Protein AF-A0A956DGF3-F1 (afdb_monomer_lite)

Structure (mmCIF, N/CA/C/O backbone):
data_AF-A0A956DGF3-F1
#
_entry.id   AF-A0A956DGF3-F1
#
loop_
_atom_site.group_PDB
_atom_site.id
_atom_site.type_symbol
_atom_site.label_atom_id
_atom_site.label_alt_id
_atom_site.label_comp_id
_atom_site.label_asym_id
_atom_site.label_entity_id
_atom_site.label_seq_id
_atom_site.pdbx_PDB_ins_code
_atom_site.Cartn_x
_atom_site.Cartn_y
_atom_site.Cartn_z
_atom_site.occupancy
_atom_site.B_iso_or_equiv
_atom_site.auth_seq_id
_atom_site.auth_comp_id
_atom_site.auth_asym_id
_atom_site.auth_atom_id
_atom_site.pdbx_PDB_model_num
ATOM 1 N N . MET A 1 1 ? -96.243 48.652 17.184 1.00 35.50 1 MET A N 1
ATOM 2 C CA . MET A 1 1 ? -94.812 48.835 16.864 1.00 35.50 1 MET A CA 1
ATOM 3 C C . MET A 1 1 ? -94.196 47.463 16.683 1.00 35.50 1 MET A C 1
ATOM 5 O O . MET A 1 1 ? -94.175 46.693 17.631 1.00 35.50 1 MET A O 1
ATOM 9 N N . LYS A 1 2 ? -93.831 47.120 15.445 1.00 37.41 2 LYS A N 1
ATOM 10 C CA . LYS A 1 2 ? -93.207 45.846 15.077 1.00 37.41 2 LYS A CA 1
ATOM 11 C C . LYS A 1 2 ? -91.710 46.100 14.907 1.00 37.41 2 LYS A C 1
ATOM 13 O O . LYS A 1 2 ? -91.346 46.903 14.055 1.00 37.41 2 LYS A O 1
ATOM 18 N N . VAL A 1 3 ? -90.882 45.430 15.700 1.00 34.38 3 VAL A N 1
ATOM 19 C CA . VAL A 1 3 ? -89.439 45.296 15.463 1.00 34.38 3 VAL A CA 1
ATOM 20 C C . VAL A 1 3 ? -89.191 43.815 15.163 1.00 34.38 3 VAL A C 1
ATOM 22 O O . VAL A 1 3 ? -89.696 42.976 15.914 1.00 34.38 3 VAL A O 1
ATOM 25 N N . PRO A 1 4 ? -88.525 43.472 14.046 1.00 43.19 4 PRO A N 1
ATOM 26 C CA . PRO A 1 4 ? -88.405 42.099 13.594 1.00 43.19 4 PRO A CA 1
ATOM 27 C C . PRO A 1 4 ? -87.257 41.362 14.284 1.00 43.19 4 PRO A C 1
ATOM 29 O O . PRO A 1 4 ? -86.183 41.892 14.553 1.00 43.19 4 PRO A O 1
ATOM 32 N N . THR A 1 5 ? -87.535 40.091 14.525 1.00 47.06 5 THR A N 1
ATOM 33 C CA . THR A 1 5 ? -86.662 39.028 15.004 1.00 47.06 5 THR A CA 1
ATOM 34 C C . THR A 1 5 ? -85.819 38.467 13.860 1.00 47.06 5 THR A C 1
ATOM 36 O O . THR A 1 5 ? -86.334 37.715 13.036 1.00 47.06 5 THR A O 1
ATOM 39 N N . MET A 1 6 ? -84.526 38.783 13.817 1.00 43.06 6 MET A N 1
ATOM 40 C CA . MET A 1 6 ? -83.524 38.024 13.057 1.00 43.06 6 MET A CA 1
ATOM 41 C C . MET A 1 6 ? -82.130 38.451 13.532 1.00 43.06 6 MET A C 1
ATOM 43 O O . MET A 1 6 ? -81.824 39.635 13.477 1.00 43.06 6 MET A O 1
ATOM 47 N N . GLY A 1 7 ? -81.295 37.519 14.014 1.00 42.41 7 GLY A N 1
ATOM 48 C CA . GLY A 1 7 ? -79.859 37.807 14.188 1.00 42.41 7 GLY A CA 1
ATOM 49 C C . GLY A 1 7 ? -79.148 37.363 15.469 1.00 42.41 7 GLY A C 1
ATOM 50 O O . GLY A 1 7 ? -78.130 37.960 15.785 1.00 42.41 7 GLY A O 1
ATOM 51 N N . ILE A 1 8 ? -79.619 36.356 16.222 1.00 45.66 8 ILE A N 1
ATOM 52 C CA . ILE A 1 8 ? -78.860 35.893 17.415 1.00 45.66 8 ILE A CA 1
ATOM 53 C C . ILE A 1 8 ? -78.455 34.409 17.357 1.00 45.66 8 ILE A C 1
ATOM 55 O O . ILE A 1 8 ? -77.449 34.026 17.942 1.00 45.66 8 ILE A O 1
ATOM 59 N N . ARG A 1 9 ? -79.143 33.555 16.583 1.00 40.84 9 ARG A N 1
ATOM 60 C CA . ARG A 1 9 ? -78.789 32.120 16.510 1.00 40.84 9 ARG A CA 1
ATOM 61 C C . ARG A 1 9 ? -77.698 31.769 15.487 1.00 40.84 9 ARG A C 1
ATOM 63 O O . ARG A 1 9 ? -77.012 30.776 15.684 1.00 40.84 9 ARG A O 1
ATOM 70 N N . ALA A 1 10 ? -77.490 32.585 14.450 1.00 39.38 10 ALA A N 1
ATOM 71 C CA . ALA A 1 10 ? -76.453 32.336 13.440 1.00 39.38 10 ALA A CA 1
ATOM 72 C C . ALA A 1 10 ? -75.039 32.732 13.915 1.00 39.38 10 ALA A C 1
ATOM 74 O O . ALA A 1 10 ? -74.063 32.086 13.550 1.00 39.38 10 ALA A O 1
ATOM 75 N N . SER A 1 11 ? -74.926 33.739 14.786 1.00 43.22 11 SER A N 1
ATOM 76 C CA . SER A 1 11 ? -73.631 34.274 15.232 1.00 43.22 11 SER A CA 1
ATOM 77 C C . SER A 1 11 ? -72.928 33.391 16.271 1.00 43.22 11 SER A C 1
ATOM 79 O O . SER A 1 11 ? -71.705 33.397 16.347 1.00 43.22 11 SER A O 1
ATOM 81 N N . ILE A 1 12 ? -73.678 32.590 17.039 1.00 48.44 12 ILE A N 1
ATOM 82 C CA . ILE A 1 12 ? -73.103 31.684 18.050 1.00 48.44 12 ILE A CA 1
ATOM 83 C C . ILE A 1 12 ? -72.585 30.391 17.401 1.00 48.44 12 ILE A C 1
ATOM 85 O O . ILE A 1 12 ? -71.525 29.906 17.781 1.00 48.44 12 ILE A O 1
ATOM 89 N N . PHE A 1 13 ? -73.258 29.872 16.367 1.00 45.22 13 PHE A N 1
ATOM 90 C CA . PHE A 1 13 ? -72.770 28.702 15.622 1.00 45.22 13 PHE A CA 1
ATOM 91 C C . PHE A 1 13 ? -71.593 29.036 14.692 1.00 45.22 13 PHE A C 1
ATOM 93 O O . PHE A 1 13 ? -70.683 28.222 14.562 1.00 45.22 13 PHE A O 1
ATOM 100 N N . ALA A 1 14 ? -71.555 30.242 14.111 1.00 47.66 14 ALA A N 1
ATOM 101 C CA . ALA A 1 14 ? -70.395 30.705 13.344 1.00 47.66 14 ALA A CA 1
ATOM 102 C C . ALA A 1 14 ? -69.173 30.993 14.242 1.00 47.66 14 ALA A C 1
ATOM 104 O O . ALA A 1 14 ? -68.048 30.697 13.850 1.00 47.66 14 ALA A O 1
ATOM 105 N N . GLY A 1 15 ? -69.385 31.495 15.467 1.00 43.41 15 GLY A N 1
ATOM 106 C CA . GLY A 1 15 ? -68.312 31.706 16.446 1.00 43.41 15 GLY A CA 1
ATOM 107 C C . GLY A 1 15 ? -67.720 30.405 17.000 1.00 43.41 15 GLY A C 1
ATOM 108 O O . GLY A 1 15 ? -66.507 30.310 17.155 1.00 43.41 15 GLY A O 1
ATOM 109 N N . LEU A 1 16 ? -68.546 29.376 17.236 1.00 46.62 16 LEU A N 1
ATOM 110 C CA . LEU A 1 16 ? -68.069 28.076 17.728 1.00 46.62 16 LEU A CA 1
ATOM 111 C C . LEU A 1 16 ? -67.353 27.255 16.639 1.00 46.62 16 LEU A C 1
ATOM 113 O O . LEU A 1 16 ? -66.400 26.545 16.942 1.00 46.62 16 LEU A O 1
ATOM 117 N N . ALA A 1 17 ? -67.763 27.389 15.371 1.00 46.09 17 ALA A N 1
ATOM 118 C CA . ALA A 1 17 ? -67.071 26.766 14.240 1.00 46.09 17 ALA A CA 1
ATOM 119 C C . ALA A 1 17 ? -65.730 27.457 13.913 1.00 46.09 17 ALA A C 1
ATOM 121 O O . ALA A 1 17 ? -64.778 26.781 13.534 1.00 46.09 17 ALA A O 1
ATOM 122 N N . ALA A 1 18 ? -65.619 28.776 14.124 1.00 47.16 18 ALA A N 1
ATOM 123 C CA . ALA A 1 18 ? -64.362 29.514 13.957 1.00 47.16 18 ALA A CA 1
ATOM 124 C C . ALA A 1 18 ? -63.345 29.260 15.093 1.00 47.16 18 ALA A C 1
ATOM 126 O O . ALA A 1 18 ? -62.144 29.372 14.870 1.00 47.16 18 ALA A O 1
ATOM 127 N N . LEU A 1 19 ? -63.804 28.865 16.288 1.00 46.22 19 LEU A N 1
ATOM 128 C CA . LEU A 1 19 ? -62.939 28.476 17.414 1.00 46.22 19 LEU A CA 1
ATOM 129 C C . LEU A 1 19 ? -62.434 27.023 17.335 1.00 46.22 19 LEU A C 1
ATOM 131 O O . LEU A 1 19 ? -61.439 26.699 17.974 1.00 46.22 19 LEU A O 1
ATOM 135 N N . LEU A 1 20 ? -63.064 26.162 16.526 1.00 48.06 20 LEU A N 1
ATOM 136 C CA . LEU A 1 20 ? -62.592 24.793 16.259 1.00 48.06 20 LEU A CA 1
ATOM 137 C C . LEU A 1 20 ? -61.576 24.714 15.103 1.00 48.06 20 LEU A C 1
ATOM 139 O O . LEU A 1 20 ? -60.902 23.699 14.961 1.00 48.06 20 LEU A O 1
ATOM 143 N N . ALA A 1 21 ? -61.426 25.779 14.307 1.00 42.44 21 ALA A N 1
ATOM 144 C CA . ALA A 1 21 ? -60.473 25.843 13.192 1.00 42.44 21 ALA A CA 1
ATOM 145 C C . ALA A 1 21 ? -59.082 26.395 13.579 1.00 42.44 21 ALA A C 1
ATOM 147 O O . ALA A 1 21 ? -58.179 26.388 12.751 1.00 42.44 21 ALA A O 1
ATOM 148 N N . LEU A 1 22 ? -58.891 26.848 14.825 1.00 44.38 22 LEU A N 1
ATOM 149 C CA . LEU A 1 22 ? -57.609 27.357 15.349 1.00 44.38 22 LEU A CA 1
ATOM 150 C C . LEU A 1 22 ? -56.884 26.352 16.270 1.00 44.38 22 LEU A C 1
ATOM 152 O O . LEU A 1 22 ? -55.925 26.715 16.942 1.00 44.38 22 LEU A O 1
ATOM 156 N N . GLY A 1 23 ? -57.351 25.098 16.322 1.00 40.28 23 GLY A N 1
ATOM 157 C CA . GLY A 1 23 ? -56.806 24.045 17.190 1.00 40.28 23 GLY A CA 1
ATOM 158 C C . GLY A 1 23 ? -55.920 23.002 16.502 1.00 40.28 23 GLY A C 1
ATOM 159 O O . GLY A 1 23 ? -55.391 22.132 17.185 1.00 40.28 23 GLY A O 1
ATOM 160 N N . CYS A 1 24 ? -55.739 23.059 15.181 1.00 47.94 24 CYS A N 1
ATOM 161 C CA . CYS A 1 24 ? -54.702 22.269 14.517 1.00 47.94 24 CYS A CA 1
ATOM 162 C C . CYS A 1 24 ? -53.435 23.120 14.489 1.00 47.94 24 CYS A C 1
ATOM 164 O O . CYS A 1 24 ? -53.207 23.856 13.533 1.00 47.94 24 CYS A O 1
ATOM 166 N N . GLY A 1 25 ? -52.652 23.076 15.572 1.00 46.44 25 GLY A N 1
ATOM 167 C CA . GLY A 1 25 ? -51.240 23.427 15.452 1.00 46.44 25 GLY A CA 1
ATOM 168 C C . GLY A 1 25 ? -50.646 22.558 14.349 1.00 46.44 25 GLY A C 1
ATOM 169 O O . GLY A 1 25 ? -50.987 21.372 14.276 1.00 46.44 25 GLY A O 1
ATOM 170 N N . ASP A 1 26 ? -49.835 23.149 13.470 1.00 49.97 26 ASP A N 1
ATOM 171 C CA . ASP A 1 26 ? -49.069 22.378 12.493 1.00 49.97 26 ASP A CA 1
ATOM 172 C C . ASP A 1 26 ? -48.438 21.185 13.223 1.00 49.97 26 ASP A C 1
ATOM 174 O O . ASP A 1 26 ? -47.899 21.387 14.320 1.00 49.97 26 ASP A O 1
ATOM 178 N N . PRO A 1 27 ? -48.558 19.946 12.705 1.00 53.81 27 PRO A N 1
ATOM 179 C CA . PRO A 1 27 ? -47.927 18.805 13.342 1.00 53.81 27 PRO A CA 1
ATOM 180 C C . PRO A 1 27 ? -46.452 19.151 13.500 1.00 53.81 27 PRO A C 1
ATOM 182 O O . PRO A 1 27 ? -45.747 19.344 12.510 1.00 53.81 27 PRO A O 1
ATOM 185 N N . ILE A 1 28 ? -46.017 19.314 14.752 1.00 63.12 28 ILE A N 1
ATOM 186 C CA . ILE A 1 28 ? -44.617 19.558 15.069 1.00 63.12 28 ILE A CA 1
ATOM 187 C C . ILE A 1 28 ? -43.897 18.344 14.499 1.00 63.12 28 ILE A C 1
ATOM 189 O O . ILE A 1 28 ? -44.116 17.226 14.974 1.00 63.12 28 ILE A O 1
ATOM 193 N N . GLY A 1 29 ? -43.127 18.567 13.431 1.00 77.38 29 GLY A N 1
ATOM 194 C CA . GLY A 1 29 ? -42.347 17.528 12.776 1.00 77.38 29 GLY A CA 1
ATOM 195 C C . GLY A 1 29 ? -41.437 16.820 13.773 1.00 77.38 29 GLY A C 1
ATOM 196 O O . GLY A 1 29 ? -41.303 17.234 14.929 1.00 77.38 29 GLY A O 1
ATOM 197 N N . ASP A 1 30 ? -40.823 15.731 13.335 1.00 84.31 30 ASP A N 1
ATOM 198 C CA . ASP A 1 30 ? -39.956 14.960 14.215 1.00 84.31 30 ASP A CA 1
ATOM 199 C C . ASP A 1 30 ? -38.829 15.836 14.774 1.00 84.31 30 ASP A C 1
ATOM 201 O O . ASP A 1 30 ? -38.092 16.485 14.031 1.00 84.31 30 ASP A O 1
ATOM 205 N N . VAL A 1 31 ? -38.710 15.867 16.101 1.00 86.56 31 VAL A N 1
ATOM 206 C CA . VAL A 1 31 ? -37.629 16.565 16.796 1.00 86.56 31 VAL A CA 1
ATOM 207 C C . VAL A 1 31 ? -36.512 15.558 17.016 1.00 86.56 31 VAL A C 1
ATOM 209 O O . VAL A 1 31 ? -36.617 14.696 17.888 1.00 86.56 31 VAL A O 1
ATOM 212 N N . ASN A 1 32 ? -35.447 15.653 16.223 1.00 87.75 32 ASN A N 1
ATOM 213 C CA . ASN A 1 32 ? -34.276 14.801 16.384 1.00 87.75 32 ASN A CA 1
ATOM 214 C C . ASN A 1 32 ? -33.340 15.367 17.467 1.00 87.75 32 ASN A C 1
ATOM 216 O O . ASN A 1 32 ? -32.867 16.495 17.345 1.00 87.75 32 ASN A O 1
ATOM 220 N N . ARG A 1 33 ? -33.104 14.594 18.533 1.00 88.50 33 ARG A N 1
ATOM 221 C CA . ARG A 1 33 ? -32.153 14.886 19.622 1.00 88.50 33 ARG A CA 1
ATOM 222 C C . ARG A 1 33 ? -30.969 13.915 19.654 1.00 88.50 33 ARG A C 1
ATOM 224 O O . ARG A 1 33 ? -30.247 13.882 20.646 1.00 88.50 33 ARG A O 1
ATOM 231 N N . VAL A 1 34 ? -30.810 13.097 18.617 1.00 89.25 34 VAL A N 1
ATOM 232 C CA . VAL A 1 34 ? -29.660 12.204 18.465 1.00 89.25 34 VAL A CA 1
ATOM 233 C C . VAL A 1 34 ? -28.406 13.055 18.308 1.00 89.25 34 VAL A C 1
ATOM 235 O O . VAL A 1 34 ? -28.396 14.011 17.532 1.00 89.25 34 VAL A O 1
ATOM 238 N N . GLN A 1 35 ? -27.377 12.736 19.082 1.00 84.31 35 GLN A N 1
ATOM 239 C CA . GLN A 1 35 ? -26.086 13.397 18.998 1.00 84.31 35 GLN A CA 1
ATOM 240 C C . GLN A 1 35 ? -25.294 12.827 17.811 1.00 84.31 35 GLN A C 1
ATOM 242 O O . GLN A 1 35 ? -25.523 11.707 17.357 1.00 84.31 35 GLN A O 1
ATOM 247 N N . GLU A 1 36 ? -24.339 13.600 17.303 1.00 82.12 36 GLU A N 1
ATOM 248 C CA . GLU A 1 36 ? -23.473 13.206 16.180 1.00 82.12 36 GLU A CA 1
ATOM 249 C C . GLU A 1 36 ? -22.516 12.060 16.581 1.00 82.12 36 GLU A C 1
ATOM 251 O O . GLU A 1 36 ? -22.551 11.621 17.723 1.00 82.12 36 GLU A O 1
ATOM 256 N N . ASN A 1 37 ? -21.661 11.543 15.691 1.00 82.25 37 ASN A N 1
ATOM 257 C CA . ASN A 1 37 ? -20.631 10.520 15.995 1.00 82.25 37 ASN A CA 1
ATOM 258 C C . ASN A 1 37 ? -21.133 9.155 16.521 1.00 82.25 37 ASN A C 1
ATOM 260 O O . ASN A 1 37 ? -20.444 8.489 17.295 1.00 82.25 37 ASN A O 1
ATOM 264 N N . LEU A 1 38 ? -22.319 8.715 16.099 1.00 90.44 38 LEU A N 1
ATOM 265 C CA . LEU A 1 38 ? -22.759 7.332 16.305 1.00 90.44 38 LEU A CA 1
ATOM 266 C C . LEU A 1 38 ? -22.271 6.433 15.170 1.00 90.44 38 LEU A C 1
ATOM 268 O O . LEU A 1 38 ? -22.439 6.766 13.997 1.00 90.44 38 LEU A O 1
ATOM 272 N N . VAL A 1 39 ? -21.728 5.270 15.526 1.00 92.94 39 VAL A N 1
ATOM 273 C CA . VAL A 1 39 ? -21.351 4.215 14.579 1.00 92.94 39 VAL A CA 1
ATOM 274 C C . VAL A 1 39 ? -22.287 3.019 14.723 1.00 92.94 39 VAL A C 1
ATOM 276 O O . VAL A 1 39 ? -22.643 2.621 15.837 1.00 92.94 39 VAL A O 1
ATOM 279 N N . ASP A 1 40 ? -22.719 2.461 13.591 1.00 94.19 40 ASP A N 1
ATOM 280 C CA . ASP A 1 40 ? -23.465 1.202 13.566 1.00 94.19 40 ASP A CA 1
ATOM 281 C C . ASP A 1 40 ? -22.500 0.049 13.857 1.00 94.19 40 ASP A C 1
ATOM 283 O O . ASP A 1 40 ? -21.416 -0.028 13.272 1.00 94.19 40 ASP A O 1
ATOM 287 N N . LYS A 1 41 ? -22.883 -0.853 14.763 1.00 95.19 41 LYS A N 1
ATOM 288 C CA . LYS A 1 41 ? -22.043 -1.997 15.127 1.00 95.19 41 LYS A CA 1
ATOM 289 C C . LYS A 1 41 ? -21.758 -2.937 13.952 1.00 95.19 41 LYS A C 1
ATOM 291 O O . LYS A 1 41 ? -20.711 -3.578 13.957 1.00 95.19 41 LYS A O 1
ATOM 296 N N . ALA A 1 42 ? -22.627 -2.985 12.941 1.00 93.19 42 ALA A N 1
ATOM 297 C CA . ALA A 1 42 ? -22.444 -3.814 11.748 1.00 93.19 42 ALA A CA 1
ATOM 298 C C . ALA A 1 42 ? -21.213 -3.415 10.910 1.00 93.19 42 ALA A C 1
ATOM 300 O O . ALA A 1 42 ? -20.717 -4.211 10.114 1.00 93.19 42 ALA A O 1
ATOM 301 N N . ILE A 1 43 ? -20.673 -2.202 11.100 1.00 93.69 43 ILE A N 1
ATOM 302 C CA . ILE A 1 43 ? -19.426 -1.777 10.443 1.00 93.69 43 ILE A CA 1
ATOM 303 C C . ILE A 1 43 ? -18.268 -2.710 10.819 1.00 93.69 43 ILE A C 1
ATOM 305 O O . ILE A 1 43 ? -17.414 -2.989 9.985 1.00 93.69 43 ILE A O 1
ATOM 309 N N . PHE A 1 44 ? -18.253 -3.233 12.044 1.00 94.69 44 PHE A N 1
ATOM 310 C CA . PHE A 1 44 ? -17.126 -3.978 12.608 1.00 94.69 44 PHE A CA 1
ATOM 311 C C . PHE A 1 44 ? -17.094 -5.466 12.229 1.00 94.69 44 PHE A C 1
ATOM 313 O O . PHE A 1 44 ? -16.249 -6.211 12.721 1.00 94.69 44 PHE A O 1
ATOM 320 N N . GLU A 1 45 ? -17.992 -5.907 11.350 1.00 91.44 45 GLU A N 1
ATOM 321 C CA . GLU A 1 45 ? -18.020 -7.279 10.851 1.00 91.44 45 GLU A CA 1
ATOM 322 C C . GLU A 1 45 ? -16.864 -7.576 9.880 1.00 91.44 45 GLU A C 1
ATOM 324 O O . GLU A 1 45 ? -16.341 -6.697 9.189 1.00 91.44 45 GLU A O 1
ATOM 329 N N . GLY A 1 46 ? -16.509 -8.857 9.767 1.00 92.19 46 GLY A N 1
ATOM 330 C CA . GLY A 1 46 ? -15.439 -9.327 8.890 1.00 92.19 46 GLY A CA 1
ATOM 331 C C . GLY A 1 46 ? -14.036 -8.991 9.399 1.00 92.19 46 GLY A C 1
ATOM 332 O O . GLY A 1 46 ? -13.825 -8.668 10.568 1.00 92.19 46 GLY A O 1
ATOM 333 N N . GLU A 1 47 ? -13.064 -9.107 8.503 1.00 94.69 47 GLU A N 1
ATOM 334 C CA . GLU A 1 47 ? -11.655 -8.875 8.810 1.00 94.69 47 GLU A CA 1
ATOM 335 C C . GLU A 1 47 ? -11.169 -7.555 8.237 1.00 94.69 47 GLU A C 1
ATOM 337 O O . GLU A 1 47 ? -11.688 -7.057 7.237 1.00 94.69 47 GLU A O 1
ATOM 342 N N . TRP A 1 48 ? -10.154 -6.994 8.882 1.00 96.56 48 TRP A N 1
ATOM 343 C CA . TRP A 1 48 ? -9.566 -5.721 8.496 1.00 96.56 48 TRP A CA 1
ATOM 344 C C . TRP A 1 48 ? -8.049 -5.814 8.516 1.00 96.56 48 TRP A C 1
ATOM 346 O O . TRP A 1 48 ? -7.469 -6.394 9.431 1.00 96.56 48 TRP A O 1
ATOM 356 N N . TRP A 1 49 ? -7.396 -5.194 7.546 1.00 95.50 49 TRP A N 1
ATOM 357 C CA . TRP A 1 49 ? -5.984 -4.868 7.627 1.00 95.50 49 TRP A CA 1
ATOM 358 C C . TRP A 1 49 ? -5.791 -3.561 8.391 1.00 95.50 49 TRP A C 1
ATOM 360 O O . TRP A 1 49 ? -6.611 -2.650 8.282 1.00 95.50 49 TRP A O 1
ATOM 370 N N . THR A 1 50 ? -4.714 -3.454 9.162 1.00 94.62 50 THR A N 1
ATOM 371 C CA . THR A 1 50 ? -4.400 -2.266 9.954 1.00 94.62 50 THR A CA 1
ATOM 372 C C . THR A 1 50 ? -2.913 -1.954 9.979 1.00 94.62 50 THR A C 1
ATOM 374 O O . THR A 1 50 ? -2.068 -2.843 10.118 1.00 94.62 50 THR A O 1
ATOM 377 N N . LEU A 1 51 ? -2.606 -0.666 9.866 1.00 91.31 51 LEU A N 1
ATOM 378 C CA . LEU A 1 51 ? -1.260 -0.117 9.913 1.00 91.31 51 LEU A CA 1
ATOM 379 C C . LEU A 1 51 ? -1.271 1.179 10.719 1.00 91.31 51 LEU A C 1
ATOM 381 O O . LEU A 1 51 ? -2.260 1.914 10.710 1.00 91.31 51 LEU A O 1
ATOM 385 N N . GLN A 1 52 ? -0.156 1.461 11.384 1.00 89.19 52 GLN A N 1
ATOM 386 C CA . GLN A 1 52 ? 0.102 2.762 11.978 1.00 89.19 52 GLN A CA 1
ATOM 387 C C . GLN A 1 52 ? 1.234 3.447 11.213 1.00 89.19 52 GLN A C 1
ATOM 389 O O . GLN A 1 52 ? 2.284 2.840 11.034 1.00 89.19 52 GLN A O 1
ATOM 394 N N . SER A 1 53 ? 1.048 4.694 10.794 1.00 87.88 53 SER A N 1
ATOM 395 C CA . SER A 1 53 ? 2.047 5.458 10.036 1.00 87.88 53 SER A CA 1
ATOM 396 C C . SER A 1 53 ? 2.254 6.835 10.650 1.00 87.88 53 SER A C 1
ATOM 398 O O . SER A 1 53 ? 1.339 7.410 11.242 1.00 87.88 53 SER A O 1
ATOM 400 N N . VAL A 1 54 ? 3.467 7.359 10.544 1.00 85.25 54 VAL A N 1
ATOM 401 C CA . VAL A 1 54 ? 3.827 8.691 11.034 1.00 85.25 54 VAL A CA 1
ATOM 402 C C . VAL A 1 54 ? 3.291 9.734 10.062 1.00 85.25 54 VAL A C 1
ATOM 404 O O . VAL A 1 54 ? 3.616 9.711 8.877 1.00 85.25 54 VAL A O 1
ATOM 407 N N . VAL A 1 55 ? 2.454 10.639 10.568 1.00 84.50 55 VAL A N 1
ATOM 408 C CA . VAL A 1 55 ? 1.845 11.713 9.763 1.00 84.50 55 VAL A CA 1
ATOM 409 C C . VAL A 1 55 ? 2.797 12.891 9.644 1.00 84.50 55 VAL A C 1
ATOM 411 O O . VAL A 1 55 ? 2.918 13.508 8.596 1.00 84.50 55 VAL A O 1
ATOM 414 N N . GLU A 1 56 ? 3.479 13.202 10.738 1.00 78.88 56 GLU A N 1
ATOM 415 C CA . GLU A 1 56 ? 4.457 14.271 10.810 1.00 78.88 56 GLU A CA 1
ATOM 416 C C . GLU A 1 56 ? 5.489 13.900 11.874 1.00 78.88 56 GLU A C 1
ATOM 418 O O . GLU A 1 56 ? 5.172 13.262 12.879 1.00 78.88 56 GLU A O 1
ATOM 423 N N . ALA A 1 57 ? 6.734 14.285 11.635 1.00 74.12 57 ALA A N 1
ATOM 424 C CA . ALA A 1 57 ? 7.829 14.136 12.578 1.00 74.12 57 ALA A CA 1
ATOM 425 C C . ALA A 1 57 ? 8.690 15.392 12.500 1.00 74.12 57 ALA A C 1
ATOM 427 O O . ALA A 1 57 ? 8.994 15.862 11.400 1.00 74.12 57 ALA A O 1
ATOM 428 N N . ASP A 1 58 ? 9.069 15.933 13.653 1.00 68.94 58 ASP A N 1
ATOM 429 C CA . ASP A 1 58 ? 10.077 16.982 13.710 1.00 68.94 58 ASP A CA 1
ATOM 430 C C . ASP A 1 58 ? 11.486 16.384 13.546 1.00 68.94 58 ASP A C 1
ATOM 432 O O . ASP A 1 58 ? 11.703 15.176 13.663 1.00 68.94 58 ASP A O 1
ATOM 436 N N . GLY A 1 59 ? 12.475 17.232 13.249 1.00 64.25 59 GLY A N 1
ATOM 437 C CA . GLY A 1 59 ? 13.859 16.773 13.076 1.00 64.25 59 GLY A CA 1
ATOM 438 C C . GLY A 1 59 ? 14.406 16.048 14.315 1.00 64.25 59 GLY A C 1
ATOM 439 O O . GLY A 1 59 ? 15.174 15.097 14.183 1.00 64.25 59 GLY A O 1
ATOM 440 N N . ASP A 1 60 ? 13.952 16.431 15.511 1.00 62.53 60 ASP A N 1
ATOM 441 C CA . ASP A 1 60 ? 14.334 15.791 16.773 1.00 62.53 60 ASP A CA 1
ATOM 442 C C . ASP A 1 60 ? 13.757 14.365 16.900 1.00 62.53 60 ASP A C 1
ATOM 444 O O . ASP A 1 60 ? 14.448 13.468 17.392 1.00 62.53 60 ASP A O 1
ATOM 448 N N . ALA A 1 61 ? 12.538 14.121 16.403 1.00 61.44 61 ALA A N 1
ATOM 449 C CA . ALA A 1 61 ? 11.923 12.796 16.294 1.00 61.44 61 ALA A CA 1
ATOM 450 C C . ALA A 1 61 ? 12.635 11.903 15.275 1.00 61.44 61 ALA A C 1
ATOM 452 O O . ALA A 1 61 ? 12.726 10.693 15.481 1.00 61.44 61 ALA A O 1
ATOM 453 N N . THR A 1 62 ? 13.181 12.483 14.201 1.00 60.06 62 THR A N 1
ATOM 454 C CA . THR A 1 62 ? 13.922 11.718 13.180 1.00 60.06 62 THR A CA 1
ATOM 455 C C . THR A 1 62 ? 15.317 11.272 13.648 1.00 60.06 62 THR A C 1
ATOM 457 O O . THR A 1 62 ? 15.918 10.399 13.021 1.00 60.06 62 THR A O 1
ATOM 460 N N . LEU A 1 63 ? 15.834 11.821 14.763 1.00 55.69 63 LEU A N 1
ATOM 461 C CA . LEU A 1 63 ? 17.194 11.590 15.281 1.00 55.69 63 LEU A CA 1
ATOM 462 C C . LEU A 1 63 ? 17.236 11.334 16.805 1.00 55.69 63 LEU A C 1
ATOM 464 O O . LEU A 1 63 ? 17.991 11.950 17.562 1.00 55.69 63 LEU A O 1
ATOM 468 N N . VAL A 1 64 ? 16.476 10.350 17.274 1.00 53.28 64 VAL A N 1
ATOM 469 C CA . VAL A 1 64 ? 16.524 9.820 18.646 1.00 53.28 64 VAL A CA 1
ATOM 470 C C . VAL A 1 64 ? 17.790 8.960 18.885 1.00 53.28 64 VAL A C 1
ATOM 472 O O . VAL A 1 64 ? 17.733 7.747 19.058 1.00 53.28 64 VAL A O 1
ATOM 475 N N . GLY A 1 65 ? 18.968 9.594 18.948 1.00 46.78 65 GLY A N 1
ATOM 476 C CA . GLY A 1 65 ? 20.216 9.005 19.470 1.00 46.78 65 GLY A CA 1
ATOM 477 C C . GLY A 1 65 ? 21.118 8.265 18.462 1.00 46.78 65 GLY A C 1
ATOM 478 O O . GLY A 1 65 ? 20.700 7.822 17.398 1.00 46.78 65 GLY A O 1
ATOM 479 N N . SER A 1 66 ? 22.404 8.105 18.811 1.00 38.22 66 SER A N 1
ATOM 480 C CA . SER A 1 66 ? 23.503 7.682 17.920 1.00 38.22 66 SER A CA 1
ATOM 481 C C . SER A 1 66 ? 23.531 6.194 17.519 1.00 38.22 66 SER A C 1
ATOM 483 O O . SER A 1 66 ? 24.600 5.652 17.243 1.00 38.22 66 SER A O 1
ATOM 485 N N . GLY A 1 67 ? 22.393 5.507 17.535 1.00 42.03 67 GLY A N 1
ATOM 486 C CA . GLY A 1 67 ? 22.286 4.086 17.181 1.00 42.03 67 GLY A CA 1
ATOM 487 C C . GLY A 1 67 ? 20.882 3.633 16.774 1.00 42.03 67 GLY A C 1
ATOM 488 O O . GLY A 1 67 ? 20.708 2.463 16.445 1.00 42.03 67 GLY A O 1
ATOM 489 N N . ALA A 1 68 ? 19.898 4.536 16.767 1.00 47.06 68 ALA A N 1
ATOM 490 C CA . ALA A 1 68 ? 18.533 4.252 16.352 1.00 47.06 68 ALA A CA 1
ATOM 491 C C . ALA A 1 68 ? 18.286 4.919 14.992 1.00 47.06 68 ALA A C 1
ATOM 493 O O . ALA A 1 68 ? 17.934 6.090 14.915 1.00 47.06 68 ALA A O 1
ATOM 494 N N . SER A 1 69 ? 18.533 4.196 13.899 1.00 44.09 69 SER A N 1
ATOM 495 C CA . SER A 1 69 ? 18.091 4.639 12.571 1.00 44.09 69 SER A CA 1
ATOM 496 C C . SER A 1 69 ? 16.564 4.533 12.529 1.00 44.09 69 SER A C 1
ATOM 498 O O . SER A 1 69 ? 16.023 3.429 12.581 1.00 44.09 69 SER A O 1
ATOM 500 N N . LEU A 1 70 ? 15.882 5.679 12.522 1.00 55.31 70 LEU A N 1
ATOM 501 C CA . LEU A 1 70 ? 14.443 5.802 12.752 1.00 55.31 70 LEU A CA 1
ATOM 502 C C . LEU A 1 70 ? 13.635 5.728 11.457 1.00 55.31 70 LEU A C 1
ATOM 504 O O . LEU A 1 70 ? 13.943 6.394 10.476 1.00 55.31 70 LEU A O 1
ATOM 508 N N . TYR A 1 71 ? 12.529 4.992 11.524 1.00 61.38 71 TYR A N 1
ATOM 509 C CA . TYR A 1 71 ? 11.393 5.106 10.603 1.00 61.38 71 TYR A CA 1
ATOM 510 C C . TYR A 1 71 ? 10.371 6.142 11.113 1.00 61.38 71 TYR A C 1
ATOM 512 O O . TYR A 1 71 ? 9.182 6.054 10.833 1.00 61.38 71 TYR A O 1
ATOM 520 N N . MET A 1 72 ? 10.824 7.103 11.929 1.00 72.25 72 MET A N 1
ATOM 521 C CA . MET A 1 72 ? 10.013 8.203 12.461 1.00 72.25 72 MET A CA 1
ATOM 522 C C . MET A 1 72 ? 10.187 9.445 11.589 1.00 72.25 72 MET A C 1
ATOM 524 O O . MET A 1 72 ? 10.669 10.475 12.044 1.00 72.25 72 MET A O 1
ATOM 528 N N . PHE A 1 73 ? 9.842 9.308 10.316 1.00 74.38 73 PHE A N 1
ATOM 529 C CA . PHE A 1 73 ? 9.759 10.388 9.336 1.00 74.38 73 PHE A CA 1
ATOM 530 C C . PHE A 1 73 ? 8.345 10.397 8.749 1.00 74.38 73 PHE A C 1
ATOM 532 O O . PHE A 1 73 ? 7.622 9.409 8.880 1.00 74.38 73 PHE A O 1
ATOM 539 N N . ASN A 1 74 ? 7.927 11.486 8.107 1.00 78.69 74 ASN A N 1
ATOM 540 C CA . ASN A 1 74 ? 6.598 11.546 7.484 1.00 78.69 74 ASN A CA 1
ATOM 541 C C . ASN A 1 74 ? 6.424 10.432 6.429 1.00 78.69 74 ASN A C 1
ATOM 543 O O . ASN A 1 74 ? 7.213 10.342 5.490 1.00 78.69 74 ASN A O 1
ATOM 547 N N . GLY A 1 75 ? 5.405 9.585 6.599 1.00 77.62 75 GLY A N 1
ATOM 548 C CA . GLY A 1 75 ? 5.151 8.403 5.769 1.00 77.62 75 GLY A CA 1
ATOM 549 C C . GLY A 1 75 ? 5.808 7.117 6.285 1.00 77.62 75 GLY A C 1
ATOM 550 O O . GLY A 1 75 ? 5.517 6.042 5.773 1.00 77.62 75 GLY A O 1
ATOM 551 N N . GLY A 1 76 ? 6.649 7.193 7.321 1.00 79.69 76 GLY A N 1
ATOM 552 C CA . GLY A 1 76 ? 7.256 6.022 7.948 1.00 79.69 76 GLY A CA 1
ATOM 553 C C . GLY A 1 76 ? 6.207 5.160 8.649 1.00 79.69 76 GLY A C 1
ATOM 554 O O . GLY A 1 76 ? 5.444 5.638 9.497 1.00 79.69 76 GLY A O 1
ATOM 555 N N . SER A 1 77 ? 6.154 3.878 8.303 1.00 81.12 77 SER A N 1
ATOM 556 C CA . SER A 1 77 ? 5.100 2.970 8.747 1.00 81.12 77 SER A CA 1
ATOM 557 C C . SER A 1 77 ? 5.601 2.001 9.825 1.00 81.12 77 SER A C 1
ATOM 559 O O . SER A 1 77 ? 6.729 1.511 9.800 1.00 81.12 77 SER A O 1
ATOM 561 N N . ALA A 1 78 ? 4.744 1.662 10.782 1.00 78.94 78 ALA A N 1
ATOM 562 C CA . ALA A 1 78 ? 5.051 0.737 11.865 1.00 78.94 78 ALA A CA 1
ATOM 563 C C . ALA A 1 78 ? 4.979 -0.737 11.426 1.00 78.94 78 ALA A C 1
ATOM 565 O O . ALA A 1 78 ? 4.420 -1.090 10.383 1.00 78.94 78 ALA A O 1
ATOM 566 N N . PHE A 1 79 ? 5.514 -1.599 12.283 1.00 76.81 79 PHE A N 1
ATOM 567 C CA . PHE A 1 79 ? 5.482 -3.055 12.229 1.00 76.81 79 PHE A CA 1
ATOM 568 C C . PHE A 1 79 ? 4.525 -3.577 13.296 1.00 76.81 79 PHE A C 1
ATOM 570 O O . PHE A 1 79 ? 4.399 -2.994 14.374 1.00 76.81 79 PHE A O 1
ATOM 577 N N . THR A 1 80 ? 3.873 -4.703 13.024 1.00 76.94 80 THR A N 1
ATOM 578 C CA . THR A 1 80 ? 2.951 -5.335 13.984 1.00 76.94 80 THR A CA 1
ATOM 579 C C . THR A 1 80 ? 3.558 -6.531 14.725 1.00 76.94 80 THR A C 1
ATOM 581 O O . THR A 1 80 ? 3.051 -6.918 15.781 1.00 76.94 80 THR A O 1
ATOM 584 N N . ASP A 1 81 ? 4.679 -7.071 14.225 1.00 72.12 81 ASP A N 1
ATOM 585 C CA . ASP A 1 81 ? 5.208 -8.388 14.609 1.00 72.12 81 ASP A CA 1
ATOM 586 C C . ASP A 1 81 ? 6.714 -8.376 14.973 1.00 72.12 81 ASP A C 1
ATOM 588 O O . ASP A 1 81 ? 7.469 -9.274 14.601 1.00 72.12 81 ASP A O 1
ATOM 592 N N . LEU A 1 82 ? 7.174 -7.390 15.756 1.00 64.06 82 LEU A N 1
ATOM 593 C CA . LEU A 1 82 ? 8.593 -7.266 16.145 1.00 64.06 82 LEU A CA 1
ATOM 594 C C . LEU A 1 82 ? 9.158 -8.524 16.837 1.00 64.06 82 LEU A C 1
ATOM 596 O O . LEU A 1 82 ? 10.306 -8.907 16.611 1.00 64.06 82 LEU A O 1
ATOM 600 N N . ALA A 1 83 ? 8.356 -9.177 17.683 1.00 58.66 83 ALA A N 1
ATOM 601 C CA . ALA A 1 83 ? 8.797 -10.283 18.535 1.00 58.66 83 ALA A CA 1
ATOM 602 C C . ALA A 1 83 ? 9.244 -11.539 17.761 1.00 58.66 83 ALA A C 1
ATOM 604 O O . ALA A 1 83 ? 9.913 -12.402 18.332 1.00 58.66 83 ALA A O 1
ATOM 605 N N . LEU A 1 84 ? 8.885 -11.666 16.479 1.00 60.91 84 LEU A N 1
ATOM 606 C CA . LEU A 1 84 ? 9.246 -12.832 15.675 1.00 60.91 84 LEU A CA 1
ATOM 607 C C . LEU A 1 84 ? 10.699 -12.804 15.194 1.00 60.91 84 LEU A C 1
ATOM 609 O O . LEU A 1 84 ? 11.368 -13.843 15.192 1.00 60.91 84 LEU A O 1
ATOM 613 N N . ASP A 1 85 ? 11.186 -11.655 14.733 1.00 58.94 85 ASP A N 1
ATOM 614 C CA . ASP A 1 85 ? 12.489 -11.549 14.061 1.00 58.94 85 ASP A CA 1
ATOM 615 C C . ASP A 1 85 ? 13.171 -10.179 14.199 1.00 58.94 85 ASP A C 1
ATOM 617 O O . ASP A 1 85 ? 14.057 -9.856 13.410 1.00 58.94 85 ASP A O 1
ATOM 621 N N . SER A 1 86 ? 12.765 -9.377 15.185 1.00 60.44 86 SER A N 1
ATOM 622 C CA . SER A 1 86 ? 13.291 -8.026 15.397 1.00 60.44 86 SER A CA 1
ATOM 623 C C . SER A 1 86 ? 13.014 -7.063 14.233 1.00 60.44 86 SER A C 1
ATOM 625 O O . SER A 1 86 ? 13.822 -6.178 13.958 1.00 60.44 86 SER A O 1
ATOM 627 N N . GLY A 1 87 ? 11.860 -7.213 13.570 1.00 58.44 87 GLY A N 1
ATOM 628 C CA . GLY A 1 87 ? 11.368 -6.275 12.554 1.00 58.44 87 GLY A CA 1
ATOM 629 C C . GLY A 1 87 ? 11.938 -6.525 11.160 1.00 58.44 87 GLY A C 1
ATOM 630 O O . GLY A 1 87 ? 11.938 -5.628 10.325 1.00 58.44 87 GLY A O 1
ATOM 631 N N . GLN A 1 88 ? 12.461 -7.725 10.897 1.00 59.03 88 GLN A N 1
ATOM 632 C CA . GLN A 1 88 ? 13.037 -8.063 9.590 1.00 59.03 88 GLN A CA 1
ATOM 633 C C . GLN A 1 88 ? 11.990 -8.336 8.516 1.00 59.03 88 GLN A C 1
ATOM 635 O O . GLN A 1 88 ? 12.298 -8.240 7.327 1.00 59.03 88 GLN A O 1
ATOM 640 N N . SER A 1 89 ? 10.768 -8.668 8.901 1.00 61.81 89 SER A N 1
ATOM 641 C CA . SER A 1 89 ? 9.676 -8.847 7.969 1.00 61.81 89 SER A CA 1
ATOM 642 C C . SER A 1 89 ? 8.585 -7.809 8.265 1.00 61.81 89 SER A C 1
ATOM 644 O O . SER A 1 89 ? 8.366 -7.338 9.380 1.00 61.81 89 SER A O 1
ATOM 646 N N . ALA A 1 90 ? 7.965 -7.334 7.197 1.00 68.38 90 ALA A N 1
ATOM 647 C CA . ALA A 1 90 ? 7.157 -6.130 7.231 1.00 68.38 90 ALA A CA 1
ATOM 648 C C . ALA A 1 90 ? 5.674 -6.494 7.059 1.00 68.38 90 ALA A C 1
ATOM 650 O O . ALA A 1 90 ? 5.074 -6.279 6.007 1.00 68.38 90 ALA A O 1
ATOM 651 N N . SER A 1 91 ? 5.095 -7.136 8.079 1.00 75.88 91 SER A N 1
ATOM 652 C CA . SER A 1 91 ? 3.680 -7.521 8.093 1.00 75.88 91 SER A CA 1
ATOM 653 C C . SER A 1 91 ? 2.778 -6.373 8.513 1.00 75.88 91 SER A C 1
ATOM 655 O O . SER A 1 91 ? 3.033 -5.652 9.487 1.00 75.88 91 SER A O 1
ATOM 657 N N . ILE A 1 92 ? 1.675 -6.247 7.781 1.00 87.00 92 ILE A N 1
ATOM 658 C CA . ILE A 1 92 ? 0.522 -5.479 8.231 1.00 87.00 92 ILE A CA 1
ATOM 659 C C . ILE A 1 92 ? -0.257 -6.289 9.275 1.00 87.00 92 ILE A C 1
ATOM 661 O O . ILE A 1 92 ? -0.227 -7.521 9.279 1.00 87.00 92 ILE A O 1
ATOM 665 N N . GLY A 1 93 ? -0.979 -5.609 10.161 1.00 89.00 93 GLY A N 1
ATOM 666 C CA . GLY A 1 93 ? -1.882 -6.292 11.079 1.00 89.00 93 GLY A CA 1
ATOM 667 C C . GLY A 1 93 ? -3.131 -6.753 10.339 1.00 89.00 93 GLY A C 1
ATOM 668 O O . GLY A 1 93 ? -3.700 -5.983 9.576 1.00 89.00 93 GLY A O 1
ATOM 669 N N . ARG A 1 94 ? -3.605 -7.972 10.594 1.00 92.25 94 ARG A N 1
ATOM 670 C CA . ARG A 1 94 ? -4.938 -8.446 10.186 1.00 92.25 94 ARG A CA 1
ATOM 671 C C . ARG A 1 94 ? -5.772 -8.727 11.429 1.00 92.25 94 ARG A C 1
ATOM 673 O O . ARG A 1 94 ? -5.396 -9.563 12.256 1.00 92.25 94 ARG A O 1
ATOM 680 N N . ILE A 1 95 ? -6.895 -8.037 11.577 1.00 94.81 95 ILE A N 1
ATOM 681 C CA . ILE A 1 95 ? -7.689 -7.982 12.806 1.00 94.81 95 ILE A CA 1
ATOM 682 C C . ILE A 1 95 ? -9.145 -8.405 12.597 1.00 94.81 95 ILE A C 1
ATOM 684 O O . ILE A 1 95 ? -9.683 -8.330 11.492 1.00 94.81 95 ILE A O 1
ATOM 688 N N . ARG A 1 96 ? -9.792 -8.760 13.706 1.00 95.69 96 ARG A N 1
ATOM 689 C CA . ARG A 1 96 ? -11.245 -8.782 13.887 1.00 95.69 96 ARG A CA 1
ATOM 690 C C . ARG A 1 96 ? -11.608 -7.924 15.086 1.00 95.69 96 ARG A C 1
ATOM 692 O O . ARG A 1 96 ? -10.888 -7.886 16.087 1.00 95.69 96 ARG A O 1
ATOM 699 N N . TRP A 1 97 ? -12.733 -7.238 14.979 1.00 96.38 97 TRP A N 1
ATOM 700 C CA . TRP A 1 97 ? -13.224 -6.386 16.047 1.00 96.38 97 TRP A CA 1
ATOM 701 C C . TRP A 1 97 ? -14.003 -7.192 17.082 1.00 96.38 97 TRP A C 1
ATOM 703 O O . TRP A 1 97 ? -14.784 -8.082 16.750 1.00 96.38 97 TRP A O 1
ATOM 713 N N . VAL A 1 98 ? -13.819 -6.843 18.348 1.00 95.69 98 VAL A N 1
ATOM 714 C CA . VAL A 1 98 ? -14.618 -7.334 19.468 1.00 95.69 98 VAL A CA 1
ATOM 715 C C . VAL A 1 98 ? -15.177 -6.123 20.193 1.00 95.69 98 VAL A C 1
ATOM 717 O O . VAL A 1 98 ? -14.431 -5.260 20.655 1.00 95.69 98 VAL A O 1
ATOM 720 N N . ILE A 1 99 ? -16.502 -6.071 20.272 1.00 96.56 99 ILE A N 1
ATOM 721 C CA . ILE A 1 99 ? -17.238 -5.015 20.960 1.00 96.56 99 ILE A CA 1
ATOM 722 C C . ILE A 1 99 ? -17.520 -5.499 22.382 1.00 96.56 99 ILE A C 1
ATOM 724 O O . ILE A 1 99 ? -18.297 -6.440 22.564 1.00 96.56 99 ILE A O 1
ATOM 728 N N . ASP A 1 100 ? -16.892 -4.864 23.366 1.00 95.31 100 ASP A N 1
ATOM 729 C CA . ASP A 1 100 ? -17.218 -5.017 24.785 1.00 95.31 100 ASP A CA 1
ATOM 730 C C . ASP A 1 100 ? -18.082 -3.832 25.265 1.00 95.31 100 ASP A C 1
ATOM 732 O O . ASP A 1 100 ? -18.475 -2.993 24.455 1.00 95.31 100 ASP A O 1
ATOM 736 N N . GLU A 1 101 ? -18.414 -3.772 26.557 1.00 94.62 101 GLU A N 1
ATOM 737 C CA . GLU A 1 101 ? -19.251 -2.705 27.133 1.00 94.62 101 GLU A CA 1
ATOM 738 C C . GLU A 1 101 ? -18.540 -1.342 27.170 1.00 94.62 101 GLU A C 1
ATOM 740 O O . GLU A 1 101 ? -19.143 -0.328 26.824 1.00 94.62 101 GLU A O 1
ATOM 745 N N . ASP A 1 102 ? -17.260 -1.328 27.554 1.00 96.38 102 ASP A N 1
ATOM 746 C CA . ASP A 1 102 ? -16.480 -0.094 27.746 1.00 96.38 102 ASP A CA 1
ATOM 747 C C . ASP A 1 102 ? -15.379 0.096 26.688 1.00 96.38 102 ASP A C 1
ATOM 749 O O . ASP A 1 102 ? -14.787 1.170 26.591 1.00 96.38 102 ASP A O 1
ATOM 753 N N . PHE A 1 103 ? -15.067 -0.939 25.901 1.00 96.38 103 PHE A N 1
ATOM 754 C CA . PHE A 1 103 ? -13.962 -0.918 24.943 1.00 96.38 103 PHE A CA 1
ATOM 755 C C . PHE A 1 103 ? -14.295 -1.634 23.634 1.00 96.38 103 PHE A C 1
ATOM 757 O O . PHE A 1 103 ? -14.906 -2.702 23.600 1.00 96.38 103 PHE A O 1
ATOM 764 N N . LEU A 1 104 ? -13.808 -1.049 22.544 1.00 96.75 104 LEU A N 1
ATOM 765 C CA . LEU A 1 104 ? -13.745 -1.648 21.223 1.00 96.75 104 LEU A CA 1
ATOM 766 C C . LEU A 1 104 ? -12.315 -2.142 20.986 1.00 96.75 104 LEU A C 1
ATOM 768 O O . LEU A 1 104 ? -11.388 -1.337 20.877 1.00 96.75 104 LEU A O 1
ATOM 772 N N . TYR A 1 105 ? -12.142 -3.457 20.874 1.00 96.56 105 TYR A N 1
ATOM 773 C CA . TYR A 1 105 ? -10.840 -4.084 20.657 1.00 96.56 105 TYR A CA 1
ATOM 774 C C . TYR A 1 105 ? -10.673 -4.558 19.217 1.00 96.56 105 TYR A C 1
ATOM 776 O O . TYR A 1 105 ? -11.558 -5.202 18.659 1.00 96.56 105 TYR A O 1
ATOM 784 N N . ALA A 1 106 ? -9.500 -4.315 18.644 1.00 96.12 106 ALA A N 1
ATOM 785 C CA . ALA A 1 106 ? -9.047 -4.898 17.389 1.00 96.12 106 ALA A CA 1
ATOM 786 C C . ALA A 1 106 ? -8.076 -6.045 17.684 1.00 96.12 106 ALA A C 1
ATOM 788 O O . ALA A 1 106 ? -6.884 -5.811 17.890 1.00 96.12 106 ALA A O 1
ATOM 789 N N . TYR A 1 107 ? -8.566 -7.282 17.718 1.00 94.12 107 TYR A N 1
ATOM 790 C CA . TYR A 1 107 ? -7.731 -8.456 17.973 1.00 94.12 107 TYR A CA 1
ATOM 791 C C . TYR A 1 107 ? -7.137 -9.002 16.689 1.00 94.12 107 TYR A C 1
ATOM 793 O O . TYR A 1 107 ? -7.833 -9.111 15.683 1.00 94.12 107 TYR A O 1
ATOM 801 N N . ARG A 1 108 ? -5.866 -9.408 16.730 1.00 91.31 108 ARG A N 1
ATOM 802 C CA . ARG A 1 108 ? -5.250 -10.173 15.645 1.00 91.31 108 ARG A CA 1
ATOM 803 C C . ARG A 1 108 ? -6.091 -11.423 15.335 1.00 91.31 108 ARG A C 1
ATOM 805 O O . ARG A 1 108 ? -6.439 -12.170 16.245 1.00 91.31 108 ARG A O 1
ATOM 812 N N . SER A 1 109 ? -6.375 -11.632 14.053 1.00 90.94 109 SER A N 1
ATOM 813 C CA . SER A 1 109 ? -7.218 -12.724 13.524 1.00 90.94 109 SER A CA 1
ATOM 814 C C . SER A 1 109 ? -6.452 -13.994 13.134 1.00 90.94 109 SER A C 1
ATOM 816 O O . SER A 1 109 ? -7.060 -15.006 12.809 1.00 90.94 109 SER A O 1
ATOM 818 N N . TYR A 1 110 ? -5.121 -13.938 13.154 1.00 83.56 110 TYR A N 1
ATOM 819 C CA . TYR A 1 110 ? -4.216 -15.007 12.739 1.00 83.56 110 TYR A CA 1
ATOM 820 C C . TYR A 1 110 ? -3.176 -15.281 13.826 1.00 83.56 110 TYR A C 1
ATOM 822 O O . TYR A 1 110 ? -2.850 -14.406 14.635 1.00 83.56 110 TYR A O 1
ATOM 830 N N . GLU A 1 111 ? -2.610 -16.482 13.839 1.00 79.12 111 GLU A N 1
ATOM 831 C CA . GLU A 1 111 ? -1.522 -16.806 14.756 1.00 79.12 111 GLU A CA 1
ATOM 832 C C . GLU A 1 111 ? -0.215 -16.126 14.362 1.00 79.12 111 GLU A C 1
ATOM 834 O O . GLU A 1 111 ? 0.145 -16.065 13.193 1.00 79.12 111 GLU A O 1
ATOM 839 N N . LEU A 1 112 ? 0.576 -15.695 15.339 1.00 74.88 112 LEU A N 1
ATOM 840 C CA . LEU A 1 112 ? 1.909 -15.165 15.051 1.00 74.88 112 LEU A CA 1
ATOM 841 C C . LEU A 1 112 ? 2.846 -16.255 14.480 1.00 74.88 112 LEU A C 1
ATOM 843 O O . LEU A 1 112 ? 3.685 -15.995 13.617 1.00 74.88 112 LEU A O 1
ATOM 847 N N . ILE A 1 113 ? 2.675 -17.488 14.958 1.00 72.06 113 ILE A N 1
ATOM 848 C CA . ILE A 1 113 ? 3.322 -18.696 14.451 1.00 72.06 113 ILE A CA 1
ATOM 849 C C . ILE A 1 113 ? 2.208 -19.712 14.209 1.00 72.06 113 ILE A C 1
ATOM 851 O O . ILE A 1 113 ? 1.530 -20.095 15.157 1.00 72.06 113 ILE A O 1
ATOM 855 N N . ASP A 1 114 ? 2.017 -20.119 12.959 1.00 68.31 114 ASP A N 1
ATOM 856 C CA . ASP A 1 114 ? 1.017 -21.108 12.557 1.00 68.31 114 ASP A CA 1
ATOM 857 C C . ASP A 1 114 ? 1.286 -22.466 13.231 1.00 68.31 114 ASP A C 1
ATOM 859 O O . ASP A 1 114 ? 2.402 -23.006 13.183 1.00 68.31 114 ASP A O 1
ATOM 863 N N . GLY A 1 115 ? 0.261 -23.000 13.897 1.00 67.19 115 GLY A N 1
ATOM 864 C CA . GLY A 1 115 ? 0.343 -24.179 14.758 1.00 67.19 115 GLY A CA 1
ATOM 865 C C . GLY A 1 115 ? 1.049 -23.923 16.092 1.00 67.19 115 GLY A C 1
ATOM 866 O O . GLY A 1 115 ? 1.503 -24.877 16.725 1.00 67.19 115 GLY A O 1
ATOM 867 N N . GLY A 1 116 ? 1.216 -22.656 16.484 1.00 68.75 116 GLY A N 1
ATOM 868 C CA . GLY A 1 116 ? 1.859 -22.247 17.733 1.00 68.75 116 GLY A CA 1
ATOM 869 C C . GLY A 1 116 ? 0.926 -22.259 18.948 1.00 68.75 116 GLY A C 1
ATOM 870 O O . GLY A 1 116 ? 1.416 -22.437 20.064 1.00 68.75 116 GLY A O 1
ATOM 871 N N . ASN A 1 117 ? -0.385 -22.101 18.747 1.00 73.69 117 ASN A N 1
ATOM 872 C CA . ASN A 1 117 ? -1.412 -22.181 19.785 1.00 73.69 117 ASN A CA 1
ATOM 873 C C . ASN A 1 117 ? -2.375 -23.345 19.516 1.00 73.69 117 ASN A C 1
ATOM 875 O O . ASN A 1 117 ? -2.674 -23.691 18.372 1.00 73.69 117 ASN A O 1
ATOM 879 N N . ASP A 1 118 ? -2.909 -23.925 20.592 1.00 77.50 118 ASP A N 1
ATOM 880 C CA . ASP A 1 118 ? -3.865 -25.038 20.517 1.00 77.50 118 ASP A CA 1
ATOM 881 C C . ASP A 1 118 ? -5.196 -24.630 19.850 1.00 77.50 118 ASP A C 1
ATOM 883 O O . ASP A 1 118 ? -5.865 -25.458 19.232 1.00 77.50 118 ASP A O 1
ATOM 887 N N . ASP A 1 119 ? -5.575 -23.354 19.964 1.00 79.06 119 ASP A N 1
ATOM 888 C CA . ASP A 1 119 ? -6.794 -22.741 19.423 1.00 79.06 119 ASP A CA 1
ATOM 889 C C . ASP A 1 119 ? -6.553 -21.944 18.132 1.00 79.06 119 ASP A C 1
ATOM 891 O O . ASP A 1 119 ? -7.470 -21.331 17.595 1.00 79.06 119 ASP A O 1
ATOM 895 N N . GLY A 1 120 ? -5.337 -21.986 17.588 1.00 71.50 120 GLY A N 1
ATOM 896 C CA . GLY A 1 120 ? -4.912 -21.210 16.424 1.00 71.50 120 GLY A CA 1
ATOM 897 C C . GLY A 1 120 ? -5.743 -21.360 15.152 1.00 71.50 120 GLY A C 1
ATOM 898 O O . GLY A 1 120 ? -5.721 -20.508 14.267 1.00 71.50 120 GLY A O 1
ATOM 899 N N . ARG A 1 121 ? -6.471 -22.474 15.059 1.00 69.44 121 ARG A N 1
ATOM 900 C CA . ARG A 1 121 ? -7.322 -22.841 13.921 1.00 69.44 121 ARG A CA 1
ATOM 901 C C . ARG A 1 121 ? -8.809 -22.636 14.188 1.00 69.44 121 ARG A C 1
ATOM 903 O O . ARG A 1 121 ? -9.616 -22.996 13.333 1.00 69.44 121 ARG A O 1
ATOM 910 N N . ASP A 1 122 ? -9.165 -22.147 15.371 1.00 81.31 122 ASP A N 1
ATOM 911 C CA . ASP A 1 122 ? -10.539 -21.803 15.704 1.00 81.31 122 ASP A CA 1
ATOM 912 C C . ASP A 1 122 ? -10.974 -20.575 14.888 1.00 81.31 122 ASP A C 1
ATOM 914 O O . ASP A 1 122 ? -10.215 -19.619 14.711 1.00 81.31 122 ASP A O 1
ATOM 918 N N . GLU A 1 123 ? -12.209 -20.589 14.392 1.00 79.19 123 GLU A N 1
ATOM 919 C CA . GLU A 1 123 ? -12.801 -19.420 13.740 1.00 79.19 123 GLU A CA 1
ATOM 920 C C . GLU A 1 123 ? -12.925 -18.245 14.717 1.00 79.19 123 GLU A C 1
ATOM 922 O O . GLU A 1 123 ? -12.868 -17.097 14.287 1.00 79.19 123 GLU A O 1
ATOM 927 N N . ASP A 1 124 ? -13.003 -18.510 16.022 1.00 84.12 124 ASP A N 1
ATOM 928 C CA . ASP A 1 124 ? -13.066 -17.501 17.079 1.00 84.12 124 ASP A CA 1
ATOM 929 C C . ASP A 1 124 ? -11.687 -17.125 17.659 1.00 84.12 124 ASP A C 1
ATOM 931 O O . ASP A 1 124 ? -11.628 -16.452 18.695 1.00 84.12 124 ASP A O 1
ATOM 935 N N . PHE A 1 125 ? -10.579 -17.521 17.014 1.00 87.31 125 PHE A N 1
ATOM 936 C CA . PHE A 1 125 ? -9.223 -17.219 17.484 1.00 87.31 125 PHE A CA 1
ATOM 937 C C . PHE A 1 125 ? -8.997 -15.712 17.699 1.00 87.31 125 PHE A C 1
ATOM 939 O O . PHE A 1 125 ? -9.366 -14.867 16.874 1.00 87.31 125 PHE A O 1
ATOM 946 N N . ARG A 1 126 ? -8.344 -15.372 18.818 1.00 88.81 126 ARG A N 1
ATOM 947 C CA . ARG A 1 126 ? -7.999 -13.994 19.198 1.00 88.81 126 ARG A CA 1
ATOM 948 C C . ARG A 1 126 ? -6.545 -13.926 19.641 1.00 88.81 126 ARG A C 1
ATOM 950 O O . ARG A 1 126 ? -6.194 -14.389 20.722 1.00 88.81 126 ARG A O 1
ATOM 957 N N . GLY A 1 127 ? -5.711 -13.302 18.815 1.00 88.19 127 GLY A N 1
ATOM 958 C CA . GLY A 1 127 ? -4.314 -13.029 19.146 1.00 88.19 127 GLY A CA 1
ATOM 959 C C . GLY A 1 127 ? -4.142 -11.769 20.001 1.00 88.19 127 GLY A C 1
ATOM 960 O O . GLY A 1 127 ? -4.996 -11.410 20.809 1.00 88.19 127 GLY A O 1
ATOM 961 N N . GLN A 1 128 ? -3.025 -11.057 19.825 1.00 87.38 128 GLN A N 1
ATOM 962 C CA . GLN A 1 128 ? -2.787 -9.805 20.552 1.00 87.38 128 GLN A CA 1
ATOM 963 C C . GLN A 1 128 ? -3.735 -8.690 20.064 1.00 87.38 128 GLN A C 1
ATOM 965 O O . GLN A 1 128 ? -4.007 -8.615 18.861 1.00 87.38 128 GLN A O 1
ATOM 970 N N . PRO A 1 129 ? -4.224 -7.803 20.948 1.00 91.19 129 PRO A N 1
ATOM 971 C CA . PRO A 1 129 ? -4.929 -6.601 20.519 1.00 91.19 129 PRO A CA 1
ATOM 972 C C . PRO A 1 129 ? -3.946 -5.645 19.830 1.00 91.19 129 PRO A C 1
ATOM 974 O O . PRO A 1 129 ? -2.878 -5.390 20.371 1.00 91.19 129 PRO A O 1
ATOM 977 N N . LEU A 1 130 ? -4.287 -5.127 18.648 1.00 90.81 130 LEU A N 1
ATOM 978 C CA . LEU A 1 130 ? -3.488 -4.127 17.920 1.00 90.81 130 LEU A CA 1
ATOM 979 C C . LEU A 1 130 ? -4.015 -2.699 18.106 1.00 90.81 130 LEU A C 1
ATOM 981 O O . LEU A 1 130 ? -3.244 -1.743 18.057 1.00 90.81 130 LEU A O 1
ATOM 985 N N . ALA A 1 131 ? -5.314 -2.552 18.358 1.00 92.88 131 ALA A N 1
ATOM 986 C CA . ALA A 1 131 ? -5.937 -1.285 18.715 1.00 92.88 131 ALA A CA 1
ATOM 987 C C . ALA A 1 131 ? -6.996 -1.492 19.804 1.00 92.88 131 ALA A C 1
ATOM 989 O O . ALA A 1 131 ? -7.621 -2.554 19.881 1.00 92.88 131 ALA A O 1
ATOM 990 N N . ALA A 1 132 ? -7.186 -0.479 20.645 1.00 94.44 132 ALA A N 1
ATOM 991 C CA . ALA A 1 132 ? -8.234 -0.445 21.655 1.00 94.44 132 ALA A CA 1
ATOM 992 C C . ALA A 1 132 ? -8.734 0.993 21.837 1.00 94.44 132 ALA A C 1
ATOM 994 O O . ALA A 1 132 ? -7.942 1.880 22.163 1.00 94.44 132 ALA A O 1
ATOM 995 N N . PHE A 1 133 ? -10.038 1.196 21.652 1.00 94.44 133 PHE A N 1
ATOM 996 C CA . PHE A 1 133 ? -10.712 2.491 21.784 1.00 94.44 133 PHE A CA 1
ATOM 997 C C . PHE A 1 133 ? -11.783 2.415 22.870 1.00 94.44 133 PHE A C 1
ATOM 999 O O . PHE A 1 133 ? -12.464 1.395 22.987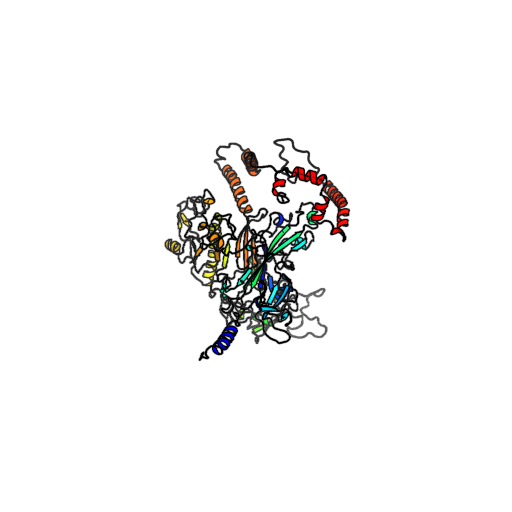 1.00 94.44 133 PHE A O 1
ATOM 1006 N N . ALA A 1 134 ? -11.932 3.473 23.664 1.00 95.44 134 ALA A N 1
ATOM 1007 C CA . ALA A 1 134 ? -12.976 3.523 24.683 1.00 95.44 134 ALA A CA 1
ATOM 1008 C C . ALA A 1 134 ? -14.357 3.689 24.028 1.00 95.44 134 ALA A C 1
ATOM 1010 O O . ALA A 1 134 ? -14.500 4.351 22.999 1.00 95.44 134 ALA A O 1
ATOM 1011 N N . ILE A 1 135 ? -15.379 3.080 24.620 1.00 95.69 135 ILE A N 1
ATOM 1012 C CA . ILE A 1 135 ? -16.775 3.239 24.219 1.00 95.69 135 ILE A CA 1
ATOM 1013 C C . ILE A 1 135 ? -17.453 4.130 25.254 1.00 95.69 135 ILE A C 1
ATOM 1015 O O . ILE A 1 135 ? -17.538 3.784 26.427 1.00 95.69 135 ILE A O 1
ATOM 1019 N N . ASP A 1 136 ? -17.974 5.270 24.808 1.00 92.88 136 ASP A N 1
ATOM 1020 C CA . ASP A 1 136 ? -18.689 6.196 25.685 1.00 92.88 136 ASP A CA 1
ATOM 1021 C C . ASP A 1 136 ? -20.061 5.644 26.067 1.00 92.88 136 ASP A C 1
ATOM 1023 O O . ASP A 1 136 ? -20.492 5.763 27.211 1.00 92.88 136 ASP A O 1
ATOM 1027 N N . ASN A 1 137 ? -20.797 5.118 25.079 1.00 93.44 137 ASN A N 1
ATOM 1028 C CA . ASN A 1 137 ? -22.161 4.623 25.251 1.00 93.44 137 ASN A CA 1
ATOM 1029 C C . ASN A 1 137 ? -22.589 3.685 24.115 1.00 93.44 137 ASN A C 1
ATOM 1031 O O . ASN A 1 137 ? -22.282 3.909 22.945 1.00 93.44 137 ASN A O 1
ATOM 1035 N N . HIS A 1 138 ? -23.445 2.715 24.445 1.00 96.06 138 HIS A N 1
ATOM 1036 C CA . HIS A 1 138 ? -24.243 1.959 23.476 1.00 96.06 138 HIS A CA 1
ATOM 1037 C C . HIS A 1 138 ? -25.674 2.486 23.443 1.00 96.06 138 HIS A C 1
ATOM 1039 O O . HIS A 1 138 ? -26.326 2.544 24.493 1.00 96.06 138 HIS A O 1
ATOM 1045 N N . VAL A 1 139 ? -26.201 2.808 22.262 1.00 95.88 139 VAL A N 1
ATOM 1046 C CA . VAL A 1 139 ? -27.496 3.487 22.121 1.00 95.88 139 VAL A CA 1
ATOM 1047 C C . VAL A 1 139 ? -28.362 2.872 21.026 1.00 95.88 139 VAL A C 1
ATOM 1049 O O . VAL A 1 139 ? -27.876 2.314 20.045 1.00 95.88 139 VAL A O 1
ATOM 1052 N N . ASP A 1 140 ? -29.672 3.020 21.185 1.00 94.50 140 ASP A N 1
ATOM 1053 C CA . ASP A 1 140 ? -30.636 2.842 20.104 1.00 94.50 140 ASP A CA 1
ATOM 1054 C C . ASP A 1 140 ? -31.257 4.174 19.722 1.00 94.50 140 ASP A C 1
ATOM 1056 O O . ASP A 1 140 ? -31.725 4.910 20.593 1.00 94.50 140 ASP A O 1
ATOM 1060 N N . ILE A 1 141 ? -31.348 4.438 18.421 1.00 93.31 141 ILE A N 1
ATOM 1061 C CA . ILE A 1 141 ? -32.086 5.584 17.898 1.00 93.31 141 ILE A CA 1
ATOM 1062 C C . ILE A 1 141 ? -33.557 5.188 17.791 1.00 93.31 141 ILE A C 1
ATOM 1064 O O . ILE A 1 141 ? -33.938 4.369 16.954 1.00 93.31 141 ILE A O 1
ATOM 1068 N N . ARG A 1 142 ? -34.403 5.760 18.652 1.00 90.38 142 ARG A N 1
ATOM 1069 C CA . ARG A 1 142 ? -35.845 5.483 18.645 1.00 90.38 142 ARG A CA 1
ATOM 1070 C C . ARG A 1 142 ? -36.659 6.720 18.990 1.00 90.38 142 ARG A C 1
ATOM 1072 O O . ARG A 1 142 ? -36.144 7.703 19.510 1.00 90.38 142 ARG A O 1
ATOM 1079 N N . ARG A 1 143 ? -37.967 6.644 18.756 1.00 90.81 143 ARG A N 1
ATOM 1080 C CA . ARG A 1 143 ? -38.898 7.644 19.281 1.00 90.81 143 ARG A CA 1
ATOM 1081 C C . ARG A 1 143 ? -39.081 7.465 20.784 1.00 90.81 143 ARG A C 1
ATOM 1083 O O . ARG A 1 143 ? -39.243 6.338 21.258 1.00 90.81 143 ARG A O 1
ATOM 1090 N N . GLU A 1 144 ? -39.091 8.574 21.512 1.00 88.44 144 GLU A N 1
ATOM 1091 C CA . GLU A 1 144 ? -39.469 8.589 22.921 1.00 88.44 144 GLU A CA 1
ATOM 1092 C C . GLU A 1 144 ? -40.897 8.075 23.075 1.00 88.44 144 GLU A C 1
ATOM 1094 O O . GLU A 1 144 ? -41.757 8.287 22.219 1.00 88.44 144 GLU A O 1
ATOM 1099 N N . TYR A 1 145 ? -41.163 7.398 24.183 1.00 90.25 145 TYR A N 1
ATOM 1100 C CA . TYR A 1 145 ? -42.502 6.965 24.539 1.00 90.25 145 TYR A CA 1
ATOM 1101 C C . TYR A 1 145 ? -42.744 7.225 26.016 1.00 90.25 145 TYR A C 1
ATOM 1103 O O . TYR A 1 145 ? -41.816 7.294 26.822 1.00 90.25 145 TYR A O 1
ATOM 1111 N N . ASN A 1 146 ? -44.009 7.379 26.386 1.00 86.06 146 ASN A N 1
ATOM 1112 C CA . ASN A 1 146 ? -44.376 7.441 27.790 1.00 86.06 146 ASN A CA 1
ATOM 1113 C C . ASN A 1 146 ? -44.272 6.029 28.399 1.00 86.06 146 ASN A C 1
ATOM 1115 O O . ASN A 1 146 ? -45.051 5.159 28.005 1.00 86.06 146 ASN A O 1
ATOM 1119 N N . PRO A 1 147 ? -43.389 5.779 29.384 1.00 83.31 147 PRO A N 1
ATOM 1120 C CA . PRO A 1 147 ? -43.195 4.440 29.942 1.00 83.31 147 PRO A CA 1
ATOM 1121 C C . PRO A 1 147 ? -44.426 3.900 30.688 1.00 83.31 147 PRO A C 1
ATOM 1123 O O . PRO A 1 147 ? -44.513 2.702 30.937 1.00 83.31 147 PRO A O 1
ATOM 1126 N N . VAL A 1 148 ? -45.388 4.762 31.042 1.00 86.00 148 VAL A N 1
ATOM 1127 C CA . VAL A 1 148 ? -46.631 4.376 31.728 1.00 86.00 148 VAL A CA 1
ATOM 1128 C C . VAL A 1 148 ? -47.752 4.039 30.741 1.00 86.00 148 VAL A C 1
ATOM 1130 O O . VAL A 1 148 ? -48.521 3.114 30.994 1.00 86.00 148 VAL A O 1
ATOM 1133 N N . THR A 1 149 ? -47.876 4.784 29.635 1.00 87.44 149 THR A N 1
ATOM 1134 C CA . THR A 1 149 ? -49.001 4.643 28.682 1.00 87.44 149 THR A CA 1
ATOM 1135 C C . THR A 1 149 ? -48.622 3.988 27.354 1.00 87.44 149 THR A C 1
ATOM 1137 O O . THR A 1 149 ? -49.509 3.540 26.633 1.00 87.44 149 THR A O 1
ATOM 1140 N N . GLY A 1 150 ? -47.332 3.916 27.019 1.00 84.81 150 GLY A N 1
ATOM 1141 C CA . GLY A 1 150 ? -46.829 3.412 25.737 1.00 84.81 150 GLY A CA 1
ATOM 1142 C C . GLY A 1 150 ? -47.018 4.374 24.558 1.00 84.81 150 GLY A C 1
ATOM 1143 O O . GLY A 1 150 ? -46.704 4.015 23.426 1.00 84.81 150 GLY A O 1
ATOM 1144 N N . GLU A 1 151 ? -47.532 5.585 24.791 1.00 86.81 151 GLU A N 1
ATOM 1145 C CA . GLU A 1 151 ? -47.746 6.570 23.728 1.00 86.81 151 GLU A CA 1
ATOM 1146 C C . GLU A 1 151 ? -46.410 7.079 23.176 1.00 86.81 151 GLU A C 1
ATOM 1148 O O . GLU A 1 151 ? -45.579 7.594 23.927 1.00 86.81 151 GLU A O 1
ATOM 1153 N N . ILE A 1 152 ? -46.227 6.938 21.861 1.00 88.19 152 ILE A N 1
ATOM 1154 C CA . ILE A 1 152 ? -45.041 7.381 21.122 1.00 88.19 152 ILE A CA 1
ATOM 1155 C C . ILE A 1 152 ? -45.098 8.900 20.928 1.00 88.19 152 ILE A C 1
ATOM 1157 O O . ILE A 1 152 ? -46.109 9.442 20.479 1.00 88.19 152 ILE A O 1
ATOM 1161 N N . GLN A 1 153 ? -43.998 9.579 21.229 1.00 86.81 153 GLN A N 1
ATOM 1162 C CA . GLN A 1 153 ? -43.820 11.014 21.040 1.00 86.81 153 GLN A CA 1
ATOM 1163 C C . GLN A 1 153 ? -43.153 11.322 19.690 1.00 86.81 153 GLN A C 1
ATOM 1165 O O . GLN A 1 153 ? -42.586 10.458 19.016 1.00 86.81 153 GLN A O 1
ATOM 1170 N N . ASN A 1 154 ? -43.202 12.588 19.279 1.00 87.69 154 ASN A N 1
ATOM 1171 C CA . ASN A 1 154 ? -42.548 13.075 18.062 1.00 87.69 154 ASN A CA 1
ATOM 1172 C C . ASN A 1 154 ? -41.046 13.373 18.253 1.00 87.69 154 ASN A C 1
ATOM 1174 O O . ASN A 1 154 ? -40.423 13.939 17.362 1.00 87.69 154 ASN A O 1
ATOM 1178 N N . VAL A 1 155 ? -40.457 13.012 19.396 1.00 89.25 155 VAL A N 1
ATOM 1179 C CA . VAL A 1 155 ? -39.032 13.211 19.690 1.00 89.25 155 VAL A CA 1
ATOM 1180 C C . VAL A 1 155 ? -38.272 11.921 19.396 1.00 89.25 155 VAL A C 1
ATOM 1182 O O . VAL A 1 155 ? -38.630 10.871 19.923 1.00 89.25 155 VAL A O 1
ATOM 1185 N N . ILE A 1 156 ? -37.235 11.993 18.564 1.00 91.56 156 ILE A N 1
ATOM 1186 C CA . ILE A 1 156 ? -36.277 10.905 18.332 1.00 91.56 156 ILE A CA 1
ATOM 1187 C C . ILE A 1 156 ? -35.086 11.149 19.258 1.00 91.56 156 ILE A C 1
ATOM 1189 O O . ILE A 1 156 ? -34.498 12.230 19.217 1.00 91.56 156 ILE A O 1
ATOM 1193 N N . SER A 1 157 ? -34.739 10.177 20.097 1.00 92.88 157 SER A N 1
ATOM 1194 C CA . SER A 1 157 ? -33.625 10.289 21.039 1.00 92.88 157 SER A CA 1
ATOM 1195 C C . SER A 1 157 ? -32.859 8.978 21.196 1.00 92.88 157 SER A C 1
ATOM 1197 O O . SER A 1 157 ? -33.283 7.909 20.744 1.00 92.88 157 SER A O 1
ATOM 1199 N N . GLU A 1 158 ? -31.686 9.091 21.811 1.00 93.00 158 GLU A N 1
ATOM 1200 C CA . GLU A 1 158 ? -30.824 7.967 22.149 1.00 93.00 158 GLU A CA 1
ATOM 1201 C C . GLU A 1 158 ? -31.360 7.260 23.394 1.00 93.00 158 GLU A C 1
ATOM 1203 O O . GLU A 1 158 ? -31.445 7.843 24.476 1.00 93.00 158 GLU A O 1
ATOM 1208 N N . ASN A 1 159 ? -31.721 5.986 23.257 1.00 91.56 159 ASN A N 1
ATOM 1209 C CA . ASN A 1 159 ? -32.127 5.167 24.390 1.00 91.56 159 ASN A CA 1
ATOM 1210 C C . ASN A 1 159 ? -30.999 4.230 24.829 1.00 91.56 159 ASN A C 1
ATOM 1212 O O . ASN A 1 159 ? -30.479 3.446 24.033 1.00 91.56 159 ASN A O 1
ATOM 1216 N N . THR A 1 160 ? -30.708 4.267 26.127 1.00 91.12 160 THR A N 1
ATOM 1217 C CA . THR A 1 160 ? -29.668 3.477 26.798 1.00 91.12 160 THR A CA 1
ATOM 1218 C C . THR A 1 160 ? -30.226 2.542 27.876 1.00 91.12 160 THR A C 1
ATOM 1220 O O . THR A 1 160 ? -29.463 2.020 28.687 1.00 91.12 160 THR A O 1
ATOM 1223 N N . THR A 1 161 ? -31.542 2.314 27.934 1.00 89.06 161 THR A N 1
ATOM 1224 C CA . THR A 1 161 ? -32.181 1.634 29.078 1.00 89.06 161 THR A CA 1
ATOM 1225 C C . THR A 1 161 ? -32.963 0.380 28.721 1.00 89.06 161 THR A C 1
ATOM 1227 O O . THR A 1 161 ? -32.952 -0.564 29.505 1.00 89.06 161 THR A O 1
ATOM 1230 N N . ASP A 1 162 ? -33.647 0.329 27.575 1.00 89.62 162 ASP A N 1
ATOM 1231 C CA . ASP A 1 162 ? -34.678 -0.710 27.400 1.00 89.62 162 ASP A CA 1
ATOM 1232 C C . ASP A 1 162 ? -34.117 -2.039 26.885 1.00 89.62 162 ASP A C 1
ATOM 1234 O O . ASP A 1 162 ? -34.704 -3.091 27.126 1.00 89.62 162 ASP A O 1
ATOM 1238 N N . ARG A 1 163 ? -32.995 -1.991 26.159 1.00 92.62 163 ARG A N 1
ATOM 1239 C CA . ARG A 1 163 ? -32.245 -3.167 25.698 1.00 92.62 163 ARG A CA 1
ATOM 1240 C C . ARG A 1 163 ? -30.884 -3.206 26.367 1.00 92.62 163 ARG A C 1
ATOM 1242 O O . ARG A 1 163 ? -30.344 -2.154 26.721 1.00 92.62 163 ARG A O 1
ATOM 1249 N N . ARG A 1 164 ? -30.310 -4.398 26.530 1.00 94.81 164 ARG A N 1
ATOM 1250 C CA . ARG A 1 164 ? -28.932 -4.542 27.028 1.00 94.81 164 ARG A CA 1
ATOM 1251 C C . ARG A 1 164 ? -27.948 -3.972 26.013 1.00 94.81 164 ARG A C 1
ATOM 1253 O O . ARG A 1 164 ? -28.254 -3.943 24.826 1.00 94.81 164 ARG A O 1
ATOM 1260 N N . TRP A 1 165 ? -26.785 -3.514 26.471 1.00 94.19 165 TRP A N 1
ATOM 1261 C CA . TRP A 1 165 ? -25.821 -2.799 25.630 1.00 94.19 165 TRP A CA 1
ATOM 1262 C C . TRP A 1 165 ? -25.443 -3.579 24.360 1.00 94.19 165 TRP A C 1
ATOM 1264 O O . TRP A 1 165 ? -25.406 -2.987 23.283 1.00 94.19 165 TRP A O 1
ATOM 1274 N N . TYR A 1 166 ? -25.274 -4.904 24.451 1.00 92.88 166 TYR A N 1
ATOM 1275 C CA . TYR A 1 166 ? -24.893 -5.762 23.323 1.00 92.88 166 TYR A CA 1
ATOM 1276 C C . TYR A 1 166 ? -26.014 -5.947 22.286 1.00 92.88 166 TYR A C 1
ATOM 1278 O O . TYR A 1 166 ? -25.728 -6.254 21.137 1.00 92.88 166 TYR A O 1
ATOM 1286 N N . GLU A 1 167 ? -27.277 -5.695 22.647 1.00 95.06 167 GLU A N 1
ATOM 1287 C CA . GLU A 1 167 ? -28.441 -5.784 21.744 1.00 95.06 167 GLU A CA 1
ATOM 1288 C C . GLU A 1 167 ? -28.765 -4.451 21.051 1.00 95.06 167 GLU A C 1
ATOM 1290 O O . GLU A 1 167 ? -29.636 -4.398 20.177 1.00 95.06 167 GLU A O 1
ATOM 1295 N N . ARG A 1 168 ? -28.115 -3.360 21.474 1.00 95.12 168 ARG A N 1
ATOM 1296 C CA . ARG A 1 168 ? -28.294 -2.026 20.887 1.00 95.12 168 ARG A CA 1
ATOM 1297 C C . ARG A 1 168 ? -27.537 -1.919 19.573 1.00 95.12 168 ARG A C 1
ATOM 1299 O O . ARG A 1 168 ? -26.442 -2.472 19.460 1.00 95.12 168 ARG A O 1
ATOM 1306 N N . GLN A 1 169 ? -28.111 -1.194 18.618 1.00 95.38 169 GLN A N 1
ATOM 1307 C CA . GLN A 1 169 ? -27.594 -1.108 17.249 1.00 95.38 169 GLN A CA 1
ATOM 1308 C C . GLN A 1 169 ? -26.369 -0.198 17.125 1.00 95.38 169 GLN A C 1
ATOM 1310 O O . GLN A 1 169 ? -25.445 -0.518 16.382 1.00 95.38 169 GLN A O 1
ATOM 1315 N N . PHE A 1 170 ? -26.347 0.920 17.852 1.00 96.38 170 PHE A N 1
ATOM 1316 C CA . PHE A 1 170 ? -25.305 1.931 17.711 1.00 96.38 170 PHE A CA 1
ATOM 1317 C C . PHE A 1 170 ? -24.410 1.987 18.942 1.00 96.38 170 PHE A C 1
ATOM 1319 O O . PHE A 1 170 ? -24.785 1.587 20.052 1.00 96.38 170 PHE A O 1
ATOM 1326 N N . MET A 1 171 ? -23.215 2.524 18.746 1.00 95.81 171 MET A N 1
ATOM 1327 C CA . MET A 1 171 ? -22.323 2.901 19.831 1.00 95.81 171 MET A CA 1
ATOM 1328 C C . MET A 1 171 ? -21.579 4.188 19.502 1.00 95.81 171 MET A C 1
ATOM 1330 O O . MET A 1 171 ? -21.484 4.595 18.344 1.00 95.81 171 MET A O 1
ATOM 1334 N N . ARG A 1 172 ? -21.080 4.834 20.547 1.00 93.88 172 ARG A N 1
ATOM 1335 C CA . ARG A 1 172 ? -20.240 6.022 20.481 1.00 93.88 172 ARG A CA 1
ATOM 1336 C C . ARG A 1 172 ? -18.851 5.623 20.946 1.00 93.88 172 ARG A C 1
ATOM 1338 O O . ARG A 1 172 ? -18.707 5.150 22.069 1.00 93.88 172 ARG A O 1
ATOM 1345 N N . VAL A 1 173 ? -17.874 5.767 20.063 1.00 92.88 173 VAL A N 1
ATOM 1346 C CA . VAL A 1 173 ? -16.487 5.365 20.305 1.00 92.88 173 VAL A CA 1
ATOM 1347 C C . VAL A 1 173 ? -15.636 6.622 20.399 1.00 92.88 173 VAL A C 1
ATOM 1349 O O . VAL A 1 173 ? -15.746 7.504 19.544 1.00 92.88 173 VAL A O 1
ATOM 1352 N N . ASP A 1 174 ? -14.792 6.688 21.422 1.00 91.06 174 ASP A N 1
ATOM 1353 C CA . ASP A 1 174 ? -13.760 7.706 21.543 1.00 91.06 174 ASP A CA 1
ATOM 1354 C C . ASP A 1 174 ? -12.540 7.296 20.707 1.00 91.06 174 ASP A C 1
ATOM 1356 O O . ASP A 1 174 ? -11.719 6.464 21.100 1.00 91.06 174 ASP A O 1
ATOM 1360 N N . TRP A 1 175 ? -12.437 7.894 19.522 1.00 89.69 175 TRP A N 1
ATOM 1361 C CA . TRP A 1 175 ? -11.333 7.680 18.586 1.00 89.69 175 TRP A CA 1
ATOM 1362 C C . TRP A 1 175 ? -10.088 8.518 18.900 1.00 89.69 175 TRP A C 1
ATOM 1364 O O . TRP A 1 175 ? -9.091 8.408 18.186 1.00 89.69 175 TRP A O 1
ATOM 1374 N N . SER A 1 176 ? -10.128 9.372 19.930 1.00 86.69 176 SER A N 1
ATOM 1375 C CA . SER A 1 176 ? -9.044 10.316 20.220 1.00 86.69 176 SER A CA 1
ATOM 1376 C C . SER A 1 176 ? -7.758 9.627 20.678 1.00 86.69 176 SER A C 1
ATOM 1378 O O . SER A 1 176 ? -6.673 10.194 20.549 1.00 86.69 176 SER A O 1
ATOM 1380 N N . MET A 1 177 ? -7.846 8.402 21.201 1.00 88.50 177 MET A N 1
ATOM 1381 C CA . MET A 1 177 ? -6.711 7.680 21.763 1.00 88.50 177 MET A CA 1
ATOM 1382 C C . MET A 1 177 ? -6.786 6.188 21.444 1.00 88.50 177 MET A C 1
ATOM 1384 O O . MET A 1 177 ? -7.743 5.516 21.817 1.00 88.50 177 MET A O 1
ATOM 1388 N N . ASN A 1 178 ? -5.724 5.647 20.844 1.00 90.31 178 ASN A N 1
ATOM 1389 C CA . ASN A 1 178 ? -5.493 4.206 20.834 1.00 90.31 178 ASN A CA 1
ATOM 1390 C C . ASN A 1 178 ? -4.716 3.814 22.099 1.00 90.31 178 ASN A C 1
ATOM 1392 O O . ASN A 1 178 ? -3.552 4.190 22.269 1.00 90.31 178 ASN A O 1
ATOM 1396 N N . VAL A 1 179 ? -5.359 3.063 22.994 1.00 88.88 179 VAL A N 1
ATOM 1397 C CA . VAL A 1 179 ? -4.747 2.614 24.257 1.00 88.88 179 VAL A CA 1
ATOM 1398 C C . VAL A 1 179 ? -3.768 1.457 24.026 1.00 88.88 179 VAL A C 1
ATOM 1400 O O . VAL A 1 179 ? -2.861 1.244 24.829 1.00 88.88 179 VAL A O 1
ATOM 1403 N N . ALA A 1 180 ? -3.913 0.714 22.924 1.00 86.25 180 ALA A N 1
ATOM 1404 C CA . ALA A 1 180 ? -2.987 -0.356 22.581 1.00 86.25 180 ALA A CA 1
ATOM 1405 C C . ALA A 1 180 ? -1.706 0.209 21.947 1.00 86.25 180 ALA A C 1
ATOM 1407 O O . ALA A 1 180 ? -1.744 0.986 20.995 1.00 86.25 180 ALA A O 1
ATOM 1408 N N . GLN A 1 181 ? -0.559 -0.242 22.451 1.00 79.31 181 GLN A N 1
ATOM 1409 C CA . GLN A 1 181 ? 0.775 0.167 22.005 1.00 79.31 181 GLN A CA 1
ATOM 1410 C C . GLN A 1 181 ? 1.500 -0.988 21.300 1.00 79.31 181 GLN A C 1
ATOM 1412 O O . GLN A 1 181 ? 2.669 -1.269 21.543 1.00 79.31 181 GLN A O 1
ATOM 1417 N N . SER A 1 182 ? 0.790 -1.709 20.439 1.00 78.94 182 SER A N 1
ATOM 1418 C CA . SER A 1 182 ? 1.304 -2.942 19.825 1.00 78.94 182 SER A CA 1
ATOM 1419 C C . SER A 1 182 ? 2.043 -2.728 18.507 1.00 78.94 182 SER A C 1
ATOM 1421 O O . SER A 1 182 ? 2.646 -3.665 17.992 1.00 78.94 182 SER A O 1
ATOM 1423 N N . PHE A 1 183 ? 2.004 -1.510 17.967 1.00 80.44 183 PHE A N 1
ATOM 1424 C CA . PHE A 1 183 ? 2.783 -1.113 16.801 1.00 80.44 183 PHE A CA 1
ATOM 1425 C C . PHE A 1 183 ? 4.203 -0.747 17.227 1.00 80.44 183 PHE A C 1
ATOM 1427 O O . PHE A 1 183 ? 4.387 0.073 18.131 1.00 80.44 183 PHE A O 1
ATOM 1434 N N . ALA A 1 184 ? 5.188 -1.353 16.573 1.00 73.56 184 ALA A N 1
ATOM 1435 C CA . ALA A 1 184 ? 6.601 -1.087 16.781 1.00 73.56 184 ALA A CA 1
ATOM 1436 C C . ALA A 1 184 ? 7.161 -0.297 15.599 1.00 73.56 184 ALA A C 1
ATOM 1438 O O . ALA A 1 184 ? 6.896 -0.615 14.445 1.00 73.56 184 ALA A O 1
ATOM 1439 N N . TYR A 1 185 ? 7.995 0.692 15.877 1.00 68.38 185 TYR A N 1
ATOM 1440 C CA . TYR A 1 185 ? 8.910 1.257 14.889 1.00 68.38 185 TYR A CA 1
ATOM 1441 C C . TYR A 1 185 ? 10.268 0.570 15.109 1.00 68.38 185 TYR A C 1
ATOM 1443 O O . TYR A 1 185 ? 10.510 0.069 16.206 1.00 68.38 185 TYR A O 1
ATOM 1451 N N . PHE A 1 186 ? 11.163 0.505 14.114 1.00 56.41 186 PHE A N 1
ATOM 1452 C CA . PHE A 1 186 ? 12.474 -0.194 14.194 1.00 56.41 186 PHE A CA 1
ATOM 1453 C C . PHE A 1 186 ? 13.366 0.183 15.406 1.00 56.41 186 PHE A C 1
ATOM 1455 O O . PHE A 1 186 ? 14.432 -0.392 15.619 1.00 56.41 186 PHE A O 1
ATOM 1462 N N . THR A 1 187 ? 12.939 1.152 16.206 1.00 51.97 187 THR A N 1
ATOM 1463 C CA . THR A 1 187 ? 13.602 1.723 17.370 1.00 51.97 187 THR A CA 1
ATOM 1464 C C . THR A 1 187 ? 13.229 1.093 18.703 1.00 51.97 187 THR A C 1
ATOM 1466 O O . THR A 1 187 ? 13.490 1.707 19.730 1.00 51.97 187 THR A O 1
ATOM 1469 N N . ASP A 1 188 ? 12.662 -0.111 18.755 1.00 52.09 188 ASP A N 1
ATOM 1470 C CA . ASP A 1 188 ? 12.135 -0.650 20.020 1.00 52.09 188 ASP A CA 1
ATOM 1471 C C . ASP A 1 188 ? 13.185 -1.087 21.073 1.00 52.09 188 ASP A C 1
ATOM 1473 O O . ASP A 1 188 ? 12.866 -1.658 22.114 1.00 52.09 188 ASP A O 1
ATOM 1477 N N . TRP A 1 189 ? 14.455 -0.716 20.881 1.00 48.38 189 TRP A N 1
ATOM 1478 C CA . TRP A 1 189 ? 15.391 -0.517 22.000 1.00 48.38 189 TRP A CA 1
ATOM 1479 C C . TRP A 1 189 ? 14.878 0.550 23.000 1.00 48.38 189 TRP A C 1
ATOM 1481 O O . TRP A 1 189 ? 15.343 0.626 24.138 1.00 48.38 189 TRP A O 1
ATOM 1491 N N . VAL A 1 190 ? 13.900 1.358 22.575 1.00 50.06 190 VAL A N 1
ATOM 1492 C CA . VAL A 1 190 ? 13.123 2.324 23.359 1.00 50.06 190 VAL A CA 1
ATOM 1493 C C . VAL A 1 190 ? 12.239 1.628 24.406 1.00 50.06 190 VAL A C 1
ATOM 1495 O O . VAL A 1 190 ? 12.442 1.922 25.587 1.00 50.06 190 VAL A O 1
ATOM 1498 N N . ASP A 1 191 ? 11.340 0.695 24.040 1.00 47.09 191 ASP A N 1
ATOM 1499 C CA . ASP A 1 191 ? 10.431 0.071 25.024 1.00 47.09 191 ASP A CA 1
ATOM 1500 C C . ASP A 1 191 ? 11.050 -1.166 25.717 1.00 47.09 191 ASP A C 1
ATOM 1502 O O . ASP A 1 191 ? 10.716 -1.447 26.871 1.00 47.09 191 ASP A O 1
ATOM 1506 N N . LEU A 1 192 ? 11.997 -1.881 25.083 1.00 44.97 192 LEU A N 1
ATOM 1507 C CA . LEU A 1 192 ? 12.591 -3.114 25.642 1.00 44.97 192 LEU A CA 1
ATOM 1508 C C . LEU A 1 192 ? 13.723 -2.884 26.664 1.00 44.97 192 LEU A C 1
ATOM 1510 O O . LEU A 1 192 ? 13.895 -3.707 27.565 1.00 44.97 192 LEU A O 1
ATOM 1514 N N . GLU A 1 193 ? 14.478 -1.780 26.572 1.00 49.66 193 GLU A N 1
ATOM 1515 C CA . GLU A 1 193 ? 15.575 -1.453 27.510 1.00 49.66 193 GLU A CA 1
ATOM 1516 C C . GLU A 1 193 ? 15.262 -0.271 28.454 1.00 49.66 193 GLU A C 1
ATOM 1518 O O . GLU A 1 193 ? 16.131 0.178 29.205 1.00 49.66 193 GLU A O 1
ATOM 1523 N N . ALA A 1 194 ? 14.015 0.222 28.462 1.00 51.69 194 ALA A N 1
ATOM 1524 C CA . ALA A 1 194 ? 13.515 1.286 29.348 1.00 51.69 194 ALA A CA 1
ATOM 1525 C C . ALA A 1 194 ? 14.273 2.632 29.270 1.00 51.69 194 ALA A C 1
ATOM 1527 O O . ALA A 1 194 ? 14.230 3.440 30.207 1.00 51.69 194 ALA A O 1
ATOM 1528 N N . THR A 1 195 ? 14.977 2.899 28.166 1.00 62.03 195 THR A N 1
ATOM 1529 C CA . THR A 1 195 ? 15.703 4.166 27.978 1.00 62.03 195 THR A CA 1
ATOM 1530 C C . THR A 1 195 ? 14.762 5.316 27.631 1.00 62.03 195 THR A C 1
ATOM 1532 O O . THR A 1 195 ? 14.982 6.432 28.099 1.00 62.03 195 THR A O 1
ATOM 1535 N N . TRP A 1 196 ? 13.684 5.023 26.909 1.00 67.88 196 TRP A N 1
ATOM 1536 C CA . TRP A 1 196 ? 12.588 5.927 26.576 1.00 67.88 196 TRP A CA 1
ATOM 1537 C C . TRP A 1 196 ? 11.268 5.313 27.060 1.00 67.88 196 TRP A C 1
ATOM 1539 O O . TRP A 1 196 ? 11.182 4.106 27.270 1.00 67.88 196 TRP A O 1
ATOM 1549 N N . ARG A 1 197 ? 10.234 6.129 27.284 1.00 72.69 197 ARG A N 1
ATOM 1550 C CA . ARG A 1 197 ? 8.877 5.629 27.552 1.00 72.69 197 ARG A CA 1
ATOM 1551 C C . ARG A 1 197 ? 7.906 6.183 26.534 1.00 72.69 197 ARG A C 1
ATOM 1553 O O . ARG A 1 197 ? 7.821 7.406 26.381 1.00 72.69 197 ARG A O 1
ATOM 1560 N N . ARG A 1 198 ? 7.167 5.278 25.901 1.00 76.75 198 ARG A N 1
ATOM 1561 C CA . ARG A 1 198 ? 6.096 5.591 24.968 1.00 76.75 198 ARG A CA 1
ATOM 1562 C C . ARG A 1 198 ? 4.751 5.685 25.683 1.00 76.75 198 ARG A C 1
ATOM 1564 O O . ARG A 1 198 ? 4.349 4.772 26.399 1.00 76.75 198 ARG A O 1
ATOM 1571 N N . GLU A 1 199 ? 4.020 6.767 25.455 1.00 79.44 199 GLU A N 1
ATOM 1572 C CA . GLU A 1 199 ? 2.693 6.998 26.033 1.00 79.44 199 GLU A CA 1
ATOM 1573 C C . GLU A 1 199 ? 1.720 7.459 24.944 1.00 79.44 199 GLU A C 1
ATOM 1575 O O . GLU A 1 199 ? 2.023 8.361 24.162 1.00 79.44 199 GLU A O 1
ATOM 1580 N N . SER A 1 200 ? 0.541 6.838 24.883 1.00 82.62 200 SER A N 1
ATOM 1581 C CA . SER A 1 200 ? -0.541 7.308 24.015 1.00 82.62 200 SER A CA 1
ATOM 1582 C C . SER A 1 200 ? -1.212 8.519 24.653 1.00 82.62 200 SER A C 1
ATOM 1584 O O . SER A 1 200 ? -1.428 8.551 25.864 1.00 82.62 200 SER A O 1
ATOM 1586 N N . THR A 1 201 ? -1.553 9.519 23.849 1.00 82.19 201 THR A N 1
ATOM 1587 C CA . THR A 1 201 ? -2.271 10.712 24.307 1.00 82.19 201 THR A CA 1
ATOM 1588 C C . THR A 1 201 ? -3.509 10.937 23.456 1.00 82.19 201 THR A C 1
ATOM 1590 O O . THR A 1 201 ? -3.465 10.812 22.231 1.00 82.19 201 THR A O 1
ATOM 1593 N N . ALA A 1 202 ? -4.606 11.291 24.127 1.00 79.44 202 ALA A N 1
ATOM 1594 C CA . ALA A 1 202 ? -5.846 11.674 23.476 1.00 79.44 202 ALA A CA 1
ATOM 1595 C C . ALA A 1 202 ? -5.644 12.915 22.601 1.00 79.44 202 ALA A C 1
ATOM 1597 O O . ALA A 1 202 ? -5.167 13.956 23.057 1.00 79.44 202 ALA A O 1
ATOM 1598 N N . PHE A 1 203 ? -6.039 12.788 21.343 1.00 74.75 203 PHE A N 1
ATOM 1599 C CA . PHE A 1 203 ? -6.004 13.830 20.340 1.00 74.75 203 PHE A CA 1
ATOM 1600 C C . PHE A 1 203 ? -7.433 14.134 19.889 1.00 74.75 203 PHE A C 1
ATOM 1602 O O . PHE A 1 203 ? -8.054 13.361 19.162 1.00 74.75 203 PHE A O 1
ATOM 1609 N N . ILE A 1 204 ? -7.986 15.245 20.377 1.00 69.38 204 ILE A N 1
ATOM 1610 C CA . ILE A 1 204 ? -9.377 15.622 20.119 1.00 69.38 204 ILE A CA 1
ATOM 1611 C C . ILE A 1 204 ? -9.406 16.682 19.018 1.00 69.38 204 ILE A C 1
ATOM 1613 O O . ILE A 1 204 ? -8.878 17.781 19.189 1.00 69.38 204 ILE A O 1
ATOM 1617 N N . SER A 1 205 ? -10.063 16.358 17.906 1.00 63.06 205 SER A N 1
ATOM 1618 C CA . SER A 1 205 ? -10.385 17.308 16.841 1.00 63.06 205 SER A CA 1
ATOM 1619 C C . SER A 1 205 ? -11.864 17.687 16.938 1.00 63.06 205 SER A C 1
ATOM 1621 O O . SER A 1 205 ? -12.737 16.912 16.551 1.00 63.06 205 SER A O 1
ATOM 1623 N N . GLU A 1 206 ? -12.162 18.866 17.490 1.00 60.56 206 GLU A N 1
ATOM 1624 C CA . GLU A 1 206 ? -13.524 19.414 17.489 1.00 60.56 206 GLU A CA 1
ATOM 1625 C C . GLU A 1 206 ? -13.714 20.391 16.317 1.00 60.56 206 GLU A C 1
ATOM 1627 O O . GLU A 1 206 ? -12.895 21.310 16.150 1.00 60.56 206 GLU A O 1
ATOM 1632 N N . PRO A 1 207 ? -14.803 20.269 15.532 1.00 52.81 207 PRO A N 1
ATOM 1633 C CA . PRO A 1 207 ? -15.141 21.238 14.495 1.00 52.81 207 PRO A CA 1
ATOM 1634 C C . PRO A 1 207 ? -15.206 22.669 15.051 1.00 52.81 207 PRO A C 1
ATOM 1636 O O . PRO A 1 207 ? -15.978 22.968 15.959 1.00 52.81 207 PRO A O 1
ATOM 1639 N N . GLY A 1 208 ? -14.394 23.574 14.496 1.00 53.56 208 GLY A N 1
ATOM 1640 C CA . GLY A 1 208 ? -14.362 24.989 14.890 1.00 53.56 208 GLY A CA 1
ATOM 1641 C C . GLY A 1 208 ? -13.480 25.328 16.098 1.00 53.56 208 GLY A C 1
ATOM 1642 O O . GLY A 1 208 ? -13.413 26.499 16.471 1.00 53.56 208 GLY A O 1
ATOM 1643 N N . SER A 1 209 ? -12.775 24.353 16.684 1.00 54.47 209 SER A N 1
ATOM 1644 C CA . SER A 1 209 ? -11.865 24.584 17.819 1.00 54.47 209 SER A CA 1
ATOM 1645 C C . SER A 1 209 ? -10.628 25.423 17.457 1.00 54.47 209 SER A C 1
ATOM 1647 O O . SER A 1 209 ? -10.169 26.216 18.281 1.00 54.47 209 SER A O 1
ATOM 1649 N N . GLN A 1 210 ? -10.115 25.307 16.224 1.00 58.03 210 GLN A N 1
ATOM 1650 C CA . GLN A 1 210 ? -8.995 26.095 15.688 1.00 58.03 210 GLN A CA 1
ATOM 1651 C C . GLN A 1 210 ? -9.151 26.302 14.164 1.00 58.03 210 GLN A C 1
ATOM 1653 O O . GLN A 1 210 ? -9.349 25.323 13.446 1.00 58.03 210 GLN A O 1
ATOM 1658 N N . PRO A 1 211 ? -9.004 27.531 13.626 1.00 56.81 211 PRO A N 1
ATOM 1659 C CA . PRO A 1 211 ? -9.052 27.784 12.179 1.00 56.81 211 PRO A CA 1
ATOM 1660 C C . PRO A 1 211 ? -7.837 27.242 11.403 1.00 56.81 211 PRO A C 1
ATOM 1662 O O . PRO A 1 211 ? -7.904 27.145 10.184 1.00 56.81 211 PRO A O 1
ATOM 1665 N N . ASN A 1 212 ? -6.750 26.879 12.094 1.00 58.56 212 ASN A N 1
ATOM 1666 C CA . ASN A 1 212 ? -5.508 26.377 11.493 1.00 58.56 212 ASN A CA 1
ATOM 1667 C C . ASN A 1 212 ? -5.340 24.853 11.638 1.00 58.56 212 ASN A C 1
ATOM 1669 O O . ASN A 1 212 ? -4.230 24.349 11.497 1.00 58.56 212 ASN A O 1
ATOM 1673 N N . PHE A 1 213 ? -6.399 24.121 11.995 1.00 64.94 213 PHE A N 1
ATOM 1674 C CA . PHE A 1 213 ? -6.311 22.669 12.128 1.00 64.94 213 PHE A CA 1
ATOM 1675 C C . PHE A 1 213 ? -6.186 22.015 10.738 1.00 64.94 213 PHE A C 1
ATOM 1677 O O . PHE A 1 213 ? -7.049 22.275 9.893 1.00 64.94 213 PHE A O 1
ATOM 1684 N N . PRO A 1 214 ? -5.161 21.177 10.479 1.00 70.94 214 PRO A N 1
ATOM 1685 C CA . PRO A 1 214 ? -5.012 20.520 9.185 1.00 70.94 214 PRO A CA 1
ATOM 1686 C C . PRO A 1 214 ? -6.209 19.613 8.887 1.00 70.94 214 PRO A C 1
ATOM 1688 O O . PRO A 1 214 ? -6.535 18.712 9.662 1.00 70.94 214 PRO A O 1
ATOM 1691 N N . ALA A 1 215 ? -6.867 19.831 7.746 1.00 71.88 215 ALA A N 1
ATOM 1692 C CA . ALA A 1 215 ? -8.016 19.024 7.333 1.00 71.88 215 ALA A CA 1
ATOM 1693 C C . ALA A 1 215 ? -7.659 17.530 7.176 1.00 71.88 215 ALA A C 1
ATOM 1695 O O . ALA A 1 215 ? -8.513 16.668 7.374 1.00 71.88 215 ALA A O 1
ATOM 1696 N N . GLU A 1 216 ? -6.395 17.210 6.884 1.00 76.00 216 GLU A N 1
ATOM 1697 C CA . GLU A 1 216 ? -5.892 15.833 6.789 1.00 76.00 216 GLU A CA 1
ATOM 1698 C C . GLU A 1 216 ? -5.894 15.052 8.104 1.00 76.00 216 GLU A C 1
ATOM 1700 O O . GLU A 1 216 ? -5.827 13.825 8.086 1.00 76.00 216 GLU A O 1
ATOM 1705 N N . TRP A 1 217 ? -5.971 15.718 9.256 1.00 81.06 217 TRP A N 1
ATOM 1706 C CA . TRP A 1 217 ? -5.969 15.033 10.553 1.00 81.06 217 TRP A CA 1
ATOM 1707 C C . TRP A 1 217 ? -7.374 14.690 11.044 1.00 81.06 217 TRP A C 1
ATOM 1709 O O . TRP A 1 217 ? -7.527 14.086 12.107 1.00 81.06 217 TRP A O 1
ATOM 1719 N N . ALA A 1 218 ? -8.404 15.066 10.285 1.00 79.81 218 ALA A N 1
ATOM 1720 C CA . ALA A 1 218 ? -9.777 14.718 10.601 1.00 79.81 218 ALA A CA 1
ATOM 1721 C C . ALA A 1 218 ? -10.006 13.194 10.487 1.00 79.81 218 ALA A C 1
ATOM 1723 O O . ALA A 1 218 ? -9.473 12.561 9.570 1.00 79.81 218 ALA A O 1
ATOM 1724 N N . PRO A 1 219 ? -10.826 12.597 11.374 1.00 87.06 219 PRO A N 1
ATOM 1725 C CA . PRO A 1 219 ? -11.254 11.208 11.247 1.00 87.06 219 PRO A CA 1
ATOM 1726 C C . PRO A 1 219 ? -11.879 10.921 9.881 1.00 87.06 219 PRO A C 1
ATOM 1728 O O . PRO A 1 219 ? -12.663 11.721 9.367 1.00 87.06 219 PRO A O 1
ATOM 1731 N N . GLN A 1 220 ? -11.576 9.752 9.320 1.00 89.56 220 GLN A N 1
ATOM 1732 C CA . GLN A 1 220 ? -12.118 9.325 8.033 1.00 89.56 220 GLN A CA 1
ATOM 1733 C C . GLN A 1 220 ? -12.968 8.074 8.195 1.00 89.56 220 GLN A C 1
ATOM 1735 O O . GLN A 1 220 ? -12.555 7.118 8.845 1.00 89.56 220 GLN A O 1
ATOM 1740 N N . PHE A 1 221 ? -14.131 8.084 7.550 1.00 92.25 221 PHE A N 1
ATOM 1741 C CA . PHE A 1 221 ? -14.958 6.913 7.288 1.00 92.25 221 PHE A CA 1
ATOM 1742 C C . PHE A 1 221 ? -15.325 6.971 5.813 1.00 92.25 221 PHE A C 1
ATOM 1744 O O . PHE A 1 221 ? -15.988 7.918 5.394 1.00 92.25 221 PHE A O 1
ATOM 1751 N N . VAL A 1 222 ? -14.868 5.995 5.035 1.00 94.06 222 VAL A N 1
ATOM 1752 C CA . VAL A 1 222 ? -15.062 5.983 3.584 1.00 94.06 222 VAL A CA 1
ATOM 1753 C C . VAL A 1 222 ? -15.860 4.753 3.188 1.00 94.06 222 VAL A C 1
ATOM 1755 O O . VAL A 1 222 ? -15.525 3.615 3.545 1.00 94.06 222 VAL A O 1
ATOM 1758 N N . ARG A 1 223 ? -16.941 4.988 2.445 1.00 94.50 223 ARG A N 1
ATOM 1759 C CA . ARG A 1 223 ? -17.774 3.921 1.880 1.00 94.50 223 ARG A CA 1
ATOM 1760 C C . ARG A 1 223 ? -17.247 3.470 0.530 1.00 94.50 223 ARG A C 1
ATOM 1762 O O . ARG A 1 223 ? -16.591 4.235 -0.167 1.00 94.50 223 ARG A O 1
ATOM 1769 N N . VAL A 1 224 ? -17.554 2.235 0.142 1.00 93.56 224 VAL A N 1
ATOM 1770 C CA . VAL A 1 224 ? -17.167 1.704 -1.180 1.00 93.56 224 VAL A CA 1
ATOM 1771 C C . VAL A 1 224 ? -17.692 2.597 -2.315 1.00 93.56 224 VAL A C 1
ATOM 1773 O O . VAL A 1 224 ? -16.984 2.849 -3.280 1.00 93.56 224 VAL A O 1
ATOM 1776 N N . SER A 1 225 ? -18.905 3.139 -2.191 1.00 93.00 225 SER A N 1
ATOM 1777 C CA . SER A 1 225 ? -19.501 4.049 -3.182 1.00 93.00 225 SER A CA 1
ATOM 1778 C C . SER A 1 225 ? -18.800 5.405 -3.314 1.00 93.00 225 SER A C 1
ATOM 1780 O O . SER A 1 225 ? -18.945 6.066 -4.341 1.00 93.00 225 SER A O 1
ATOM 1782 N N . GLU A 1 226 ? -18.065 5.832 -2.289 1.00 91.88 226 GLU A N 1
ATOM 1783 C CA . GLU A 1 226 ? -17.354 7.116 -2.250 1.00 91.88 226 GLU A CA 1
ATOM 1784 C C . GLU A 1 226 ? -15.930 7.018 -2.805 1.00 91.88 226 GLU A C 1
ATOM 1786 O O . GLU A 1 226 ? -15.271 8.045 -2.975 1.00 91.88 226 GLU A O 1
ATOM 1791 N N . ASP A 1 227 ? -15.472 5.795 -3.062 1.00 90.12 227 ASP A N 1
ATOM 1792 C CA . ASP A 1 227 ? -14.154 5.467 -3.578 1.00 90.12 227 ASP A CA 1
ATOM 1793 C C . ASP A 1 227 ? -14.302 4.352 -4.627 1.00 90.12 227 ASP A C 1
ATOM 1795 O O . ASP A 1 227 ? -14.129 3.175 -4.330 1.00 90.12 227 ASP A O 1
ATOM 1799 N N . PRO A 1 228 ? -14.734 4.670 -5.854 1.00 88.50 228 PRO A N 1
ATOM 1800 C CA . PRO A 1 228 ? -14.869 3.668 -6.909 1.00 88.50 228 PRO A CA 1
ATOM 1801 C C . PRO A 1 228 ? -13.520 3.255 -7.521 1.00 88.50 228 PRO A C 1
ATOM 1803 O O . PRO A 1 228 ? -13.458 2.235 -8.209 1.00 88.50 228 PRO A O 1
ATOM 1806 N N . ASP A 1 229 ? -12.464 4.041 -7.290 1.00 84.25 229 ASP A N 1
ATOM 1807 C CA . ASP A 1 229 ? -11.185 3.928 -7.992 1.00 84.25 229 ASP A CA 1
ATOM 1808 C C . ASP A 1 229 ? -10.093 3.214 -7.176 1.00 84.25 229 ASP A C 1
ATOM 1810 O O . ASP A 1 229 ? -9.055 2.854 -7.746 1.00 84.25 229 ASP A O 1
ATOM 1814 N N . TYR A 1 230 ? -10.286 2.966 -5.871 1.00 88.50 230 TYR A N 1
ATOM 1815 C CA . TYR A 1 230 ? -9.324 2.153 -5.120 1.00 88.50 230 TYR A CA 1
ATOM 1816 C C . TYR A 1 230 ? -9.265 0.707 -5.625 1.00 88.50 230 TYR A C 1
ATOM 1818 O O . TYR A 1 230 ? -10.213 0.116 -6.150 1.00 88.50 230 TYR A O 1
ATOM 1826 N N . ARG A 1 231 ? -8.101 0.098 -5.399 1.00 86.69 231 ARG A N 1
ATOM 1827 C CA . ARG A 1 231 ? -7.656 -1.152 -6.032 1.00 86.69 231 ARG A CA 1
ATOM 1828 C C . ARG A 1 231 ? -8.546 -2.385 -5.817 1.00 86.69 231 ARG A C 1
ATOM 1830 O O . ARG A 1 231 ? -8.401 -3.360 -6.555 1.00 86.69 231 ARG A O 1
ATOM 1837 N N . PHE A 1 232 ? -9.430 -2.362 -4.819 1.00 90.44 232 PHE A N 1
ATOM 1838 C CA . PHE A 1 232 ? -10.309 -3.481 -4.474 1.00 90.44 232 PHE A CA 1
ATOM 1839 C C . PHE A 1 232 ? -11.801 -3.171 -4.609 1.00 90.44 232 PHE A C 1
ATOM 1841 O O . PHE A 1 232 ? -12.620 -4.013 -4.249 1.00 90.44 232 PHE A O 1
ATOM 1848 N N . ALA A 1 233 ? -12.181 -2.014 -5.161 1.00 89.81 233 ALA A N 1
ATOM 1849 C CA . ALA A 1 233 ? -13.586 -1.634 -5.326 1.00 89.81 233 ALA A CA 1
ATOM 1850 C C . ALA A 1 233 ? -14.417 -2.711 -6.048 1.00 89.81 233 ALA A C 1
ATOM 1852 O O . ALA A 1 233 ? -15.572 -2.952 -5.706 1.00 89.81 233 ALA A O 1
ATOM 1853 N N . ASN A 1 234 ? -13.810 -3.414 -7.010 1.00 89.00 234 ASN A N 1
ATOM 1854 C CA . ASN A 1 234 ? -14.461 -4.455 -7.806 1.00 89.00 234 ASN A CA 1
ATOM 1855 C C . ASN A 1 234 ? -14.621 -5.818 -7.106 1.00 89.00 234 ASN A C 1
ATOM 1857 O O . ASN A 1 234 ? -15.217 -6.722 -7.691 1.00 89.00 234 ASN A O 1
ATOM 1861 N N . GLU A 1 235 ? -14.083 -5.978 -5.897 1.00 91.62 235 GLU A N 1
ATOM 1862 C CA . GLU A 1 235 ? -14.221 -7.186 -5.068 1.00 91.62 235 GLU A CA 1
ATOM 1863 C C . GLU A 1 235 ? -15.362 -7.068 -4.046 1.00 91.62 235 GLU A C 1
ATOM 1865 O O . GLU A 1 235 ? -15.559 -7.955 -3.214 1.00 91.62 235 GLU A O 1
ATOM 1870 N N . TRP A 1 236 ? -16.119 -5.970 -4.103 1.00 93.19 236 TRP A N 1
ATOM 1871 C CA . TRP A 1 236 ? -17.307 -5.771 -3.287 1.00 93.19 236 TRP A CA 1
ATOM 1872 C C . TRP A 1 236 ? -18.568 -6.142 -4.063 1.00 93.19 236 TRP A C 1
ATOM 1874 O O . TRP A 1 236 ? -18.801 -5.624 -5.161 1.00 93.19 236 TRP A O 1
ATOM 1884 N N . PRO A 1 237 ? -19.430 -6.990 -3.483 1.00 93.12 237 PRO A N 1
ATOM 1885 C CA . PRO A 1 237 ? -20.780 -7.200 -3.978 1.00 93.12 237 PRO A CA 1
ATOM 1886 C C . PRO A 1 237 ? -21.556 -5.885 -4.145 1.00 93.12 237 PRO A C 1
ATOM 1888 O O . PRO A 1 237 ? -21.460 -4.966 -3.331 1.00 93.12 237 PRO A O 1
ATOM 1891 N N . ALA A 1 238 ? -22.349 -5.795 -5.2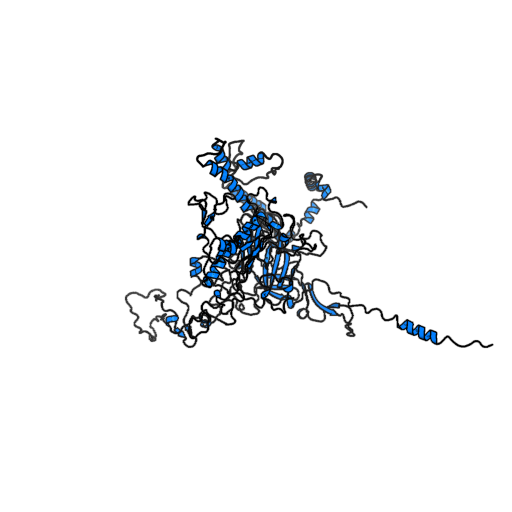17 1.00 89.75 238 ALA A N 1
ATOM 1892 C CA . ALA A 1 238 ? -23.046 -4.566 -5.612 1.00 89.75 238 ALA A CA 1
ATOM 1893 C C . ALA A 1 238 ? -24.095 -4.075 -4.592 1.00 89.75 238 ALA A C 1
ATOM 1895 O O . ALA A 1 238 ? -24.509 -2.919 -4.636 1.00 89.75 238 ALA A O 1
ATOM 1896 N N . ASP A 1 239 ? -24.546 -4.939 -3.686 1.00 92.81 239 ASP A N 1
ATOM 1897 C CA . ASP A 1 239 ? -25.449 -4.621 -2.579 1.00 92.81 239 ASP A CA 1
ATOM 1898 C C . ASP A 1 239 ? -24.726 -4.054 -1.343 1.00 92.81 239 ASP A C 1
ATOM 1900 O O . ASP A 1 239 ? -25.381 -3.536 -0.442 1.00 92.81 239 ASP A O 1
ATOM 1904 N N . MET A 1 240 ? -23.389 -4.080 -1.320 1.00 91.81 240 MET A N 1
ATOM 1905 C CA . MET A 1 240 ? -22.549 -3.581 -0.223 1.00 91.81 240 MET A CA 1
ATOM 1906 C C . MET A 1 240 ? -21.860 -2.242 -0.528 1.00 91.81 240 MET A C 1
ATOM 1908 O O . MET A 1 240 ? -20.870 -1.885 0.106 1.00 91.81 240 MET A O 1
ATOM 1912 N N . VAL A 1 241 ? -22.393 -1.458 -1.467 1.00 90.38 241 VAL A N 1
ATOM 1913 C CA . VAL A 1 241 ? -21.815 -0.158 -1.861 1.00 90.38 241 VAL A CA 1
ATOM 1914 C C . VAL A 1 241 ? -21.794 0.881 -0.732 1.00 90.38 241 VAL A C 1
ATOM 1916 O O . VAL A 1 241 ? -20.917 1.740 -0.707 1.00 90.38 241 VAL A O 1
ATOM 1919 N N . ASP A 1 242 ? -22.721 0.799 0.224 1.00 91.81 242 ASP A N 1
ATOM 1920 C CA . ASP A 1 242 ? -22.783 1.703 1.383 1.00 91.81 242 ASP A CA 1
ATOM 1921 C C . ASP A 1 242 ? -21.932 1.232 2.575 1.00 91.81 242 ASP A C 1
ATOM 1923 O O . ASP A 1 242 ? -21.883 1.902 3.610 1.00 91.81 242 ASP A O 1
ATOM 1927 N N . THR A 1 243 ? -21.244 0.096 2.442 1.00 92.69 243 THR A N 1
ATOM 1928 C CA . THR A 1 243 ? -20.371 -0.434 3.487 1.00 92.69 243 THR A CA 1
ATOM 1929 C C . THR A 1 243 ? -19.147 0.457 3.660 1.00 92.69 243 THR A C 1
ATOM 1931 O O . THR A 1 243 ? -18.478 0.816 2.690 1.00 92.69 243 THR A O 1
ATOM 1934 N N . VAL A 1 244 ? -18.825 0.793 4.912 1.00 95.06 244 VAL A N 1
ATOM 1935 C CA . VAL A 1 244 ? -17.547 1.425 5.256 1.00 95.06 244 VAL A CA 1
ATOM 1936 C C . VAL A 1 244 ? -16.444 0.393 5.052 1.00 95.06 244 VAL A C 1
ATOM 1938 O O . VAL A 1 244 ? -16.423 -0.635 5.731 1.00 95.06 244 VAL A O 1
ATOM 1941 N N . HIS A 1 245 ? -15.549 0.664 4.107 1.00 95.44 245 HIS A N 1
ATOM 1942 C CA . HIS A 1 245 ? -14.415 -0.209 3.811 1.00 95.44 245 HIS A CA 1
ATOM 1943 C C . HIS A 1 245 ? -13.104 0.355 4.356 1.00 95.44 245 HIS A C 1
ATOM 1945 O O . HIS A 1 245 ? -12.164 -0.404 4.549 1.00 95.44 245 HIS A O 1
ATOM 1951 N N . TYR A 1 246 ? -13.029 1.659 4.625 1.00 96.38 246 TYR A N 1
ATOM 1952 C CA . TYR A 1 246 ? -11.831 2.292 5.159 1.00 96.38 246 TYR A CA 1
ATOM 1953 C C . TYR A 1 246 ? -12.172 3.265 6.282 1.00 96.38 246 TYR A C 1
ATOM 1955 O O . TYR A 1 246 ? -13.148 4.017 6.200 1.00 96.38 246 TYR A O 1
ATOM 1963 N N . MET A 1 247 ? -11.349 3.253 7.325 1.00 95.44 247 MET A N 1
ATOM 1964 C CA . MET A 1 247 ? -11.390 4.241 8.394 1.00 95.44 247 MET A CA 1
ATOM 1965 C C . MET A 1 247 ? -9.988 4.544 8.911 1.00 95.44 247 MET A C 1
ATOM 1967 O O . MET A 1 247 ? -9.137 3.658 8.981 1.00 95.44 247 MET A O 1
ATOM 1971 N N . SER A 1 248 ? -9.744 5.792 9.299 1.00 93.50 248 SER A N 1
ATOM 1972 C CA . SER A 1 248 ? -8.460 6.182 9.878 1.00 93.50 248 SER A CA 1
ATOM 1973 C C . SER A 1 248 ? -8.594 7.293 10.899 1.00 93.50 248 SER A C 1
ATOM 1975 O O . SER A 1 248 ? -9.394 8.217 10.721 1.00 93.50 248 SER A O 1
ATOM 1977 N N . PHE A 1 249 ? -7.747 7.229 11.922 1.00 91.00 249 PHE A N 1
ATOM 1978 C CA . PHE A 1 249 ? -7.738 8.171 13.036 1.00 91.00 249 PHE A CA 1
ATOM 1979 C C . PHE A 1 249 ? -6.313 8.640 13.308 1.00 91.00 249 PHE A C 1
ATOM 1981 O O . PHE A 1 249 ? -5.397 7.821 13.438 1.00 91.00 249 PHE A O 1
ATOM 1988 N N . THR A 1 250 ? -6.128 9.955 13.399 1.00 88.69 250 THR A N 1
ATOM 1989 C CA . THR A 1 250 ? -4.862 10.553 13.824 1.00 88.69 250 THR A CA 1
ATOM 1990 C C . THR A 1 250 ? -4.862 10.687 15.344 1.00 88.69 250 THR A C 1
ATOM 1992 O O . THR A 1 250 ? -5.785 11.252 15.924 1.00 88.69 250 THR A O 1
ATOM 1995 N N . THR A 1 251 ? -3.827 10.157 15.986 1.00 87.56 251 THR A N 1
ATOM 1996 C CA . THR A 1 251 ? -3.613 10.188 17.442 1.00 87.56 251 THR A CA 1
ATOM 1997 C C . THR A 1 251 ? -2.190 10.657 17.742 1.00 87.56 251 THR A C 1
ATOM 1999 O O . THR A 1 251 ? -1.363 10.744 16.834 1.00 87.56 251 THR A O 1
ATOM 2002 N N . MET A 1 252 ? -1.879 10.966 19.001 1.00 83.69 252 MET A N 1
ATOM 2003 C CA . MET A 1 252 ? -0.551 11.443 19.398 1.00 83.69 252 MET A CA 1
ATOM 2004 C C . MET A 1 252 ? 0.180 10.391 20.238 1.00 83.69 252 MET A C 1
ATOM 2006 O O . MET A 1 252 ? -0.345 9.916 21.246 1.00 83.69 252 MET A O 1
ATOM 2010 N N . THR A 1 253 ? 1.415 10.069 19.848 1.00 80.56 253 THR A N 1
ATOM 2011 C CA . THR A 1 253 ? 2.319 9.195 20.608 1.00 80.56 253 THR A CA 1
ATOM 2012 C C . THR A 1 253 ? 3.459 10.017 21.193 1.00 80.56 253 THR A C 1
ATOM 2014 O O . THR A 1 253 ? 4.218 10.642 20.452 1.00 80.56 253 THR A O 1
ATOM 2017 N N . MET A 1 254 ? 3.574 10.043 22.521 1.00 79.81 254 MET A N 1
ATOM 2018 C CA . MET A 1 254 ? 4.628 10.759 23.242 1.00 79.81 254 MET A CA 1
ATOM 2019 C C . MET A 1 254 ? 5.799 9.825 23.533 1.00 79.81 254 MET A C 1
ATOM 2021 O O . MET A 1 254 ? 5.603 8.740 24.079 1.00 79.81 254 MET A O 1
ATOM 2025 N N . PHE A 1 255 ? 7.017 10.276 23.250 1.00 76.06 255 PHE A N 1
ATOM 2026 C CA . PHE A 1 255 ? 8.259 9.605 23.614 1.00 76.06 255 PHE A CA 1
ATOM 2027 C C . PHE A 1 255 ? 8.988 10.442 24.655 1.00 76.06 255 PHE A C 1
ATOM 2029 O O . PHE A 1 255 ? 9.538 11.501 24.354 1.00 76.06 255 PHE A O 1
ATOM 2036 N N . SER A 1 256 ? 8.987 9.978 25.902 1.00 75.75 256 SER A N 1
ATOM 2037 C CA . SER A 1 256 ? 9.707 10.642 26.986 1.00 75.75 256 SER A CA 1
ATOM 2038 C C . SER A 1 256 ? 11.101 10.019 27.181 1.00 75.75 256 SER A C 1
ATOM 2040 O O . SER A 1 256 ? 11.224 8.794 27.216 1.00 75.75 256 SER A O 1
ATOM 2042 N N . PRO A 1 257 ? 12.163 10.829 27.335 1.00 68.19 257 PRO A N 1
ATOM 2043 C CA . PRO A 1 257 ? 13.564 10.396 27.243 1.00 68.19 257 PRO A CA 1
ATOM 2044 C C . PRO A 1 257 ? 14.103 9.587 28.422 1.00 68.19 257 PRO A C 1
ATOM 2046 O O . PRO A 1 257 ? 15.301 9.330 28.446 1.00 68.19 257 PRO A O 1
ATOM 2049 N N . GLY A 1 258 ? 13.275 9.210 29.404 1.00 70.81 258 GLY A N 1
ATOM 2050 C CA . GLY A 1 258 ? 13.640 8.315 30.512 1.00 70.81 258 GLY A CA 1
ATOM 2051 C C . GLY A 1 258 ? 15.102 8.419 30.986 1.00 70.81 258 GLY A C 1
ATOM 2052 O O . GLY A 1 258 ? 15.577 9.489 31.372 1.00 70.81 258 GLY A O 1
ATOM 2053 N N . GLY A 1 259 ? 15.818 7.290 30.944 1.00 63.34 259 GLY A N 1
ATOM 2054 C CA . GLY A 1 259 ? 17.262 7.215 31.203 1.00 63.34 259 GLY A CA 1
ATOM 2055 C C . GLY A 1 259 ? 18.143 7.627 30.013 1.00 63.34 259 GLY A C 1
ATOM 2056 O O . GLY A 1 259 ? 19.325 7.903 30.221 1.00 63.34 259 GLY A O 1
ATOM 2057 N N . SER A 1 260 ? 17.588 7.717 28.795 1.00 64.44 260 SER A N 1
ATOM 2058 C CA . SER A 1 260 ? 18.274 8.192 27.579 1.00 64.44 260 SER A CA 1
ATOM 2059 C C . SER A 1 260 ? 18.883 9.587 27.761 1.00 64.44 260 SER A C 1
ATOM 2061 O O . SER A 1 260 ? 20.030 9.824 27.380 1.00 64.44 260 SER A O 1
ATOM 2063 N N . CYS A 1 261 ? 18.172 10.480 28.459 1.00 64.94 261 CYS A N 1
ATOM 2064 C CA . CYS A 1 261 ? 18.656 11.828 28.783 1.00 64.94 261 CYS A CA 1
ATOM 2065 C C . CYS A 1 261 ? 19.997 11.834 29.557 1.00 64.94 261 CYS A C 1
ATOM 2067 O O . CYS A 1 261 ? 20.752 12.805 29.510 1.00 64.94 261 CYS A O 1
ATOM 2069 N N . LEU A 1 262 ? 20.331 10.747 30.264 1.00 64.38 262 LEU A N 1
ATOM 2070 C CA . LEU A 1 262 ? 21.549 10.634 31.074 1.00 64.38 262 LEU A CA 1
ATOM 2071 C C . LEU A 1 262 ? 22.717 9.950 30.339 1.00 64.38 262 LEU A C 1
ATOM 2073 O O . LEU A 1 262 ? 23.811 9.842 30.904 1.00 64.38 262 LEU A O 1
ATOM 2077 N N . PHE A 1 263 ? 22.533 9.500 29.092 1.00 61.72 263 PHE A N 1
ATOM 2078 C CA . PHE A 1 263 ? 23.609 8.875 28.322 1.00 61.72 263 PHE A CA 1
ATOM 2079 C C . PHE A 1 263 ? 24.678 9.892 27.909 1.00 61.72 263 PHE A C 1
ATOM 2081 O O . PHE A 1 263 ? 24.401 10.968 27.381 1.00 61.72 263 PHE A O 1
ATOM 2088 N N . ALA A 1 264 ? 25.947 9.501 28.060 1.00 47.50 264 ALA A N 1
ATOM 2089 C CA . ALA A 1 264 ? 27.123 10.328 27.765 1.00 47.50 264 ALA A CA 1
ATOM 2090 C C . ALA A 1 264 ? 27.304 10.709 26.271 1.00 47.50 264 ALA A C 1
ATOM 2092 O O . ALA A 1 264 ? 28.301 11.348 25.935 1.00 47.50 264 ALA A O 1
ATOM 2093 N N . GLY A 1 265 ? 26.369 10.309 25.398 1.00 52.62 265 GLY A N 1
ATOM 2094 C CA . GLY A 1 265 ? 26.318 10.615 23.964 1.00 52.62 265 GLY A CA 1
ATOM 2095 C C . GLY A 1 265 ? 25.344 11.733 23.564 1.00 52.62 265 GLY A C 1
ATOM 2096 O O . GLY A 1 265 ? 25.332 12.089 22.393 1.00 52.62 265 GLY A O 1
ATOM 2097 N N . GLY A 1 266 ? 24.572 12.304 24.503 1.00 50.94 266 GLY A N 1
ATOM 2098 C CA . GLY A 1 266 ? 23.757 13.503 24.250 1.00 50.94 266 GLY A CA 1
ATOM 2099 C C . GLY A 1 266 ? 22.456 13.269 23.475 1.00 50.94 266 GLY A C 1
ATOM 2100 O O . GLY A 1 266 ? 22.177 14.007 22.536 1.00 50.94 266 GLY A O 1
ATOM 2101 N N . GLY A 1 267 ? 21.658 12.266 23.858 1.00 56.09 267 GLY A N 1
ATOM 2102 C CA . GLY A 1 267 ? 20.288 12.144 23.344 1.00 56.09 267 GLY A CA 1
ATOM 2103 C C . GLY A 1 267 ? 19.410 13.338 23.765 1.00 56.09 267 GLY A C 1
ATOM 2104 O O . GLY A 1 267 ? 19.685 13.947 24.805 1.00 56.09 267 GLY A O 1
ATOM 2105 N N . PRO A 1 268 ? 18.370 13.690 22.985 1.00 60.25 268 PRO A N 1
ATOM 2106 C CA . PRO A 1 268 ? 17.459 14.774 23.340 1.00 60.25 268 PRO A CA 1
ATOM 2107 C C . PRO A 1 268 ? 16.805 14.520 24.711 1.00 60.25 268 PRO A C 1
ATOM 2109 O O . PRO A 1 268 ? 16.308 13.431 24.981 1.00 60.25 268 PRO A O 1
ATOM 2112 N N . CYS A 1 269 ? 16.830 15.524 25.596 1.00 69.88 269 CYS A N 1
ATOM 2113 C CA . CYS A 1 269 ? 16.219 15.472 26.936 1.00 69.88 269 CYS A CA 1
ATOM 2114 C C . CYS A 1 269 ? 14.795 16.061 26.962 1.00 69.88 269 CYS A C 1
ATOM 2116 O O . CYS A 1 269 ? 14.215 16.231 28.038 1.00 69.88 269 CYS A O 1
ATOM 2118 N N . GLN A 1 270 ? 14.230 16.380 25.799 1.00 71.25 270 GLN A N 1
ATOM 2119 C CA . GLN A 1 270 ? 12.834 16.767 25.626 1.00 71.25 270 GLN A CA 1
ATOM 2120 C C . GLN A 1 270 ? 11.944 15.552 25.343 1.00 71.25 270 GLN A C 1
ATOM 2122 O O . GLN A 1 270 ? 12.392 14.555 24.781 1.00 71.25 270 GLN A O 1
ATOM 2127 N N . THR A 1 271 ? 10.671 15.649 25.730 1.00 76.62 271 THR A N 1
ATOM 2128 C CA . THR A 1 271 ? 9.638 14.726 25.247 1.00 76.62 271 THR A CA 1
ATOM 2129 C C . THR A 1 271 ? 9.356 15.045 23.787 1.00 76.62 271 THR A C 1
ATOM 2131 O O . THR A 1 271 ? 9.106 16.202 23.454 1.00 76.62 271 THR A O 1
ATOM 2134 N N . VAL A 1 272 ? 9.366 14.019 22.947 1.00 75.19 272 VAL A N 1
ATOM 2135 C CA . VAL A 1 272 ? 9.045 14.121 21.525 1.00 75.19 272 VAL A CA 1
ATOM 2136 C C . VAL A 1 272 ? 7.591 13.718 21.320 1.00 75.19 272 VAL A C 1
ATOM 2138 O O . VAL A 1 272 ? 7.148 12.692 21.840 1.00 75.19 272 VAL A O 1
ATOM 2141 N N . SER A 1 273 ? 6.839 14.525 20.579 1.00 78.75 273 SER A N 1
ATOM 2142 C CA . SER A 1 273 ? 5.458 14.231 20.206 1.00 78.75 273 SER A CA 1
ATOM 2143 C C . SER A 1 273 ? 5.376 13.827 18.744 1.00 78.75 273 SER A C 1
ATOM 2145 O O . SER A 1 273 ? 5.719 14.630 17.882 1.00 78.75 273 SER A O 1
ATOM 2147 N N . VAL A 1 274 ? 4.870 12.628 18.464 1.00 80.38 274 VAL A N 1
ATOM 2148 C CA . VAL A 1 274 ? 4.724 12.128 17.093 1.00 80.38 274 VAL A CA 1
ATOM 2149 C C . VAL A 1 274 ? 3.242 11.895 16.790 1.00 80.38 274 VAL A C 1
ATOM 2151 O O . VAL A 1 274 ? 2.632 11.004 17.399 1.00 80.38 274 VAL A O 1
ATOM 2154 N N . PRO A 1 275 ? 2.620 12.683 15.895 1.00 84.56 275 PRO A N 1
ATOM 2155 C CA . PRO A 1 275 ? 1.299 12.368 15.371 1.00 84.56 275 PRO A CA 1
ATOM 2156 C C . PRO A 1 275 ? 1.368 11.126 14.475 1.00 84.56 275 PRO A C 1
ATOM 2158 O O . PRO A 1 275 ? 2.143 11.043 13.520 1.00 84.56 275 PRO A O 1
ATOM 2161 N N . VAL A 1 276 ? 0.522 10.151 14.787 1.00 87.62 276 VAL A N 1
ATOM 2162 C CA . VAL A 1 276 ? 0.437 8.875 14.079 1.00 87.62 276 VAL A CA 1
ATOM 2163 C C . VAL A 1 276 ? -0.982 8.634 13.595 1.00 87.62 276 VAL A C 1
ATOM 2165 O O . VAL A 1 276 ? -1.957 8.851 14.318 1.00 87.62 276 VAL A O 1
ATOM 2168 N N . ARG A 1 277 ? -1.105 8.139 12.370 1.00 90.81 277 ARG A N 1
ATOM 2169 C CA . ARG A 1 277 ? -2.359 7.687 11.784 1.00 90.81 277 ARG A CA 1
ATOM 2170 C C . ARG A 1 277 ? -2.478 6.196 11.987 1.00 90.81 277 ARG A C 1
ATOM 2172 O O . ARG A 1 277 ? -1.612 5.455 11.545 1.00 90.81 277 ARG A O 1
ATOM 2179 N N . THR A 1 278 ? -3.565 5.760 12.608 1.00 92.88 278 THR A N 1
ATOM 2180 C CA . THR A 1 278 ? -3.949 4.346 12.614 1.00 92.88 278 THR A CA 1
ATOM 2181 C C . THR A 1 278 ? -5.030 4.155 11.561 1.00 92.88 278 THR A C 1
ATOM 2183 O O . THR A 1 278 ? -6.118 4.721 11.688 1.00 92.88 278 THR A O 1
ATOM 2186 N N . ALA A 1 279 ? -4.709 3.410 10.508 1.00 94.62 279 ALA A N 1
ATOM 2187 C CA . ALA A 1 279 ? -5.591 3.146 9.381 1.00 94.62 279 ALA A CA 1
ATOM 2188 C C . ALA A 1 279 ? -6.118 1.707 9.429 1.00 94.62 279 ALA A C 1
ATOM 2190 O O . ALA A 1 279 ? -5.423 0.786 9.870 1.00 94.62 279 ALA A O 1
ATOM 2191 N N . PHE A 1 280 ? -7.350 1.522 8.962 1.00 96.25 280 PHE A N 1
ATOM 2192 C CA . PHE A 1 280 ? -8.040 0.242 8.889 1.00 96.25 280 PHE A CA 1
ATOM 2193 C C . PHE A 1 280 ? -8.710 0.101 7.522 1.00 96.25 280 PHE A C 1
ATOM 2195 O O . PHE A 1 280 ? -9.506 0.953 7.132 1.00 96.25 280 PHE A O 1
ATOM 2202 N N . LEU A 1 281 ? -8.423 -0.993 6.821 1.00 96.69 281 LEU A N 1
ATOM 2203 C CA . LEU A 1 281 ? -8.980 -1.325 5.511 1.00 96.69 281 LEU A CA 1
ATOM 2204 C C . LEU A 1 281 ? -9.644 -2.695 5.587 1.00 96.69 281 LEU A C 1
ATOM 2206 O O . LEU A 1 281 ? -8.989 -3.687 5.893 1.00 96.69 281 LEU A O 1
ATOM 2210 N N . ARG A 1 282 ? -10.944 -2.760 5.326 1.00 96.25 282 ARG A N 1
ATOM 2211 C CA . ARG A 1 282 ? -11.724 -3.993 5.389 1.00 96.25 282 ARG A CA 1
ATOM 2212 C C . ARG A 1 282 ? -11.327 -4.922 4.248 1.00 96.25 282 ARG A C 1
ATOM 2214 O O . ARG A 1 282 ? -11.218 -4.485 3.102 1.00 96.25 282 ARG A O 1
ATOM 2221 N N . VAL A 1 283 ? -11.155 -6.201 4.566 1.00 95.06 283 VAL A N 1
ATOM 2222 C CA . VAL A 1 283 ? -10.912 -7.250 3.573 1.00 95.06 283 VAL A CA 1
ATOM 2223 C C . VAL A 1 283 ? -12.204 -7.458 2.772 1.00 95.06 283 VAL A C 1
ATOM 2225 O O . VAL A 1 283 ? -13.240 -7.751 3.381 1.00 95.06 283 VAL A O 1
ATOM 2228 N N . PRO A 1 284 ? -12.189 -7.292 1.436 1.00 94.25 284 PRO A N 1
ATOM 2229 C CA . PRO A 1 284 ? -13.375 -7.511 0.617 1.00 94.25 284 PRO A CA 1
ATOM 2230 C C . PRO A 1 284 ? -13.874 -8.966 0.704 1.00 94.25 284 PRO A C 1
ATOM 2232 O O . PRO A 1 284 ? -13.057 -9.885 0.781 1.00 94.25 284 PRO A O 1
ATOM 2235 N N . PRO A 1 285 ? -15.193 -9.218 0.636 1.00 92.06 285 PRO A N 1
ATOM 2236 C CA . PRO A 1 285 ? -15.744 -10.576 0.699 1.00 92.06 285 PRO A CA 1
ATOM 2237 C C . PRO A 1 285 ? -15.280 -11.495 -0.440 1.00 92.06 285 PRO A C 1
ATOM 2239 O O . PRO A 1 285 ? -15.027 -12.675 -0.204 1.00 92.06 285 PRO A O 1
ATOM 2242 N N . ASP A 1 286 ? -15.131 -10.955 -1.655 1.00 91.12 286 ASP A N 1
ATOM 2243 C CA . ASP A 1 286 ? -14.711 -11.718 -2.841 1.00 91.12 286 ASP A CA 1
ATOM 2244 C C . ASP A 1 286 ? -13.192 -11.628 -3.088 1.00 91.12 286 ASP A C 1
ATOM 2246 O O . ASP A 1 286 ? -12.702 -11.905 -4.191 1.00 91.12 286 ASP A O 1
ATOM 2250 N N . HIS A 1 287 ? -12.432 -11.216 -2.069 1.00 92.12 287 HIS A N 1
ATOM 2251 C CA . HIS A 1 287 ? -10.994 -11.028 -2.174 1.00 92.12 287 HIS A CA 1
ATOM 2252 C C . HIS A 1 287 ? -10.276 -12.352 -2.464 1.00 92.12 287 HIS A C 1
ATOM 2254 O O . HIS A 1 287 ? -10.414 -13.341 -1.741 1.00 92.12 287 HIS A O 1
ATOM 2260 N N . THR A 1 288 ? -9.501 -12.379 -3.551 1.00 89.81 288 THR A N 1
ATOM 2261 C CA . THR A 1 288 ? -8.776 -13.577 -3.995 1.00 89.81 288 THR A CA 1
ATOM 2262 C C . THR A 1 288 ? -7.346 -13.240 -4.388 1.00 89.81 288 THR A C 1
ATOM 2264 O O . THR A 1 288 ? -7.091 -12.391 -5.243 1.00 89.81 288 THR A O 1
ATOM 2267 N N . PHE A 1 289 ? -6.406 -13.985 -3.812 1.00 91.69 289 PHE A N 1
ATOM 2268 C CA . PHE A 1 289 ? -4.982 -13.870 -4.086 1.00 91.69 289 PHE A CA 1
ATOM 2269 C C . PHE A 1 289 ? -4.364 -15.265 -4.174 1.00 91.69 289 PHE A C 1
ATOM 2271 O O . PHE A 1 289 ? -4.674 -16.131 -3.360 1.00 91.69 289 PHE A O 1
ATOM 2278 N N . ALA A 1 290 ? -3.522 -15.489 -5.184 1.00 89.69 290 ALA A N 1
ATOM 2279 C CA . ALA A 1 290 ? -2.726 -16.708 -5.277 1.00 89.69 290 ALA A CA 1
ATOM 2280 C C . ALA A 1 290 ? -1.367 -16.451 -4.627 1.00 89.69 290 ALA A C 1
ATOM 2282 O O . ALA A 1 290 ? -0.506 -15.803 -5.223 1.00 89.69 290 ALA A O 1
ATOM 2283 N N . SER A 1 291 ? -1.212 -16.968 -3.415 1.00 85.62 291 SER A N 1
ATOM 2284 C CA . SER A 1 291 ? 0.021 -16.962 -2.647 1.00 85.62 291 SER A CA 1
ATOM 2285 C C . SER A 1 291 ? 1.135 -17.722 -3.367 1.00 85.62 291 SER A C 1
ATOM 2287 O O . SER A 1 291 ? 0.918 -18.720 -4.060 1.00 85.62 291 SER A O 1
ATOM 2289 N N . ALA A 1 292 ? 2.363 -17.247 -3.181 1.00 77.88 292 ALA A N 1
ATOM 2290 C CA . ALA A 1 292 ? 3.559 -17.909 -3.673 1.00 77.88 292 ALA A CA 1
ATOM 2291 C C . ALA A 1 292 ? 4.445 -18.290 -2.491 1.00 77.88 292 ALA A C 1
ATOM 2293 O O . ALA A 1 292 ? 4.829 -17.442 -1.687 1.00 77.88 292 ALA A O 1
ATOM 2294 N N . GLN A 1 293 ? 4.795 -19.570 -2.394 1.00 71.44 293 GLN A N 1
ATOM 2295 C CA . GLN A 1 293 ? 5.699 -20.056 -1.358 1.00 71.44 293 GLN A CA 1
ATOM 2296 C C . GLN A 1 293 ? 7.143 -20.003 -1.846 1.00 71.44 293 GLN A C 1
ATOM 2298 O O . GLN A 1 293 ? 7.443 -20.382 -2.980 1.00 71.44 293 GLN A O 1
ATOM 2303 N N . GLN A 1 294 ? 8.047 -19.548 -0.984 1.00 65.31 294 GLN A N 1
ATOM 2304 C CA . GLN A 1 294 ? 9.479 -19.627 -1.228 1.00 65.31 294 GLN A CA 1
ATOM 2305 C C . GLN A 1 294 ? 9.995 -20.984 -0.742 1.00 65.31 294 GLN A C 1
ATOM 2307 O O . GLN A 1 294 ? 9.949 -21.298 0.448 1.00 65.31 294 GLN A O 1
ATOM 2312 N N . SER A 1 295 ? 10.510 -21.786 -1.671 1.00 59.72 295 SER A N 1
ATOM 2313 C CA . SER A 1 295 ? 11.200 -23.040 -1.345 1.00 59.72 295 SER A CA 1
ATOM 2314 C C . SER A 1 295 ? 12.655 -22.796 -0.924 1.00 59.72 295 SER A C 1
ATOM 2316 O O . SER A 1 295 ? 13.260 -21.789 -1.296 1.00 59.72 295 SER A O 1
ATOM 2318 N N . HIS A 1 296 ? 13.257 -23.752 -0.207 1.00 56.09 296 HIS A N 1
ATOM 2319 C CA . HIS A 1 296 ? 14.663 -23.664 0.214 1.00 56.09 296 HIS A CA 1
ATOM 2320 C C . HIS A 1 296 ? 15.633 -23.546 -0.977 1.00 56.09 296 HIS A C 1
ATOM 2322 O O . HIS A 1 296 ? 16.534 -22.719 -0.962 1.00 56.09 296 HIS A O 1
ATOM 2328 N N . GLY A 1 297 ? 15.399 -24.283 -2.070 1.00 56.66 297 GLY A N 1
ATOM 2329 C CA . GLY A 1 297 ? 16.245 -24.174 -3.266 1.00 56.66 297 GLY A CA 1
ATOM 2330 C C . GLY A 1 297 ? 16.191 -22.789 -3.927 1.00 56.66 297 GLY A C 1
ATOM 2331 O O . GLY A 1 297 ? 17.191 -22.308 -4.451 1.00 56.66 297 GLY A O 1
ATOM 2332 N N . GLN A 1 298 ? 15.045 -22.102 -3.875 1.00 58.34 298 GLN A N 1
ATOM 2333 C CA . GLN A 1 298 ? 14.948 -20.704 -4.313 1.00 58.34 298 GLN A CA 1
ATOM 2334 C C . GLN A 1 298 ? 15.611 -19.749 -3.317 1.00 58.34 298 GLN A C 1
ATOM 2336 O O . GLN A 1 298 ? 16.178 -18.741 -3.730 1.00 58.34 298 GLN A O 1
ATOM 2341 N N . PHE A 1 299 ? 15.546 -20.052 -2.022 1.00 56.66 299 PHE A N 1
ATOM 2342 C CA . PHE A 1 299 ? 16.260 -19.307 -0.990 1.00 56.66 299 PHE A CA 1
ATOM 2343 C C . PHE A 1 299 ? 17.782 -19.362 -1.200 1.00 56.66 299 PHE A C 1
ATOM 2345 O O . PHE A 1 299 ? 18.420 -18.315 -1.170 1.00 56.66 299 PHE A O 1
ATOM 2352 N N . ASP A 1 300 ? 18.351 -20.526 -1.522 1.00 53.97 300 ASP A N 1
ATOM 2353 C CA . ASP A 1 300 ? 19.791 -20.658 -1.794 1.00 53.97 300 ASP A CA 1
ATOM 2354 C C . ASP A 1 300 ? 20.241 -19.866 -3.032 1.00 53.97 300 ASP A C 1
ATOM 2356 O O . ASP A 1 300 ? 21.365 -19.366 -3.084 1.00 53.97 300 ASP A O 1
ATOM 2360 N N . LEU A 1 301 ? 19.365 -19.733 -4.034 1.00 59.00 301 LEU A N 1
ATOM 2361 C CA . LEU A 1 301 ? 19.660 -19.015 -5.278 1.00 59.00 301 LEU A CA 1
ATOM 2362 C C . LEU A 1 301 ? 19.484 -17.499 -5.159 1.00 59.00 301 LEU A C 1
ATOM 2364 O O . LEU A 1 301 ? 20.281 -16.743 -5.713 1.00 59.00 301 LEU A O 1
ATOM 2368 N N . PHE A 1 302 ? 18.415 -17.055 -4.497 1.00 56.91 302 PHE A N 1
ATOM 2369 C CA . PHE A 1 302 ? 17.978 -15.657 -4.518 1.00 56.91 302 PHE A CA 1
ATOM 2370 C C . PHE A 1 302 ? 18.138 -14.944 -3.168 1.00 56.91 302 PHE A C 1
ATOM 2372 O O . PHE A 1 302 ? 18.019 -13.723 -3.111 1.00 56.91 302 PHE A O 1
ATOM 2379 N N . GLY A 1 303 ? 18.438 -15.671 -2.093 1.00 54.66 303 GLY A N 1
ATOM 2380 C CA . GLY A 1 303 ? 18.595 -15.125 -0.751 1.00 54.66 303 GLY A CA 1
ATOM 2381 C C . GLY A 1 303 ? 17.275 -14.812 -0.034 1.00 54.66 303 GLY A C 1
ATOM 2382 O O . GLY A 1 303 ? 16.195 -15.327 -0.346 1.00 54.66 303 GLY A O 1
ATOM 2383 N N . THR A 1 304 ? 17.393 -13.986 1.005 1.00 51.72 304 THR A N 1
ATOM 2384 C CA . THR A 1 304 ? 16.362 -13.712 2.012 1.00 51.72 304 THR A CA 1
ATOM 2385 C C . THR A 1 304 ? 15.276 -12.759 1.487 1.00 51.72 304 THR A C 1
ATOM 2387 O O . THR A 1 304 ? 15.491 -11.553 1.433 1.00 51.72 304 THR A O 1
ATOM 2390 N N . PHE A 1 305 ? 14.081 -13.279 1.184 1.00 56.00 305 PHE A N 1
ATOM 2391 C CA . PHE A 1 305 ? 12.850 -12.494 0.971 1.00 56.00 305 PHE A CA 1
ATOM 2392 C C . PHE A 1 305 ? 11.755 -13.024 1.896 1.00 56.00 305 PHE A C 1
ATOM 2394 O O . PHE A 1 305 ? 10.760 -13.595 1.457 1.00 56.00 305 PHE A O 1
ATOM 2401 N N . ARG A 1 306 ? 11.992 -12.931 3.206 1.00 53.94 306 ARG A N 1
ATOM 2402 C CA . ARG A 1 306 ? 11.073 -13.484 4.201 1.00 53.94 306 ARG A CA 1
ATOM 2403 C C . ARG A 1 306 ? 9.918 -12.515 4.393 1.00 53.94 306 ARG A C 1
ATOM 2405 O O . ARG A 1 306 ? 10.149 -11.347 4.699 1.00 53.94 306 ARG A O 1
ATOM 2412 N N . THR A 1 307 ? 8.696 -13.012 4.275 1.00 54.75 307 THR A N 1
ATOM 2413 C CA . THR A 1 307 ? 7.507 -12.361 4.825 1.00 54.75 307 THR A CA 1
ATOM 2414 C C . THR A 1 307 ? 6.640 -13.426 5.504 1.00 54.75 307 THR A C 1
ATOM 2416 O O . THR A 1 307 ? 6.425 -14.495 4.937 1.00 54.75 307 THR A O 1
ATOM 2419 N N . TYR A 1 308 ? 6.308 -13.191 6.780 1.00 59.00 308 TYR A N 1
ATOM 2420 C CA . TYR A 1 308 ? 5.733 -14.143 7.757 1.00 59.00 308 TYR A CA 1
ATOM 2421 C C . TYR A 1 308 ? 4.368 -14.714 7.325 1.00 59.00 308 TYR A C 1
ATOM 2423 O O . TYR A 1 308 ? 3.761 -14.130 6.440 1.00 59.00 308 TYR A O 1
ATOM 2431 N N . GLN A 1 309 ? 3.772 -15.777 7.891 1.00 52.56 309 GLN A N 1
ATOM 2432 C CA . GLN A 1 309 ? 3.940 -16.541 9.147 1.00 52.56 309 GLN A CA 1
ATOM 2433 C C . GLN A 1 309 ? 5.034 -17.626 9.158 1.00 52.56 309 GLN A C 1
ATOM 2435 O O . GLN A 1 309 ? 5.309 -18.291 8.164 1.00 52.56 309 GLN A O 1
ATOM 2440 N N . ARG A 1 310 ? 5.615 -17.878 10.338 1.00 56.81 310 ARG A N 1
ATOM 2441 C CA . ARG A 1 310 ? 6.376 -19.113 10.611 1.00 56.81 310 ARG A CA 1
ATOM 2442 C C . ARG A 1 310 ? 5.385 -20.245 10.882 1.00 56.81 310 ARG A C 1
ATOM 2444 O O . ARG A 1 310 ? 4.377 -19.984 11.520 1.00 56.81 310 ARG A O 1
ATOM 2451 N N . THR A 1 311 ? 5.667 -21.475 10.464 1.00 50.66 311 THR A N 1
ATOM 2452 C CA . THR A 1 311 ? 4.785 -22.628 10.724 1.00 50.66 311 THR A CA 1
ATOM 2453 C C . THR A 1 311 ? 5.532 -23.737 11.461 1.00 50.66 311 THR A C 1
ATOM 2455 O O . THR A 1 311 ? 6.709 -23.993 11.191 1.00 50.66 311 THR A O 1
ATOM 2458 N N . TYR A 1 312 ? 4.863 -24.405 12.401 1.00 49.28 312 TYR A N 1
ATOM 2459 C CA . TYR A 1 312 ? 5.332 -25.664 12.974 1.00 49.28 312 TYR A CA 1
ATOM 2460 C C . TYR A 1 312 ? 4.789 -26.831 12.140 1.00 49.28 312 TYR A C 1
ATOM 2462 O O . TYR A 1 312 ? 3.684 -27.320 12.377 1.00 49.28 312 TYR A O 1
ATOM 2470 N N . VAL A 1 313 ? 5.586 -27.382 11.217 1.00 44.28 313 VAL A N 1
ATOM 2471 C CA . VAL A 1 313 ? 5.178 -28.541 10.380 1.00 44.28 313 VAL A CA 1
ATOM 2472 C C . VAL A 1 313 ? 5.148 -29.881 11.159 1.00 44.28 313 VAL A C 1
ATOM 2474 O O . VAL A 1 313 ? 5.385 -30.955 10.618 1.00 44.28 313 VAL A O 1
ATOM 2477 N N . ARG A 1 314 ? 4.812 -29.862 12.457 1.00 40.88 314 ARG A N 1
ATOM 2478 C CA . ARG A 1 314 ? 4.271 -31.026 13.196 1.00 40.88 314 ARG A CA 1
ATOM 2479 C C . ARG A 1 314 ? 3.100 -30.675 14.134 1.00 40.88 314 ARG A C 1
ATOM 2481 O O . ARG A 1 314 ? 2.741 -31.490 14.975 1.00 40.88 314 ARG A O 1
ATOM 2488 N N . GLY A 1 315 ? 2.479 -29.502 13.981 1.00 37.16 315 GLY A N 1
ATOM 2489 C CA . GLY A 1 315 ? 1.437 -28.982 14.880 1.00 37.16 315 GLY A CA 1
ATOM 2490 C C . GLY A 1 315 ? -0.023 -29.200 14.454 1.00 37.16 315 GLY A C 1
ATOM 2491 O O . GLY A 1 315 ? -0.876 -28.424 14.860 1.00 37.16 315 GLY A O 1
ATOM 2492 N N . GLY A 1 316 ? -0.350 -30.211 13.629 1.00 40.38 316 GLY A N 1
ATOM 2493 C CA . GLY A 1 316 ? -1.732 -30.735 13.598 1.00 40.38 316 GLY A CA 1
ATOM 2494 C C . GLY A 1 316 ? -2.470 -30.870 12.260 1.00 40.38 316 GLY A C 1
ATOM 2495 O O . GLY A 1 316 ? -3.690 -30.992 12.285 1.00 40.38 316 GLY A O 1
ATOM 2496 N N . GLN A 1 317 ? -1.829 -30.799 11.086 1.00 46.78 317 GLN A N 1
ATOM 2497 C CA . GLN A 1 317 ? -2.481 -31.278 9.845 1.00 46.78 317 GLN A CA 1
ATOM 2498 C C . GLN A 1 317 ? -2.282 -32.796 9.708 1.00 46.78 317 GLN A C 1
ATOM 2500 O O . GLN A 1 317 ? -1.230 -33.308 10.091 1.00 46.78 317 GLN A O 1
ATOM 2505 N N . ASP A 1 318 ? -3.295 -33.515 9.214 1.00 50.09 318 ASP A N 1
ATOM 2506 C CA . ASP A 1 318 ? -3.212 -34.967 9.016 1.00 50.09 318 ASP A CA 1
ATOM 2507 C C . ASP A 1 318 ? -2.151 -35.279 7.948 1.00 50.09 318 ASP A C 1
ATOM 2509 O O . ASP A 1 318 ? -2.134 -34.666 6.879 1.00 50.09 318 ASP A O 1
ATOM 2513 N N . ALA A 1 319 ? -1.256 -36.227 8.223 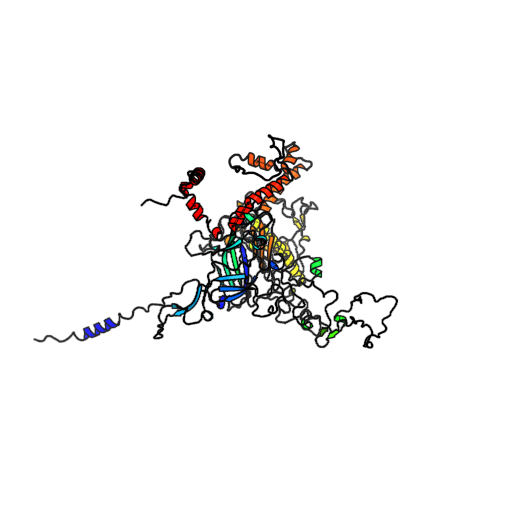1.00 47.44 319 ALA A N 1
ATOM 2514 C CA . ALA A 1 319 ? -0.206 -36.624 7.290 1.00 47.44 319 ALA A CA 1
ATOM 2515 C C . ALA A 1 319 ? -0.766 -37.093 5.935 1.00 47.44 319 ALA A C 1
ATOM 2517 O O . ALA A 1 319 ? -0.136 -36.855 4.905 1.00 47.44 319 ALA A O 1
ATOM 2518 N N . SER A 1 320 ? -1.972 -37.672 5.913 1.00 50.59 320 SER A N 1
ATOM 2519 C CA . SER A 1 320 ? -2.652 -38.081 4.680 1.00 50.59 320 SER A CA 1
ATOM 2520 C C . SER A 1 320 ? -3.052 -36.897 3.790 1.00 50.59 320 SER A C 1
ATOM 2522 O O . SER A 1 320 ? -3.290 -37.076 2.599 1.00 50.59 320 SER A O 1
ATOM 2524 N N . THR A 1 321 ? -3.126 -35.682 4.345 1.00 51.25 321 THR A N 1
ATOM 2525 C CA . THR A 1 321 ? -3.462 -34.458 3.594 1.00 51.25 321 THR A CA 1
ATOM 2526 C C . THR A 1 321 ? -2.244 -33.780 2.971 1.00 51.25 321 THR A C 1
ATOM 2528 O O . THR A 1 321 ? -2.404 -32.964 2.066 1.00 51.25 321 THR A O 1
ATOM 2531 N N . LEU A 1 322 ? -1.038 -34.142 3.422 1.00 52.22 322 LEU A N 1
ATOM 2532 C CA . LEU A 1 322 ? 0.240 -33.543 3.023 1.00 52.22 322 LEU A CA 1
ATOM 2533 C C . LEU A 1 322 ? 1.074 -34.434 2.087 1.00 52.22 322 LEU A C 1
ATOM 2535 O O . LEU A 1 322 ? 2.166 -34.032 1.687 1.00 52.22 322 LEU A O 1
ATOM 2539 N N . GLY A 1 323 ? 0.610 -35.647 1.774 1.00 56.88 323 GLY A N 1
ATOM 2540 C CA . GLY A 1 323 ? 1.380 -36.592 0.970 1.00 56.88 323 GLY A CA 1
ATOM 2541 C C . GLY A 1 323 ? 1.350 -36.300 -0.535 1.00 56.88 323 GLY A C 1
ATOM 2542 O O . GLY A 1 323 ? 0.397 -35.743 -1.083 1.00 56.88 323 GLY A O 1
ATOM 2543 N N . GLU A 1 324 ? 2.430 -36.685 -1.212 1.00 63.31 324 GLU A N 1
ATOM 2544 C CA . GLU A 1 324 ? 2.545 -36.626 -2.670 1.00 63.31 324 GLU A CA 1
ATOM 2545 C C . GLU A 1 324 ? 1.675 -37.708 -3.328 1.00 63.31 324 GLU A C 1
ATOM 2547 O O . GLU A 1 324 ? 1.492 -38.792 -2.766 1.00 63.31 324 GLU A O 1
ATOM 2552 N N . TYR A 1 325 ? 1.147 -37.413 -4.522 1.00 70.56 325 TYR A N 1
ATOM 2553 C CA . TYR A 1 325 ? 0.383 -38.389 -5.301 1.00 70.56 325 TYR A CA 1
ATOM 2554 C C . TYR A 1 325 ? 1.257 -39.556 -5.734 1.00 70.56 325 TYR A C 1
ATOM 2556 O O . TYR A 1 325 ? 2.346 -39.357 -6.280 1.00 70.56 325 TYR A O 1
ATOM 2564 N N . CYS A 1 326 ? 0.729 -40.768 -5.606 1.00 74.44 326 CYS A N 1
ATOM 2565 C CA . CYS A 1 326 ? 1.405 -41.974 -6.048 1.00 74.44 326 CYS A CA 1
ATOM 2566 C C . CYS A 1 326 ? 0.458 -42.958 -6.753 1.00 74.44 326 CYS A C 1
ATOM 2568 O O . CYS A 1 326 ? -0.701 -43.132 -6.385 1.00 74.44 326 CYS A O 1
ATOM 2570 N N . ASP A 1 327 ? 0.993 -43.649 -7.762 1.00 76.19 327 ASP A N 1
ATOM 2571 C CA . ASP A 1 327 ? 0.366 -44.839 -8.362 1.00 76.19 327 ASP A CA 1
ATOM 2572 C C . ASP A 1 327 ? 1.138 -46.116 -8.005 1.00 76.19 327 ASP A C 1
ATOM 2574 O O . ASP A 1 327 ? 0.608 -47.225 -8.060 1.00 76.19 327 ASP A O 1
ATOM 2578 N N . VAL A 1 328 ? 2.415 -45.958 -7.657 1.00 72.25 328 VAL A N 1
ATOM 2579 C CA . VAL A 1 328 ? 3.352 -47.016 -7.291 1.00 72.25 328 VAL A CA 1
ATOM 2580 C C . VAL A 1 328 ? 4.265 -46.508 -6.182 1.00 72.25 328 VAL A C 1
ATOM 2582 O O . VAL A 1 328 ? 4.519 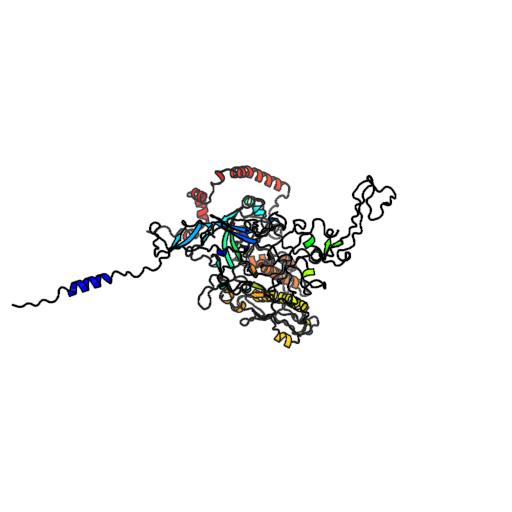-45.307 -6.095 1.00 72.25 328 VAL A O 1
ATOM 2585 N N . ASP A 1 329 ? 4.823 -47.421 -5.388 1.00 65.31 329 ASP A N 1
ATOM 2586 C CA . ASP A 1 329 ? 5.767 -47.092 -4.306 1.00 65.31 329 ASP A CA 1
ATOM 2587 C C . ASP A 1 329 ? 6.962 -46.254 -4.798 1.00 65.31 329 ASP A C 1
ATOM 2589 O O . ASP A 1 329 ? 7.435 -45.364 -4.100 1.00 65.31 329 ASP A O 1
ATOM 2593 N N . ALA A 1 330 ? 7.390 -46.449 -6.052 1.00 62.53 330 ALA A N 1
ATOM 2594 C CA . ALA A 1 330 ? 8.483 -45.687 -6.659 1.00 62.53 330 ALA A CA 1
ATOM 2595 C C . ALA A 1 330 ? 8.213 -44.170 -6.761 1.00 62.53 330 ALA A C 1
ATOM 2597 O O . ALA A 1 330 ? 9.162 -43.393 -6.834 1.00 62.53 330 ALA A O 1
ATOM 2598 N N . HIS A 1 331 ? 6.946 -43.737 -6.766 1.00 65.50 331 HIS A N 1
ATOM 2599 C CA . HIS A 1 331 ? 6.591 -42.311 -6.761 1.00 65.50 331 HIS A CA 1
ATOM 2600 C C . HIS A 1 331 ? 6.818 -41.666 -5.393 1.00 65.50 331 HIS A C 1
ATOM 2602 O O . HIS A 1 331 ? 7.028 -40.463 -5.322 1.00 65.50 331 HIS A O 1
ATOM 2608 N N . CYS A 1 332 ? 6.832 -42.458 -4.322 1.00 60.38 332 CYS A N 1
ATOM 2609 C CA . CYS A 1 332 ? 7.008 -41.959 -2.967 1.00 60.38 332 CYS A CA 1
ATOM 2610 C C . CYS A 1 332 ? 8.473 -41.712 -2.595 1.00 60.38 332 CYS A C 1
ATOM 2612 O O . CYS A 1 332 ? 8.747 -41.240 -1.496 1.00 60.38 332 CYS A O 1
ATOM 2614 N N . GLY A 1 333 ? 9.411 -41.956 -3.512 1.00 52.78 333 GLY A N 1
ATOM 2615 C CA . GLY A 1 333 ? 10.838 -41.750 -3.306 1.00 52.78 333 GLY A CA 1
ATOM 2616 C C . GLY A 1 333 ? 11.512 -42.968 -2.678 1.00 52.78 333 GLY A C 1
ATOM 2617 O O . GLY A 1 333 ? 11.267 -43.316 -1.526 1.00 52.78 333 GLY A O 1
ATOM 2618 N N . ASP A 1 334 ? 12.421 -43.567 -3.442 1.00 43.78 334 ASP A N 1
ATOM 2619 C CA . ASP A 1 334 ? 13.448 -44.487 -2.963 1.00 43.78 334 ASP A CA 1
ATOM 2620 C C . ASP A 1 334 ? 14.763 -43.706 -2.887 1.00 43.78 334 ASP A C 1
ATOM 2622 O O . ASP A 1 334 ? 15.141 -43.108 -3.893 1.00 43.78 334 ASP A O 1
ATOM 2626 N N . LEU A 1 335 ? 15.429 -43.717 -1.721 1.00 38.66 335 LEU A N 1
ATOM 2627 C CA . LEU A 1 335 ? 16.885 -43.592 -1.483 1.00 38.66 335 LEU A CA 1
ATOM 2628 C C . LEU A 1 335 ? 17.170 -42.912 -0.129 1.00 38.66 335 LEU A C 1
ATOM 2630 O O . LEU A 1 335 ? 17.411 -41.712 -0.055 1.00 38.66 335 LEU A O 1
ATOM 2634 N N . VAL A 1 336 ? 17.280 -43.702 0.943 1.00 35.59 336 VAL A N 1
ATOM 2635 C CA . VAL A 1 336 ? 18.245 -43.388 2.008 1.00 35.59 336 VAL A CA 1
ATOM 2636 C C . VAL A 1 336 ? 19.352 -44.428 1.919 1.00 35.59 336 VAL A C 1
ATOM 2638 O O . VAL A 1 336 ? 19.255 -45.531 2.452 1.00 35.59 336 VAL A O 1
ATOM 2641 N N . ALA A 1 337 ? 20.425 -44.090 1.208 1.00 34.72 337 ALA A N 1
ATOM 2642 C CA . ALA A 1 337 ? 21.685 -44.793 1.376 1.00 34.72 337 ALA A CA 1
ATOM 2643 C C . ALA A 1 337 ? 22.286 -44.364 2.724 1.00 34.72 337 ALA A C 1
ATOM 2645 O O . ALA A 1 337 ? 22.961 -43.344 2.808 1.00 34.72 337 ALA A O 1
ATOM 2646 N N . GLY A 1 338 ? 22.029 -45.131 3.785 1.00 34.34 338 GLY A N 1
ATOM 2647 C CA . GLY A 1 338 ? 22.689 -44.915 5.074 1.00 34.34 338 GLY A CA 1
ATOM 2648 C C . GLY A 1 338 ? 21.994 -45.583 6.252 1.00 34.34 338 GLY A C 1
ATOM 2649 O O . GLY A 1 338 ? 21.225 -44.948 6.962 1.00 34.34 338 GLY A O 1
ATOM 2650 N N . ALA A 1 339 ? 22.307 -46.853 6.510 1.00 32.66 339 ALA A N 1
ATOM 2651 C CA . ALA A 1 339 ? 22.087 -47.428 7.833 1.00 32.66 339 ALA A CA 1
ATOM 2652 C C . ALA A 1 339 ? 23.178 -46.894 8.779 1.00 32.66 339 ALA A C 1
ATOM 2654 O O . ALA A 1 339 ? 24.357 -47.180 8.565 1.00 32.66 339 ALA A O 1
ATOM 2655 N N . PHE A 1 340 ? 22.808 -46.143 9.819 1.00 36.91 340 PHE A N 1
ATOM 2656 C CA . PHE A 1 340 ? 23.728 -45.759 10.895 1.00 36.91 340 PHE A CA 1
ATOM 2657 C C . PHE A 1 340 ? 23.271 -46.350 12.231 1.00 36.91 340 PHE A C 1
ATOM 2659 O O . PHE A 1 340 ? 22.102 -46.267 12.603 1.00 36.91 340 PHE A O 1
ATOM 2666 N N . CYS A 1 341 ? 24.215 -46.962 12.948 1.00 33.47 341 CYS A N 1
ATOM 2667 C CA . CYS A 1 341 ? 24.026 -47.511 14.288 1.00 33.47 341 CYS A CA 1
ATOM 2668 C C . CYS A 1 341 ? 24.249 -46.414 15.342 1.00 33.47 341 CYS A C 1
ATOM 2670 O O . CYS A 1 341 ? 25.293 -45.764 15.330 1.00 33.47 341 CYS A O 1
ATOM 2672 N N . ALA A 1 342 ? 23.318 -46.245 16.284 1.00 31.39 342 ALA A N 1
ATOM 2673 C CA . ALA A 1 342 ? 23.428 -45.262 17.364 1.00 31.39 342 ALA A CA 1
ATOM 2674 C C . ALA A 1 342 ? 23.980 -45.889 18.667 1.00 31.39 342 ALA A C 1
ATOM 2676 O O . ALA A 1 342 ? 23.225 -46.195 19.586 1.00 31.39 342 ALA A O 1
ATOM 2677 N N . GLY A 1 343 ? 25.311 -46.056 18.707 1.00 34.47 343 GLY A N 1
ATOM 2678 C CA . GLY A 1 343 ? 26.156 -46.186 19.914 1.00 34.47 343 GLY A CA 1
ATOM 2679 C C . GLY A 1 343 ? 26.297 -47.585 20.545 1.00 34.47 343 GLY A C 1
ATOM 2680 O O . GLY A 1 343 ? 25.455 -48.457 20.373 1.00 34.47 343 GLY A O 1
ATOM 2681 N N . ASP A 1 344 ? 27.340 -47.905 21.319 1.00 43.50 344 ASP A N 1
ATOM 2682 C CA . ASP A 1 344 ? 28.639 -47.228 21.540 1.00 43.50 344 ASP A CA 1
ATOM 2683 C C . ASP A 1 344 ? 29.799 -48.255 21.716 1.00 43.50 344 ASP A C 1
ATOM 2685 O O . ASP A 1 344 ? 30.906 -47.914 22.129 1.00 43.50 344 ASP A O 1
ATOM 2689 N N . GLY A 1 345 ? 29.578 -49.538 21.373 1.00 48.03 345 GLY A N 1
ATOM 2690 C CA . GLY A 1 345 ? 30.572 -50.619 21.534 1.00 48.03 345 GLY A CA 1
ATOM 2691 C C . GLY A 1 345 ? 30.515 -51.784 20.532 1.00 48.03 345 GLY A C 1
ATOM 2692 O O . GLY A 1 345 ? 31.370 -52.666 20.591 1.00 48.03 345 GLY A O 1
ATOM 2693 N N . ASP A 1 346 ? 29.573 -51.794 19.585 1.00 44.16 346 ASP A N 1
ATOM 2694 C CA . ASP A 1 346 ? 29.194 -53.005 18.839 1.00 44.16 346 ASP A CA 1
ATOM 2695 C C . ASP A 1 346 ? 29.447 -52.923 17.327 1.00 44.16 346 ASP A C 1
ATOM 2697 O O . ASP A 1 346 ? 28.544 -53.054 16.506 1.00 44.16 346 ASP A O 1
ATOM 2701 N N . CYS A 1 347 ? 30.716 -52.785 16.947 1.00 45.31 347 CYS A N 1
ATOM 2702 C CA . CYS A 1 347 ? 31.223 -53.456 15.744 1.00 45.31 347 CYS A CA 1
ATOM 2703 C C . CYS A 1 347 ? 32.693 -53.903 15.905 1.00 45.31 347 CYS A C 1
ATOM 2705 O O . CYS A 1 347 ? 33.555 -53.484 15.127 1.00 45.31 347 CYS A O 1
ATOM 2707 N N . PRO A 1 348 ? 33.045 -54.773 16.874 1.00 33.91 348 PRO A N 1
ATOM 2708 C CA . PRO A 1 348 ? 34.350 -55.412 16.860 1.00 33.91 348 PRO A CA 1
ATOM 2709 C C . PRO A 1 348 ? 34.283 -56.693 16.016 1.00 33.91 348 PRO A C 1
ATOM 2711 O O . PRO A 1 348 ? 33.896 -57.756 16.487 1.00 33.91 348 PRO A O 1
ATOM 2714 N N . GLY A 1 349 ? 34.702 -56.590 14.754 1.00 39.84 349 GLY A N 1
ATOM 2715 C CA . GLY A 1 349 ? 35.081 -57.743 13.933 1.00 39.84 349 GLY A CA 1
ATOM 2716 C C . GLY A 1 349 ? 33.931 -58.536 13.298 1.00 39.84 349 GLY A C 1
ATOM 2717 O O . GLY A 1 349 ? 33.541 -59.588 13.787 1.00 39.84 349 GLY A O 1
ATOM 2718 N N . GLY A 1 350 ? 33.483 -58.104 12.115 1.00 42.81 350 GLY A N 1
ATOM 2719 C CA . GLY A 1 350 ? 32.971 -59.015 11.079 1.00 42.81 350 GLY A CA 1
ATOM 2720 C C . GLY A 1 350 ? 31.637 -59.739 11.319 1.00 42.81 350 GLY A C 1
ATOM 2721 O O . GLY A 1 350 ? 31.422 -60.780 10.700 1.00 42.81 350 GLY A O 1
ATOM 2722 N N . ALA A 1 351 ? 30.729 -59.233 12.156 1.00 31.52 351 ALA A N 1
ATOM 2723 C CA . ALA A 1 351 ? 29.402 -59.834 12.299 1.00 31.52 351 ALA A CA 1
ATOM 2724 C C . ALA A 1 351 ? 28.453 -59.371 11.178 1.00 31.52 351 ALA A C 1
ATOM 2726 O O . ALA A 1 351 ? 27.909 -58.270 11.198 1.00 31.52 351 ALA A O 1
ATOM 2727 N N . VAL A 1 352 ? 28.251 -60.243 10.191 1.00 35.28 352 VAL A N 1
ATOM 2728 C CA . VAL A 1 352 ? 27.122 -60.182 9.255 1.00 35.28 352 VAL A CA 1
ATOM 2729 C C . VAL A 1 352 ? 25.843 -60.417 10.063 1.00 35.28 352 VAL A C 1
ATOM 2731 O O . VAL A 1 352 ? 25.725 -61.439 10.740 1.00 35.28 352 VAL A O 1
ATOM 2734 N N . CYS A 1 353 ? 24.888 -59.487 10.006 1.00 38.31 353 CYS A N 1
ATOM 2735 C CA . CYS A 1 353 ? 23.549 -59.698 10.554 1.00 38.31 353 CYS A CA 1
ATOM 2736 C C . CYS A 1 353 ? 22.920 -60.917 9.860 1.00 38.31 353 CYS A C 1
ATOM 2738 O O . CYS A 1 353 ? 22.764 -60.928 8.642 1.00 38.31 353 CYS A O 1
ATOM 2740 N N . ALA A 1 354 ? 22.601 -61.962 10.624 1.00 40.19 354 ALA A N 1
ATOM 2741 C CA . ALA A 1 354 ? 22.102 -63.236 10.105 1.00 40.19 354 ALA A CA 1
ATOM 2742 C C . ALA A 1 354 ? 20.573 -63.392 10.230 1.00 40.19 354 ALA A C 1
ATOM 2744 O O . ALA A 1 354 ? 20.092 -64.520 10.293 1.00 40.19 354 ALA A O 1
ATOM 2745 N N . CYS A 1 355 ? 19.799 -62.299 10.281 1.00 41.94 355 CYS A N 1
ATOM 2746 C CA . CYS A 1 355 ? 18.343 -62.390 10.117 1.00 41.94 355 CYS A CA 1
ATOM 2747 C C . CYS A 1 355 ? 18.006 -62.222 8.616 1.00 41.94 355 CYS A C 1
ATOM 2749 O O . CYS A 1 355 ? 18.432 -61.239 8.004 1.00 41.94 355 CYS A O 1
ATOM 2751 N N . PRO A 1 356 ? 17.291 -63.175 7.986 1.00 40.59 356 PRO A N 1
ATOM 2752 C CA . PRO A 1 356 ? 16.744 -62.992 6.645 1.00 40.59 356 PRO A CA 1
ATOM 2753 C C . PRO A 1 356 ? 15.770 -61.801 6.622 1.00 40.59 356 PRO A C 1
ATOM 2755 O O . PRO A 1 356 ? 15.038 -61.618 7.598 1.00 40.59 356 PRO A O 1
ATOM 2758 N N . PRO A 1 357 ? 15.706 -61.018 5.529 1.00 39.00 357 PRO A N 1
ATOM 2759 C CA . PRO A 1 357 ? 14.747 -59.921 5.409 1.00 39.00 357 PRO A CA 1
ATOM 2760 C C . PRO A 1 357 ? 13.311 -60.420 5.636 1.00 39.00 357 PRO A C 1
ATOM 2762 O O . PRO A 1 357 ? 12.875 -61.367 4.980 1.00 39.00 357 PRO A O 1
ATOM 2765 N N . GLY A 1 358 ? 12.578 -59.787 6.558 1.00 40.22 358 GLY A N 1
ATOM 2766 C CA . GLY A 1 358 ? 11.142 -60.020 6.757 1.00 40.22 358 GLY A CA 1
ATOM 2767 C C . GLY A 1 358 ? 10.720 -61.067 7.800 1.00 40.22 358 GLY A C 1
ATOM 2768 O O . GLY A 1 358 ? 9.572 -61.506 7.739 1.00 40.22 358 GLY A O 1
ATOM 2769 N N . GLN A 1 359 ? 11.572 -61.471 8.755 1.00 41.97 359 GLN A N 1
ATOM 2770 C CA . GLN A 1 359 ? 11.148 -62.294 9.907 1.00 41.97 359 GLN A CA 1
ATOM 2771 C C . GLN A 1 359 ? 11.550 -61.704 11.268 1.00 41.97 359 GLN A C 1
ATOM 2773 O O . GLN A 1 359 ? 12.595 -61.069 11.393 1.00 41.97 359 GLN A O 1
ATOM 2778 N N . ASP A 1 360 ? 10.726 -61.953 12.294 1.00 43.12 360 ASP A N 1
ATOM 2779 C CA . ASP A 1 360 ? 11.013 -61.600 13.690 1.00 43.12 360 ASP A CA 1
ATOM 2780 C C . ASP A 1 360 ? 12.133 -62.494 14.257 1.00 43.12 360 ASP A C 1
ATOM 2782 O O . ASP A 1 360 ? 12.022 -63.721 14.245 1.00 43.12 360 ASP A O 1
ATOM 2786 N N . CYS A 1 361 ? 13.212 -61.895 14.775 1.00 45.47 361 CYS A N 1
ATOM 2787 C CA . CYS A 1 361 ? 14.303 -62.640 15.416 1.00 45.47 361 CYS A CA 1
ATOM 2788 C C . CYS A 1 361 ? 13.866 -63.164 16.818 1.00 45.47 361 CYS A C 1
ATOM 2790 O O . CYS A 1 361 ? 13.040 -62.542 17.496 1.00 45.47 361 CYS A O 1
ATOM 2792 N N . GLU A 1 362 ? 14.409 -64.306 17.272 1.00 47.19 362 GLU A N 1
ATOM 2793 C CA . GLU A 1 362 ? 14.055 -64.925 18.567 1.00 47.19 362 GLU A CA 1
ATOM 2794 C C . GLU A 1 362 ? 14.410 -64.036 19.778 1.00 47.19 362 GLU A C 1
ATOM 2796 O O . GLU A 1 362 ? 15.331 -63.214 19.749 1.00 47.19 362 GLU A O 1
ATOM 2801 N N . ALA A 1 363 ? 13.669 -64.218 20.879 1.00 40.00 363 ALA A N 1
ATOM 2802 C CA . ALA A 1 363 ? 13.783 -63.411 22.091 1.00 40.00 363 ALA A CA 1
ATOM 2803 C C . ALA A 1 363 ? 15.214 -63.417 22.667 1.00 40.00 363 ALA A C 1
ATOM 2805 O O . ALA A 1 363 ? 15.679 -64.425 23.198 1.00 40.00 363 ALA A O 1
ATOM 2806 N N . GLY A 1 364 ? 15.890 -62.266 22.593 1.00 45.91 364 GLY A N 1
ATOM 2807 C CA . GLY A 1 364 ? 17.252 -62.061 23.100 1.00 45.91 364 GLY A CA 1
ATOM 2808 C C . GLY A 1 364 ? 18.285 -61.656 22.042 1.00 45.91 364 GLY A C 1
ATOM 2809 O O . GLY A 1 364 ? 19.412 -61.336 22.412 1.00 45.91 364 GLY A O 1
ATOM 2810 N N . GLN A 1 365 ? 17.927 -61.626 20.754 1.00 44.06 365 GLN A N 1
ATOM 2811 C CA . GLN A 1 365 ? 18.763 -61.025 19.708 1.00 44.06 365 GLN A CA 1
ATOM 2812 C C . GLN A 1 365 ? 18.501 -59.516 19.573 1.00 44.06 365 GLN A C 1
ATOM 2814 O O . GLN A 1 365 ? 17.361 -59.057 19.673 1.00 44.06 365 GLN A O 1
ATOM 2819 N N . LEU A 1 366 ? 19.571 -58.740 19.356 1.00 39.81 366 LEU A N 1
ATOM 2820 C CA . LEU A 1 366 ? 19.496 -57.304 19.079 1.00 39.81 366 LEU A CA 1
ATOM 2821 C C . LEU A 1 366 ? 18.704 -57.077 17.783 1.00 39.81 366 LEU A C 1
ATOM 2823 O O . LEU A 1 366 ? 19.035 -57.638 16.739 1.00 39.81 366 LEU A O 1
ATOM 2827 N N . ARG A 1 367 ? 17.648 -56.261 17.859 1.00 38.06 367 ARG A N 1
ATOM 2828 C CA . ARG A 1 367 ? 16.877 -55.825 16.691 1.00 38.06 367 ARG A CA 1
ATOM 2829 C C . ARG A 1 367 ? 17.704 -54.815 15.899 1.00 38.06 367 ARG A C 1
ATOM 2831 O O . ARG A 1 367 ? 17.974 -53.729 16.402 1.00 38.06 367 ARG A O 1
ATOM 2838 N N . CYS A 1 368 ? 18.020 -55.119 14.644 1.00 36.50 368 CYS A N 1
ATOM 2839 C CA . CYS A 1 368 ? 18.150 -54.056 13.654 1.00 36.50 368 CYS A CA 1
ATOM 2840 C C . CYS A 1 368 ? 16.729 -53.576 13.357 1.00 36.50 368 CYS A C 1
ATOM 2842 O O . CYS A 1 368 ? 15.911 -54.354 12.866 1.00 36.50 368 CYS A O 1
ATOM 2844 N N . PHE A 1 369 ? 16.404 -52.330 13.699 1.00 33.97 369 PHE A N 1
ATOM 2845 C CA . PHE A 1 369 ? 15.221 -51.711 13.118 1.00 33.97 369 PHE A CA 1
ATOM 2846 C C . PHE A 1 369 ? 15.494 -51.544 11.631 1.00 33.97 369 PHE A C 1
ATOM 2848 O O . PHE A 1 369 ? 16.437 -50.859 11.236 1.00 33.97 369 PHE A O 1
ATOM 2855 N N . ASP A 1 370 ? 14.695 -52.224 10.820 1.00 36.03 370 ASP A N 1
ATOM 2856 C CA . ASP A 1 370 ? 14.710 -52.016 9.390 1.00 36.03 370 ASP A CA 1
ATOM 2857 C C . ASP A 1 370 ? 14.066 -50.657 9.101 1.00 36.03 370 ASP A C 1
ATOM 2859 O O . ASP A 1 370 ? 12.844 -50.525 9.069 1.00 36.03 370 ASP A O 1
ATOM 2863 N N . MET A 1 371 ? 14.898 -49.629 8.931 1.00 39.66 371 MET A N 1
ATOM 2864 C CA . MET A 1 371 ? 14.457 -48.348 8.379 1.00 39.66 371 MET A CA 1
ATOM 2865 C C . MET A 1 371 ? 14.140 -48.459 6.868 1.00 39.66 371 MET A C 1
ATOM 2867 O O . MET A 1 371 ? 13.782 -47.456 6.265 1.00 39.66 371 MET A O 1
ATOM 2871 N N . ASN A 1 372 ? 14.210 -49.659 6.256 1.00 38.22 372 ASN A N 1
ATOM 2872 C CA . ASN A 1 372 ? 13.838 -49.919 4.857 1.00 38.22 372 ASN A CA 1
ATOM 2873 C C . ASN A 1 372 ? 12.358 -50.271 4.630 1.00 38.22 372 ASN A C 1
ATOM 2875 O O . ASN A 1 372 ? 12.028 -50.794 3.564 1.00 38.22 372 ASN A O 1
ATOM 2879 N N . ARG A 1 373 ? 11.418 -49.930 5.523 1.00 41.53 373 ARG A N 1
ATOM 2880 C CA . ARG A 1 373 ? 10.083 -49.584 4.995 1.00 41.53 373 ARG A CA 1
ATOM 2881 C C . ARG A 1 373 ? 10.163 -48.178 4.419 1.00 41.53 373 ARG A C 1
ATOM 2883 O O . ARG A 1 373 ? 9.699 -47.213 5.017 1.00 41.53 373 ARG A O 1
ATOM 2890 N N . GLY A 1 374 ? 10.824 -48.126 3.259 1.00 51.94 374 GLY A N 1
ATOM 2891 C CA . GLY A 1 374 ? 10.666 -47.069 2.281 1.00 51.94 374 GLY A CA 1
ATOM 2892 C C . GLY A 1 374 ? 9.182 -46.837 2.051 1.00 51.94 374 GLY A C 1
ATOM 2893 O O . GLY A 1 374 ? 8.348 -47.724 2.258 1.00 51.94 374 GLY A O 1
ATOM 2894 N N . ARG A 1 375 ? 8.869 -45.591 1.746 1.00 59.38 375 ARG A N 1
ATOM 2895 C CA . ARG A 1 375 ? 7.506 -45.092 1.708 1.00 59.38 375 ARG A CA 1
ATOM 2896 C C . ARG A 1 375 ? 6.657 -45.953 0.779 1.00 59.38 375 ARG A C 1
ATOM 2898 O O . ARG A 1 375 ? 7.070 -46.238 -0.342 1.00 59.38 375 ARG A O 1
ATOM 2905 N N . THR A 1 376 ? 5.494 -46.380 1.248 1.00 64.31 376 THR A N 1
ATOM 2906 C CA . THR A 1 376 ? 4.566 -47.191 0.457 1.00 64.31 376 THR A CA 1
ATOM 2907 C C . THR A 1 376 ? 3.450 -46.315 -0.060 1.00 64.31 376 THR A C 1
ATOM 2909 O O . THR A 1 376 ? 2.916 -45.486 0.670 1.00 64.31 376 THR A O 1
ATOM 2912 N N . CYS A 1 377 ? 3.076 -46.500 -1.315 1.00 70.94 377 CYS A N 1
ATOM 2913 C CA . CYS A 1 377 ? 1.915 -45.842 -1.866 1.00 70.94 377 CYS A CA 1
ATOM 2914 C C . CYS A 1 377 ? 0.644 -46.507 -1.331 1.00 70.94 377 CYS A C 1
ATOM 2916 O O . CYS A 1 377 ? 0.372 -47.678 -1.622 1.00 70.94 377 CYS A O 1
ATOM 2918 N N . GLU A 1 378 ? -0.184 -45.765 -0.597 1.00 77.88 378 GLU A N 1
ATOM 2919 C CA . GLU A 1 378 ? -1.544 -46.198 -0.298 1.00 77.88 378 GLU A CA 1
ATOM 2920 C C . GLU A 1 378 ? -2.387 -46.056 -1.573 1.00 77.88 378 GLU A C 1
ATOM 2922 O O . GLU A 1 378 ? -3.070 -45.067 -1.807 1.00 77.88 378 GLU A O 1
ATOM 2927 N N . THR A 1 379 ? -2.350 -47.077 -2.428 1.00 76.69 379 THR A N 1
ATOM 2928 C CA . THR A 1 379 ? -3.027 -47.094 -3.744 1.00 76.69 379 THR A CA 1
ATOM 2929 C C . THR A 1 379 ? -4.549 -46.874 -3.712 1.00 76.69 379 THR A C 1
ATOM 2931 O O . THR A 1 379 ? -5.153 -46.683 -4.763 1.00 76.69 379 THR A O 1
ATOM 2934 N N . ALA A 1 380 ? -5.187 -46.909 -2.536 1.00 76.00 380 ALA A N 1
ATOM 2935 C CA . ALA A 1 380 ? -6.602 -46.572 -2.373 1.00 76.00 380 ALA A CA 1
ATOM 2936 C C . ALA A 1 380 ? -6.843 -45.056 -2.262 1.00 76.00 380 ALA A C 1
ATOM 2938 O O . ALA A 1 380 ? -7.855 -44.563 -2.760 1.00 76.00 380 ALA A O 1
ATOM 2939 N N . SER A 1 381 ? -5.934 -44.334 -1.606 1.00 72.06 381 SER A N 1
ATOM 2940 C CA . SER A 1 381 ? -5.983 -42.879 -1.426 1.00 72.06 381 SER A CA 1
ATOM 2941 C C . SER A 1 381 ? -5.056 -42.137 -2.396 1.00 72.06 381 SER A C 1
ATOM 2943 O O . SER A 1 381 ? -5.186 -40.926 -2.548 1.00 72.06 381 SER A O 1
ATOM 2945 N N . HIS A 1 382 ? -4.169 -42.867 -3.081 1.00 77.06 382 HIS A N 1
ATOM 2946 C CA . HIS A 1 382 ? -3.073 -42.353 -3.901 1.00 77.06 382 HIS A CA 1
ATOM 2947 C C . HIS A 1 382 ? -2.102 -41.454 -3.122 1.00 77.06 382 HIS A C 1
ATOM 2949 O O . HIS A 1 382 ? -1.545 -40.518 -3.689 1.00 77.06 382 HIS A O 1
ATOM 2955 N N . VAL A 1 383 ? -1.886 -41.736 -1.832 1.00 72.06 383 VAL A N 1
ATOM 2956 C CA . VAL A 1 383 ? -1.011 -40.950 -0.950 1.00 72.06 383 VAL A CA 1
ATOM 2957 C C . VAL A 1 383 ? 0.174 -41.786 -0.471 1.00 72.06 383 VAL A C 1
ATOM 2959 O O . VAL A 1 383 ? 0.039 -42.963 -0.139 1.00 72.06 383 VAL A O 1
ATOM 2962 N N . CYS A 1 384 ? 1.355 -41.176 -0.413 1.00 68.38 384 CYS A N 1
ATOM 2963 C CA . CYS A 1 384 ? 2.541 -41.807 0.157 1.00 68.38 384 CYS A CA 1
ATOM 2964 C C . CYS A 1 384 ? 2.467 -41.946 1.687 1.00 68.38 384 CYS A C 1
ATOM 2966 O O . CYS A 1 384 ? 2.375 -40.952 2.407 1.00 68.38 384 CYS A O 1
ATOM 2968 N N . GLU A 1 385 ? 2.587 -43.175 2.189 1.00 61.25 385 GLU A N 1
ATOM 2969 C CA . GLU A 1 385 ? 2.706 -43.513 3.608 1.00 61.25 385 GLU A CA 1
ATOM 2970 C C . GLU A 1 385 ? 4.172 -43.729 4.012 1.00 61.25 385 GLU A C 1
ATOM 2972 O O . GLU A 1 385 ? 4.943 -44.368 3.298 1.00 61.25 385 GLU A O 1
ATOM 2977 N N . GLY A 1 386 ? 4.554 -43.254 5.200 1.00 53.19 386 GLY A N 1
ATOM 2978 C CA . GLY A 1 386 ? 5.935 -43.301 5.696 1.00 53.19 386 GLY A CA 1
ATOM 2979 C C . GLY A 1 386 ? 6.605 -41.931 5.595 1.00 53.19 386 GLY A C 1
ATOM 2980 O O . GLY A 1 386 ? 6.447 -41.221 4.612 1.00 53.19 386 GLY A O 1
ATOM 2981 N N . GLY A 1 387 ? 7.290 -41.518 6.661 1.00 47.22 387 GLY A N 1
ATOM 2982 C CA . GLY A 1 387 ? 7.673 -40.125 6.910 1.00 47.22 387 GLY A CA 1
ATOM 2983 C C . GLY A 1 387 ? 8.463 -39.397 5.810 1.00 47.22 387 GLY A C 1
ATOM 2984 O O . GLY A 1 387 ? 9.014 -39.976 4.870 1.00 47.22 387 GLY A O 1
ATOM 2985 N N . LEU A 1 388 ? 8.522 -38.072 5.975 1.00 39.22 388 LEU A N 1
ATOM 2986 C CA . LEU A 1 388 ? 9.302 -37.134 5.165 1.00 39.22 388 LEU A CA 1
ATOM 2987 C C . LEU A 1 388 ? 10.775 -37.587 5.030 1.00 39.22 388 LEU A C 1
ATOM 2989 O O . LEU A 1 388 ? 11.279 -38.346 5.853 1.00 39.22 388 LEU A O 1
ATOM 2993 N N . THR A 1 389 ? 11.427 -37.207 3.930 1.00 37.47 389 THR A N 1
ATOM 2994 C CA . THR A 1 389 ? 12.737 -37.721 3.514 1.00 37.47 389 THR A CA 1
ATOM 2995 C C . THR A 1 389 ? 13.776 -37.339 4.566 1.00 37.47 389 THR A C 1
ATOM 2997 O O . THR A 1 389 ? 13.563 -36.407 5.341 1.00 37.47 389 THR A O 1
ATOM 3000 N N . GLY A 1 390 ? 14.940 -37.996 4.551 1.00 35.72 390 GLY A N 1
ATOM 3001 C CA . GLY A 1 390 ? 16.113 -37.522 5.300 1.00 35.72 390 GLY A CA 1
ATOM 3002 C C . GLY A 1 390 ? 16.535 -36.089 4.936 1.00 35.72 390 GLY A C 1
ATOM 3003 O O . GLY A 1 390 ? 17.238 -35.457 5.713 1.00 35.72 390 GLY A O 1
ATOM 3004 N N . ASP A 1 391 ? 16.032 -35.557 3.817 1.00 34.03 391 ASP A N 1
ATOM 3005 C CA . ASP A 1 391 ? 16.250 -34.177 3.375 1.00 34.03 391 ASP A CA 1
ATOM 3006 C C . ASP A 1 391 ? 15.121 -33.204 3.784 1.00 34.03 391 ASP A C 1
ATOM 3008 O O . ASP A 1 391 ? 15.210 -32.015 3.500 1.00 34.03 391 ASP A O 1
ATOM 3012 N N . TYR A 1 392 ? 14.068 -33.665 4.475 1.00 39.03 392 TYR A N 1
ATOM 3013 C CA . TYR A 1 392 ? 12.946 -32.820 4.917 1.00 39.03 392 TYR A CA 1
ATOM 3014 C C . TYR A 1 392 ? 12.363 -33.241 6.270 1.00 39.03 392 TYR A C 1
ATOM 3016 O O . TYR A 1 392 ? 11.151 -33.397 6.429 1.00 39.03 392 TYR A O 1
ATOM 3024 N N . GLY A 1 393 ? 13.204 -33.403 7.289 1.00 36.09 393 GLY A N 1
ATOM 3025 C CA . GLY A 1 393 ? 12.682 -33.821 8.582 1.00 36.09 393 GLY A CA 1
ATOM 3026 C C . GLY A 1 393 ? 13.624 -33.709 9.760 1.00 36.09 393 GLY A C 1
ATOM 3027 O O . GLY A 1 393 ? 13.831 -34.718 10.408 1.00 36.09 393 GLY A O 1
ATOM 3028 N N . GLU A 1 394 ? 14.104 -32.508 10.084 1.00 30.00 394 GLU A N 1
ATOM 3029 C CA . GLU A 1 394 ? 14.332 -32.061 11.468 1.00 30.00 394 GLU A CA 1
ATOM 3030 C C . GLU A 1 394 ? 14.607 -30.535 11.476 1.00 30.00 394 GLU A C 1
ATOM 3032 O O . GLU A 1 394 ? 15.528 -30.035 10.846 1.00 30.00 394 GLU A O 1
ATOM 3037 N N . THR A 1 395 ? 13.744 -29.779 12.164 1.00 33.66 395 THR A N 1
ATOM 3038 C CA . THR A 1 395 ? 13.911 -28.375 12.621 1.00 33.66 395 THR A CA 1
ATOM 3039 C C . THR A 1 395 ? 13.926 -27.149 11.678 1.00 33.66 395 THR A C 1
ATOM 3041 O O . THR A 1 395 ? 13.797 -26.064 12.229 1.00 33.66 395 THR A O 1
ATOM 3044 N N . ASP A 1 396 ? 13.915 -27.229 10.339 1.00 34.38 396 ASP A N 1
ATOM 3045 C CA . ASP A 1 396 ? 14.080 -26.009 9.488 1.00 34.38 396 ASP A CA 1
ATOM 3046 C C . ASP A 1 396 ? 12.933 -25.629 8.511 1.00 34.38 396 ASP A C 1
ATOM 3048 O O . ASP A 1 396 ? 13.113 -24.812 7.607 1.00 34.38 396 ASP A O 1
ATOM 3052 N N . LEU A 1 397 ? 11.711 -26.145 8.676 1.00 43.50 397 LEU A N 1
ATOM 3053 C CA . LEU A 1 397 ? 10.596 -25.868 7.747 1.00 43.50 397 LEU A CA 1
ATOM 3054 C C . LEU A 1 397 ? 9.808 -24.589 8.082 1.00 43.50 397 LEU A C 1
ATOM 3056 O O . LEU A 1 397 ? 8.616 -24.628 8.382 1.00 43.50 397 LEU A O 1
ATOM 3060 N N . LEU A 1 398 ? 10.461 -23.436 7.973 1.00 48.53 398 LEU A N 1
ATOM 3061 C CA . LEU A 1 398 ? 9.754 -22.169 7.797 1.00 48.53 398 LEU A CA 1
ATOM 3062 C C . LEU A 1 398 ? 9.269 -22.098 6.342 1.00 48.53 398 LEU A C 1
ATOM 3064 O O . LEU A 1 398 ? 10.060 -21.863 5.433 1.00 48.53 398 LEU A O 1
ATOM 3068 N N . THR A 1 399 ? 7.979 -22.340 6.099 1.00 49.09 399 THR A N 1
ATOM 3069 C CA . THR A 1 399 ? 7.385 -22.004 4.796 1.00 49.09 399 THR A CA 1
ATOM 3070 C C . THR A 1 399 ? 7.223 -20.493 4.758 1.00 49.09 399 THR A C 1
ATOM 3072 O O . THR A 1 399 ? 6.435 -19.947 5.521 1.00 49.09 399 THR A O 1
ATOM 3075 N N . PHE A 1 400 ? 7.998 -19.814 3.917 1.00 61.47 400 PHE A N 1
ATOM 3076 C CA . PHE A 1 400 ? 7.884 -18.369 3.752 1.00 61.47 400 PHE A CA 1
ATOM 3077 C C . PHE A 1 400 ? 6.930 -18.075 2.602 1.00 61.47 400 PHE A C 1
ATOM 3079 O O . PHE A 1 400 ? 7.083 -18.648 1.518 1.00 61.47 400 PHE A O 1
ATOM 3086 N N . TYR A 1 401 ? 5.983 -17.163 2.805 1.00 71.62 401 TYR A N 1
ATOM 3087 C CA . TYR A 1 401 ? 5.328 -16.547 1.662 1.00 71.62 401 TYR A CA 1
ATOM 3088 C C . TYR A 1 401 ? 6.277 -15.527 1.055 1.00 71.62 401 TYR A C 1
ATOM 3090 O O . TYR A 1 401 ? 6.951 -14.774 1.764 1.00 71.62 401 TYR A O 1
ATOM 3098 N N . ARG A 1 402 ? 6.355 -15.535 -0.271 1.00 74.81 402 ARG A N 1
ATOM 3099 C CA . ARG A 1 402 ? 7.084 -14.528 -1.021 1.00 74.81 402 ARG A CA 1
ATOM 3100 C C . ARG A 1 402 ? 6.217 -13.266 -1.079 1.00 74.81 402 ARG A C 1
ATOM 3102 O O . ARG A 1 402 ? 5.081 -13.378 -1.539 1.00 74.81 402 ARG A O 1
ATOM 3109 N N . PRO A 1 403 ? 6.742 -12.086 -0.706 1.00 77.94 403 PRO A N 1
ATOM 3110 C CA . PRO A 1 403 ? 6.024 -10.838 -0.922 1.00 77.94 403 PRO A CA 1
ATOM 3111 C C . PRO A 1 403 ? 5.761 -10.664 -2.416 1.00 77.94 403 PRO A C 1
ATOM 3113 O O . PRO A 1 403 ? 6.695 -10.694 -3.224 1.00 77.94 403 PRO A O 1
ATOM 3116 N N . GLN A 1 404 ? 4.494 -10.500 -2.786 1.00 83.38 404 GLN A N 1
ATOM 3117 C CA . GLN A 1 404 ? 4.106 -10.393 -4.186 1.00 83.38 404 GLN A CA 1
ATOM 3118 C C . GLN A 1 404 ? 2.973 -9.385 -4.382 1.00 83.38 404 GLN A C 1
ATOM 3120 O O . GLN A 1 404 ? 1.951 -9.418 -3.700 1.00 83.38 404 GLN A O 1
ATOM 3125 N N . HIS A 1 405 ? 3.150 -8.507 -5.370 1.00 87.81 405 HIS A N 1
ATOM 3126 C CA . HIS A 1 405 ? 2.093 -7.635 -5.872 1.00 87.81 405 HIS A CA 1
ATOM 3127 C C . HIS A 1 405 ? 0.952 -8.444 -6.495 1.00 87.81 405 HIS A C 1
ATOM 3129 O O . HIS A 1 405 ? 1.171 -9.352 -7.302 1.00 87.81 405 HIS A O 1
ATOM 3135 N N . ASN A 1 406 ? -0.281 -8.062 -6.175 1.00 89.62 406 ASN A N 1
ATOM 3136 C CA . ASN A 1 406 ? -1.480 -8.664 -6.740 1.00 89.62 406 ASN A CA 1
ATOM 3137 C C . ASN A 1 406 ? -1.838 -8.048 -8.103 1.00 89.62 406 ASN A C 1
ATOM 3139 O O . ASN A 1 406 ? -2.710 -7.186 -8.212 1.00 89.62 406 ASN A O 1
ATOM 3143 N N . PHE A 1 407 ? -1.157 -8.507 -9.152 1.00 91.44 407 PHE A N 1
ATOM 3144 C CA . PHE A 1 407 ? -1.404 -8.072 -10.531 1.00 91.44 407 PHE A CA 1
ATOM 3145 C C . PHE A 1 407 ? -2.551 -8.795 -11.233 1.00 91.44 407 PHE A C 1
ATOM 3147 O O . PHE A 1 407 ? -2.727 -8.617 -12.437 1.00 91.44 407 PHE A O 1
ATOM 3154 N N . PHE A 1 408 ? -3.303 -9.652 -10.543 1.00 90.62 408 PHE A N 1
ATOM 3155 C CA . PHE A 1 408 ? -4.234 -10.557 -11.206 1.00 90.62 408 PHE A CA 1
ATOM 3156 C C . PHE A 1 408 ? -5.560 -10.667 -10.467 1.00 90.62 408 PHE A C 1
ATOM 3158 O O . PHE A 1 408 ? -5.614 -11.008 -9.288 1.00 90.62 408 PHE A O 1
ATOM 3165 N N . GLN A 1 409 ? -6.657 -10.444 -11.184 1.00 87.12 409 GLN A N 1
ATOM 3166 C CA . GLN A 1 409 ? -7.997 -10.621 -10.632 1.00 87.12 409 GLN A CA 1
ATOM 3167 C C . GLN A 1 409 ? -8.373 -12.104 -10.588 1.00 87.12 409 GLN A C 1
ATOM 3169 O O . GLN A 1 409 ? -8.055 -12.849 -11.516 1.00 87.12 409 GLN A O 1
ATOM 3174 N N . ARG A 1 410 ? -9.119 -12.509 -9.548 1.00 85.75 410 ARG A N 1
ATOM 3175 C CA . ARG A 1 410 ? -9.700 -13.859 -9.420 1.00 85.75 410 ARG A CA 1
ATOM 3176 C C . ARG A 1 410 ? -8.659 -14.958 -9.597 1.00 85.75 410 ARG A C 1
ATOM 3178 O O . ARG A 1 410 ? -8.807 -15.847 -10.422 1.00 85.75 410 ARG A O 1
ATOM 3185 N N . SER A 1 411 ? -7.585 -14.898 -8.817 1.00 91.50 411 SER A N 1
ATOM 3186 C CA . SER A 1 411 ? -6.437 -15.798 -8.996 1.00 91.50 411 SER A CA 1
ATOM 3187 C C . SER A 1 411 ? -6.701 -17.266 -8.608 1.00 91.50 411 SER A C 1
ATOM 3189 O O . SER A 1 411 ? -5.841 -18.119 -8.837 1.00 91.50 411 SER A O 1
ATOM 3191 N N . LEU A 1 412 ? -7.871 -17.578 -8.041 1.00 93.19 412 LEU A N 1
ATOM 3192 C CA . LEU A 1 412 ? -8.233 -18.887 -7.492 1.00 93.19 412 LEU A CA 1
ATOM 3193 C C . LEU A 1 412 ? -9.513 -19.440 -8.141 1.00 93.19 412 LEU A C 1
ATOM 3195 O O . LEU A 1 412 ? -10.451 -18.701 -8.428 1.00 93.19 412 LEU A O 1
ATOM 3199 N N . THR A 1 413 ? -9.562 -20.758 -8.326 1.00 91.44 413 THR A N 1
ATOM 3200 C CA . THR A 1 413 ? -10.748 -21.527 -8.754 1.00 91.44 413 THR A CA 1
ATOM 3201 C C . THR A 1 413 ? -11.562 -21.985 -7.544 1.00 91.44 413 THR A C 1
ATOM 3203 O O . THR A 1 413 ? -11.056 -21.969 -6.429 1.00 91.44 413 THR A O 1
ATOM 3206 N N . ASP A 1 414 ? -12.811 -22.425 -7.709 1.00 90.38 414 ASP A N 1
ATOM 3207 C CA . ASP A 1 414 ? -13.620 -22.995 -6.607 1.00 90.38 414 ASP A CA 1
ATOM 3208 C C . ASP A 1 414 ? -13.226 -24.438 -6.227 1.00 90.38 414 ASP A C 1
ATOM 3210 O O . ASP A 1 414 ? -13.802 -25.027 -5.312 1.00 90.38 414 ASP A O 1
ATOM 3214 N N . THR A 1 415 ? -12.240 -25.022 -6.912 1.00 89.69 415 THR A N 1
ATOM 3215 C CA . THR A 1 415 ? -11.761 -26.379 -6.638 1.00 89.69 415 THR A CA 1
ATOM 3216 C C . THR A 1 415 ? -10.900 -26.382 -5.380 1.00 89.69 415 THR A C 1
ATOM 3218 O O . THR A 1 415 ? -9.823 -25.787 -5.362 1.00 89.69 415 THR A O 1
ATOM 3221 N N . ALA A 1 416 ? -11.362 -27.071 -4.337 1.00 89.50 416 ALA A N 1
ATOM 3222 C CA . ALA A 1 416 ? -10.586 -27.282 -3.122 1.00 89.50 416 ALA A CA 1
ATOM 3223 C C . ALA A 1 416 ? -9.401 -28.225 -3.374 1.00 89.50 416 ALA A C 1
ATOM 3225 O O . ALA A 1 416 ? -9.519 -29.196 -4.123 1.00 89.50 416 ALA A O 1
ATOM 3226 N N . CYS A 1 417 ? -8.279 -27.959 -2.714 1.00 82.56 417 CYS A N 1
ATOM 3227 C CA . CYS A 1 417 ? -7.074 -28.769 -2.819 1.00 82.56 417 CYS A CA 1
ATOM 3228 C C . CYS A 1 417 ? -6.304 -28.796 -1.494 1.00 82.56 417 CYS A C 1
ATOM 3230 O O . CYS A 1 417 ? -6.413 -27.899 -0.659 1.00 82.56 417 CYS A O 1
ATOM 3232 N N . SER A 1 418 ? -5.502 -29.839 -1.323 1.00 77.06 418 SER A N 1
ATOM 3233 C CA . SER A 1 418 ? -4.478 -29.969 -0.288 1.00 77.06 418 SER A CA 1
ATOM 3234 C C . SER A 1 418 ? -3.065 -30.065 -0.875 1.00 77.06 418 SER A C 1
ATOM 3236 O O . SER A 1 418 ? -2.088 -29.911 -0.147 1.00 77.06 418 SER A O 1
ATOM 3238 N N . SER A 1 419 ? -2.939 -30.321 -2.181 1.00 75.00 419 SER A N 1
ATOM 3239 C CA . SER A 1 419 ? -1.663 -30.601 -2.848 1.00 75.00 419 SER A CA 1
ATOM 3240 C C . SER A 1 419 ? -1.713 -30.295 -4.350 1.00 75.00 419 SER A C 1
ATOM 3242 O O . SER A 1 419 ? -2.768 -30.381 -4.977 1.00 75.00 419 SER A O 1
ATOM 3244 N N . ASP A 1 420 ? -0.567 -29.940 -4.939 1.00 78.06 420 ASP A N 1
ATOM 3245 C CA . ASP A 1 420 ? -0.483 -29.407 -6.312 1.00 78.06 420 ASP A CA 1
ATOM 3246 C C . ASP A 1 420 ? -1.020 -30.354 -7.391 1.00 78.06 420 ASP A C 1
ATOM 3248 O O . ASP A 1 420 ? -1.638 -29.916 -8.360 1.00 78.06 420 ASP A O 1
ATOM 3252 N N . TRP A 1 421 ? -0.848 -31.663 -7.200 1.00 77.31 421 TRP A N 1
ATOM 3253 C CA . TRP A 1 421 ? -1.276 -32.682 -8.162 1.00 77.31 421 TRP A CA 1
ATOM 3254 C C . TRP A 1 421 ? -2.796 -32.752 -8.364 1.00 77.31 421 TRP A C 1
ATOM 3256 O O . TRP A 1 421 ? -3.270 -33.304 -9.359 1.00 77.31 421 TRP A O 1
ATOM 3266 N N . GLN A 1 422 ? -3.572 -32.210 -7.420 1.00 83.94 422 GLN A N 1
ATOM 3267 C CA . GLN A 1 422 ? -5.030 -32.103 -7.521 1.00 83.94 422 GLN A CA 1
ATOM 3268 C C . GLN A 1 422 ? -5.465 -30.959 -8.445 1.00 83.94 422 GLN A C 1
ATOM 3270 O O . GLN A 1 422 ? -6.652 -30.830 -8.727 1.00 83.94 422 GLN A O 1
ATOM 3275 N N . CYS A 1 423 ? -4.521 -30.122 -8.883 1.00 87.56 423 CYS A N 1
ATOM 3276 C CA . CYS A 1 423 ? -4.788 -28.892 -9.615 1.00 87.56 423 CYS A CA 1
ATOM 3277 C C . CYS A 1 423 ? -4.199 -28.896 -11.025 1.00 87.56 423 CYS A C 1
ATOM 3279 O O . CYS A 1 423 ? -4.855 -28.417 -11.946 1.00 87.56 423 CYS A O 1
ATOM 3281 N N . ASP A 1 424 ? -3.002 -29.451 -11.223 1.00 85.31 424 ASP A N 1
ATOM 3282 C CA . ASP A 1 424 ? -2.283 -29.335 -12.501 1.00 85.31 424 ASP A CA 1
ATOM 3283 C C . ASP A 1 424 ? -2.708 -30.332 -13.593 1.00 85.31 424 ASP A C 1
ATOM 3285 O O . ASP A 1 424 ? -2.299 -30.192 -14.745 1.00 85.31 424 ASP A O 1
ATOM 3289 N N . GLY A 1 425 ? -3.505 -31.350 -13.257 1.00 84.12 425 GLY A N 1
ATOM 3290 C CA . GLY A 1 425 ? -3.970 -32.362 -14.210 1.00 84.12 425 GLY A CA 1
ATOM 3291 C C . GLY A 1 425 ? -2.864 -33.272 -14.754 1.00 84.12 425 GLY A C 1
ATOM 3292 O O . GLY A 1 425 ? -3.050 -33.907 -15.794 1.00 84.12 425 GLY A O 1
ATOM 3293 N N . ARG A 1 426 ? -1.707 -33.361 -14.078 1.00 79.56 426 ARG A N 1
ATOM 3294 C CA . ARG A 1 426 ? -0.573 -34.192 -14.525 1.00 79.56 426 ARG A CA 1
ATOM 3295 C C . ARG A 1 426 ? -0.868 -35.697 -14.514 1.00 79.56 426 ARG A C 1
ATOM 3297 O O . ARG A 1 426 ? -0.163 -36.456 -15.178 1.00 79.56 426 ARG A O 1
ATOM 3304 N N . TYR A 1 427 ? -1.889 -36.134 -13.771 1.00 79.38 427 TYR A N 1
ATOM 3305 C CA . TYR A 1 427 ? -2.305 -37.532 -13.675 1.00 79.38 427 TYR A CA 1
ATOM 3306 C C . TYR A 1 427 ? -3.671 -37.738 -14.330 1.00 79.38 427 TYR A C 1
ATOM 3308 O O . TYR A 1 427 ? -4.614 -36.992 -14.100 1.00 79.38 427 TYR A O 1
ATOM 3316 N N . ALA A 1 428 ? -3.809 -38.797 -15.131 1.00 72.62 428 ALA A N 1
ATOM 3317 C CA . ALA A 1 428 ? -5.041 -39.065 -15.885 1.00 72.62 428 ALA A CA 1
ATOM 3318 C C . ALA A 1 428 ? -6.268 -39.359 -14.996 1.00 72.62 428 ALA A C 1
ATOM 3320 O O . ALA A 1 428 ? -7.405 -39.301 -15.464 1.00 72.62 428 ALA A O 1
ATOM 3321 N N . SER A 1 429 ? -6.034 -39.718 -13.735 1.00 72.69 429 SER A N 1
ATOM 3322 C CA . SER A 1 429 ? -7.040 -39.977 -12.703 1.00 72.69 429 SER A CA 1
ATOM 3323 C C . SER A 1 429 ? -7.547 -38.703 -12.021 1.00 72.69 429 SER A C 1
ATOM 3325 O O . SER A 1 429 ? -8.557 -38.776 -11.318 1.00 72.69 429 SER A O 1
ATOM 3327 N N . THR A 1 430 ? -6.891 -37.552 -12.213 1.00 71.81 430 THR A N 1
ATOM 3328 C CA . THR A 1 430 ? -7.178 -36.321 -11.469 1.00 71.81 430 THR A CA 1
ATOM 3329 C C . THR A 1 430 ? -7.588 -35.183 -12.408 1.00 71.81 430 THR A C 1
ATOM 3331 O O . THR A 1 430 ? -6.947 -34.942 -13.431 1.00 71.81 430 THR A O 1
ATOM 3334 N N . PRO A 1 431 ? -8.696 -34.477 -12.119 1.00 74.69 431 PRO A N 1
ATOM 3335 C CA . PRO A 1 431 ? -9.056 -33.284 -12.873 1.00 74.69 431 PRO A CA 1
ATOM 3336 C C . PRO A 1 431 ? -8.056 -32.159 -12.570 1.00 74.69 431 PRO A C 1
ATOM 3338 O O . PRO A 1 431 ? -7.665 -31.982 -11.423 1.00 74.69 431 PRO A O 1
ATOM 3341 N N . GLY A 1 432 ? -7.666 -31.384 -13.579 1.00 82.31 432 GLY A N 1
ATOM 3342 C CA . GLY A 1 432 ? -6.789 -30.231 -13.396 1.00 82.31 432 GLY A CA 1
ATOM 3343 C C . GLY A 1 432 ? -6.383 -29.572 -14.712 1.00 82.31 432 GLY A C 1
ATOM 3344 O O . GLY A 1 432 ? -6.663 -30.101 -15.791 1.00 82.31 432 GLY A O 1
ATOM 3345 N N . THR A 1 433 ? -5.748 -28.409 -14.610 1.00 87.62 433 THR A N 1
ATOM 3346 C CA . THR A 1 433 ? -5.281 -27.595 -15.737 1.00 87.62 433 THR A CA 1
ATOM 3347 C C . THR A 1 433 ? -3.780 -27.386 -15.611 1.00 87.62 433 THR A C 1
ATOM 3349 O O . THR A 1 433 ? -3.309 -26.930 -14.571 1.00 87.62 433 THR A O 1
ATOM 3352 N N . GLU A 1 434 ? -3.029 -27.661 -16.676 1.00 86.06 434 GLU A N 1
ATOM 3353 C CA . GLU A 1 434 ? -1.577 -27.466 -16.697 1.00 86.06 434 GLU A CA 1
ATOM 3354 C C . GLU A 1 434 ? -1.194 -26.045 -16.236 1.00 86.06 434 GLU A C 1
ATOM 3356 O O . GLU A 1 434 ? -1.777 -25.052 -16.670 1.00 86.06 434 GLU A O 1
ATOM 3361 N N . GLY A 1 435 ? -0.228 -25.947 -15.317 1.00 83.19 435 GLY A N 1
ATOM 3362 C CA . GLY A 1 435 ? 0.202 -24.677 -14.718 1.00 83.19 435 GLY A CA 1
ATOM 3363 C C . GLY A 1 435 ? -0.623 -24.201 -13.513 1.00 83.19 435 GLY A C 1
ATOM 3364 O O . GLY A 1 435 ? -0.260 -23.195 -12.902 1.00 83.19 435 GLY A O 1
ATOM 3365 N N . SER A 1 436 ? -1.692 -24.910 -13.140 1.00 89.88 436 SER A N 1
ATOM 3366 C CA . SER A 1 436 ? -2.420 -24.697 -11.885 1.00 89.88 436 SER A CA 1
ATOM 3367 C C . SER A 1 436 ? -1.737 -25.430 -10.727 1.00 89.88 436 SER A C 1
ATOM 3369 O O . SER A 1 436 ? -1.465 -26.619 -10.816 1.00 89.88 436 SER A O 1
ATOM 3371 N N . ILE A 1 437 ? -1.480 -24.734 -9.624 1.00 87.31 437 ILE A N 1
ATOM 3372 C CA . ILE A 1 437 ? -0.955 -25.304 -8.369 1.00 87.31 437 ILE A CA 1
ATOM 3373 C C . ILE A 1 437 ? -1.959 -25.137 -7.230 1.00 87.31 437 ILE A C 1
ATOM 3375 O O . ILE A 1 437 ? -2.884 -24.321 -7.339 1.00 87.31 437 ILE A O 1
ATOM 3379 N N . CYS A 1 438 ? -1.773 -25.876 -6.136 1.00 83.00 438 CYS A N 1
ATOM 3380 C CA . CYS A 1 438 ? -2.614 -25.741 -4.959 1.00 83.00 438 CYS A CA 1
ATOM 3381 C C . CYS A 1 438 ? -2.139 -24.574 -4.093 1.00 83.00 438 CYS A C 1
ATOM 3383 O O . CYS A 1 438 ? -1.037 -24.592 -3.545 1.00 83.00 438 CYS A O 1
ATOM 3385 N N . ASP A 1 439 ? -2.990 -23.562 -3.934 1.00 85.31 439 ASP A N 1
ATOM 3386 C CA . ASP A 1 439 ? -2.721 -22.484 -2.997 1.00 85.31 439 ASP A CA 1
ATOM 3387 C C . ASP A 1 439 ? -2.888 -22.995 -1.561 1.00 85.31 439 ASP A C 1
ATOM 3389 O O . ASP A 1 439 ? -3.982 -23.406 -1.167 1.00 85.31 439 ASP A O 1
ATOM 3393 N N . ARG A 1 440 ? -1.814 -22.981 -0.765 1.00 75.31 440 ARG A N 1
ATOM 3394 C CA . ARG A 1 440 ? -1.870 -23.506 0.608 1.00 75.31 440 ARG A CA 1
ATOM 3395 C C . ARG A 1 440 ? -2.594 -22.579 1.586 1.00 75.31 440 ARG A C 1
ATOM 3397 O O . ARG A 1 440 ? -3.135 -23.086 2.568 1.00 75.31 440 ARG A O 1
ATOM 3404 N N . ALA A 1 441 ? -2.612 -21.269 1.332 1.00 78.00 441 ALA A N 1
ATOM 3405 C CA . ALA A 1 441 ? -3.288 -20.296 2.188 1.00 78.00 441 ALA A CA 1
ATOM 3406 C C . ALA A 1 441 ? -4.812 -20.405 2.028 1.00 78.00 441 ALA A C 1
ATOM 3408 O O . ALA A 1 441 ? -5.548 -20.523 3.005 1.00 78.00 441 ALA A O 1
ATOM 3409 N N . ALA A 1 442 ? -5.284 -20.441 0.784 1.00 84.31 442 ALA A N 1
ATOM 3410 C CA . ALA A 1 442 ? -6.694 -20.498 0.429 1.00 84.31 442 ALA A CA 1
ATOM 3411 C C . ALA A 1 442 ? -7.248 -21.927 0.301 1.00 84.31 442 ALA A C 1
ATOM 3413 O O . ALA A 1 442 ? -8.466 -22.091 0.238 1.00 84.31 442 ALA A O 1
ATOM 3414 N N . ARG A 1 443 ? -6.386 -22.956 0.238 1.00 85.00 443 ARG A N 1
ATOM 3415 C CA . ARG A 1 443 ? -6.742 -24.371 -0.020 1.00 85.00 443 ARG A CA 1
ATOM 3416 C C . ARG A 1 443 ? -7.565 -24.561 -1.292 1.00 85.00 443 ARG A C 1
ATOM 3418 O O . ARG A 1 443 ? -8.515 -25.347 -1.336 1.00 85.00 443 ARG A O 1
ATOM 3425 N N . ARG A 1 444 ? -7.219 -23.799 -2.327 1.00 91.19 444 ARG A N 1
ATOM 3426 C CA . ARG A 1 444 ? -7.927 -23.753 -3.609 1.00 91.19 444 ARG A CA 1
ATOM 3427 C C . ARG A 1 444 ? -6.937 -23.811 -4.762 1.00 91.19 444 ARG A C 1
ATOM 3429 O O . ARG A 1 444 ? -5.854 -23.234 -4.683 1.00 91.19 444 ARG A O 1
ATOM 3436 N N . CYS A 1 445 ? -7.307 -24.482 -5.847 1.00 91.69 445 CYS A N 1
ATOM 3437 C CA . CYS A 1 445 ? -6.466 -24.517 -7.038 1.00 91.69 445 CYS A CA 1
ATOM 3438 C C . CYS A 1 445 ? -6.370 -23.121 -7.660 1.00 91.69 445 CYS A C 1
ATOM 3440 O O . CYS A 1 445 ? -7.378 -22.425 -7.810 1.00 91.69 445 CYS A O 1
ATOM 3442 N N . THR A 1 446 ? -5.165 -22.720 -8.047 1.00 93.38 446 THR A N 1
ATOM 3443 C CA . THR A 1 446 ? -4.904 -21.433 -8.701 1.00 93.38 446 THR A CA 1
ATOM 3444 C C . THR A 1 446 ? -5.350 -21.453 -10.164 1.00 93.38 446 THR A C 1
ATOM 3446 O O . THR A 1 446 ? -5.288 -22.479 -10.833 1.00 93.38 446 THR A O 1
ATOM 3449 N N . ILE A 1 447 ? -5.778 -20.319 -10.711 1.00 93.12 447 ILE A N 1
ATOM 3450 C CA . ILE A 1 447 ? -5.928 -20.187 -12.170 1.00 93.12 447 ILE A CA 1
ATOM 3451 C C . ILE A 1 447 ? -4.515 -20.101 -12.774 1.00 93.12 447 ILE A C 1
ATOM 3453 O O . ILE A 1 447 ? -3.692 -19.384 -12.197 1.00 93.12 447 ILE A O 1
ATOM 3457 N N . PRO A 1 448 ? -4.168 -20.786 -13.880 1.00 90.62 448 PRO A N 1
ATOM 3458 C CA . PRO A 1 448 ? -2.867 -20.604 -14.525 1.00 90.62 448 PRO A CA 1
ATOM 3459 C C . PRO A 1 448 ? -2.615 -19.128 -14.831 1.00 90.62 448 PRO A C 1
ATOM 3461 O O . PRO A 1 448 ? -3.530 -18.422 -15.247 1.00 90.62 448 PRO A O 1
ATOM 3464 N N . VAL A 1 449 ? -1.387 -18.643 -14.618 1.00 88.88 449 VAL A N 1
ATOM 3465 C CA . VAL A 1 449 ? -1.075 -17.205 -14.748 1.00 88.88 449 VAL A CA 1
ATOM 3466 C C . VAL A 1 449 ? -1.521 -16.675 -16.111 1.00 88.88 449 VAL A C 1
ATOM 3468 O O . VAL A 1 449 ? -2.172 -15.640 -16.138 1.00 88.88 449 VAL A O 1
ATOM 3471 N N . ALA A 1 450 ? -1.279 -17.435 -17.191 1.00 88.81 450 ALA A N 1
ATOM 3472 C CA . ALA A 1 450 ? -1.654 -17.145 -18.585 1.00 88.81 450 ALA A CA 1
ATOM 3473 C C . ALA A 1 450 ? -3.149 -16.846 -18.820 1.00 88.81 450 ALA A C 1
ATOM 3475 O O . ALA A 1 450 ? -3.480 -16.140 -19.773 1.00 88.81 450 ALA A O 1
ATOM 3476 N N . ASP A 1 451 ? -4.025 -17.328 -17.937 1.00 90.75 451 ASP A N 1
ATOM 3477 C CA . ASP A 1 451 ? -5.479 -17.193 -18.049 1.00 90.75 451 ASP A CA 1
ATOM 3478 C C . ASP A 1 451 ? -6.055 -16.115 -17.115 1.00 90.75 451 ASP A C 1
ATOM 3480 O O . ASP A 1 451 ? -7.267 -15.883 -17.091 1.00 90.75 451 ASP A O 1
ATOM 3484 N N . ARG A 1 452 ? -5.209 -15.447 -16.320 1.00 90.19 452 ARG A N 1
ATOM 3485 C CA . ARG A 1 452 ? -5.647 -14.418 -15.372 1.00 90.19 452 ARG A CA 1
ATOM 3486 C C . ARG A 1 452 ? -5.787 -13.056 -16.048 1.00 90.19 452 ARG A C 1
ATOM 3488 O O . ARG A 1 452 ? -4.976 -12.661 -16.883 1.00 90.19 452 ARG A O 1
ATOM 3495 N N . ALA A 1 453 ? -6.797 -12.296 -15.630 1.00 87.88 453 ALA A N 1
ATOM 3496 C CA . ALA A 1 453 ? -6.963 -10.907 -16.047 1.00 87.88 453 ALA A CA 1
ATOM 3497 C C . ALA A 1 453 ? -6.044 -9.984 -15.233 1.00 87.88 453 ALA A C 1
ATOM 3499 O O . ALA A 1 453 ? -5.954 -10.131 -14.012 1.00 87.88 453 ALA A O 1
ATOM 3500 N N . ILE A 1 454 ? -5.399 -9.019 -15.897 1.00 89.25 454 ILE A N 1
ATOM 3501 C CA . ILE A 1 454 ? -4.520 -8.041 -15.243 1.00 89.25 454 ILE A CA 1
ATOM 3502 C C . ILE A 1 454 ? -5.339 -7.153 -14.290 1.00 89.25 454 ILE A C 1
ATOM 3504 O O . ILE A 1 454 ? -6.400 -6.636 -14.640 1.00 89.25 454 ILE A O 1
ATOM 3508 N N . ARG A 1 455 ? -4.804 -6.946 -13.090 1.00 89.62 455 ARG A N 1
ATOM 3509 C CA . ARG A 1 455 ? -5.139 -5.876 -12.151 1.00 89.62 455 ARG A CA 1
ATOM 3510 C C . ARG A 1 455 ? -3.960 -4.913 -12.124 1.00 89.62 455 ARG A C 1
ATOM 3512 O O . ARG A 1 455 ? -2.851 -5.309 -11.779 1.00 89.62 455 ARG A O 1
ATOM 3519 N N . GLN A 1 456 ? -4.207 -3.657 -12.476 1.00 91.31 456 GLN A N 1
ATOM 3520 C CA . GLN A 1 456 ? -3.180 -2.627 -12.383 1.00 91.31 456 GLN A CA 1
ATOM 3521 C C . GLN A 1 456 ? -2.890 -2.307 -10.919 1.00 91.31 456 GLN A C 1
ATOM 3523 O O . GLN A 1 456 ? -3.811 -2.157 -10.113 1.00 91.31 456 GLN A O 1
ATOM 3528 N N . VAL A 1 457 ? -1.610 -2.189 -10.587 1.00 90.88 457 VAL A N 1
ATOM 3529 C CA . VAL A 1 457 ? -1.155 -1.737 -9.274 1.00 90.88 457 VAL A CA 1
ATOM 3530 C C . VAL A 1 457 ? -0.752 -0.273 -9.384 1.00 90.88 457 VAL A C 1
ATOM 3532 O O . VAL A 1 457 ? 0.161 0.070 -10.135 1.00 90.88 457 VAL A O 1
ATOM 3535 N N . ALA A 1 458 ? -1.451 0.583 -8.641 1.00 91.62 458 ALA A N 1
ATOM 3536 C CA . ALA A 1 458 ? -1.231 2.021 -8.653 1.00 91.62 458 ALA A CA 1
ATOM 3537 C C . ALA A 1 458 ? -0.329 2.467 -7.499 1.00 91.62 458 ALA A C 1
ATOM 3539 O O . ALA A 1 458 ? -0.666 2.250 -6.334 1.00 91.62 458 ALA A O 1
ATOM 3540 N N . TYR A 1 459 ? 0.764 3.145 -7.840 1.00 92.69 459 TYR A N 1
ATOM 3541 C CA . TYR A 1 459 ? 1.539 3.979 -6.925 1.00 92.69 459 TYR A CA 1
ATOM 3542 C C . TYR A 1 459 ? 1.116 5.439 -7.083 1.00 92.69 459 TYR A C 1
ATOM 3544 O O . TYR A 1 459 ? 0.750 5.863 -8.181 1.00 92.69 459 TYR A O 1
ATOM 3552 N N . HIS A 1 460 ? 1.192 6.204 -6.001 1.00 93.69 460 HIS A N 1
ATOM 3553 C CA . HIS A 1 460 ? 0.898 7.630 -5.968 1.00 93.69 460 HIS A CA 1
ATOM 3554 C C . HIS A 1 460 ? 2.136 8.398 -5.517 1.00 93.69 460 HIS A C 1
ATOM 3556 O O . HIS A 1 460 ? 2.833 7.979 -4.594 1.00 93.69 460 HIS A O 1
ATOM 3562 N N . LEU A 1 461 ? 2.419 9.528 -6.156 1.00 93.88 461 LEU A N 1
ATOM 3563 C CA . LEU A 1 461 ? 3.357 10.492 -5.589 1.00 93.88 461 LEU A CA 1
ATOM 3564 C C . LEU A 1 461 ? 2.742 11.116 -4.330 1.00 93.88 461 LEU A C 1
ATOM 3566 O O . LEU A 1 461 ? 1.522 11.294 -4.245 1.00 93.88 461 LEU A O 1
ATOM 3570 N N . ASN A 1 462 ? 3.570 11.445 -3.342 1.00 90.31 462 ASN A N 1
ATOM 3571 C CA . ASN A 1 462 ? 3.085 12.186 -2.184 1.00 90.31 462 ASN A CA 1
ATOM 3572 C C . ASN A 1 462 ? 2.733 13.633 -2.514 1.00 90.31 462 ASN A C 1
ATOM 3574 O O . ASN A 1 462 ? 3.215 14.192 -3.496 1.00 90.31 462 ASN A O 1
ATOM 3578 N N . ASP A 1 463 ? 1.914 14.228 -1.645 1.00 87.50 463 ASP A N 1
ATOM 3579 C CA . ASP A 1 463 ? 1.647 15.667 -1.625 1.00 87.50 463 ASP A CA 1
ATOM 3580 C C . ASP A 1 463 ? 2.965 16.447 -1.762 1.00 87.50 463 ASP A C 1
ATOM 3582 O O . ASP A 1 463 ? 3.888 16.269 -0.963 1.00 87.50 463 ASP A O 1
ATOM 3586 N N . GLY A 1 464 ? 3.038 17.303 -2.787 1.00 83.62 464 GLY A N 1
ATOM 3587 C CA . GLY A 1 464 ? 4.139 18.245 -2.958 1.00 83.62 464 GLY A CA 1
ATOM 3588 C C . GLY A 1 464 ? 5.409 17.614 -3.507 1.00 83.62 464 GLY A C 1
ATOM 3589 O O . GLY A 1 464 ? 6.490 18.174 -3.324 1.00 83.62 464 GLY A O 1
ATOM 3590 N N . TYR A 1 465 ? 5.293 16.468 -4.184 1.00 91.12 465 TYR A N 1
ATOM 3591 C CA . TYR A 1 465 ? 6.417 15.841 -4.870 1.00 91.12 465 TYR A CA 1
ATOM 3592 C C . TYR A 1 465 ? 7.116 16.846 -5.802 1.00 91.12 465 TYR A C 1
ATOM 3594 O O . TYR A 1 465 ? 6.436 17.484 -6.600 1.00 91.12 465 TYR A O 1
ATOM 3602 N N . PRO A 1 466 ? 8.450 17.008 -5.777 1.00 91.00 466 PRO A N 1
ATOM 3603 C CA . PRO A 1 466 ? 9.103 18.040 -6.574 1.00 91.00 466 PRO A CA 1
ATOM 3604 C C . PRO A 1 466 ? 8.812 17.902 -8.075 1.00 91.00 466 PRO A C 1
ATOM 3606 O O . PRO A 1 466 ? 9.111 16.874 -8.683 1.00 91.00 466 PRO A O 1
ATOM 3609 N N . ALA A 1 467 ? 8.269 18.958 -8.690 1.00 92.12 467 ALA A N 1
ATOM 3610 C CA . ALA A 1 467 ? 7.798 18.940 -10.080 1.00 92.12 467 ALA A CA 1
ATOM 3611 C C . ALA A 1 467 ? 8.864 18.476 -11.092 1.00 92.12 467 ALA A C 1
ATOM 3613 O O . ALA A 1 467 ? 8.556 17.753 -12.035 1.00 92.12 467 ALA A O 1
ATOM 3614 N N . TYR A 1 468 ? 10.131 18.833 -10.859 1.00 89.00 468 TYR A N 1
ATOM 3615 C CA . TYR A 1 468 ? 11.265 18.446 -11.706 1.00 89.00 468 TYR A CA 1
ATOM 3616 C C . TYR A 1 468 ? 11.676 16.969 -11.579 1.00 89.00 468 TYR A C 1
ATOM 3618 O O . TYR A 1 468 ? 12.458 16.477 -12.386 1.00 89.00 468 TYR A O 1
ATOM 3626 N N . LEU A 1 469 ? 11.169 16.251 -10.572 1.00 90.19 469 LEU A N 1
ATOM 3627 C CA . LEU A 1 469 ? 11.403 14.817 -10.376 1.00 90.19 469 LEU A CA 1
ATOM 3628 C C . LEU A 1 469 ? 10.221 13.955 -10.832 1.00 90.19 469 LEU A C 1
ATOM 3630 O O . LEU A 1 469 ? 10.349 12.732 -10.872 1.00 90.19 469 LEU A O 1
ATOM 3634 N N . VAL A 1 470 ? 9.088 14.560 -11.208 1.00 93.75 470 VAL A N 1
ATOM 3635 C CA . VAL A 1 470 ? 7.884 13.820 -11.616 1.00 93.75 470 VAL A CA 1
ATOM 3636 C C . VAL A 1 470 ? 8.181 12.938 -12.824 1.00 93.75 470 VAL A C 1
ATOM 3638 O O . VAL A 1 470 ? 7.948 11.733 -12.771 1.00 93.75 470 VAL A O 1
ATOM 3641 N N . LYS A 1 471 ? 8.750 13.494 -13.899 1.00 93.00 471 LYS A N 1
ATOM 3642 C CA . LYS A 1 471 ? 9.076 12.714 -15.099 1.00 93.00 471 LYS A CA 1
ATOM 3643 C C . LYS A 1 471 ? 10.060 11.565 -14.800 1.00 93.00 471 LYS A C 1
ATOM 3645 O O . LYS A 1 471 ? 9.731 10.440 -15.176 1.00 93.00 471 LYS A O 1
ATOM 3650 N N . PRO A 1 472 ? 11.189 11.776 -14.090 1.00 90.38 472 PRO A N 1
ATOM 3651 C CA . PRO A 1 472 ? 12.043 10.675 -13.636 1.00 90.38 472 PRO A CA 1
ATOM 3652 C C . PRO A 1 472 ? 11.308 9.595 -12.826 1.00 90.38 472 PRO A C 1
ATOM 3654 O O . PRO A 1 472 ? 11.535 8.407 -13.043 1.00 90.38 472 PRO A O 1
ATOM 3657 N N . ALA A 1 473 ? 10.391 9.965 -11.926 1.00 92.44 473 ALA A N 1
ATOM 3658 C CA . ALA A 1 473 ? 9.607 8.985 -11.169 1.00 92.44 473 ALA A CA 1
ATOM 3659 C C . ALA A 1 473 ? 8.709 8.134 -12.090 1.00 92.44 473 ALA A C 1
ATOM 3661 O O . ALA A 1 473 ? 8.645 6.909 -11.956 1.00 92.44 473 ALA A O 1
ATOM 3662 N N . PHE A 1 474 ? 8.069 8.769 -13.075 1.00 95.31 474 PHE A N 1
ATOM 3663 C CA . PHE A 1 474 ? 7.296 8.082 -14.114 1.00 95.31 474 PHE A CA 1
ATOM 3664 C C . PHE A 1 474 ? 8.173 7.163 -14.971 1.00 95.31 474 PHE A C 1
ATOM 3666 O O . PHE A 1 474 ? 7.764 6.042 -15.272 1.00 95.31 474 PHE A O 1
ATOM 3673 N N . GLU A 1 475 ? 9.386 7.592 -15.314 1.00 93.06 475 GLU A N 1
ATOM 3674 C CA . GLU A 1 475 ? 10.359 6.785 -16.049 1.00 93.06 475 GLU A CA 1
ATOM 3675 C C . GLU A 1 475 ? 10.748 5.515 -15.282 1.00 93.06 475 GLU A C 1
ATOM 3677 O O . GLU A 1 475 ? 10.736 4.427 -15.856 1.00 93.06 475 GLU A O 1
ATOM 3682 N N . VAL A 1 476 ? 11.010 5.622 -13.974 1.00 91.00 476 VAL A N 1
ATOM 3683 C CA . VAL A 1 476 ? 11.339 4.472 -13.113 1.00 91.00 476 VAL A CA 1
ATOM 3684 C C . VAL A 1 476 ? 10.221 3.428 -13.140 1.00 91.00 476 VAL A C 1
ATOM 3686 O O . VAL A 1 476 ? 10.478 2.255 -13.420 1.00 91.00 476 VAL A O 1
ATOM 3689 N N . ILE A 1 477 ? 8.970 3.841 -12.918 1.00 92.62 477 ILE A N 1
ATOM 3690 C CA . ILE A 1 477 ? 7.816 2.929 -12.956 1.00 92.62 477 ILE A CA 1
ATOM 3691 C C . ILE A 1 477 ? 7.560 2.408 -14.380 1.00 92.62 477 ILE A C 1
ATOM 3693 O O . ILE A 1 477 ? 7.188 1.247 -14.566 1.00 92.62 477 ILE A O 1
ATOM 3697 N N . GLY A 1 478 ? 7.809 3.228 -15.404 1.00 94.88 478 GLY A N 1
ATOM 3698 C CA . GLY A 1 478 ? 7.751 2.832 -16.810 1.00 94.88 478 GLY A CA 1
ATOM 3699 C C . GLY A 1 478 ? 8.751 1.729 -17.162 1.00 94.88 478 GLY A C 1
ATOM 3700 O O . GLY A 1 478 ? 8.395 0.773 -17.851 1.00 94.88 478 GLY A O 1
ATOM 3701 N N . ASN A 1 479 ? 9.968 1.814 -16.631 1.00 92.81 479 ASN A N 1
ATOM 3702 C CA . ASN A 1 479 ? 11.007 0.803 -16.808 1.00 92.81 479 ASN A CA 1
ATOM 3703 C C . ASN A 1 479 ? 10.704 -0.478 -16.023 1.00 92.81 479 ASN A C 1
ATOM 3705 O O . ASN A 1 479 ? 10.978 -1.572 -16.509 1.00 92.81 479 ASN A O 1
ATOM 3709 N N . TRP A 1 480 ? 10.073 -0.382 -14.848 1.00 91.56 480 TRP A N 1
ATOM 3710 C CA . TRP A 1 480 ? 9.559 -1.572 -14.161 1.00 91.56 480 TRP A CA 1
ATOM 3711 C C . TRP A 1 480 ? 8.496 -2.267 -15.008 1.00 91.56 480 TRP A C 1
ATOM 3713 O O . TRP A 1 480 ? 8.563 -3.480 -15.202 1.00 91.56 480 TRP A O 1
ATOM 3723 N N . ASN A 1 481 ? 7.558 -1.502 -15.570 1.00 93.81 481 ASN A N 1
ATOM 3724 C CA . ASN A 1 481 ? 6.517 -2.027 -16.448 1.00 93.81 481 ASN A CA 1
ATOM 3725 C C . ASN A 1 481 ? 7.075 -2.884 -17.591 1.00 93.81 481 ASN A C 1
ATOM 3727 O O . ASN A 1 481 ? 6.496 -3.931 -17.864 1.00 93.81 481 ASN A O 1
ATOM 3731 N N . GLU A 1 482 ? 8.191 -2.498 -18.219 1.00 93.88 482 GLU A N 1
ATOM 3732 C CA . GLU A 1 482 ? 8.845 -3.296 -19.274 1.00 93.88 482 GLU A CA 1
ATOM 3733 C C . GLU A 1 482 ? 9.057 -4.747 -18.831 1.00 93.88 482 GLU A C 1
ATOM 3735 O O . GLU A 1 482 ? 8.602 -5.677 -19.499 1.00 93.88 482 GLU A O 1
ATOM 3740 N N . VAL A 1 483 ? 9.658 -4.935 -17.655 1.00 93.12 483 VAL A N 1
ATOM 3741 C CA . VAL A 1 483 ? 10.030 -6.252 -17.127 1.00 93.12 483 VAL A CA 1
ATOM 3742 C C . VAL A 1 483 ? 8.791 -7.088 -16.801 1.00 93.12 483 VAL A C 1
ATOM 3744 O O . VAL A 1 483 ? 8.746 -8.285 -17.101 1.00 93.12 483 VAL A O 1
ATOM 3747 N N . PHE A 1 484 ? 7.764 -6.470 -16.214 1.00 92.75 484 PHE A N 1
ATOM 3748 C CA . PHE A 1 484 ? 6.524 -7.165 -15.857 1.00 92.75 484 PHE A CA 1
ATOM 3749 C C . PHE A 1 484 ? 5.691 -7.518 -17.094 1.00 92.75 484 PHE A C 1
ATOM 3751 O O . PHE A 1 484 ? 5.249 -8.663 -17.218 1.00 92.75 484 PHE A O 1
ATOM 3758 N N . MET A 1 485 ? 5.560 -6.602 -18.057 1.00 94.19 485 MET A N 1
ATOM 3759 C CA . MET A 1 485 ? 4.902 -6.866 -19.341 1.00 94.19 485 MET A CA 1
ATOM 3760 C C . MET A 1 485 ? 5.627 -7.967 -20.119 1.00 94.19 485 MET A C 1
ATOM 3762 O O . MET A 1 485 ? 4.985 -8.886 -20.637 1.00 94.19 485 MET A O 1
ATOM 3766 N N . ARG A 1 486 ? 6.966 -7.938 -20.140 1.00 93.94 486 ARG A N 1
ATOM 3767 C CA . ARG A 1 486 ? 7.797 -8.992 -20.733 1.00 93.94 486 ARG A CA 1
ATOM 3768 C C . ARG A 1 486 ? 7.515 -10.349 -20.103 1.00 93.94 486 ARG A C 1
ATOM 3770 O O . ARG A 1 486 ? 7.290 -11.325 -20.821 1.00 93.94 486 ARG A O 1
ATOM 3777 N N . GLY A 1 487 ? 7.515 -10.412 -18.770 1.00 92.31 487 GLY A N 1
ATOM 3778 C CA . GLY A 1 487 ? 7.184 -11.621 -18.020 1.00 92.31 487 GLY A CA 1
ATOM 3779 C C . GLY A 1 487 ? 5.786 -12.126 -18.364 1.00 92.31 487 GLY A C 1
ATOM 3780 O O . GLY A 1 487 ? 5.608 -13.308 -18.656 1.00 92.31 487 GLY A O 1
ATOM 3781 N N . TRP A 1 488 ? 4.807 -11.223 -18.428 1.00 92.06 488 TRP A N 1
ATOM 3782 C CA . TRP A 1 488 ? 3.429 -11.573 -18.740 1.00 92.06 488 TRP A CA 1
ATOM 3783 C C . TRP A 1 488 ? 3.262 -12.141 -20.156 1.00 92.06 488 TRP A C 1
ATOM 3785 O O . TRP A 1 488 ? 2.663 -13.205 -20.333 1.00 92.06 488 TRP A O 1
ATOM 3795 N N . ARG A 1 489 ? 3.846 -11.493 -21.169 1.00 93.25 489 ARG A N 1
ATOM 3796 C CA . ARG A 1 489 ? 3.893 -12.012 -22.548 1.00 93.25 489 ARG A CA 1
ATOM 3797 C C . ARG A 1 489 ? 4.587 -13.368 -22.638 1.00 93.25 489 ARG A C 1
ATOM 3799 O O . ARG A 1 489 ? 4.093 -14.254 -23.334 1.00 93.25 489 ARG A O 1
ATOM 3806 N N . ALA A 1 490 ? 5.680 -13.558 -21.897 1.00 92.50 490 ALA A N 1
ATOM 3807 C CA . ALA A 1 490 ? 6.408 -14.823 -21.879 1.00 92.50 490 ALA A CA 1
ATOM 3808 C C . ALA A 1 490 ? 5.539 -15.986 -21.370 1.00 92.50 490 ALA A C 1
ATOM 3810 O O . ALA A 1 490 ? 5.574 -17.063 -21.961 1.00 92.50 490 ALA A O 1
ATOM 3811 N N . THR A 1 491 ? 4.698 -15.772 -20.348 1.00 90.25 491 THR A N 1
ATOM 3812 C CA . THR A 1 491 ? 3.778 -16.827 -19.867 1.00 90.25 491 THR A CA 1
ATOM 3813 C C . THR A 1 491 ? 2.721 -17.243 -20.894 1.00 90.25 491 THR A C 1
ATOM 3815 O O . THR A 1 491 ? 2.210 -18.356 -20.825 1.00 90.25 491 THR A O 1
ATOM 3818 N N . ARG A 1 492 ? 2.416 -16.374 -21.866 1.00 91.50 492 ARG A N 1
ATOM 3819 C CA . ARG A 1 492 ? 1.450 -16.617 -22.951 1.00 91.50 492 ARG A CA 1
ATOM 3820 C C . ARG A 1 492 ? 2.124 -16.971 -24.278 1.00 91.50 492 ARG A C 1
ATOM 3822 O O . ARG A 1 492 ? 1.447 -17.092 -25.295 1.00 91.50 492 ARG A O 1
ATOM 3829 N N . ASN A 1 493 ? 3.447 -17.160 -24.261 1.00 92.06 493 ASN A N 1
ATOM 3830 C CA . ASN A 1 493 ? 4.264 -17.468 -25.433 1.00 92.06 493 ASN A CA 1
ATOM 3831 C C . ASN A 1 493 ? 4.069 -16.459 -26.588 1.00 92.06 493 ASN A C 1
ATOM 3833 O O . ASN A 1 493 ? 4.033 -16.835 -27.761 1.00 92.06 493 ASN A O 1
ATOM 3837 N N . GLU A 1 494 ? 3.906 -15.177 -26.249 1.00 92.50 494 GLU A N 1
ATOM 3838 C CA . GLU A 1 494 ? 3.783 -14.088 -27.223 1.00 92.50 494 GLU A CA 1
ATOM 3839 C C . GLU A 1 494 ? 5.150 -13.576 -27.696 1.00 92.50 494 GLU A C 1
ATOM 3841 O O . GLU A 1 494 ? 6.151 -13.665 -26.984 1.00 92.50 494 GLU A O 1
ATOM 3846 N N . GLU A 1 495 ? 5.192 -12.995 -28.899 1.00 92.88 495 GLU A N 1
ATOM 3847 C CA . GLU A 1 495 ? 6.405 -12.376 -29.444 1.00 92.88 495 GLU A CA 1
ATOM 3848 C C . GLU A 1 495 ? 6.802 -11.134 -28.627 1.00 92.88 495 GLU A C 1
ATOM 3850 O O . GLU A 1 495 ? 5.995 -10.218 -28.421 1.00 92.88 495 GLU A O 1
ATOM 3855 N N . LEU A 1 496 ? 8.057 -11.105 -28.168 1.00 94.38 496 LEU A N 1
ATOM 3856 C CA . LEU A 1 496 ? 8.627 -9.988 -27.417 1.00 94.38 496 LEU A CA 1
ATOM 3857 C C . LEU A 1 496 ? 9.217 -8.934 -28.369 1.00 94.38 496 LEU A C 1
ATOM 3859 O O . LEU A 1 496 ? 9.879 -9.314 -29.339 1.00 94.38 496 LEU A O 1
ATOM 3863 N N . PRO A 1 497 ? 9.036 -7.631 -28.087 1.00 93.75 497 PRO A N 1
ATOM 3864 C CA . PRO A 1 497 ? 9.645 -6.576 -28.887 1.00 93.75 497 PRO A CA 1
ATOM 3865 C C . PRO A 1 497 ? 11.173 -6.590 -28.755 1.00 93.75 497 PRO A C 1
ATOM 3867 O O . PRO A 1 497 ? 11.721 -6.862 -27.686 1.00 93.75 497 PRO A O 1
ATOM 3870 N N . ASN A 1 498 ? 11.865 -6.261 -29.846 1.00 92.88 498 ASN A N 1
ATOM 3871 C CA . ASN A 1 498 ? 13.317 -6.092 -29.866 1.00 92.88 498 ASN A CA 1
ATOM 3872 C C . ASN A 1 498 ? 13.673 -4.643 -30.216 1.00 92.88 498 ASN A C 1
ATOM 3874 O O . ASN A 1 498 ? 13.855 -4.309 -31.386 1.00 92.88 498 ASN A O 1
ATOM 3878 N N . PHE A 1 499 ? 13.757 -3.787 -29.197 1.00 92.25 499 PHE A N 1
ATOM 3879 C CA . PHE A 1 499 ? 14.073 -2.366 -29.371 1.00 92.25 499 PHE A CA 1
ATOM 3880 C C . PHE A 1 499 ? 15.490 -2.153 -29.924 1.00 92.25 499 PHE A C 1
ATOM 3882 O O . PHE A 1 499 ? 15.668 -1.361 -30.842 1.00 92.25 499 PHE A O 1
ATOM 3889 N N . GLY A 1 500 ? 16.469 -2.960 -29.506 1.00 90.25 500 GLY A N 1
ATOM 3890 C CA . GLY A 1 500 ? 17.850 -2.860 -29.995 1.00 90.25 500 GLY A CA 1
ATOM 3891 C C . GLY A 1 500 ? 18.048 -3.233 -31.471 1.00 90.25 500 GLY A C 1
ATOM 3892 O O . GLY A 1 500 ? 19.155 -3.107 -31.987 1.00 90.25 500 GLY A O 1
ATOM 3893 N N . ALA A 1 501 ? 17.006 -3.710 -32.166 1.00 90.12 501 ALA A N 1
ATOM 3894 C CA . ALA A 1 501 ? 17.057 -3.977 -33.604 1.00 90.12 501 ALA A CA 1
ATOM 3895 C C . ALA A 1 501 ? 16.912 -2.715 -34.470 1.00 90.12 501 ALA A C 1
ATOM 3897 O O . ALA A 1 501 ? 17.217 -2.767 -35.664 1.00 90.12 501 ALA A O 1
ATOM 3898 N N . VAL A 1 502 ? 16.430 -1.609 -33.898 1.00 92.31 502 VAL A N 1
ATOM 3899 C CA . VAL A 1 502 ? 16.311 -0.316 -34.582 1.00 92.31 502 VAL A CA 1
ATOM 3900 C C . VAL A 1 502 ? 17.350 0.656 -34.030 1.00 92.31 502 VAL A C 1
ATOM 3902 O O . VAL A 1 502 ? 17.869 0.460 -32.933 1.00 92.31 502 VAL A O 1
ATOM 3905 N N . THR A 1 503 ? 17.673 1.697 -34.794 1.00 91.12 503 THR A N 1
ATOM 3906 C CA . THR A 1 503 ? 18.630 2.728 -34.379 1.00 91.12 503 THR A CA 1
ATOM 3907 C C . THR A 1 503 ? 17.949 4.077 -34.214 1.00 91.12 503 THR A C 1
ATOM 3909 O O . THR A 1 503 ? 16.992 4.403 -34.922 1.00 91.12 503 THR A O 1
ATOM 3912 N N . ILE A 1 504 ? 18.455 4.867 -33.271 1.00 90.69 504 ILE A N 1
ATOM 3913 C CA . ILE A 1 504 ? 18.034 6.246 -33.023 1.00 90.69 504 ILE A CA 1
ATOM 3914 C C . ILE A 1 504 ? 19.194 7.210 -33.298 1.00 90.69 504 ILE A C 1
ATOM 3916 O O . ILE A 1 504 ? 20.359 6.827 -33.157 1.00 90.69 504 ILE A O 1
ATOM 3920 N N . PRO A 1 505 ? 18.905 8.452 -33.725 1.00 91.06 505 PRO A N 1
ATOM 3921 C CA . PRO A 1 505 ? 19.939 9.458 -33.924 1.00 91.06 505 PRO A CA 1
ATOM 3922 C C . PRO A 1 505 ? 20.531 9.904 -32.584 1.00 91.06 505 PRO A C 1
ATOM 3924 O O . PRO A 1 505 ? 19.796 10.091 -31.613 1.00 91.06 505 PRO A O 1
ATOM 3927 N N . ALA A 1 506 ? 21.841 10.140 -32.560 1.00 89.62 506 ALA A N 1
ATOM 3928 C CA . ALA A 1 506 ? 22.512 10.707 -31.402 1.00 89.62 506 ALA A CA 1
ATOM 3929 C C . ALA A 1 506 ? 22.031 12.134 -31.119 1.00 89.62 506 ALA A C 1
ATOM 3931 O O . ALA A 1 506 ? 21.855 12.951 -32.031 1.00 89.62 506 ALA A O 1
ATOM 3932 N N . GLN A 1 507 ? 21.843 12.436 -29.837 1.00 87.38 507 GLN A N 1
ATOM 3933 C CA . GLN A 1 507 ? 21.469 13.760 -29.350 1.00 87.38 507 GLN A CA 1
ATOM 3934 C C . GLN A 1 507 ? 22.681 14.483 -28.748 1.00 87.38 507 GLN A C 1
ATOM 3936 O O . GLN A 1 507 ? 23.650 13.869 -28.311 1.00 87.38 507 GLN A O 1
ATOM 3941 N N . THR A 1 508 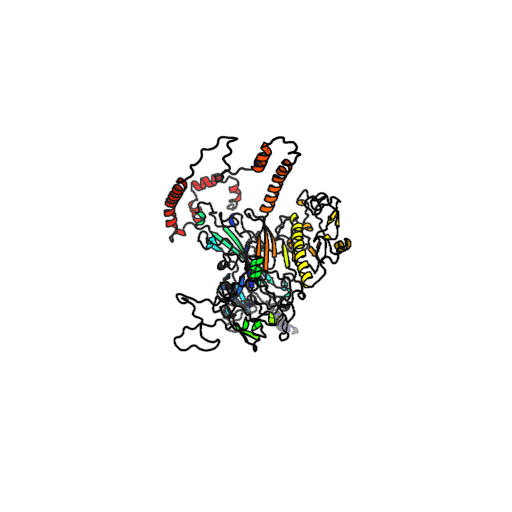? 22.655 15.814 -28.761 1.00 86.06 508 THR A N 1
ATOM 3942 C CA . THR A 1 508 ? 23.734 16.668 -28.221 1.00 86.06 508 THR A CA 1
ATOM 3943 C C . THR A 1 508 ? 23.235 17.604 -27.124 1.00 86.06 508 THR A C 1
ATOM 3945 O O . THR A 1 508 ? 23.915 18.564 -26.747 1.00 86.06 508 THR A O 1
ATOM 3948 N N . ASP A 1 509 ? 22.006 17.393 -26.668 1.00 80.62 509 ASP A N 1
ATOM 3949 C CA . ASP A 1 509 ? 21.289 18.346 -25.842 1.00 80.62 509 ASP A CA 1
ATOM 3950 C C . ASP A 1 509 ? 21.399 18.071 -24.352 1.00 80.62 509 ASP A C 1
ATOM 3952 O O . ASP A 1 509 ? 21.656 19.023 -23.605 1.00 80.62 509 ASP A O 1
ATOM 3956 N N . ASP A 1 510 ? 21.314 16.804 -23.961 1.00 77.81 510 ASP A N 1
ATOM 3957 C CA . ASP A 1 510 ? 21.411 16.342 -22.582 1.00 77.81 510 ASP A CA 1
ATOM 3958 C C . ASP A 1 510 ? 22.517 15.278 -22.458 1.00 77.81 510 ASP A C 1
ATOM 3960 O O . ASP A 1 510 ? 22.331 14.146 -22.894 1.00 77.81 510 ASP A O 1
ATOM 3964 N N . PRO A 1 511 ? 23.677 15.590 -21.856 1.00 75.25 511 PRO A N 1
ATOM 3965 C CA . PRO A 1 511 ? 24.777 14.635 -21.720 1.00 75.25 511 PRO A CA 1
ATOM 3966 C C . PRO A 1 511 ? 24.473 13.449 -20.793 1.00 75.25 511 PRO A C 1
ATOM 3968 O O . PRO A 1 511 ? 25.279 12.523 -20.731 1.00 75.25 511 PRO A O 1
ATOM 3971 N N . THR A 1 512 ? 23.361 13.486 -20.053 1.00 74.00 512 THR A N 1
ATOM 3972 C CA . THR A 1 512 ? 22.915 12.402 -19.167 1.00 74.00 512 THR A CA 1
ATOM 3973 C C . THR A 1 512 ? 21.863 11.499 -19.806 1.00 74.00 512 THR A C 1
ATOM 3975 O O . THR A 1 512 ? 21.683 10.370 -19.355 1.00 74.00 512 THR A O 1
ATOM 3978 N N . ALA A 1 513 ? 21.200 11.965 -20.868 1.00 78.75 513 ALA A N 1
ATOM 3979 C CA . ALA A 1 513 ? 20.233 11.173 -21.609 1.00 78.75 513 ALA A CA 1
ATOM 3980 C C . ALA A 1 513 ? 20.922 10.150 -22.521 1.00 78.75 513 ALA A C 1
ATOM 3982 O O . ALA A 1 513 ? 22.030 10.362 -23.022 1.00 78.75 513 ALA A O 1
ATOM 3983 N N . TYR A 1 514 ? 20.213 9.052 -22.780 1.00 86.56 514 TYR A N 1
ATOM 3984 C CA . TYR A 1 514 ? 20.679 7.981 -23.650 1.00 86.56 514 TYR A CA 1
ATOM 3985 C C . TYR A 1 514 ? 21.059 8.482 -25.055 1.00 86.56 514 TYR A C 1
ATOM 3987 O O . TYR A 1 514 ? 20.444 9.407 -25.595 1.00 86.56 514 TYR A O 1
ATOM 3995 N N . CYS A 1 515 ? 22.064 7.838 -25.656 1.00 88.00 515 CYS A N 1
ATOM 3996 C CA . CYS A 1 515 ? 22.574 8.139 -26.994 1.00 88.00 515 CYS A CA 1
ATOM 3997 C C . CYS A 1 515 ? 23.083 9.584 -27.161 1.00 88.00 515 CYS A C 1
ATOM 3999 O O . CYS A 1 515 ? 22.764 10.282 -28.128 1.00 88.00 515 CYS A O 1
ATOM 4001 N N . PHE A 1 516 ? 23.878 10.063 -26.201 1.00 88.94 516 PHE A N 1
ATOM 4002 C CA . PHE A 1 516 ? 24.594 11.329 -26.354 1.00 88.94 516 PHE A CA 1
ATOM 4003 C C . PHE A 1 516 ? 25.764 11.176 -27.336 1.00 88.94 516 PHE A C 1
ATOM 4005 O O . PHE A 1 516 ? 26.543 10.231 -27.243 1.00 88.94 516 PHE A O 1
ATOM 4012 N N . ALA A 1 517 ? 25.927 12.117 -28.266 1.00 87.25 517 ALA A N 1
ATOM 4013 C CA . ALA A 1 517 ? 26.980 12.039 -29.279 1.00 87.25 517 ALA A CA 1
ATOM 4014 C C . ALA A 1 517 ? 28.383 11.974 -28.641 1.00 87.25 517 ALA A C 1
ATOM 4016 O O . ALA A 1 517 ? 28.777 12.861 -27.875 1.00 87.25 517 ALA A O 1
ATOM 4017 N N . GLY A 1 518 ? 29.152 10.936 -28.980 1.00 81.50 518 GLY A N 1
ATOM 4018 C CA . GLY A 1 518 ? 30.456 10.656 -28.371 1.00 81.50 518 GLY A CA 1
ATOM 4019 C C . GLY A 1 518 ? 30.413 10.024 -26.972 1.00 81.50 518 GLY A C 1
ATOM 4020 O O . GLY A 1 518 ? 31.464 9.951 -26.325 1.00 81.50 518 GLY A O 1
ATOM 4021 N N . SER A 1 519 ? 29.244 9.584 -26.487 1.00 83.19 519 SER A N 1
ATOM 4022 C CA . SER A 1 519 ? 29.148 8.701 -25.317 1.00 83.19 519 SER A CA 1
ATOM 4023 C C . SER A 1 519 ? 29.609 7.278 -25.658 1.00 83.19 519 SER A C 1
ATOM 4025 O O . SER A 1 519 ? 29.899 6.952 -26.808 1.00 83.19 519 SER A O 1
ATOM 4027 N N . ALA A 1 520 ? 29.673 6.407 -24.648 1.00 83.19 520 ALA A N 1
ATOM 4028 C CA . ALA A 1 520 ? 29.951 4.987 -24.863 1.00 83.19 520 ALA A CA 1
ATOM 4029 C C . ALA A 1 520 ? 28.847 4.270 -25.667 1.00 83.19 520 ALA A C 1
ATOM 4031 O O . ALA A 1 520 ? 29.101 3.189 -26.194 1.00 83.19 520 ALA A O 1
ATOM 4032 N N . ASP A 1 521 ? 27.657 4.866 -25.764 1.00 83.44 521 ASP A N 1
ATOM 4033 C CA . ASP A 1 521 ? 26.508 4.323 -26.496 1.00 83.44 521 ASP A CA 1
ATOM 4034 C C . ASP A 1 521 ? 26.628 4.592 -28.008 1.00 83.44 521 ASP A C 1
ATOM 4036 O O . ASP A 1 521 ? 26.224 3.757 -28.814 1.00 83.44 521 ASP A O 1
ATOM 4040 N N . ASP A 1 522 ? 27.274 5.701 -28.397 1.00 82.12 522 ASP A N 1
ATOM 4041 C CA . ASP A 1 522 ? 27.722 6.017 -29.768 1.00 82.12 522 ASP A CA 1
ATOM 4042 C C . ASP A 1 522 ? 29.096 5.369 -30.037 1.00 82.12 522 ASP A C 1
ATOM 4044 O O . ASP A 1 522 ? 30.068 6.013 -30.441 1.00 82.12 522 ASP A O 1
ATOM 4048 N N . ALA A 1 523 ? 29.207 4.070 -29.738 1.00 73.81 523 ALA A N 1
ATOM 4049 C CA . ALA A 1 523 ? 30.475 3.334 -29.758 1.00 73.81 523 ALA A CA 1
ATOM 4050 C C . ALA A 1 523 ? 31.155 3.335 -31.140 1.00 73.81 523 ALA A C 1
ATOM 4052 O O . ALA A 1 523 ? 32.386 3.325 -31.229 1.00 73.81 523 ALA A O 1
ATOM 4053 N N . ASP A 1 524 ? 30.353 3.357 -32.208 1.00 77.50 524 ASP A N 1
ATOM 4054 C CA . ASP A 1 524 ? 30.820 3.364 -33.595 1.00 77.50 524 ASP A CA 1
ATOM 4055 C C . ASP A 1 524 ? 31.138 4.783 -34.109 1.00 77.50 524 ASP A C 1
ATOM 4057 O O . ASP A 1 524 ? 31.772 4.933 -35.161 1.00 77.50 524 ASP A O 1
ATOM 4061 N N . GLY A 1 525 ? 30.754 5.828 -33.360 1.00 78.50 525 GLY A N 1
ATOM 4062 C CA . GLY A 1 525 ? 30.976 7.235 -33.704 1.00 78.50 525 GLY A CA 1
ATOM 4063 C C . GLY A 1 525 ? 30.284 7.668 -34.998 1.00 78.50 525 GLY A C 1
ATOM 4064 O O . GLY A 1 525 ? 30.720 8.631 -35.640 1.00 78.50 525 GLY A O 1
ATOM 4065 N N . ASP A 1 526 ? 29.259 6.930 -35.426 1.00 83.56 526 ASP A N 1
ATOM 4066 C CA . ASP A 1 526 ? 28.487 7.206 -36.637 1.00 83.56 526 ASP A CA 1
ATOM 4067 C C . ASP A 1 526 ? 27.296 8.143 -36.376 1.00 83.56 526 ASP A C 1
ATOM 4069 O O . ASP A 1 526 ? 26.601 8.541 -37.319 1.00 83.56 526 ASP A O 1
ATOM 4073 N N . GLY A 1 527 ? 27.118 8.565 -35.118 1.00 83.81 527 GLY A N 1
ATOM 4074 C CA . GLY A 1 527 ? 26.046 9.455 -34.695 1.00 83.81 527 GLY A CA 1
ATOM 4075 C C . GLY A 1 527 ? 24.703 8.742 -34.566 1.00 83.81 527 GLY A C 1
ATOM 4076 O O . GLY A 1 527 ? 23.662 9.403 -34.634 1.00 83.81 527 GLY A O 1
ATOM 4077 N N . THR A 1 528 ? 24.706 7.418 -34.408 1.00 89.25 528 THR A N 1
ATOM 4078 C CA . THR A 1 528 ? 23.522 6.610 -34.114 1.00 89.25 528 THR A CA 1
ATOM 4079 C C . THR A 1 528 ? 23.802 5.611 -32.996 1.00 89.25 528 THR A C 1
ATOM 4081 O O . THR A 1 528 ? 24.929 5.162 -32.819 1.00 89.25 528 THR A O 1
ATOM 4084 N N . CYS A 1 529 ? 22.763 5.242 -32.246 1.00 90.62 529 CYS A N 1
ATOM 4085 C CA . CYS A 1 529 ? 22.855 4.188 -31.233 1.00 90.62 529 CYS A CA 1
ATOM 4086 C C . CYS A 1 529 ? 21.726 3.167 -31.420 1.00 90.62 529 CYS A C 1
ATOM 4088 O O . CYS A 1 529 ? 20.667 3.521 -31.962 1.00 90.62 529 CYS A O 1
ATOM 4090 N N . PRO A 1 530 ? 21.907 1.909 -30.975 1.00 90.75 530 PRO A N 1
ATOM 4091 C CA . PRO A 1 530 ? 20.799 0.969 -30.818 1.00 90.75 530 PRO A CA 1
ATOM 4092 C C . PRO A 1 530 ? 19.697 1.595 -29.963 1.00 90.75 530 PRO A C 1
ATOM 4094 O O . PRO A 1 530 ? 19.993 2.309 -29.017 1.00 90.75 530 PRO A O 1
ATOM 4097 N N . ALA A 1 531 ? 18.426 1.370 -30.280 1.00 91.06 531 ALA A N 1
ATOM 4098 C CA . ALA A 1 531 ? 17.357 1.912 -29.451 1.00 91.06 531 ALA A CA 1
ATOM 4099 C C . ALA A 1 531 ? 17.155 1.074 -28.181 1.00 91.06 531 ALA A C 1
ATOM 4101 O O . ALA A 1 531 ? 17.204 -0.157 -28.210 1.00 91.06 531 ALA A O 1
ATOM 4102 N N . GLU A 1 532 ? 16.845 1.746 -27.078 1.00 91.25 532 GLU A N 1
ATOM 4103 C CA . GLU A 1 532 ? 16.408 1.118 -25.833 1.00 91.25 532 GLU A CA 1
ATOM 4104 C C . GLU A 1 532 ? 14.924 1.384 -25.591 1.00 91.25 532 GLU A C 1
ATOM 4106 O O . GLU A 1 532 ? 14.334 2.300 -26.171 1.00 91.25 532 GLU A O 1
ATOM 4111 N N . TYR A 1 533 ? 14.301 0.550 -24.755 1.00 93.19 533 TYR A N 1
ATOM 4112 C CA . TYR A 1 533 ? 12.914 0.770 -24.373 1.00 93.19 533 TYR A CA 1
ATOM 4113 C C . TYR A 1 533 ? 12.784 2.135 -23.696 1.00 93.19 533 TYR A C 1
ATOM 4115 O O . TYR A 1 533 ? 13.456 2.418 -22.710 1.00 93.19 533 TYR A O 1
ATOM 4123 N N . ASN A 1 534 ? 11.893 2.964 -24.229 1.00 93.38 534 ASN A N 1
ATOM 4124 C CA . ASN A 1 534 ? 11.573 4.267 -23.676 1.00 93.38 534 ASN A CA 1
ATOM 4125 C C . ASN A 1 534 ? 10.064 4.308 -23.406 1.00 93.38 534 ASN A C 1
ATOM 4127 O O . ASN A 1 534 ? 9.285 4.234 -24.366 1.00 93.38 534 ASN A O 1
ATOM 4131 N N . PRO A 1 535 ? 9.635 4.437 -22.137 1.00 94.81 535 PRO A N 1
ATOM 4132 C CA . PRO A 1 535 ? 8.221 4.420 -21.792 1.00 94.81 535 PRO A CA 1
ATOM 4133 C C . PRO A 1 535 ? 7.464 5.656 -22.299 1.00 94.81 535 PRO A C 1
ATOM 4135 O O . PRO A 1 535 ? 6.242 5.615 -22.342 1.00 94.81 535 PRO A O 1
ATOM 4138 N N . PHE A 1 536 ? 8.142 6.735 -22.705 1.00 94.31 536 PHE A N 1
ATOM 4139 C CA . PHE A 1 536 ? 7.515 7.953 -23.241 1.00 94.31 536 PHE A CA 1
ATOM 4140 C C . PHE A 1 536 ? 7.251 7.908 -24.753 1.00 94.31 536 PHE A C 1
ATOM 4142 O O . PHE A 1 536 ? 6.695 8.857 -25.302 1.00 94.31 536 PHE A O 1
ATOM 4149 N N . VAL A 1 537 ? 7.658 6.834 -25.436 1.00 93.62 537 VAL A N 1
ATOM 4150 C CA . VAL A 1 537 ? 7.423 6.642 -26.873 1.00 93.62 537 VAL A CA 1
ATOM 4151 C C . VAL A 1 537 ? 6.217 5.726 -27.061 1.00 93.62 537 VAL A C 1
ATOM 4153 O O . VAL A 1 537 ? 6.159 4.627 -26.504 1.00 93.62 537 VAL A O 1
ATOM 4156 N N . SER A 1 538 ? 5.244 6.177 -27.849 1.00 95.25 538 SER A N 1
ATOM 4157 C CA . SER A 1 538 ? 4.010 5.431 -28.105 1.00 95.25 538 SER A CA 1
ATOM 4158 C C . SER A 1 538 ? 4.261 4.153 -28.926 1.00 95.25 538 SER A C 1
ATOM 4160 O O . SER A 1 538 ? 5.228 4.070 -29.696 1.00 95.25 538 SER A O 1
ATOM 4162 N N . PRO A 1 539 ? 3.392 3.129 -28.819 1.00 95.12 539 PRO A N 1
ATOM 4163 C CA . PRO A 1 539 ? 3.517 1.923 -29.636 1.00 95.12 539 PRO A CA 1
ATOM 4164 C C . PRO A 1 539 ? 3.445 2.213 -31.143 1.00 95.12 539 PRO A C 1
ATOM 4166 O O . PRO A 1 539 ? 4.098 1.522 -31.926 1.00 95.12 539 PRO A O 1
ATOM 4169 N N . GLU A 1 540 ? 2.692 3.228 -31.570 1.00 95.00 540 GLU A N 1
ATOM 4170 C CA . GLU A 1 540 ? 2.610 3.645 -32.973 1.00 95.00 540 GLU A CA 1
ATOM 4171 C C . GLU A 1 540 ? 3.940 4.225 -33.478 1.00 95.00 540 GLU A C 1
ATOM 4173 O O . GLU A 1 540 ? 4.359 3.929 -34.600 1.00 95.00 540 GLU A O 1
ATOM 4178 N N . GLU A 1 541 ? 4.633 5.007 -32.648 1.00 94.75 541 GLU A N 1
ATOM 4179 C CA . GLU A 1 541 ? 5.960 5.550 -32.962 1.00 94.75 541 GLU A CA 1
ATOM 4180 C C . GLU A 1 541 ? 7.015 4.442 -33.032 1.00 94.75 541 GLU A C 1
ATOM 4182 O O . GLU A 1 541 ? 7.799 4.398 -33.983 1.00 94.75 541 GLU A O 1
ATOM 4187 N N . TRP A 1 542 ? 6.985 3.484 -32.102 1.00 95.38 542 TRP A N 1
ATOM 4188 C CA . TRP A 1 542 ? 7.867 2.315 -32.154 1.00 95.38 542 TRP A CA 1
ATOM 4189 C C . TRP A 1 542 ? 7.655 1.469 -33.414 1.00 95.38 542 TRP A C 1
ATOM 4191 O O . TRP A 1 542 ? 8.623 1.034 -34.043 1.00 95.38 542 TRP A O 1
ATOM 4201 N N . GLN A 1 543 ? 6.401 1.272 -33.830 1.00 94.56 543 GLN A N 1
ATOM 4202 C CA . GLN A 1 543 ? 6.090 0.587 -35.089 1.00 94.56 543 GLN A CA 1
ATOM 4203 C C . GLN A 1 543 ? 6.604 1.363 -36.305 1.00 94.56 543 GLN A C 1
ATOM 4205 O O . GLN A 1 543 ? 7.114 0.751 -37.245 1.00 94.56 543 GLN A O 1
ATOM 4210 N N . ALA A 1 544 ? 6.513 2.696 -36.291 1.00 94.69 544 ALA A N 1
ATOM 4211 C CA . ALA A 1 544 ? 7.039 3.540 -37.363 1.00 94.69 544 ALA A CA 1
ATOM 4212 C C . ALA A 1 544 ? 8.573 3.460 -37.481 1.00 94.69 544 ALA A C 1
ATOM 4214 O O . ALA A 1 544 ? 9.100 3.549 -38.591 1.00 94.69 544 ALA A O 1
ATOM 4215 N N . LEU A 1 545 ? 9.275 3.234 -36.365 1.00 92.56 545 LEU A N 1
ATOM 4216 C CA . LEU A 1 545 ? 10.720 2.975 -36.328 1.00 92.56 545 LEU A CA 1
ATOM 4217 C C . LEU A 1 545 ? 11.099 1.549 -36.764 1.00 92.56 545 LEU A C 1
ATOM 4219 O O . LEU A 1 545 ? 12.269 1.285 -37.029 1.00 92.56 545 LEU A O 1
ATOM 4223 N N . GLY A 1 546 ? 10.126 0.641 -36.889 1.00 93.19 546 GLY A N 1
ATOM 4224 C CA . GLY A 1 546 ? 10.332 -0.732 -37.355 1.00 93.19 546 GLY A CA 1
ATOM 4225 C C . GLY A 1 546 ? 10.383 -1.793 -36.254 1.00 93.19 546 GLY A C 1
ATOM 4226 O O . GLY A 1 546 ? 10.718 -2.940 -36.550 1.00 93.19 546 GLY A O 1
ATOM 4227 N N . VAL A 1 547 ? 10.034 -1.458 -35.006 1.00 93.75 547 VAL A N 1
ATOM 4228 C CA . VAL A 1 547 ? 9.919 -2.445 -33.921 1.00 93.75 547 VAL A CA 1
ATOM 4229 C C . VAL A 1 547 ? 8.667 -3.300 -34.134 1.00 93.75 547 VAL A C 1
ATOM 4231 O O . VAL A 1 547 ? 7.556 -2.780 -34.265 1.00 93.75 547 VAL A O 1
ATOM 4234 N N . SER A 1 548 ? 8.828 -4.626 -34.154 1.00 92.00 548 SER A N 1
ATOM 4235 C CA . SER A 1 548 ? 7.696 -5.554 -34.199 1.00 92.00 548 SER A CA 1
ATOM 4236 C C . SER A 1 548 ? 7.028 -5.664 -32.826 1.00 92.00 548 SER A C 1
ATOM 4238 O O . SER A 1 548 ? 7.694 -5.798 -31.803 1.00 92.00 548 SER A O 1
ATOM 4240 N N . ASN A 1 549 ? 5.693 -5.615 -32.814 1.00 92.44 549 ASN A N 1
ATOM 4241 C CA . ASN A 1 549 ? 4.858 -5.863 -31.634 1.00 92.44 549 ASN A CA 1
ATOM 4242 C C . ASN A 1 549 ? 5.286 -5.105 -30.347 1.00 92.44 549 ASN A C 1
ATOM 4244 O O . ASN A 1 549 ? 5.504 -5.750 -29.318 1.00 92.44 549 ASN A O 1
ATOM 4248 N N . PRO A 1 550 ? 5.415 -3.761 -30.351 1.00 94.81 550 PRO A N 1
ATOM 4249 C CA . PRO A 1 550 ? 5.771 -3.020 -29.139 1.00 94.81 550 PRO A CA 1
ATOM 4250 C C . PRO A 1 550 ? 4.735 -3.198 -28.020 1.00 94.81 550 PRO A C 1
ATOM 4252 O O . PRO A 1 550 ? 3.594 -3.618 -28.247 1.00 94.81 550 PRO A O 1
ATOM 4255 N N . TYR A 1 551 ? 5.141 -2.896 -26.788 1.00 95.62 551 TYR A N 1
ATOM 4256 C CA . TYR A 1 551 ? 4.231 -2.894 -25.645 1.00 95.62 551 TYR A CA 1
ATOM 4257 C C . TYR A 1 551 ? 3.146 -1.830 -25.825 1.00 95.62 551 TYR A C 1
ATOM 4259 O O . TYR A 1 551 ? 3.427 -0.709 -26.240 1.00 95.62 551 TYR A O 1
ATOM 4267 N N . ARG A 1 552 ? 1.895 -2.169 -25.499 1.00 94.38 552 ARG A N 1
ATOM 4268 C CA . ARG A 1 552 ? 0.740 -1.258 -25.596 1.00 94.38 552 ARG A CA 1
ATOM 4269 C C . ARG A 1 552 ? 0.586 -0.367 -24.362 1.00 94.38 552 ARG A C 1
ATOM 4271 O O . ARG A 1 552 ? -0.506 0.131 -24.125 1.00 94.38 552 ARG A O 1
ATOM 4278 N N . CYS A 1 553 ? 1.653 -0.202 -23.585 1.00 95.69 553 CYS A N 1
ATOM 4279 C CA . CYS A 1 553 ? 1.744 0.685 -22.435 1.00 95.69 553 CYS A CA 1
ATOM 4280 C C . CYS A 1 553 ? 2.771 1.775 -22.743 1.00 95.69 553 CYS A C 1
ATOM 4282 O O . CYS A 1 553 ? 3.899 1.455 -23.108 1.00 95.69 553 CYS A O 1
ATOM 4284 N N . HIS A 1 554 ? 2.388 3.039 -22.597 1.00 96.19 554 HIS A N 1
ATOM 4285 C CA . HIS A 1 554 ? 3.301 4.177 -22.692 1.00 96.19 554 HIS A CA 1
ATOM 4286 C C . HIS A 1 554 ? 2.851 5.292 -21.747 1.00 96.19 554 HIS A C 1
ATOM 4288 O O . HIS A 1 554 ? 1.733 5.277 -21.234 1.00 96.19 554 HIS A O 1
ATOM 4294 N N . ILE A 1 555 ? 3.725 6.256 -21.514 1.00 96.94 555 ILE A N 1
ATOM 4295 C CA . ILE A 1 555 ? 3.502 7.420 -20.668 1.00 96.94 555 ILE A CA 1
ATOM 4296 C C . ILE A 1 555 ? 3.355 8.628 -21.577 1.00 96.94 555 ILE A C 1
ATOM 4298 O O . ILE A 1 555 ? 4.124 8.804 -22.522 1.00 96.94 555 ILE A O 1
ATOM 4302 N N . ARG A 1 556 ? 2.394 9.495 -21.272 1.00 95.12 556 ARG A N 1
ATOM 4303 C CA . ARG A 1 556 ? 2.251 10.778 -21.959 1.00 95.12 556 ARG A CA 1
ATOM 4304 C C . ARG A 1 556 ? 1.980 11.907 -20.979 1.00 95.12 556 ARG A C 1
ATOM 4306 O O . ARG A 1 556 ? 1.430 11.690 -19.905 1.00 95.12 556 ARG A O 1
ATOM 4313 N N . ASN A 1 557 ? 2.313 13.116 -21.408 1.00 94.50 557 ASN A N 1
ATOM 4314 C CA . ASN A 1 557 ? 1.812 14.353 -20.829 1.00 94.50 557 ASN A CA 1
ATOM 4315 C C . ASN A 1 557 ? 1.358 15.244 -21.989 1.00 94.50 557 ASN A C 1
ATOM 4317 O O . ASN A 1 557 ? 2.146 15.569 -22.875 1.00 94.50 557 ASN A O 1
ATOM 4321 N N . ALA A 1 558 ? 0.067 15.567 -22.032 1.00 88.31 558 ALA A N 1
ATOM 4322 C CA . ALA A 1 558 ? -0.516 16.334 -23.133 1.00 88.31 558 ALA A CA 1
ATOM 4323 C C . ALA A 1 558 ? -0.356 17.856 -22.965 1.00 88.31 558 ALA A C 1
ATOM 4325 O O . ALA A 1 558 ? -0.578 18.604 -23.917 1.00 88.31 558 ALA A O 1
ATOM 4326 N N . GLU A 1 559 ? -0.007 18.317 -21.764 1.00 87.75 559 GLU A N 1
ATOM 4327 C CA . GLU A 1 559 ? -0.075 19.729 -21.373 1.00 87.75 559 GLU A CA 1
ATOM 4328 C C . GLU A 1 559 ? 1.289 20.340 -21.053 1.00 87.75 559 GLU A C 1
ATOM 4330 O O . GLU A 1 559 ? 1.421 21.564 -21.017 1.00 87.75 559 GLU A O 1
ATOM 4335 N N . PHE A 1 560 ? 2.308 19.507 -20.854 1.00 91.56 560 PHE A N 1
ATOM 4336 C CA . PHE A 1 560 ? 3.651 19.933 -20.499 1.00 91.56 560 PHE A CA 1
ATOM 4337 C C . PHE A 1 560 ? 4.704 19.193 -21.319 1.00 91.56 560 PHE A C 1
ATOM 4339 O O . PHE A 1 560 ? 4.575 18.015 -21.644 1.00 91.56 560 PHE A O 1
ATOM 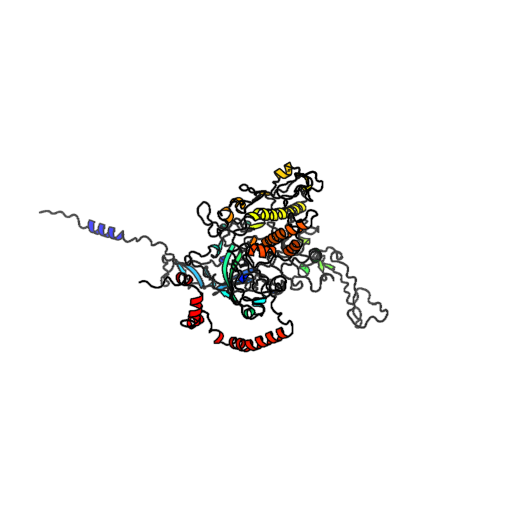4346 N N . THR A 1 561 ? 5.763 19.913 -21.670 1.00 88.31 561 THR A N 1
ATOM 4347 C CA . THR A 1 561 ? 6.942 19.368 -22.339 1.00 88.31 561 THR A CA 1
ATOM 4348 C C . THR A 1 561 ? 8.149 19.715 -21.494 1.00 88.31 561 THR A C 1
ATOM 4350 O O . THR A 1 561 ? 8.361 20.884 -21.178 1.00 88.31 561 THR A O 1
ATOM 4353 N N . GLU A 1 562 ? 8.928 18.694 -21.150 1.00 84.81 562 GLU A N 1
ATOM 4354 C CA . GLU A 1 562 ? 10.101 18.842 -20.298 1.00 84.81 562 GLU A CA 1
ATOM 4355 C C . GLU A 1 562 ? 11.100 19.862 -20.883 1.00 84.81 562 GLU A C 1
ATOM 4357 O O . GLU A 1 562 ? 11.446 19.763 -22.070 1.00 84.81 562 GLU A O 1
ATOM 4362 N N . PRO A 1 563 ? 11.611 20.817 -20.084 1.00 86.06 563 PRO A N 1
ATOM 4363 C CA . PRO A 1 563 ? 12.674 21.710 -20.521 1.00 86.06 563 PRO A CA 1
ATOM 4364 C C . PRO A 1 563 ? 13.945 20.906 -20.811 1.00 86.06 563 PRO A C 1
ATOM 4366 O O . PRO A 1 563 ? 14.415 20.145 -19.974 1.00 86.06 563 PRO A O 1
ATOM 4369 N N . THR A 1 564 ? 14.552 21.091 -21.983 1.00 78.62 564 THR A N 1
ATOM 4370 C CA . THR A 1 564 ? 15.748 20.318 -22.374 1.00 78.62 564 THR A CA 1
ATOM 4371 C C . THR A 1 564 ? 17.016 20.749 -21.623 1.00 78.62 564 THR A C 1
ATOM 4373 O O . THR A 1 564 ? 17.945 19.966 -21.470 1.00 78.62 564 THR A O 1
ATOM 4376 N N . ARG A 1 565 ? 17.092 22.012 -21.181 1.00 79.00 565 ARG A N 1
ATOM 4377 C CA . ARG A 1 565 ? 18.241 22.578 -20.446 1.00 79.00 565 ARG A CA 1
ATOM 4378 C C . ARG A 1 565 ? 17.766 23.600 -19.406 1.00 79.00 565 ARG A C 1
ATOM 4380 O O . ARG A 1 565 ? 18.039 24.796 -19.577 1.00 79.00 565 ARG A O 1
ATOM 4387 N N . PRO A 1 566 ? 17.039 23.156 -18.368 1.00 83.44 566 PRO A N 1
ATOM 4388 C CA . PRO A 1 566 ? 16.462 24.059 -17.381 1.00 83.44 566 PRO A CA 1
ATOM 4389 C C . PRO A 1 566 ? 17.564 24.889 -16.710 1.00 83.44 566 PRO A C 1
ATOM 4391 O O . PRO A 1 566 ? 18.613 24.372 -16.324 1.00 83.44 566 PRO A O 1
ATOM 4394 N N . GLN A 1 567 ? 17.339 26.194 -16.609 1.00 82.75 567 GLN A N 1
ATOM 4395 C CA . GLN A 1 567 ? 18.167 27.151 -15.872 1.00 82.75 567 GLN A CA 1
ATOM 4396 C C . GLN A 1 567 ? 17.552 27.497 -14.508 1.00 82.75 567 GLN A C 1
ATOM 4398 O O . GLN A 1 567 ? 18.254 28.018 -13.640 1.00 82.75 567 GLN A O 1
ATOM 4403 N N . SER A 1 568 ? 16.256 27.222 -14.319 1.00 86.06 568 SER A N 1
ATOM 4404 C CA . SER A 1 568 ? 15.539 27.355 -13.047 1.00 86.06 568 SER A CA 1
ATOM 4405 C C . SER A 1 568 ? 14.539 26.214 -12.848 1.00 86.06 568 SER A C 1
ATOM 4407 O O . SER A 1 568 ? 13.983 25.688 -13.813 1.00 86.06 568 SER A O 1
ATOM 4409 N N . TYR A 1 569 ? 14.245 25.889 -11.586 1.00 86.00 569 TYR A N 1
ATOM 4410 C CA . TYR A 1 569 ? 13.127 25.014 -11.224 1.00 86.00 569 TYR A CA 1
ATOM 4411 C C . TYR A 1 569 ? 11.758 25.628 -11.569 1.00 86.00 569 TYR A C 1
ATOM 4413 O O . TYR A 1 569 ? 10.788 24.896 -11.732 1.00 86.00 569 TYR A O 1
ATOM 4421 N N . ASP A 1 570 ? 11.681 26.947 -11.774 1.00 87.94 570 ASP A N 1
ATOM 4422 C CA . ASP A 1 570 ? 10.445 27.634 -12.186 1.00 87.94 570 ASP A CA 1
ATOM 4423 C C . ASP A 1 570 ? 9.990 27.265 -13.612 1.00 87.94 570 ASP A C 1
ATOM 4425 O O . ASP A 1 570 ? 8.862 27.563 -14.005 1.00 87.94 570 ASP A O 1
ATOM 4429 N N . GLU A 1 571 ? 10.858 26.633 -14.412 1.00 90.44 571 GLU A N 1
ATOM 4430 C CA . GLU A 1 571 ? 10.514 26.161 -15.761 1.00 90.44 571 GLU A CA 1
ATOM 4431 C C . GLU A 1 571 ? 9.571 24.944 -15.740 1.00 90.44 571 GLU A C 1
ATOM 4433 O O . GLU A 1 571 ? 8.939 24.637 -16.752 1.00 90.44 571 GLU A O 1
ATOM 4438 N N . TYR A 1 572 ? 9.420 24.290 -14.585 1.00 91.81 572 TYR A N 1
ATOM 4439 C CA . TYR A 1 572 ? 8.474 23.199 -14.360 1.00 91.81 572 TYR A CA 1
ATOM 4440 C C . TYR A 1 572 ? 7.119 23.761 -13.922 1.00 91.81 572 TYR A C 1
ATOM 4442 O O . TYR A 1 572 ? 6.800 23.847 -12.736 1.00 91.81 572 TYR A O 1
ATOM 4450 N N . THR A 1 573 ? 6.323 24.201 -14.897 1.00 92.88 573 THR A N 1
ATOM 4451 C CA . THR A 1 573 ? 5.084 24.943 -14.643 1.00 92.88 573 THR A CA 1
ATOM 4452 C C . THR A 1 573 ? 3.980 24.073 -14.040 1.00 92.88 573 THR A C 1
ATOM 4454 O O . THR A 1 573 ? 3.646 22.998 -14.543 1.00 92.88 573 THR A O 1
ATOM 4457 N N . LEU A 1 574 ? 3.360 24.571 -12.968 1.00 92.25 574 LEU A N 1
ATOM 4458 C CA . LEU A 1 574 ? 2.242 23.910 -12.295 1.00 92.25 574 LEU A CA 1
ATOM 4459 C C . LEU A 1 574 ? 0.886 24.363 -12.867 1.00 92.25 574 LEU A C 1
ATOM 4461 O O . LEU A 1 574 ? 0.751 25.530 -13.247 1.00 92.25 574 LEU A O 1
ATOM 4465 N N . PRO A 1 575 ? -0.126 23.477 -12.934 1.00 92.38 575 PRO A N 1
ATOM 4466 C CA . PRO A 1 575 ? -0.086 22.046 -12.601 1.00 92.38 575 PRO A CA 1
ATOM 4467 C C . PRO A 1 575 ? 0.427 21.153 -13.750 1.00 92.38 575 PRO A C 1
ATOM 4469 O O . PRO A 1 575 ? 0.467 19.935 -13.605 1.00 92.38 575 PRO A O 1
ATOM 4472 N N . GLY A 1 576 ? 0.801 21.723 -14.905 1.00 93.25 576 GLY A N 1
ATOM 4473 C CA . GLY A 1 576 ? 1.141 20.970 -16.123 1.00 93.25 576 GLY A CA 1
ATOM 4474 C C . GLY A 1 576 ? 2.217 19.895 -15.924 1.00 93.25 576 GLY A C 1
ATOM 4475 O O . GLY A 1 576 ? 2.070 18.778 -16.426 1.00 93.25 576 GLY A O 1
ATOM 4476 N N . ALA A 1 577 ? 3.247 20.187 -15.127 1.00 93.31 577 ALA A N 1
ATOM 4477 C CA . ALA A 1 577 ? 4.312 19.242 -14.788 1.00 93.31 577 ALA A CA 1
ATOM 4478 C C . ALA A 1 577 ? 3.818 17.972 -14.059 1.00 93.31 577 ALA A C 1
ATOM 4480 O O . ALA A 1 577 ? 4.491 16.947 -14.117 1.00 93.31 577 ALA A O 1
ATOM 4481 N N . TYR A 1 578 ? 2.630 17.991 -13.440 1.00 94.69 578 TYR A N 1
ATOM 4482 C CA . TYR A 1 578 ? 2.033 16.830 -12.765 1.00 94.69 578 TYR A CA 1
ATOM 4483 C C . TYR A 1 578 ? 1.079 16.006 -13.643 1.00 94.69 578 TYR A C 1
ATOM 4485 O O . TYR A 1 578 ? 0.620 14.949 -13.213 1.00 94.69 578 TYR A O 1
ATOM 4493 N N . ARG A 1 579 ? 0.772 16.439 -14.873 1.00 94.06 579 ARG A N 1
ATOM 4494 C CA . ARG A 1 579 ? -0.238 15.799 -15.747 1.00 94.06 579 ARG A CA 1
ATOM 4495 C C . ARG A 1 579 ? 0.307 14.646 -16.592 1.00 94.06 579 ARG A C 1
ATOM 4497 O O . ARG A 1 579 ? -0.074 14.467 -17.749 1.00 94.06 579 ARG A O 1
ATOM 4504 N N . TYR A 1 580 ? 1.218 13.872 -16.012 1.00 94.69 580 TYR A N 1
ATOM 4505 C CA . TYR A 1 580 ? 1.684 12.625 -16.605 1.00 94.69 580 TYR A CA 1
ATOM 4506 C C . TYR A 1 580 ? 0.675 11.506 -16.334 1.00 94.69 580 TYR A C 1
ATOM 4508 O O . TYR A 1 580 ? 0.154 11.372 -15.227 1.00 94.69 580 TYR A O 1
ATOM 4516 N N . GLU A 1 581 ? 0.415 10.682 -17.344 1.00 95.25 581 GLU A N 1
ATOM 4517 C CA . GLU A 1 581 ? -0.468 9.524 -17.232 1.00 95.25 581 GLU A CA 1
ATOM 4518 C C . GLU A 1 581 ? 0.089 8.317 -17.994 1.00 95.25 581 GLU A C 1
ATOM 4520 O O . GLU A 1 581 ? 0.714 8.452 -19.050 1.00 95.25 581 GLU A O 1
ATOM 4525 N N . PHE A 1 582 ? -0.170 7.125 -17.456 1.00 95.75 582 PHE A N 1
ATOM 4526 C CA . PHE A 1 582 ? 0.038 5.863 -18.160 1.00 95.75 582 PHE A CA 1
ATOM 4527 C C . PHE A 1 582 ? -1.158 5.572 -19.068 1.00 95.75 582 PHE A C 1
ATOM 4529 O O . PHE A 1 582 ? -2.311 5.652 -18.647 1.00 95.75 582 PHE A O 1
ATOM 4536 N N . VAL A 1 583 ? -0.880 5.186 -20.308 1.00 94.88 583 VAL A N 1
ATOM 4537 C CA . VAL A 1 583 ? -1.878 4.882 -21.331 1.00 94.88 583 VAL A CA 1
ATOM 4538 C C . VAL A 1 583 ? -1.648 3.473 -21.851 1.00 94.88 583 VAL A C 1
ATOM 4540 O O . VAL A 1 583 ? -0.598 3.172 -22.423 1.00 94.88 583 VAL A O 1
ATOM 4543 N N . GLY A 1 584 ? -2.661 2.622 -21.687 1.00 91.62 584 GLY A N 1
ATOM 4544 C CA . GLY A 1 584 ? -2.629 1.246 -22.164 1.00 91.62 584 GLY A CA 1
ATOM 4545 C C . GLY A 1 584 ? -3.208 0.234 -21.186 1.00 91.62 584 GLY A C 1
ATOM 4546 O O . GLY A 1 584 ? -2.937 0.283 -19.992 1.00 91.62 584 GLY A O 1
ATOM 4547 N N . GLU A 1 585 ? -3.945 -0.747 -21.706 1.00 88.50 585 GLU A N 1
ATOM 4548 C CA . GLU A 1 585 ? -4.449 -1.879 -20.909 1.00 88.50 585 GLU A CA 1
ATOM 4549 C C . GLU A 1 585 ? -3.349 -2.899 -20.561 1.00 88.50 585 GLU A C 1
ATOM 4551 O O . GLU A 1 585 ? -3.548 -3.765 -19.716 1.00 88.50 585 GLU A O 1
ATOM 4556 N N . GLU A 1 586 ? -2.183 -2.815 -21.215 1.00 92.31 586 GLU A N 1
ATOM 4557 C CA . GLU A 1 586 ? -1.040 -3.697 -20.949 1.00 92.31 586 GLU A CA 1
ATOM 4558 C C . GLU A 1 586 ? -0.176 -3.216 -19.771 1.00 92.31 586 GLU A C 1
ATOM 4560 O O . GLU A 1 586 ? 0.621 -3.992 -19.251 1.00 92.31 586 GLU A O 1
ATOM 4565 N N . CYS A 1 587 ? -0.348 -1.967 -19.316 1.00 94.25 587 CYS A N 1
ATOM 4566 C CA . CYS A 1 587 ? 0.360 -1.458 -18.143 1.00 94.25 587 CYS A CA 1
ATOM 4567 C C . CYS A 1 587 ? -0.005 -2.299 -16.915 1.00 94.25 587 CYS A C 1
ATOM 4569 O O . CYS A 1 587 ? -1.190 -2.474 -16.629 1.00 94.25 587 CYS A O 1
ATOM 4571 N N . MET A 1 588 ? 0.994 -2.806 -16.189 1.00 93.69 588 MET A N 1
ATOM 4572 C CA . MET A 1 588 ? 0.784 -3.601 -14.971 1.00 93.69 588 MET A CA 1
ATOM 4573 C C . MET A 1 588 ? 0.954 -2.741 -13.718 1.00 93.69 588 MET A C 1
ATOM 4575 O O . MET A 1 588 ? 0.144 -2.819 -12.796 1.00 93.69 588 MET A O 1
ATOM 4579 N N . PHE A 1 589 ? 1.962 -1.876 -13.711 1.00 93.50 589 PHE A N 1
ATOM 4580 C CA . PHE A 1 589 ? 2.080 -0.759 -12.789 1.00 93.50 589 PHE A CA 1
ATOM 4581 C C . PHE A 1 589 ? 1.554 0.521 -13.425 1.00 93.50 589 PHE A C 1
ATOM 4583 O O . PHE A 1 589 ? 1.691 0.739 -14.628 1.00 93.50 589 PHE A O 1
ATOM 4590 N N . ILE A 1 590 ? 1.012 1.405 -12.602 1.00 94.12 590 ILE A N 1
ATOM 4591 C CA . ILE A 1 590 ? 0.745 2.789 -12.981 1.00 94.12 590 ILE A CA 1
ATOM 4592 C C . ILE A 1 590 ? 1.249 3.699 -11.864 1.00 94.12 590 ILE A C 1
ATOM 4594 O O . ILE A 1 590 ? 1.077 3.391 -10.686 1.00 94.12 590 ILE A O 1
ATOM 4598 N N . LEU A 1 591 ? 1.879 4.810 -12.234 1.00 95.44 591 LEU A N 1
ATOM 4599 C CA . LEU A 1 591 ? 2.141 5.911 -11.314 1.00 95.44 591 LEU A CA 1
ATOM 4600 C C . LEU A 1 591 ? 1.087 6.983 -11.551 1.00 95.44 591 LEU A C 1
ATOM 4602 O O . LEU A 1 591 ? 0.804 7.340 -12.697 1.00 95.44 591 LEU A O 1
ATOM 4606 N N . LYS A 1 592 ? 0.514 7.486 -10.468 1.00 94.62 592 LYS A N 1
ATOM 4607 C CA . LYS A 1 592 ? -0.370 8.642 -10.464 1.00 94.62 592 LYS A CA 1
ATOM 4608 C C . LYS A 1 592 ? 0.299 9.746 -9.660 1.00 94.62 592 LYS A C 1
ATOM 4610 O O . LYS A 1 592 ? 0.904 9.497 -8.620 1.00 94.62 592 LYS A O 1
ATOM 4615 N N . THR A 1 593 ? 0.216 10.972 -10.144 1.00 94.69 593 THR A N 1
ATOM 4616 C CA . THR A 1 593 ? 0.484 12.128 -9.288 1.00 94.69 593 THR A CA 1
ATOM 4617 C C . THR A 1 593 ? -0.645 12.267 -8.272 1.00 94.69 593 THR A C 1
ATOM 4619 O O . THR A 1 593 ? -1.735 11.729 -8.482 1.00 94.69 593 THR A O 1
ATOM 4622 N N . ASN A 1 594 ? -0.377 12.936 -7.154 1.00 93.69 594 ASN A N 1
ATOM 4623 C CA . ASN A 1 594 ? -1.391 13.118 -6.128 1.00 93.69 594 ASN A CA 1
ATOM 4624 C C . ASN A 1 594 ? -2.574 13.925 -6.689 1.00 93.69 594 ASN A C 1
ATOM 4626 O O . ASN A 1 594 ? -2.370 14.890 -7.431 1.00 93.69 594 ASN A O 1
ATOM 4630 N N . SER A 1 595 ? -3.809 13.569 -6.341 1.00 91.94 595 SER A N 1
ATOM 4631 C CA . SER A 1 595 ? -5.007 14.195 -6.918 1.00 91.94 595 SER A CA 1
ATOM 4632 C C . SER A 1 595 ? -5.068 15.713 -6.692 1.00 91.94 595 SER A C 1
ATOM 4634 O O . SER A 1 595 ? -5.566 16.448 -7.546 1.00 91.94 595 SER A O 1
ATOM 4636 N N . CYS A 1 596 ? -4.516 16.224 -5.587 1.00 92.06 596 CYS A N 1
ATOM 4637 C CA . CYS A 1 596 ? -4.409 17.670 -5.358 1.00 92.06 596 CYS A CA 1
ATOM 4638 C C . CYS A 1 596 ? -3.396 18.365 -6.288 1.00 92.06 596 CYS A C 1
ATOM 4640 O O . CYS A 1 596 ? -3.595 19.524 -6.652 1.00 92.06 596 CYS A O 1
ATOM 4642 N N . ASP A 1 597 ? -2.343 17.680 -6.735 1.00 93.12 597 ASP A N 1
ATOM 4643 C CA . ASP A 1 597 ? -1.294 18.265 -7.583 1.00 93.12 597 ASP A CA 1
ATOM 4644 C C . ASP A 1 597 ? -1.788 18.623 -8.986 1.00 93.12 597 ASP A C 1
ATOM 4646 O O . ASP A 1 597 ? -1.244 19.515 -9.638 1.00 93.12 597 ASP A O 1
ATOM 4650 N N . TRP A 1 598 ? -2.893 18.014 -9.416 1.00 91.88 598 TRP A N 1
ATOM 4651 C CA . TRP A 1 598 ? -3.585 18.354 -10.662 1.00 91.88 598 TRP A CA 1
ATOM 4652 C C . TRP A 1 598 ? -4.190 19.762 -10.666 1.00 91.88 598 TRP A C 1
ATOM 4654 O O . TRP A 1 598 ? -4.435 20.324 -11.742 1.00 91.88 598 TRP A O 1
ATOM 4664 N N . TRP A 1 599 ? -4.417 20.314 -9.472 1.00 91.75 599 TRP A N 1
ATOM 4665 C CA . TRP A 1 599 ? -5.071 21.599 -9.223 1.00 91.75 599 TRP A CA 1
ATOM 4666 C C . TRP A 1 599 ? -4.156 22.605 -8.513 1.00 91.75 599 TRP A C 1
ATOM 4668 O O . TRP A 1 599 ? -4.508 23.777 -8.382 1.00 91.75 599 TRP A O 1
ATOM 4678 N N . ARG A 1 600 ? -2.974 22.170 -8.064 1.00 89.75 600 ARG A N 1
ATOM 4679 C CA . ARG A 1 600 ? -2.012 23.008 -7.348 1.00 89.75 600 ARG A CA 1
ATOM 4680 C C . ARG A 1 600 ? -1.454 24.105 -8.255 1.00 89.75 600 ARG A C 1
ATOM 4682 O O . ARG A 1 600 ? -0.989 23.841 -9.363 1.00 89.75 600 ARG A O 1
ATOM 4689 N N . THR A 1 601 ? -1.441 25.338 -7.749 1.00 89.31 601 THR A N 1
ATOM 4690 C CA . THR A 1 601 ? -0.897 26.503 -8.477 1.00 89.31 601 THR A CA 1
ATOM 4691 C C . THR A 1 601 ? 0.418 27.038 -7.909 1.00 89.31 601 THR A C 1
ATOM 4693 O O . THR A 1 601 ? 1.121 27.771 -8.597 1.00 89.31 601 THR A O 1
ATOM 4696 N N . ASP A 1 602 ? 0.756 26.686 -6.667 1.00 87.06 602 ASP A N 1
ATOM 4697 C CA . ASP A 1 602 ? 1.997 27.070 -5.982 1.00 87.06 602 ASP A CA 1
ATOM 4698 C C . ASP A 1 602 ? 2.598 25.824 -5.328 1.00 87.06 602 ASP A C 1
ATOM 4700 O O . ASP A 1 602 ? 1.883 25.088 -4.654 1.00 87.06 602 ASP A O 1
ATOM 4704 N N . ALA A 1 603 ? 3.899 25.588 -5.504 1.00 82.62 603 ALA A N 1
ATOM 4705 C CA . ALA A 1 603 ? 4.596 24.447 -4.913 1.00 82.62 603 ALA A CA 1
ATOM 4706 C C . ALA A 1 603 ? 4.441 24.384 -3.380 1.00 82.62 603 ALA A C 1
ATOM 4708 O O . ALA A 1 603 ? 4.340 23.293 -2.826 1.00 82.62 603 ALA A O 1
ATOM 4709 N N . ASN A 1 604 ? 4.341 25.539 -2.711 1.00 83.69 604 ASN A N 1
ATOM 4710 C CA . ASN A 1 604 ? 4.213 25.634 -1.251 1.00 83.69 604 ASN A CA 1
ATOM 4711 C C . ASN A 1 604 ? 2.767 25.499 -0.742 1.00 83.69 604 ASN A C 1
ATOM 4713 O O . ASN A 1 604 ? 2.526 25.577 0.464 1.00 83.69 604 ASN A O 1
ATOM 4717 N N . GLN A 1 605 ? 1.786 25.355 -1.635 1.00 86.69 605 GLN A N 1
ATOM 4718 C CA . GLN A 1 605 ? 0.391 25.178 -1.248 1.00 86.69 605 GLN A CA 1
ATOM 4719 C C . GLN A 1 605 ? 0.165 23.753 -0.729 1.00 86.69 605 GLN A C 1
ATOM 4721 O O . GLN A 1 605 ? 0.306 22.797 -1.484 1.00 86.69 605 GLN A O 1
ATOM 4726 N N . ALA A 1 606 ? -0.232 23.610 0.537 1.00 84.06 606 ALA A N 1
ATOM 4727 C CA . ALA A 1 606 ? -0.592 22.315 1.119 1.00 84.06 606 ALA A CA 1
ATOM 4728 C C . ALA A 1 606 ? -1.882 21.756 0.495 1.00 84.06 606 ALA A C 1
ATOM 4730 O O . ALA A 1 606 ? -2.841 22.520 0.293 1.00 84.06 606 ALA A O 1
ATOM 4731 N N . CYS A 1 607 ? -1.959 20.439 0.264 1.00 86.69 607 CYS A N 1
ATOM 4732 C CA . CYS A 1 607 ? -3.119 19.823 -0.395 1.00 86.69 607 CYS A CA 1
ATOM 4733 C C . CYS A 1 607 ? -4.439 20.038 0.339 1.00 86.69 607 CYS A C 1
ATOM 4735 O O . CYS A 1 607 ? -5.468 20.221 -0.309 1.00 86.69 607 CYS A O 1
ATOM 4737 N N . GLY A 1 608 ? -4.415 20.151 1.670 1.00 82.38 608 GLY A N 1
ATOM 4738 C CA . GLY A 1 608 ? -5.600 20.472 2.471 1.00 82.38 608 GLY A CA 1
ATOM 4739 C C . GLY A 1 608 ? -6.245 21.831 2.157 1.00 82.38 608 GLY A C 1
ATOM 4740 O O . GLY A 1 608 ? -7.357 22.095 2.606 1.00 82.38 608 GLY A O 1
ATOM 4741 N N . SER A 1 609 ? -5.570 22.693 1.388 1.00 85.00 609 SER A N 1
ATOM 4742 C CA . SER A 1 609 ? -6.065 24.004 0.944 1.00 85.00 609 SER A CA 1
ATOM 4743 C C . SER A 1 609 ? -6.332 24.094 -0.563 1.00 85.00 609 SER A C 1
ATOM 4745 O O . SER A 1 609 ? -6.726 25.154 -1.053 1.00 85.00 609 SER A O 1
ATOM 4747 N N . VAL A 1 610 ? -6.091 23.014 -1.311 1.00 89.00 610 VAL A N 1
ATOM 4748 C CA . VAL A 1 610 ? -6.278 22.983 -2.763 1.00 89.00 610 VAL A CA 1
ATOM 4749 C C . VAL A 1 610 ? -7.758 22.803 -3.089 1.00 89.00 610 VAL A C 1
ATOM 4751 O O . VAL A 1 610 ? -8.436 21.928 -2.545 1.00 89.00 610 VAL A O 1
ATOM 4754 N N . THR A 1 611 ? -8.260 23.634 -4.001 1.00 89.88 611 THR A N 1
ATOM 4755 C CA . THR A 1 611 ? -9.642 23.578 -4.480 1.00 89.88 611 THR A CA 1
ATOM 4756 C C . THR A 1 611 ? -9.700 23.288 -5.972 1.00 89.88 611 THR A C 1
ATOM 4758 O O . THR A 1 611 ? -8.834 23.740 -6.718 1.00 89.88 611 THR A O 1
ATOM 4761 N N . ASP A 1 612 ? -10.742 22.584 -6.402 1.00 89.38 612 ASP A N 1
ATOM 4762 C CA . ASP A 1 612 ? -11.043 22.373 -7.816 1.00 89.38 612 ASP A CA 1
ATOM 4763 C C . ASP A 1 612 ? -11.564 23.659 -8.493 1.00 89.38 612 ASP A C 1
ATOM 4765 O O . ASP A 1 612 ? -11.759 24.701 -7.856 1.00 89.38 612 ASP A O 1
ATOM 4769 N N . ASP A 1 613 ? -11.848 23.581 -9.797 1.00 88.06 613 ASP A N 1
ATOM 4770 C CA . ASP A 1 613 ? -12.434 24.681 -10.584 1.00 88.06 613 ASP A CA 1
ATOM 4771 C C . ASP A 1 613 ? -13.774 25.211 -10.032 1.00 88.06 613 ASP A C 1
ATOM 4773 O O . ASP A 1 613 ? -14.215 26.307 -10.390 1.00 88.06 613 ASP A O 1
ATOM 4777 N N . GLN A 1 614 ? -14.458 24.433 -9.189 1.00 89.12 614 GLN A N 1
ATOM 4778 C CA . GLN A 1 614 ? -15.752 24.767 -8.591 1.00 89.12 614 GLN A CA 1
ATOM 4779 C C . GLN A 1 614 ? -15.596 25.378 -7.188 1.00 89.12 614 GLN A C 1
ATOM 4781 O O . GLN A 1 614 ? -16.591 25.790 -6.584 1.00 89.12 614 GLN A O 1
ATOM 4786 N N . GLY A 1 615 ? -14.362 25.486 -6.686 1.00 84.75 615 GLY A N 1
ATOM 4787 C CA . GLY A 1 615 ? -14.039 25.997 -5.357 1.00 84.75 615 GLY A CA 1
ATOM 4788 C C . GLY A 1 615 ? -14.276 24.987 -4.231 1.00 84.75 615 GLY A C 1
ATOM 4789 O O . GLY A 1 615 ? -14.295 25.388 -3.066 1.00 84.75 615 GLY A O 1
ATOM 4790 N N . ALA A 1 616 ? -14.482 23.706 -4.547 1.00 86.12 616 ALA A N 1
ATOM 4791 C CA . ALA A 1 616 ? -14.591 22.640 -3.557 1.00 86.12 616 ALA A CA 1
ATOM 4792 C C . ALA A 1 616 ? -13.201 22.094 -3.205 1.00 86.12 616 ALA A C 1
ATOM 4794 O O . ALA A 1 616 ? -12.328 22.014 -4.065 1.00 86.12 616 ALA A O 1
ATOM 4795 N N . LEU A 1 617 ? -12.988 21.714 -1.941 1.00 85.06 617 LEU A N 1
ATOM 4796 C CA . LEU A 1 617 ? -11.735 21.084 -1.513 1.00 85.06 617 LEU A CA 1
ATOM 4797 C C . LEU A 1 617 ? -11.532 19.755 -2.245 1.00 85.06 617 LEU A C 1
ATOM 4799 O O . LEU A 1 617 ? -12.423 18.899 -2.253 1.00 85.06 617 LEU A O 1
ATOM 4803 N N . VAL A 1 618 ? -10.348 19.583 -2.827 1.00 86.75 618 VAL A N 1
ATOM 4804 C CA . VAL A 1 618 ? -9.981 18.363 -3.548 1.00 86.75 618 VAL A CA 1
ATOM 4805 C C . VAL A 1 618 ? -9.699 17.257 -2.534 1.00 86.75 618 VAL A C 1
ATOM 4807 O O . VAL A 1 618 ? -8.937 17.451 -1.590 1.00 86.75 618 VAL A O 1
ATOM 4810 N N . ARG A 1 619 ? -10.314 16.083 -2.714 1.00 84.94 619 ARG A N 1
ATOM 4811 C CA . ARG A 1 619 ? -9.909 14.873 -1.984 1.00 84.94 619 ARG A CA 1
ATOM 4812 C C . ARG A 1 619 ? -8.588 14.378 -2.558 1.00 84.94 619 ARG A C 1
ATOM 4814 O O . ARG A 1 619 ? -8.411 14.383 -3.770 1.00 84.94 619 ARG A O 1
ATOM 4821 N N . TYR A 1 620 ? -7.689 13.947 -1.687 1.00 89.56 620 TYR A N 1
ATOM 4822 C CA . TYR A 1 620 ? -6.335 13.580 -2.071 1.00 89.56 620 TYR A CA 1
ATOM 4823 C C . TYR A 1 620 ? -5.830 12.383 -1.279 1.00 89.56 620 TYR A C 1
ATOM 4825 O O . TYR A 1 620 ? -6.330 12.081 -0.189 1.00 89.56 620 TYR A O 1
ATOM 4833 N N . GLU A 1 621 ? -4.844 11.696 -1.844 1.00 90.88 621 GLU A N 1
ATOM 4834 C CA . GLU A 1 621 ? -4.236 10.509 -1.263 1.00 90.88 621 GLU A CA 1
ATOM 4835 C C . GLU A 1 621 ? -3.263 10.948 -0.163 1.00 90.88 621 GLU A C 1
ATOM 4837 O O . GLU A 1 621 ? -2.122 11.325 -0.431 1.00 90.88 621 GLU A O 1
ATOM 4842 N N . GLN A 1 622 ? -3.703 10.893 1.092 1.00 88.75 622 GLN A N 1
ATOM 4843 C CA . GLN A 1 622 ? -2.921 11.334 2.249 1.00 88.75 622 GLN A CA 1
ATOM 4844 C C . GLN A 1 622 ? -1.926 10.270 2.731 1.00 88.75 622 GLN A C 1
ATOM 4846 O O . GLN A 1 622 ? -2.303 9.114 2.896 1.00 88.75 622 GLN A O 1
ATOM 4851 N N . GLN A 1 623 ? -0.705 10.678 3.087 1.00 84.88 623 GLN A N 1
ATOM 4852 C CA . GLN A 1 623 ? 0.326 9.781 3.631 1.00 84.88 623 GLN A CA 1
ATOM 4853 C C . GLN A 1 623 ? -0.192 8.837 4.730 1.00 84.88 623 GLN A C 1
ATOM 4855 O O . GLN A 1 623 ? -0.967 9.234 5.608 1.00 84.88 623 GLN A O 1
ATOM 4860 N N . GLY A 1 624 ? 0.235 7.573 4.680 1.00 84.38 624 GLY A N 1
ATOM 4861 C CA . GLY A 1 624 ? -0.203 6.526 5.612 1.00 84.38 624 GLY A CA 1
ATOM 4862 C C . GLY A 1 624 ? -1.623 5.992 5.378 1.00 84.38 624 GLY A C 1
ATOM 4863 O O . GLY A 1 624 ? -2.122 5.204 6.183 1.00 84.38 624 GLY A O 1
ATOM 4864 N N . ASP A 1 625 ? -2.303 6.413 4.309 1.00 91.06 625 ASP A N 1
ATOM 4865 C CA . ASP A 1 625 ? -3.552 5.796 3.865 1.00 91.06 625 ASP A CA 1
ATOM 4866 C C . ASP A 1 625 ? -3.270 4.480 3.129 1.00 91.06 625 ASP A C 1
ATOM 4868 O O . ASP A 1 625 ? -2.805 4.457 1.990 1.00 91.06 625 ASP A O 1
ATOM 4872 N N . ILE A 1 626 ? -3.582 3.364 3.787 1.00 91.81 626 ILE A N 1
ATOM 4873 C CA . ILE A 1 626 ? -3.282 2.015 3.288 1.00 91.81 626 ILE A CA 1
ATOM 4874 C C . ILE A 1 626 ? -4.106 1.579 2.070 1.00 91.81 626 ILE A C 1
ATOM 4876 O O . ILE A 1 626 ? -3.873 0.486 1.547 1.00 91.81 626 ILE A O 1
ATOM 4880 N N . ARG A 1 627 ? -5.062 2.391 1.597 1.00 92.06 627 ARG A N 1
ATOM 4881 C CA . ARG A 1 627 ? -5.699 2.169 0.286 1.00 92.06 627 ARG A CA 1
ATOM 4882 C C . ARG A 1 627 ? -4.717 2.397 -0.861 1.00 92.06 627 ARG A C 1
ATOM 4884 O O . ARG A 1 627 ? -4.866 1.779 -1.919 1.00 92.06 627 ARG A O 1
ATOM 4891 N N . TYR A 1 628 ? -3.726 3.259 -0.643 1.00 91.31 628 TYR A N 1
ATOM 4892 C CA . TYR A 1 628 ? -2.773 3.702 -1.648 1.00 91.31 628 TYR A CA 1
ATOM 4893 C C . TYR A 1 628 ? -1.365 3.175 -1.351 1.00 91.31 628 TYR A C 1
ATOM 4895 O O . TYR A 1 628 ? -1.010 2.847 -0.219 1.00 91.31 628 TYR A O 1
ATOM 4903 N N . GLN A 1 629 ? -0.575 3.049 -2.414 1.00 90.50 629 GLN A N 1
ATOM 4904 C CA . GLN A 1 629 ? 0.868 2.819 -2.355 1.00 90.50 629 GLN A CA 1
ATOM 4905 C C . GLN A 1 629 ? 1.558 4.110 -2.740 1.00 90.50 629 GLN A C 1
ATOM 4907 O O . GLN A 1 629 ? 1.060 4.809 -3.628 1.00 90.50 629 GLN A O 1
ATOM 4912 N N . TYR A 1 630 ? 2.704 4.391 -2.134 1.00 90.31 630 TYR A N 1
ATOM 4913 C CA . TYR A 1 630 ? 3.368 5.667 -2.322 1.00 90.31 630 TYR A CA 1
ATOM 4914 C C . TYR A 1 630 ? 4.774 5.550 -2.900 1.00 90.31 630 TYR A C 1
ATOM 4916 O O . TYR A 1 630 ? 5.544 4.645 -2.577 1.00 90.31 630 TYR A O 1
ATOM 4924 N N . PHE A 1 631 ? 5.115 6.507 -3.757 1.00 90.06 631 PHE A N 1
ATOM 4925 C CA . PHE A 1 631 ? 6.475 6.790 -4.191 1.00 90.06 631 PHE A CA 1
ATOM 4926 C C . PHE A 1 631 ? 6.843 8.186 -3.685 1.00 90.06 631 PHE A C 1
ATOM 4928 O O . PHE A 1 631 ? 6.451 9.206 -4.250 1.00 90.06 631 PHE A O 1
ATOM 4935 N N . ASN A 1 632 ? 7.539 8.205 -2.556 1.00 87.69 632 ASN A N 1
ATOM 4936 C CA . ASN A 1 632 ? 7.676 9.351 -1.678 1.00 87.69 632 ASN A CA 1
ATOM 4937 C C . ASN A 1 632 ? 8.990 10.088 -1.881 1.00 87.69 632 ASN A C 1
ATOM 4939 O O . ASN A 1 632 ? 10.066 9.488 -1.875 1.00 87.69 632 ASN A O 1
ATOM 4943 N N . TYR A 1 633 ? 8.895 11.411 -1.935 1.00 87.12 633 TYR A N 1
ATOM 4944 C CA . TYR A 1 633 ? 10.012 12.310 -1.693 1.00 87.12 633 TYR A CA 1
ATOM 4945 C C . TYR A 1 633 ? 9.931 12.843 -0.259 1.00 87.12 633 TYR A C 1
ATOM 4947 O O . TYR A 1 633 ? 8.969 13.524 0.100 1.00 87.12 633 TYR A O 1
ATOM 4955 N N . ILE A 1 634 ? 10.927 12.513 0.562 1.00 82.56 634 ILE A N 1
ATOM 4956 C CA . ILE A 1 634 ? 11.021 12.925 1.964 1.00 82.56 634 ILE A CA 1
ATOM 4957 C C . ILE A 1 634 ? 11.992 14.089 2.063 1.00 82.56 634 ILE A C 1
ATOM 4959 O O . ILE A 1 634 ? 13.204 13.905 1.941 1.00 82.56 634 ILE A O 1
ATOM 4963 N N . ASP A 1 635 ? 11.459 15.268 2.365 1.00 77.38 635 ASP A N 1
ATOM 4964 C CA . ASP A 1 635 ? 12.246 16.477 2.586 1.00 77.38 635 ASP A CA 1
ATOM 4965 C C . ASP A 1 635 ? 12.390 16.817 4.076 1.00 77.38 635 ASP A C 1
ATOM 4967 O O . ASP A 1 635 ? 11.970 17.868 4.552 1.00 77.38 635 ASP A O 1
ATOM 4971 N N . GLN A 1 636 ? 12.921 15.870 4.855 1.00 72.31 636 GLN A N 1
ATOM 4972 C CA . GLN A 1 636 ? 13.133 16.044 6.293 1.00 72.31 636 GLN A CA 1
ATOM 4973 C C . GLN A 1 636 ? 14.614 15.961 6.653 1.00 72.31 636 GLN A C 1
ATOM 4975 O O . GLN A 1 636 ? 15.288 14.948 6.427 1.00 72.31 636 GLN A O 1
ATOM 4980 N N . ILE A 1 637 ? 15.101 17.034 7.278 1.00 64.06 637 ILE A N 1
ATOM 4981 C CA . ILE A 1 637 ? 16.456 17.131 7.821 1.00 64.06 637 ILE A CA 1
ATOM 4982 C C . ILE A 1 637 ? 16.645 16.036 8.878 1.00 64.06 637 ILE A C 1
ATOM 4984 O O . ILE A 1 637 ? 15.846 15.926 9.799 1.00 64.06 637 ILE A O 1
ATOM 4988 N N . GLY A 1 638 ? 17.723 15.256 8.756 1.00 60.84 638 GLY A N 1
ATOM 4989 C CA . GLY A 1 638 ? 18.042 14.141 9.660 1.00 60.84 638 GLY A CA 1
ATOM 4990 C C . GLY A 1 638 ? 17.846 12.753 9.042 1.00 60.84 638 GLY A C 1
ATOM 4991 O O . GLY A 1 638 ? 18.406 11.775 9.536 1.00 60.84 638 GLY A O 1
ATOM 4992 N N . THR A 1 639 ? 17.169 12.673 7.895 1.00 67.75 639 THR A N 1
ATOM 4993 C CA . THR A 1 639 ? 16.930 11.420 7.162 1.00 67.75 639 THR A CA 1
ATOM 4994 C C . THR A 1 639 ? 18.146 11.029 6.311 1.00 67.75 639 THR A C 1
ATOM 4996 O O . THR A 1 639 ? 18.247 11.379 5.141 1.00 67.75 639 THR A O 1
ATOM 4999 N N . ALA A 1 640 ? 19.116 10.316 6.888 1.00 60.44 640 ALA A N 1
ATOM 5000 C CA . ALA A 1 640 ? 20.423 10.078 6.254 1.00 60.44 640 ALA A CA 1
ATOM 5001 C C . ALA A 1 640 ? 20.500 8.888 5.261 1.00 60.44 640 ALA A C 1
ATOM 5003 O O . ALA A 1 640 ? 21.604 8.473 4.903 1.00 60.44 640 ALA A O 1
ATOM 5004 N N . PHE A 1 641 ? 19.377 8.306 4.823 1.00 66.25 641 PHE A N 1
ATOM 5005 C CA . PHE A 1 641 ? 19.366 7.106 3.971 1.00 66.25 641 PHE A CA 1
ATOM 5006 C C . PHE A 1 641 ? 18.958 7.400 2.517 1.00 66.25 641 PHE A C 1
ATOM 5008 O O . PHE A 1 641 ? 18.076 8.208 2.252 1.00 66.25 641 PHE A O 1
ATOM 5015 N N . GLY A 1 642 ? 19.593 6.721 1.552 1.00 59.09 642 GLY A N 1
ATOM 5016 C CA . GLY A 1 642 ? 19.429 6.945 0.101 1.00 59.09 642 GLY A CA 1
ATOM 5017 C C . GLY A 1 642 ? 18.216 6.271 -0.542 1.00 59.09 642 GLY A C 1
ATOM 5018 O O . GLY A 1 642 ? 18.240 5.950 -1.726 1.00 59.09 642 GLY A O 1
ATOM 5019 N N . GLY A 1 643 ? 17.183 6.054 0.261 1.00 66.44 643 GLY A N 1
ATOM 5020 C CA . GLY A 1 643 ? 15.920 5.431 -0.096 1.00 66.44 643 GLY A CA 1
ATOM 5021 C C . GLY A 1 643 ? 15.677 4.061 0.548 1.00 66.44 643 GLY A C 1
ATOM 5022 O O . GLY A 1 643 ? 16.594 3.254 0.694 1.00 66.44 643 GLY A O 1
ATOM 5023 N N . VAL A 1 644 ? 14.434 3.821 0.971 1.00 67.88 644 VAL A N 1
ATOM 5024 C CA . VAL A 1 644 ? 13.962 2.585 1.619 1.00 67.88 644 VAL A CA 1
ATOM 5025 C C . VAL A 1 644 ? 12.575 2.262 1.077 1.00 67.88 644 VAL A C 1
ATOM 5027 O O . VAL A 1 644 ? 11.717 3.136 1.031 1.00 67.88 644 VAL A O 1
ATOM 5030 N N . SER A 1 645 ? 12.346 1.011 0.673 1.00 72.62 645 SER A N 1
ATOM 5031 C CA . SER A 1 645 ? 10.997 0.540 0.358 1.00 72.62 645 SER A CA 1
ATOM 5032 C C . SER A 1 645 ? 10.422 -0.230 1.537 1.00 72.62 645 SER A C 1
ATOM 5034 O O . SER A 1 645 ? 10.965 -1.249 1.966 1.00 72.62 645 SER A O 1
ATOM 5036 N N . GLU A 1 646 ? 9.309 0.266 2.053 1.00 74.75 646 GLU A N 1
ATOM 5037 C CA . GLU A 1 646 ? 8.568 -0.307 3.161 1.00 74.75 646 GLU A CA 1
ATOM 5038 C C . GLU A 1 646 ? 7.390 -1.112 2.638 1.00 74.75 646 GLU A C 1
ATOM 5040 O O . GLU A 1 646 ? 6.284 -0.608 2.493 1.00 74.75 646 GLU A O 1
ATOM 5045 N N . LEU A 1 647 ? 7.622 -2.388 2.355 1.00 80.56 647 LEU A N 1
ATOM 5046 C CA . LEU A 1 647 ? 6.564 -3.293 1.912 1.00 80.56 647 LEU A CA 1
ATOM 5047 C C . LEU A 1 647 ? 5.675 -3.660 3.106 1.00 80.56 647 LEU A C 1
ATOM 5049 O O . LEU A 1 647 ? 6.184 -3.857 4.203 1.00 80.56 647 LEU A O 1
ATOM 5053 N N . ARG A 1 648 ? 4.360 -3.757 2.936 1.00 84.75 648 ARG A N 1
ATOM 5054 C CA . ARG A 1 648 ? 3.423 -4.209 3.972 1.00 84.75 648 ARG A CA 1
ATOM 5055 C C . ARG A 1 648 ? 2.590 -5.339 3.417 1.00 84.75 648 ARG A C 1
ATOM 5057 O O . ARG A 1 648 ? 1.744 -5.130 2.550 1.00 84.75 648 ARG A O 1
ATOM 5064 N N . VAL A 1 649 ? 2.879 -6.539 3.898 1.00 84.25 649 VAL A N 1
ATOM 5065 C CA . VAL A 1 649 ? 2.265 -7.767 3.395 1.00 84.25 649 VAL A CA 1
ATOM 5066 C C . VAL A 1 649 ? 1.201 -8.314 4.330 1.00 84.25 649 VAL A C 1
ATOM 5068 O O . VAL A 1 649 ? 1.322 -8.187 5.551 1.00 84.25 649 VAL A O 1
ATOM 5071 N N . ASP A 1 650 ? 0.194 -8.967 3.759 1.00 88.00 650 ASP A N 1
ATOM 5072 C CA . ASP A 1 650 ? -0.718 -9.810 4.519 1.00 88.00 650 ASP A CA 1
ATOM 5073 C C . ASP A 1 650 ? 0.060 -11.031 5.063 1.00 88.00 650 ASP A C 1
ATOM 5075 O O . ASP A 1 650 ? 0.672 -11.780 4.293 1.00 88.00 650 ASP A O 1
ATOM 5079 N N . PRO A 1 651 ? 0.051 -11.248 6.388 1.00 79.94 651 PRO A N 1
ATOM 5080 C CA . PRO A 1 651 ? 0.830 -12.300 7.040 1.00 79.94 651 PRO A CA 1
ATOM 5081 C C . PRO A 1 651 ? 0.320 -13.726 6.767 1.00 79.94 651 PRO A C 1
ATOM 5083 O O . PRO A 1 651 ? 1.003 -14.695 7.088 1.00 79.94 651 PRO A O 1
ATOM 5086 N N . THR A 1 652 ? -0.878 -13.888 6.207 1.00 80.50 652 THR A N 1
ATOM 5087 C CA . THR A 1 652 ? -1.504 -15.204 5.985 1.00 80.50 652 THR A CA 1
ATOM 5088 C C . THR A 1 652 ? -1.253 -15.770 4.588 1.00 80.50 652 THR A C 1
ATOM 5090 O O . THR A 1 652 ? -1.334 -16.983 4.397 1.00 80.50 652 THR A O 1
ATOM 5093 N N . ASN A 1 653 ? -0.960 -14.910 3.608 1.00 82.06 653 ASN A N 1
ATOM 5094 C CA . ASN A 1 653 ? -0.828 -15.300 2.201 1.00 82.06 653 ASN A CA 1
ATOM 5095 C C . ASN A 1 653 ? 0.344 -14.609 1.462 1.00 82.06 653 ASN A C 1
ATOM 5097 O O . ASN A 1 653 ? 0.665 -15.011 0.343 1.00 82.06 653 ASN A O 1
ATOM 5101 N N . GLY A 1 654 ? 1.001 -13.607 2.063 1.00 82.75 654 GLY A N 1
ATOM 5102 C CA . GLY A 1 654 ? 2.123 -12.864 1.475 1.00 82.75 654 GLY A CA 1
ATOM 5103 C C . GLY A 1 654 ? 1.746 -11.804 0.439 1.00 82.75 654 GLY A C 1
ATOM 5104 O O . GLY A 1 654 ? 2.631 -11.295 -0.256 1.00 82.75 654 GLY A O 1
ATOM 5105 N N . GLU A 1 655 ? 0.465 -11.459 0.306 1.00 88.62 655 GLU A N 1
ATOM 5106 C CA . GLU A 1 655 ? 0.040 -10.392 -0.596 1.00 88.62 655 GLU A CA 1
ATOM 5107 C C . GLU A 1 655 ? 0.614 -9.052 -0.154 1.00 88.62 655 GLU A C 1
ATOM 5109 O O . GLU A 1 655 ? 0.420 -8.627 0.981 1.00 88.62 655 GLU A O 1
ATOM 5114 N N . LEU A 1 656 ? 1.276 -8.343 -1.064 1.00 89.00 656 LEU A N 1
ATOM 5115 C CA . LEU A 1 656 ? 1.715 -6.975 -0.827 1.00 89.00 656 LEU A CA 1
ATOM 5116 C C . LEU A 1 656 ? 0.508 -6.029 -0.874 1.00 89.00 656 LEU A C 1
ATOM 5118 O O . LEU A 1 656 ? -0.104 -5.801 -1.926 1.00 89.00 656 LEU A O 1
ATOM 5122 N N . LEU A 1 657 ? 0.174 -5.463 0.286 1.00 89.69 657 LEU A N 1
ATOM 5123 C CA . LEU A 1 657 ? -0.983 -4.597 0.444 1.00 89.69 657 LEU A CA 1
ATOM 5124 C C . LEU A 1 657 ? -0.671 -3.127 0.210 1.00 89.69 657 LEU A C 1
ATOM 5126 O O . LEU A 1 657 ? -1.261 -2.499 -0.664 1.00 89.69 657 LEU A O 1
ATOM 5130 N N . THR A 1 658 ? 0.286 -2.595 0.954 1.00 88.69 658 THR A N 1
ATOM 5131 C CA . THR A 1 658 ? 0.810 -1.256 0.704 1.00 88.69 658 THR A CA 1
ATOM 5132 C C . THR A 1 658 ? 2.331 -1.302 0.663 1.00 88.69 658 THR A C 1
ATOM 5134 O O . THR A 1 658 ? 2.948 -2.256 1.136 1.00 88.69 658 THR A O 1
ATOM 5137 N N . ALA A 1 659 ? 2.930 -0.336 -0.011 1.00 84.69 659 ALA A N 1
ATOM 5138 C CA . ALA A 1 659 ? 4.362 -0.212 -0.152 1.00 84.69 659 ALA A CA 1
ATOM 5139 C C . ALA A 1 659 ? 4.706 1.260 -0.304 1.00 84.69 659 ALA A C 1
ATOM 5141 O O . ALA A 1 659 ? 4.228 1.905 -1.240 1.00 84.69 659 ALA A O 1
ATOM 5142 N N . ASP A 1 660 ? 5.578 1.738 0.574 1.00 83.06 660 ASP A N 1
ATOM 5143 C CA . ASP A 1 660 ? 6.066 3.110 0.539 1.00 83.06 660 ASP A CA 1
ATOM 5144 C C . ASP A 1 660 ? 7.514 3.084 0.054 1.00 83.06 660 ASP A C 1
ATOM 5146 O O . ASP A 1 660 ? 8.409 2.575 0.728 1.00 83.06 660 ASP A O 1
ATOM 5150 N N . ALA A 1 661 ? 7.752 3.554 -1.167 1.00 84.06 661 ALA A N 1
ATOM 5151 C CA . ALA A 1 661 ? 9.089 3.730 -1.717 1.00 84.06 661 ALA A CA 1
ATOM 5152 C C . ALA A 1 661 ? 9.574 5.135 -1.363 1.00 84.06 661 ALA A C 1
ATOM 5154 O O . ALA A 1 661 ? 9.246 6.106 -2.033 1.00 84.06 661 ALA A O 1
ATOM 5155 N N . ASN A 1 662 ? 10.330 5.233 -0.280 1.00 81.94 662 ASN A N 1
ATOM 5156 C CA . ASN A 1 662 ? 10.785 6.484 0.297 1.00 81.94 662 ASN A CA 1
ATOM 5157 C C . ASN A 1 662 ? 12.139 6.890 -0.280 1.00 81.94 662 ASN A C 1
ATOM 5159 O O . ASN A 1 662 ? 13.049 6.065 -0.313 1.00 81.94 662 ASN A O 1
ATOM 5163 N N . TYR A 1 663 ? 12.293 8.151 -0.682 1.00 80.62 663 TYR A N 1
ATOM 5164 C CA . TYR A 1 663 ? 13.551 8.741 -1.143 1.00 80.62 663 TYR A CA 1
ATOM 5165 C C . TYR A 1 663 ? 13.839 10.049 -0.400 1.00 80.62 663 TYR A C 1
ATOM 5167 O O . TYR A 1 663 ? 13.029 10.970 -0.443 1.00 80.62 663 TYR A O 1
ATOM 5175 N N . ALA A 1 664 ? 14.984 10.143 0.282 1.00 80.12 664 ALA A N 1
ATOM 5176 C CA . ALA A 1 664 ? 15.329 11.316 1.085 1.00 80.12 664 ALA A CA 1
ATOM 5177 C C . ALA A 1 664 ? 16.046 12.402 0.263 1.00 80.12 664 ALA A C 1
ATOM 5179 O O . ALA A 1 664 ? 17.094 12.145 -0.342 1.00 80.12 664 ALA A O 1
ATOM 5180 N N . SER A 1 665 ? 15.528 13.633 0.326 1.00 77.69 665 SER A N 1
ATOM 5181 C CA . SER A 1 665 ? 16.033 14.819 -0.383 1.00 77.69 665 SER A CA 1
ATOM 5182 C C . SER A 1 665 ? 17.516 15.077 -0.126 1.00 77.69 665 SER A C 1
ATOM 5184 O O . SER A 1 665 ? 18.311 15.252 -1.054 1.00 77.69 665 SER A O 1
ATOM 5186 N N . ILE A 1 666 ? 17.914 15.014 1.143 1.00 72.62 666 ILE A N 1
ATOM 5187 C CA . ILE A 1 666 ? 19.264 15.343 1.593 1.00 72.62 666 ILE A CA 1
ATOM 5188 C C . ILE A 1 666 ? 20.319 14.445 0.942 1.00 72.62 666 ILE A C 1
ATOM 5190 O O . ILE A 1 666 ? 21.457 14.868 0.746 1.00 72.62 666 ILE A O 1
ATOM 5194 N N . VAL A 1 667 ? 19.964 13.212 0.563 1.00 71.50 667 VAL A N 1
ATOM 5195 C CA . VAL A 1 667 ? 20.896 12.306 -0.115 1.00 71.50 667 VAL A CA 1
ATOM 5196 C C . VAL A 1 667 ? 21.081 12.699 -1.579 1.00 71.50 667 VAL A C 1
ATOM 5198 O O . VAL A 1 667 ? 22.230 12.762 -2.019 1.00 71.50 667 VAL A O 1
ATOM 5201 N N . SER A 1 668 ? 20.011 13.035 -2.314 1.00 70.75 668 SER A N 1
ATOM 5202 C CA . SER A 1 668 ? 20.127 13.613 -3.671 1.00 70.75 668 SER A CA 1
ATOM 5203 C C . SER A 1 668 ? 20.959 14.887 -3.677 1.00 70.75 668 SER A C 1
ATOM 5205 O O . SER A 1 668 ? 21.848 15.057 -4.517 1.00 70.75 668 SER A O 1
ATOM 5207 N N . GLU A 1 669 ? 20.665 15.797 -2.751 1.00 71.06 669 GLU A N 1
ATOM 5208 C CA . GLU A 1 669 ? 21.315 17.102 -2.690 1.00 71.06 669 GLU A CA 1
ATOM 5209 C C . GLU A 1 669 ? 22.797 16.954 -2.351 1.00 71.06 669 GLU A C 1
ATOM 5211 O O . GLU A 1 669 ? 23.651 17.530 -3.030 1.00 71.06 669 GLU A O 1
ATOM 5216 N N . ASN A 1 670 ? 23.123 16.093 -1.381 1.00 69.69 670 ASN A N 1
ATOM 5217 C CA . ASN A 1 670 ? 24.506 15.769 -1.052 1.00 69.69 670 ASN A CA 1
ATOM 5218 C C . ASN A 1 670 ? 25.228 15.091 -2.217 1.00 69.69 670 ASN A C 1
ATOM 5220 O O . ASN A 1 670 ? 26.373 15.441 -2.494 1.00 69.69 670 ASN A O 1
ATOM 5224 N N . LEU A 1 671 ? 24.591 14.152 -2.924 1.00 68.50 671 LEU A N 1
ATOM 5225 C CA . LEU A 1 671 ? 25.196 13.511 -4.093 1.00 68.50 671 LEU A CA 1
ATOM 5226 C C . LEU A 1 671 ? 25.508 14.546 -5.177 1.00 68.50 671 LEU A C 1
ATOM 5228 O O . LEU A 1 671 ? 26.604 14.536 -5.728 1.00 68.50 671 LEU A O 1
ATOM 5232 N N . THR A 1 672 ? 24.581 15.466 -5.442 1.00 65.88 672 THR A N 1
ATOM 5233 C CA . THR A 1 672 ? 24.758 16.547 -6.424 1.00 65.88 672 THR A CA 1
ATOM 5234 C C . THR A 1 672 ? 25.892 17.482 -6.016 1.00 65.88 672 THR A C 1
ATOM 5236 O O . THR A 1 672 ? 26.749 17.830 -6.834 1.00 65.88 672 THR A O 1
ATOM 5239 N N . MET A 1 673 ? 25.942 17.853 -4.736 1.00 66.06 673 MET A N 1
ATOM 5240 C CA . MET A 1 673 ? 27.015 18.658 -4.159 1.00 66.06 673 MET A CA 1
ATOM 5241 C C . MET A 1 673 ? 28.372 17.966 -4.325 1.00 66.06 673 MET A C 1
ATOM 5243 O O . MET A 1 673 ? 29.305 18.567 -4.859 1.00 66.06 673 MET A O 1
ATOM 5247 N N . VAL A 1 674 ? 28.471 16.696 -3.924 1.00 65.56 674 VAL A N 1
ATOM 5248 C CA . VAL A 1 674 ? 29.679 15.874 -4.060 1.00 65.56 674 VAL A CA 1
ATOM 5249 C C . VAL A 1 674 ? 30.064 15.766 -5.536 1.00 65.56 674 VAL A C 1
ATOM 5251 O O . VAL A 1 674 ? 31.180 16.122 -5.897 1.00 65.56 674 VAL A O 1
ATOM 5254 N N . ALA A 1 675 ? 29.154 15.372 -6.423 1.00 63.78 675 ALA A N 1
ATOM 5255 C CA . ALA A 1 675 ? 29.426 15.250 -7.854 1.00 63.78 675 ALA A CA 1
ATOM 5256 C C . ALA A 1 675 ? 29.936 16.567 -8.462 1.00 63.78 675 ALA A C 1
ATOM 5258 O O . ALA A 1 675 ? 30.921 16.557 -9.197 1.00 63.78 675 ALA A O 1
ATOM 5259 N N . THR A 1 676 ? 29.343 17.708 -8.100 1.00 63.31 676 THR A N 1
ATOM 5260 C CA . THR A 1 676 ? 29.771 19.036 -8.575 1.00 63.31 676 THR A CA 1
ATOM 5261 C C . THR A 1 676 ? 31.171 19.403 -8.075 1.00 63.31 676 THR A C 1
ATOM 5263 O O . THR A 1 676 ? 31.971 19.968 -8.824 1.00 63.31 676 THR A O 1
ATOM 5266 N N . GLN A 1 677 ? 31.499 19.055 -6.828 1.00 61.72 677 GLN A N 1
ATOM 5267 C CA . GLN A 1 677 ? 32.840 19.242 -6.268 1.00 61.72 677 GLN A CA 1
ATOM 5268 C C . GLN A 1 677 ? 33.873 18.347 -6.962 1.00 61.72 677 GLN A C 1
ATOM 5270 O O . GLN A 1 677 ? 34.926 18.821 -7.393 1.00 61.72 677 GLN A O 1
ATOM 5275 N N . TRP A 1 678 ? 33.558 17.062 -7.127 1.00 61.34 678 TRP A N 1
ATOM 5276 C CA . TRP A 1 678 ? 34.446 16.083 -7.749 1.00 61.34 678 TRP A CA 1
ATOM 5277 C C . TRP A 1 678 ? 34.613 16.304 -9.251 1.00 61.34 678 TRP A C 1
ATOM 5279 O O . TRP A 1 678 ? 35.684 16.027 -9.783 1.00 61.34 678 TRP A O 1
ATOM 5289 N N . PHE A 1 679 ? 33.615 16.859 -9.941 1.00 60.91 679 PHE A N 1
ATOM 5290 C CA . PHE A 1 679 ? 33.715 17.187 -11.363 1.00 60.91 679 PHE A CA 1
ATOM 5291 C C . PHE A 1 679 ? 34.877 18.150 -11.647 1.00 60.91 679 PHE A C 1
ATOM 5293 O O . PHE A 1 679 ? 35.598 17.991 -12.634 1.00 60.91 679 PHE A O 1
ATOM 5300 N N . GLN A 1 680 ? 35.118 19.114 -10.753 1.00 55.22 680 GLN A N 1
ATOM 5301 C CA . GLN A 1 680 ? 36.258 20.023 -10.877 1.00 55.22 680 GLN A CA 1
ATOM 5302 C C . GLN A 1 680 ? 37.592 19.298 -10.662 1.00 55.22 680 GLN A C 1
ATOM 5304 O O . GLN A 1 680 ? 38.526 19.508 -11.434 1.00 55.22 680 GLN A O 1
ATOM 5309 N N . VAL A 1 681 ? 37.657 18.378 -9.695 1.00 58.16 681 VAL A N 1
ATOM 5310 C CA . VAL A 1 681 ? 38.834 17.524 -9.453 1.00 58.16 681 VAL A CA 1
ATOM 5311 C C . VAL A 1 681 ? 39.127 16.624 -10.660 1.00 58.16 681 VAL A C 1
ATOM 5313 O O . VAL A 1 681 ? 40.263 16.567 -11.123 1.00 58.16 681 VAL A O 1
ATOM 5316 N N . LEU A 1 682 ? 38.112 15.973 -11.233 1.00 58.53 682 LEU A N 1
ATOM 5317 C CA . LEU A 1 682 ? 38.254 15.109 -12.412 1.00 58.53 682 LEU A CA 1
ATOM 5318 C C . LEU A 1 682 ? 38.744 15.885 -13.640 1.00 58.53 682 LEU A C 1
ATOM 5320 O O . LEU A 1 682 ? 39.606 15.403 -14.375 1.00 58.53 682 LEU A O 1
ATOM 5324 N N . ARG A 1 683 ? 38.266 17.120 -13.831 1.00 56.31 683 ARG A N 1
ATOM 5325 C CA . ARG A 1 683 ? 38.748 18.008 -14.898 1.00 56.31 683 ARG A CA 1
ATOM 5326 C C . ARG A 1 683 ? 40.216 18.404 -14.714 1.00 56.31 683 ARG A C 1
ATOM 5328 O O . ARG A 1 683 ? 40.919 18.592 -15.703 1.00 56.31 683 ARG A O 1
ATOM 5335 N N . CYS A 1 684 ? 40.677 18.505 -13.471 1.00 53.47 684 CYS A N 1
ATOM 5336 C CA . CYS A 1 684 ? 42.063 18.814 -13.130 1.00 53.47 684 CYS A CA 1
ATOM 5337 C C . CYS A 1 684 ? 43.039 17.642 -13.336 1.00 53.47 684 CYS A C 1
ATOM 5339 O O . CYS A 1 684 ? 44.240 17.879 -13.435 1.00 53.47 684 CYS A O 1
ATOM 5341 N N . ILE A 1 685 ? 42.546 16.399 -13.421 1.00 53.28 685 ILE A N 1
ATOM 5342 C CA . ILE A 1 685 ? 43.363 15.188 -13.628 1.00 53.28 685 ILE A CA 1
ATOM 5343 C C . ILE A 1 685 ? 43.679 14.948 -15.121 1.00 53.28 685 ILE A C 1
ATOM 5345 O O . ILE A 1 685 ? 44.616 14.220 -15.443 1.00 53.28 685 ILE A O 1
ATOM 5349 N N . GLY A 1 686 ? 42.934 15.564 -16.046 1.00 54.34 686 GLY A N 1
ATOM 5350 C CA . GLY A 1 686 ? 43.197 15.462 -17.486 1.00 54.34 686 GLY A CA 1
ATOM 5351 C C . GLY A 1 686 ? 44.412 16.278 -17.952 1.00 54.34 686 GLY A C 1
ATOM 5352 O O . GLY A 1 686 ? 44.771 17.283 -17.343 1.00 54.34 686 GLY A O 1
ATOM 5353 N N . ASP A 1 687 ? 44.988 15.903 -19.102 1.00 52.84 687 ASP A N 1
ATOM 5354 C CA . ASP A 1 687 ? 46.199 16.514 -19.697 1.00 52.84 687 ASP A CA 1
ATOM 5355 C C . ASP A 1 687 ? 46.114 18.042 -19.935 1.00 52.84 687 ASP A C 1
ATOM 5357 O O . ASP A 1 687 ? 47.127 18.695 -20.186 1.00 52.84 687 ASP A O 1
ATOM 5361 N N . GLY A 1 688 ? 44.911 18.628 -19.874 1.00 55.62 688 GLY A N 1
ATOM 5362 C CA . GLY A 1 688 ? 44.661 20.064 -20.034 1.00 55.62 688 GLY A CA 1
ATOM 5363 C C . GLY A 1 688 ? 44.768 20.911 -18.757 1.00 55.62 688 GLY A C 1
ATOM 5364 O O . GLY A 1 688 ? 44.750 22.137 -18.869 1.00 55.62 688 GLY A O 1
ATOM 5365 N N . GLY A 1 689 ? 44.877 20.292 -17.572 1.00 53.69 689 GLY A N 1
ATOM 5366 C CA . GLY A 1 689 ? 44.949 20.973 -16.272 1.00 53.69 689 GLY A CA 1
ATOM 5367 C C . GLY A 1 689 ? 43.706 21.793 -15.882 1.00 53.69 689 GLY A C 1
ATOM 5368 O O . GLY A 1 689 ? 42.758 21.972 -16.654 1.00 53.69 689 GLY A O 1
ATOM 5369 N N . CYS A 1 690 ? 43.701 22.325 -14.654 1.00 54.28 690 CYS A N 1
ATOM 5370 C CA . CYS A 1 690 ? 42.678 23.266 -14.194 1.00 54.28 690 CYS A CA 1
ATOM 5371 C C . CYS A 1 690 ? 42.886 24.609 -14.914 1.00 54.28 690 CYS A C 1
ATOM 5373 O O . CYS A 1 690 ? 43.735 25.408 -14.518 1.00 54.28 690 CYS A O 1
ATOM 5375 N N . GLY A 1 691 ? 42.150 24.870 -15.996 1.00 49.56 691 GLY A N 1
ATOM 5376 C CA . GLY A 1 691 ? 42.233 26.146 -16.710 1.00 49.56 691 GLY A CA 1
ATOM 5377 C C . GLY A 1 691 ? 42.295 27.361 -15.764 1.00 49.56 691 GLY A C 1
ATOM 5378 O O . GLY A 1 691 ? 41.364 27.618 -15.007 1.00 49.56 691 GLY A O 1
ATOM 5379 N N . SER A 1 692 ? 43.396 28.114 -15.854 1.00 48.38 692 SER A N 1
ATOM 5380 C CA . SER A 1 692 ? 43.737 29.367 -15.147 1.00 48.38 692 SER A CA 1
ATOM 5381 C C . SER A 1 692 ? 44.150 29.331 -13.667 1.00 48.38 692 SER A C 1
ATOM 5383 O O . SER A 1 692 ? 44.436 30.400 -13.126 1.00 48.38 692 SER A O 1
ATOM 5385 N N . THR A 1 693 ? 44.292 28.173 -13.023 1.00 49.09 693 THR A N 1
ATOM 5386 C CA . THR A 1 693 ? 44.932 28.108 -11.694 1.00 49.09 693 THR A CA 1
ATOM 5387 C C . THR A 1 693 ? 46.078 27.106 -11.703 1.00 49.09 693 THR A C 1
ATOM 5389 O O . THR A 1 693 ? 45.869 25.921 -11.468 1.00 49.09 693 THR A O 1
ATOM 5392 N N . ASP A 1 694 ? 47.293 27.603 -11.953 1.00 47.50 694 ASP A N 1
ATOM 5393 C CA . ASP A 1 694 ? 48.567 26.862 -11.907 1.00 47.50 694 ASP A CA 1
ATOM 5394 C C . ASP A 1 694 ? 49.000 26.482 -10.469 1.00 47.50 694 ASP A C 1
ATOM 5396 O O . ASP A 1 694 ? 50.193 26.353 -10.192 1.00 47.50 694 ASP A O 1
ATOM 5400 N N . ASP A 1 695 ? 48.059 26.358 -9.530 1.00 53.88 695 ASP A N 1
ATOM 5401 C CA . ASP A 1 695 ? 48.342 26.144 -8.110 1.00 53.88 695 ASP A CA 1
ATOM 5402 C C . ASP A 1 695 ? 48.072 24.675 -7.714 1.00 53.88 695 ASP A C 1
ATOM 5404 O O . ASP A 1 695 ? 46.910 24.254 -7.689 1.00 53.88 695 ASP A O 1
ATOM 5408 N N . PRO A 1 696 ? 49.118 23.871 -7.430 1.00 50.88 696 PRO A N 1
ATOM 5409 C CA . PRO A 1 696 ? 48.983 22.463 -7.056 1.00 50.88 696 PRO A CA 1
ATOM 5410 C C . PRO A 1 696 ? 48.238 22.248 -5.730 1.00 50.88 696 PRO A C 1
ATOM 5412 O O . PRO A 1 696 ? 47.650 21.184 -5.542 1.00 50.88 696 PRO A O 1
ATOM 5415 N N . ASP A 1 697 ? 48.223 23.246 -4.840 1.00 52.19 697 ASP A N 1
ATOM 5416 C CA . ASP A 1 697 ? 47.624 23.143 -3.499 1.00 52.19 697 ASP A CA 1
ATOM 5417 C C . ASP A 1 697 ? 46.083 23.220 -3.540 1.00 52.19 697 ASP A C 1
ATOM 5419 O O . ASP A 1 697 ? 45.389 22.894 -2.574 1.00 52.19 697 ASP A O 1
ATOM 5423 N N . VAL A 1 698 ? 45.517 23.607 -4.688 1.00 52.59 698 VAL A N 1
ATOM 5424 C CA . VAL A 1 698 ? 44.067 23.681 -4.905 1.00 52.59 698 VAL A CA 1
ATOM 5425 C C . VAL A 1 698 ? 43.437 22.287 -4.896 1.00 52.59 698 VAL A C 1
ATOM 5427 O O . VAL A 1 698 ? 42.337 22.130 -4.372 1.00 52.59 698 VAL A O 1
ATOM 5430 N N . VAL A 1 699 ? 44.131 21.261 -5.404 1.00 49.72 699 VAL A N 1
ATOM 5431 C CA . VAL A 1 699 ? 43.639 19.869 -5.410 1.00 49.72 699 VAL A CA 1
ATOM 5432 C C . VAL A 1 699 ? 43.426 19.355 -3.981 1.00 49.72 699 VAL A C 1
ATOM 5434 O O . VAL A 1 699 ? 42.382 18.766 -3.699 1.00 49.72 699 VAL A O 1
ATOM 5437 N N . ASP A 1 700 ? 44.351 19.655 -3.066 1.00 51.69 700 ASP A N 1
ATOM 5438 C CA . ASP A 1 700 ? 44.226 19.296 -1.649 1.00 51.69 700 ASP A CA 1
ATOM 5439 C C . ASP A 1 700 ? 43.104 20.093 -0.956 1.00 51.69 700 ASP A C 1
ATOM 5441 O O . ASP A 1 700 ? 42.340 19.527 -0.171 1.00 51.69 700 ASP A O 1
ATOM 5445 N N . GLY A 1 701 ? 42.920 21.373 -1.307 1.00 52.28 701 GLY A N 1
ATOM 5446 C CA . GLY A 1 701 ? 41.817 22.206 -0.805 1.00 52.28 701 GLY A CA 1
ATOM 5447 C C . GLY A 1 701 ? 40.417 21.743 -1.243 1.00 52.28 701 GLY A C 1
ATOM 5448 O O . GLY A 1 701 ? 39.450 21.909 -0.492 1.00 52.28 701 GLY A O 1
ATOM 5449 N N . TRP A 1 702 ? 40.290 21.119 -2.423 1.00 50.19 702 TRP A N 1
ATOM 5450 C CA . TRP A 1 702 ? 39.031 20.514 -2.891 1.00 50.19 702 TRP A CA 1
ATOM 5451 C C . TRP A 1 702 ? 38.694 19.215 -2.156 1.00 50.19 702 TRP A C 1
ATOM 5453 O O . TRP A 1 702 ? 37.532 18.996 -1.824 1.00 50.19 702 TRP A O 1
ATOM 5463 N N . VAL A 1 703 ? 39.695 18.381 -1.852 1.00 47.62 703 VAL A N 1
ATOM 5464 C CA . VAL A 1 703 ? 39.510 17.131 -1.089 1.00 47.62 703 VAL A CA 1
ATOM 5465 C C . VAL A 1 703 ? 39.272 17.409 0.405 1.00 47.62 703 VAL A C 1
ATOM 5467 O O . VAL A 1 703 ? 38.556 16.656 1.062 1.00 47.62 703 VAL A O 1
ATOM 5470 N N . ALA A 1 704 ? 39.816 18.507 0.942 1.00 53.06 704 ALA A N 1
ATOM 5471 C CA . ALA A 1 704 ? 39.653 18.915 2.342 1.00 53.06 704 ALA A CA 1
ATOM 5472 C C . ALA A 1 704 ? 38.377 19.739 2.635 1.00 53.06 704 ALA A C 1
ATOM 5474 O O . ALA A 1 704 ? 38.053 19.964 3.803 1.00 53.06 704 ALA A O 1
ATOM 5475 N N . GLY A 1 705 ? 37.635 20.181 1.608 1.00 46.34 705 GLY A N 1
ATOM 5476 C CA . GLY A 1 705 ? 36.402 20.970 1.764 1.00 46.34 705 GLY A CA 1
ATOM 5477 C C . GLY A 1 705 ? 36.615 22.465 2.059 1.00 46.34 705 GLY A C 1
ATOM 5478 O O . GLY A 1 705 ? 35.673 23.163 2.450 1.00 46.34 705 GLY A O 1
ATOM 5479 N N . ASP A 1 706 ? 37.828 22.985 1.854 1.00 53.06 706 ASP A N 1
ATOM 5480 C CA . ASP A 1 706 ? 38.187 24.379 2.150 1.00 53.06 706 ASP A CA 1
ATOM 5481 C C . ASP A 1 706 ? 37.502 25.384 1.207 1.00 53.06 706 ASP A C 1
ATOM 5483 O O . ASP A 1 706 ? 37.214 26.515 1.604 1.00 53.06 706 ASP A O 1
ATOM 5487 N N . SER A 1 707 ? 37.133 24.964 -0.008 1.00 52.12 707 SER A N 1
ATOM 5488 C CA . SER A 1 707 ? 36.405 25.797 -0.979 1.00 52.12 707 SER A CA 1
ATOM 5489 C C . SER A 1 707 ? 34.999 26.196 -0.508 1.00 52.12 707 SER A C 1
ATOM 5491 O O . SER A 1 707 ? 34.559 27.317 -0.774 1.00 52.12 707 SER A O 1
ATOM 5493 N N . MET A 1 708 ? 34.310 25.334 0.252 1.00 49.56 708 MET A N 1
ATOM 5494 C CA . MET A 1 708 ? 33.017 25.667 0.863 1.00 49.56 708 MET A CA 1
ATOM 5495 C C . MET A 1 708 ? 33.169 26.652 2.020 1.00 49.56 708 MET A C 1
ATOM 5497 O O . MET A 1 708 ? 32.405 27.614 2.103 1.00 49.56 708 MET A O 1
ATOM 5501 N N . ARG A 1 709 ? 34.170 26.467 2.893 1.00 52.53 709 ARG A N 1
ATOM 5502 C CA . ARG A 1 709 ? 34.456 27.438 3.965 1.00 52.53 709 ARG A CA 1
ATOM 5503 C C . ARG A 1 709 ? 34.801 28.805 3.395 1.00 52.53 709 ARG A C 1
ATOM 5505 O O . ARG A 1 709 ? 34.341 29.810 3.930 1.00 52.53 709 ARG A O 1
ATOM 5512 N N . ASP A 1 710 ? 35.560 28.845 2.305 1.00 50.38 710 ASP A N 1
ATOM 5513 C CA . ASP A 1 710 ? 35.934 30.094 1.652 1.00 50.38 710 ASP A CA 1
ATOM 5514 C C . ASP A 1 710 ? 34.736 30.740 0.930 1.00 50.38 710 ASP A C 1
ATOM 5516 O O . ASP A 1 710 ? 34.561 31.955 0.994 1.00 50.38 710 ASP A O 1
ATOM 5520 N N . TYR A 1 711 ? 33.832 29.947 0.336 1.00 51.41 711 TYR A N 1
ATOM 5521 C CA . TYR A 1 711 ? 32.554 30.438 -0.196 1.00 51.41 711 TYR A CA 1
ATOM 5522 C C . TYR A 1 711 ? 31.673 31.054 0.904 1.00 51.41 711 TYR A C 1
ATOM 5524 O O . TYR A 1 711 ? 31.285 32.217 0.790 1.00 51.41 711 TYR A O 1
ATOM 5532 N N . PHE A 1 712 ? 31.424 30.341 2.008 1.00 46.69 712 PHE A N 1
ATOM 5533 C CA . PHE A 1 712 ? 30.638 30.866 3.133 1.00 46.69 712 PHE A CA 1
ATOM 5534 C C . PHE A 1 712 ? 31.325 32.038 3.849 1.00 46.69 712 PHE A C 1
ATOM 5536 O O . PHE A 1 712 ? 30.643 32.930 4.349 1.00 46.69 712 PHE A O 1
ATOM 5543 N N . GLY A 1 713 ? 32.661 32.085 3.848 1.00 51.12 713 GLY A N 1
ATOM 5544 C CA . GLY A 1 713 ? 33.443 33.226 4.327 1.00 51.12 713 GLY A CA 1
ATOM 5545 C C . GLY A 1 713 ? 33.348 34.456 3.416 1.00 51.12 713 GLY A C 1
ATOM 5546 O O . GLY A 1 713 ? 33.391 35.587 3.903 1.00 51.12 713 GLY A O 1
ATOM 5547 N N . ARG A 1 714 ? 33.175 34.257 2.102 1.00 52.00 714 ARG A N 1
ATOM 5548 C CA . ARG A 1 714 ? 32.985 35.329 1.106 1.00 52.00 714 ARG A CA 1
ATOM 5549 C C . ARG A 1 714 ? 31.546 35.844 1.050 1.00 52.00 714 ARG A C 1
ATOM 5551 O O . ARG A 1 714 ? 31.347 37.008 0.701 1.00 52.00 714 ARG A O 1
ATOM 5558 N N . VAL A 1 715 ? 30.553 35.041 1.443 1.00 50.28 715 VAL A N 1
ATOM 5559 C CA . VAL A 1 715 ? 29.167 35.493 1.676 1.00 50.28 715 VAL A CA 1
ATOM 5560 C C . VAL A 1 715 ? 29.089 36.211 3.033 1.00 50.28 715 VAL A C 1
ATOM 5562 O O . VAL A 1 715 ? 28.429 35.791 3.979 1.00 50.28 715 VAL A O 1
ATOM 5565 N N . ALA A 1 716 ? 29.805 37.327 3.152 1.00 42.56 716 ALA A N 1
ATOM 5566 C CA . ALA A 1 716 ? 29.784 38.150 4.352 1.00 42.56 716 ALA A CA 1
ATOM 5567 C C . ALA A 1 716 ? 28.407 38.824 4.513 1.00 42.56 716 ALA A C 1
ATOM 5569 O O . ALA A 1 716 ? 27.993 39.619 3.669 1.00 42.56 716 ALA A O 1
ATOM 5570 N N . GLY A 1 717 ? 27.708 38.524 5.615 1.00 48.06 717 GLY A N 1
ATOM 5571 C CA . GLY A 1 717 ? 26.490 39.232 6.037 1.00 48.06 717 GLY A CA 1
ATOM 5572 C C . GLY A 1 717 ? 25.172 38.451 5.974 1.00 48.06 717 GLY A C 1
ATOM 5573 O O . GLY A 1 717 ? 24.132 39.052 6.230 1.00 48.06 717 GLY A O 1
ATOM 5574 N N . ARG A 1 718 ? 25.183 37.148 5.651 1.00 45.34 718 ARG A N 1
ATOM 5575 C CA . ARG A 1 718 ? 23.984 36.275 5.731 1.00 45.34 718 ARG A CA 1
ATOM 5576 C C . ARG A 1 718 ? 24.154 35.028 6.601 1.00 45.34 718 ARG A C 1
ATOM 5578 O O . ARG A 1 718 ? 23.193 34.297 6.801 1.00 45.34 718 ARG A O 1
ATOM 5585 N N . THR A 1 719 ? 25.349 34.809 7.130 1.00 40.84 719 THR A N 1
ATOM 5586 C CA . THR A 1 719 ? 25.687 33.663 7.974 1.00 40.84 719 THR A CA 1
ATOM 5587 C C . THR A 1 719 ? 26.041 34.183 9.363 1.00 40.84 719 THR A C 1
ATOM 5589 O O . THR A 1 719 ? 27.108 34.765 9.561 1.00 40.84 719 THR A O 1
ATOM 5592 N N . GLU A 1 720 ? 25.138 34.009 10.329 1.00 41.97 720 GLU A N 1
ATOM 5593 C CA . GLU A 1 720 ? 25.487 34.132 11.744 1.00 41.97 720 GLU A CA 1
ATOM 5594 C C . GLU A 1 720 ? 26.142 32.818 12.173 1.00 41.97 720 GLU A C 1
ATOM 5596 O O . GLU A 1 720 ? 25.514 31.763 12.164 1.00 41.97 720 GLU A O 1
ATOM 5601 N N . LEU A 1 721 ? 27.434 32.864 12.506 1.00 38.56 721 LEU A N 1
ATOM 5602 C CA . LEU A 1 721 ? 28.100 31.723 13.126 1.00 38.56 721 LEU A CA 1
ATOM 5603 C C . LEU A 1 721 ? 27.476 31.527 14.516 1.00 38.56 721 LEU A C 1
ATOM 5605 O O . LEU A 1 721 ? 27.563 32.453 15.330 1.00 38.56 721 LEU A O 1
ATOM 5609 N N . PRO A 1 722 ? 26.865 30.367 14.821 1.00 34.19 722 PRO A N 1
ATOM 5610 C CA . PRO A 1 722 ? 26.341 30.128 16.153 1.00 34.19 722 PRO A CA 1
ATOM 5611 C C . PRO A 1 722 ? 27.478 30.239 17.170 1.00 34.19 722 PRO A C 1
ATOM 5613 O O . PRO A 1 722 ? 28.615 29.824 16.919 1.00 34.19 722 PRO A O 1
ATOM 5616 N N . VAL A 1 723 ? 27.177 30.818 18.333 1.00 37.44 723 VAL A N 1
ATOM 5617 C CA . VAL A 1 723 ? 28.122 30.885 19.449 1.00 37.44 723 VAL A CA 1
ATOM 5618 C C . VAL A 1 723 ? 28.354 29.453 19.926 1.00 37.44 723 VAL A C 1
ATOM 5620 O O . VAL A 1 723 ? 27.554 28.896 20.670 1.00 37.44 723 VAL A O 1
ATOM 5623 N N . GLY A 1 724 ? 29.421 28.827 19.429 1.00 34.44 724 GLY A N 1
ATOM 5624 C CA . GLY A 1 724 ? 29.720 27.426 19.691 1.00 34.44 724 GLY A CA 1
ATOM 5625 C C . GLY A 1 724 ? 29.944 27.161 21.178 1.00 34.44 724 GLY A C 1
ATOM 5626 O O . GLY A 1 724 ? 31.010 27.459 21.720 1.00 34.44 724 GLY A O 1
ATOM 5627 N N . ILE A 1 725 ? 28.954 26.550 21.826 1.00 31.75 725 ILE A N 1
ATOM 5628 C CA . ILE A 1 725 ? 29.150 25.761 23.041 1.00 31.75 725 ILE A CA 1
ATOM 5629 C C . ILE A 1 725 ? 29.768 24.429 22.563 1.00 31.75 725 ILE A C 1
ATOM 5631 O O . ILE A 1 725 ? 29.201 23.729 21.737 1.00 31.75 725 ILE A O 1
ATOM 5635 N N . ALA A 1 726 ? 31.009 24.171 22.971 1.00 35.56 726 ALA A N 1
ATOM 5636 C CA . ALA A 1 726 ? 31.962 23.218 22.374 1.00 35.56 726 ALA A CA 1
ATOM 5637 C C . ALA A 1 726 ? 31.684 21.715 22.703 1.00 35.56 726 ALA A C 1
ATOM 5639 O O . ALA A 1 726 ? 30.845 21.446 23.557 1.00 35.56 726 ALA A O 1
ATOM 5640 N N . PRO A 1 727 ? 32.554 20.743 22.322 1.00 42.44 727 PRO A N 1
ATOM 5641 C CA . PRO A 1 727 ? 33.005 20.309 20.982 1.00 42.44 727 PRO A CA 1
ATOM 5642 C C . PRO A 1 727 ? 33.081 18.755 20.827 1.00 42.44 727 PRO A C 1
ATOM 5644 O O . PRO A 1 727 ? 33.383 18.041 21.784 1.00 42.44 727 PRO A O 1
ATOM 5647 N N . SER A 1 728 ? 32.996 18.212 19.607 1.00 31.83 728 SER A N 1
ATOM 5648 C CA . SER A 1 728 ? 33.567 16.884 19.295 1.00 31.83 728 SER A CA 1
ATOM 5649 C C . SER A 1 728 ? 33.930 16.769 17.814 1.00 31.83 728 SER A C 1
ATOM 5651 O O . SER A 1 728 ? 33.078 16.491 16.979 1.00 31.83 728 SER A O 1
ATOM 5653 N N . GLY A 1 729 ? 35.199 16.984 17.483 1.00 37.09 729 GLY A N 1
ATOM 5654 C CA . GLY A 1 729 ? 35.689 16.832 16.117 1.00 37.09 729 GLY A CA 1
ATOM 5655 C C . GLY A 1 729 ? 37.206 16.903 16.065 1.00 37.09 729 GLY A C 1
ATOM 5656 O O . GLY A 1 729 ? 37.830 17.718 16.742 1.00 37.09 729 GLY A O 1
ATOM 5657 N N . SER A 1 730 ? 37.812 15.990 15.312 1.00 35.62 730 SER A N 1
ATOM 5658 C CA . SER A 1 730 ? 39.256 15.895 15.070 1.00 35.62 730 SER A CA 1
ATOM 5659 C C . SER A 1 730 ? 39.752 16.870 13.994 1.00 35.62 730 SER A C 1
ATOM 5661 O O . SER A 1 730 ? 40.855 16.715 13.483 1.00 35.62 730 SER A O 1
ATOM 5663 N N . ASP A 1 731 ? 38.952 17.861 13.620 1.00 39.84 731 ASP A N 1
ATOM 5664 C CA . ASP A 1 731 ? 39.209 18.817 12.541 1.00 39.84 731 ASP A CA 1
ATOM 5665 C C . ASP A 1 731 ? 40.031 20.044 12.989 1.00 39.84 731 ASP A C 1
ATOM 5667 O O . ASP A 1 731 ? 40.419 20.880 12.178 1.00 39.84 731 ASP A O 1
ATOM 5671 N N . GLY A 1 732 ? 40.394 20.128 14.273 1.00 40.03 732 GLY A N 1
ATOM 5672 C CA . GLY A 1 732 ? 41.181 21.228 14.845 1.00 40.03 732 GLY A CA 1
ATOM 5673 C C . GLY A 1 732 ? 42.713 21.094 14.795 1.00 40.03 732 GLY A C 1
ATOM 5674 O O . GLY A 1 732 ? 43.386 21.835 15.510 1.00 40.03 732 GLY A O 1
ATOM 5675 N N . PHE A 1 733 ? 43.291 20.158 14.028 1.00 40.56 733 PHE A N 1
ATOM 5676 C CA . PHE A 1 733 ? 44.743 19.869 14.070 1.00 40.56 733 PHE A CA 1
ATOM 5677 C C . PHE A 1 733 ? 45.585 20.497 12.943 1.00 40.56 733 PHE A C 1
ATOM 5679 O O . PHE A 1 733 ? 46.801 20.289 12.901 1.00 40.56 733 PHE A O 1
ATOM 5686 N N . SER A 1 734 ? 44.986 21.287 12.048 1.00 40.22 734 SER A N 1
ATOM 5687 C CA . SER A 1 734 ? 45.730 22.030 11.023 1.00 40.22 734 SER A CA 1
ATOM 5688 C C . SER A 1 734 ? 46.467 23.223 11.650 1.00 40.22 734 SER A C 1
ATOM 5690 O O . SER A 1 734 ? 45.886 24.258 11.965 1.00 40.22 734 SER A O 1
ATOM 5692 N N . ASN A 1 735 ? 47.777 23.076 11.854 1.00 42.50 735 ASN A N 1
ATOM 5693 C CA . ASN A 1 735 ? 48.645 24.090 12.468 1.00 42.50 735 ASN A CA 1
ATOM 5694 C C . ASN A 1 735 ? 49.109 25.198 11.502 1.00 42.50 735 ASN A C 1
ATOM 5696 O O . ASN A 1 735 ? 50.082 25.891 11.804 1.00 42.50 735 ASN A O 1
ATOM 5700 N N . VAL A 1 736 ? 48.477 25.381 10.340 1.00 45.19 736 VAL A N 1
ATOM 5701 C CA . VAL A 1 736 ? 49.067 26.251 9.305 1.00 45.19 736 VAL A CA 1
ATOM 5702 C C . VAL A 1 736 ? 48.665 27.720 9.456 1.00 45.19 736 VAL A C 1
ATOM 5704 O O . VAL A 1 736 ? 49.442 28.593 9.077 1.00 45.19 736 VAL A O 1
ATOM 5707 N N . VAL A 1 737 ? 47.536 28.049 10.099 1.00 39.75 737 VAL A N 1
ATOM 5708 C CA . VAL A 1 737 ? 47.141 29.458 10.279 1.00 39.75 737 VAL A CA 1
ATOM 5709 C C . VAL A 1 737 ? 46.480 29.702 11.641 1.00 39.75 737 VAL A C 1
ATOM 5711 O O . VAL A 1 737 ? 45.264 29.741 11.772 1.00 39.75 737 VAL A O 1
ATOM 5714 N N . GLY A 1 738 ? 47.308 29.925 12.666 1.00 37.28 738 GLY A N 1
ATOM 5715 C CA . GLY A 1 738 ? 46.887 30.578 13.913 1.00 37.28 738 GLY A CA 1
ATOM 5716 C C . GLY A 1 738 ? 46.806 29.675 15.146 1.00 37.28 738 GLY A C 1
ATOM 5717 O O . GLY A 1 738 ? 45.789 29.052 15.408 1.00 37.28 738 GLY A O 1
ATOM 5718 N N . GLY A 1 739 ? 47.877 29.692 15.951 1.00 39.19 739 GLY A N 1
ATOM 5719 C CA . GLY A 1 739 ? 47.882 29.389 17.392 1.00 39.19 739 GLY A CA 1
ATOM 5720 C C . GLY A 1 739 ? 47.007 28.223 17.871 1.00 39.19 739 GLY A C 1
ATOM 5721 O O . GLY A 1 739 ? 45.988 28.452 18.520 1.00 39.19 739 GLY A O 1
ATOM 5722 N N . GLY A 1 740 ? 47.437 26.985 17.616 1.00 32.72 740 GLY A N 1
ATOM 5723 C CA . GLY A 1 740 ? 46.784 25.779 18.133 1.00 32.72 740 GLY A CA 1
ATOM 5724 C C . GLY A 1 740 ? 46.703 25.733 19.668 1.00 32.72 740 GLY A C 1
ATOM 5725 O O . GLY A 1 740 ? 47.601 26.192 20.380 1.00 32.72 740 GLY A O 1
ATOM 5726 N N . ARG A 1 741 ? 45.603 25.173 20.186 1.00 38.78 741 ARG A N 1
ATOM 5727 C CA . ARG A 1 741 ? 45.350 24.980 21.626 1.00 38.78 741 ARG A CA 1
ATOM 5728 C C . ARG A 1 741 ? 46.149 23.779 22.171 1.00 38.78 741 ARG A C 1
ATOM 5730 O O . ARG A 1 741 ? 46.396 22.837 21.421 1.00 38.78 741 ARG A O 1
ATOM 5737 N N . PRO A 1 742 ? 46.523 23.753 23.467 1.00 37.94 742 PRO A N 1
ATOM 5738 C CA . PRO A 1 742 ? 47.197 22.598 24.060 1.00 37.94 742 PRO A CA 1
ATOM 5739 C C . PRO A 1 742 ? 46.288 21.360 24.073 1.00 37.94 742 PRO A C 1
ATOM 5741 O O . PRO A 1 742 ? 45.098 21.465 24.366 1.00 37.94 742 PRO A O 1
ATOM 5744 N N . ALA A 1 743 ? 46.861 20.190 23.784 1.00 37.12 743 ALA A N 1
ATOM 5745 C CA . ALA A 1 743 ? 46.155 18.911 23.744 1.00 37.12 743 ALA A CA 1
ATOM 5746 C C . ALA A 1 743 ? 45.590 18.498 25.118 1.00 37.12 743 ALA A C 1
ATOM 5748 O O . ALA A 1 743 ? 46.254 18.657 26.144 1.00 37.12 743 ALA A O 1
ATOM 5749 N N . LEU A 1 744 ? 44.393 17.900 25.133 1.00 34.91 744 LEU A N 1
ATOM 5750 C CA . LEU A 1 744 ? 43.891 17.168 26.301 1.00 34.91 744 LEU A CA 1
ATOM 5751 C C . LEU A 1 744 ? 44.509 15.755 26.348 1.00 34.91 744 LEU A C 1
ATOM 5753 O O . LEU A 1 744 ? 44.703 15.141 25.296 1.00 34.91 744 LEU A O 1
ATOM 5757 N N . PRO A 1 745 ? 44.822 15.219 27.544 1.00 35.12 745 PRO A N 1
ATOM 5758 C CA . PRO A 1 745 ? 45.485 13.927 27.684 1.00 35.12 745 PRO A CA 1
ATOM 5759 C C . PRO A 1 745 ? 44.529 12.769 27.359 1.00 35.12 745 PRO A C 1
ATOM 5761 O O . PRO A 1 745 ? 43.422 12.685 27.886 1.00 35.12 745 PRO A O 1
ATOM 5764 N N . ILE A 1 746 ? 44.975 11.854 26.498 1.00 34.78 746 ILE A N 1
ATOM 5765 C CA . ILE A 1 746 ? 44.217 10.687 26.030 1.00 34.78 746 ILE A CA 1
ATOM 5766 C C . ILE A 1 746 ? 44.579 9.483 26.915 1.00 34.78 746 ILE A C 1
ATOM 5768 O O . ILE A 1 746 ? 45.758 9.156 27.044 1.00 34.78 746 ILE A O 1
ATOM 5772 N N . GLY A 1 747 ? 43.590 8.818 27.529 1.00 51.97 747 GLY A N 1
ATOM 5773 C CA . GLY A 1 747 ? 43.801 7.593 28.318 1.00 51.97 747 GLY A CA 1
ATOM 5774 C C . GLY A 1 747 ? 42.903 7.440 29.555 1.00 51.97 747 GLY A C 1
ATOM 5775 O O . GLY A 1 747 ? 41.786 7.958 29.593 1.00 51.97 747 GLY A O 1
ATOM 5776 N N . SER A 1 748 ? 43.413 6.715 30.565 1.00 42.19 748 SER A N 1
ATOM 5777 C CA . SER A 1 748 ? 42.748 6.237 31.802 1.00 42.19 748 SER A CA 1
ATOM 5778 C C . SER A 1 748 ? 41.910 7.267 32.572 1.00 42.19 748 SER A C 1
ATOM 5780 O O . SER A 1 748 ? 40.985 6.894 33.288 1.00 42.19 748 SER A O 1
ATOM 5782 N N . VAL A 1 749 ? 42.175 8.553 32.361 1.00 43.12 749 VAL A N 1
ATOM 5783 C CA . VAL A 1 749 ? 41.482 9.689 32.978 1.00 43.12 749 VAL A CA 1
ATOM 5784 C C . VAL A 1 749 ? 40.012 9.802 32.533 1.00 43.12 749 VAL A C 1
ATOM 5786 O O . VAL A 1 749 ? 39.174 10.229 33.320 1.00 43.12 749 VAL A O 1
ATOM 5789 N N . ARG A 1 750 ? 39.641 9.348 31.320 1.00 42.62 750 ARG A N 1
ATOM 5790 C CA . ARG A 1 750 ? 38.229 9.341 30.861 1.00 42.62 750 ARG A CA 1
ATOM 5791 C C . ARG A 1 750 ? 37.358 8.379 31.677 1.00 42.62 750 ARG A C 1
ATOM 5793 O O . ARG A 1 750 ? 36.186 8.656 31.902 1.00 42.62 750 ARG A O 1
ATOM 5800 N N . ARG A 1 751 ? 37.940 7.267 32.137 1.00 44.91 751 ARG A N 1
ATOM 5801 C CA . ARG A 1 751 ? 37.269 6.282 32.996 1.00 44.91 751 ARG A CA 1
ATOM 5802 C C . ARG A 1 751 ? 37.134 6.793 34.432 1.00 44.91 751 ARG A C 1
ATOM 5804 O O . ARG A 1 751 ? 36.094 6.575 35.033 1.00 44.91 751 ARG A O 1
ATOM 5811 N N . GLU A 1 752 ? 38.131 7.510 34.947 1.00 48.38 752 GLU A N 1
ATOM 5812 C CA . GLU A 1 752 ? 38.068 8.175 36.261 1.00 48.38 752 GLU A CA 1
ATOM 5813 C C . GLU A 1 752 ? 37.013 9.291 36.290 1.00 48.38 752 GLU A C 1
ATOM 5815 O O . GLU A 1 752 ? 36.141 9.273 37.148 1.00 48.38 752 GLU A O 1
ATOM 5820 N N . LEU A 1 753 ? 36.982 10.171 35.282 1.00 50.06 753 LEU A N 1
ATOM 5821 C CA . LEU A 1 753 ? 35.956 11.220 35.151 1.00 50.06 753 LEU A CA 1
ATOM 5822 C C . LEU A 1 753 ? 34.533 10.669 34.974 1.00 50.06 753 LEU A C 1
ATOM 5824 O O . LEU A 1 753 ? 33.571 11.287 35.427 1.00 50.06 753 LEU A O 1
ATOM 5828 N N . MET A 1 754 ? 34.392 9.525 34.299 1.00 47.88 754 MET A N 1
ATOM 5829 C CA . MET A 1 754 ? 33.106 8.843 34.151 1.00 47.88 754 MET A CA 1
ATOM 5830 C C . MET A 1 754 ? 32.639 8.245 35.481 1.00 47.88 754 MET A C 1
ATOM 5832 O O . MET A 1 754 ? 31.465 8.377 35.811 1.00 47.88 754 MET A O 1
ATOM 5836 N N . MET A 1 755 ? 33.544 7.638 36.255 1.00 53.56 755 MET A N 1
ATOM 5837 C CA . MET A 1 755 ? 33.216 7.067 37.565 1.00 53.56 755 MET A CA 1
ATOM 5838 C C . MET A 1 755 ? 32.944 8.138 38.628 1.00 53.56 755 MET A C 1
ATOM 5840 O O . MET A 1 755 ? 32.011 7.966 39.406 1.00 53.56 755 MET A O 1
ATOM 5844 N N . ASP A 1 756 ? 33.669 9.259 38.617 1.00 58.16 756 ASP A N 1
ATOM 5845 C CA . ASP A 1 756 ? 33.406 10.393 39.515 1.00 58.16 756 ASP A CA 1
ATOM 5846 C C . ASP A 1 756 ? 32.049 11.046 39.212 1.00 58.16 756 ASP A C 1
ATOM 5848 O O . ASP A 1 756 ? 31.274 11.321 40.126 1.00 58.16 756 ASP A O 1
ATOM 5852 N N . ARG A 1 757 ? 31.689 11.211 37.928 1.00 49.97 757 ARG A N 1
ATOM 5853 C CA . ARG A 1 757 ? 30.339 11.676 37.559 1.00 49.97 757 ARG A CA 1
ATOM 5854 C C . ARG A 1 757 ? 29.249 10.684 37.941 1.00 49.97 757 ARG A C 1
ATOM 5856 O O . ARG A 1 757 ? 28.174 11.114 38.343 1.00 49.97 757 ARG A O 1
ATOM 5863 N N . LEU A 1 758 ? 29.491 9.381 37.790 1.00 52.69 758 LEU A N 1
ATOM 5864 C CA . LEU A 1 758 ? 28.521 8.360 38.186 1.00 52.69 758 LEU A CA 1
ATOM 5865 C C . LEU A 1 758 ? 28.293 8.403 39.706 1.00 52.69 758 LEU A C 1
ATOM 5867 O O . LEU A 1 758 ? 27.150 8.367 40.150 1.00 52.69 758 LEU A O 1
ATOM 5871 N N . ALA A 1 759 ? 29.364 8.571 40.487 1.00 59.38 759 ALA A N 1
ATOM 5872 C CA . ALA A 1 759 ? 29.301 8.712 41.940 1.00 59.38 759 ALA A CA 1
ATOM 5873 C C . ALA A 1 759 ? 28.542 9.976 42.388 1.00 59.38 759 ALA A C 1
ATOM 5875 O O . ALA A 1 759 ? 27.775 9.910 43.345 1.00 59.38 759 ALA A O 1
ATOM 5876 N N . ASP A 1 760 ? 28.683 11.094 41.668 1.00 58.09 760 ASP A N 1
ATOM 5877 C CA . ASP A 1 760 ? 27.937 12.336 41.933 1.00 58.09 760 ASP A CA 1
ATOM 5878 C C . ASP A 1 760 ? 26.450 12.263 41.529 1.00 58.09 760 ASP A C 1
ATOM 5880 O O . ASP A 1 760 ? 25.620 13.019 42.044 1.00 58.09 760 ASP A O 1
ATOM 5884 N N . LEU A 1 761 ? 26.096 11.376 40.592 1.00 49.25 761 LEU A N 1
ATOM 5885 C CA . LEU A 1 761 ? 24.735 11.241 40.058 1.00 49.25 761 LEU A CA 1
ATOM 5886 C C . LEU A 1 761 ? 23.909 10.151 40.753 1.00 49.25 761 LEU A C 1
ATOM 5888 O O . LEU A 1 761 ? 22.685 10.269 40.787 1.00 49.25 761 LEU A O 1
ATOM 5892 N N . MET A 1 762 ? 24.542 9.135 41.348 1.00 51.00 762 MET A N 1
ATOM 5893 C CA . MET A 1 762 ? 23.844 8.055 42.065 1.00 51.00 762 MET A CA 1
ATOM 5894 C C . MET A 1 762 ? 22.894 8.546 43.178 1.00 51.00 762 MET A C 1
ATOM 5896 O O . MET A 1 762 ? 21.761 8.070 43.209 1.00 51.00 762 MET A O 1
ATOM 5900 N N . PRO A 1 763 ? 23.244 9.544 44.016 1.00 52.28 763 PRO A N 1
ATOM 5901 C CA . PRO A 1 763 ? 22.324 10.060 45.035 1.00 52.28 763 PRO A CA 1
ATOM 5902 C C . PRO A 1 763 ? 21.083 10.751 44.445 1.00 52.28 763 PRO A C 1
ATOM 5904 O O . PRO A 1 763 ? 20.010 10.707 45.034 1.00 52.28 763 PRO A O 1
ATOM 5907 N N . LYS A 1 764 ? 21.208 11.374 43.263 1.00 50.81 764 LYS A N 1
ATOM 5908 C CA . LYS A 1 764 ? 20.087 12.030 42.562 1.00 50.81 764 LYS A CA 1
ATOM 5909 C C . LYS A 1 764 ? 19.171 11.030 41.861 1.00 50.81 764 LYS A C 1
ATOM 5911 O O . LYS A 1 764 ? 17.988 11.305 41.699 1.00 50.81 764 LYS A O 1
ATOM 5916 N N . ALA A 1 765 ? 19.721 9.898 41.427 1.00 47.94 765 ALA A N 1
ATOM 5917 C CA . ALA A 1 765 ? 18.941 8.798 40.877 1.00 47.94 765 ALA A CA 1
ATOM 5918 C C . ALA A 1 765 ? 18.119 8.101 41.975 1.00 47.94 765 ALA A C 1
ATOM 5920 O O . ALA A 1 765 ? 16.959 7.783 41.741 1.00 47.94 765 ALA A O 1
ATOM 5921 N N . GLU A 1 766 ? 18.671 7.939 43.183 1.00 50.03 766 GLU A N 1
ATOM 5922 C CA . GLU A 1 766 ? 17.945 7.373 44.333 1.00 50.03 766 GLU A CA 1
ATOM 5923 C C . GLU A 1 766 ? 16.753 8.244 44.780 1.00 50.03 766 GLU A C 1
ATOM 5925 O O . GLU A 1 766 ? 15.694 7.698 45.092 1.00 50.03 766 GLU A O 1
ATOM 5930 N N . ASP A 1 767 ? 16.864 9.575 44.698 1.00 48.69 767 ASP A N 1
ATOM 5931 C CA . ASP A 1 767 ? 15.759 10.514 44.978 1.00 48.69 767 ASP A CA 1
ATOM 5932 C C . ASP A 1 767 ? 14.592 10.429 43.964 1.00 48.69 767 ASP A C 1
ATOM 5934 O O . ASP A 1 767 ? 13.485 10.884 44.251 1.00 48.69 767 ASP A O 1
ATOM 5938 N N . LEU A 1 768 ? 14.791 9.817 42.787 1.00 49.28 768 LEU A N 1
ATOM 5939 C CA . LEU A 1 768 ? 13.757 9.658 41.749 1.00 49.28 768 LEU A CA 1
ATOM 5940 C C . LEU A 1 768 ? 12.920 8.374 41.898 1.00 49.28 768 LEU A C 1
ATOM 5942 O O . LEU A 1 768 ? 11.987 8.159 41.123 1.00 49.28 768 LEU A O 1
ATOM 5946 N N . HIS A 1 769 ? 13.220 7.521 42.883 1.00 46.62 769 HIS A N 1
ATOM 5947 C CA . HIS A 1 769 ? 12.573 6.213 43.054 1.00 46.62 769 HIS A CA 1
ATOM 5948 C C . HIS A 1 769 ? 11.360 6.198 44.015 1.00 46.62 769 HIS A C 1
ATOM 5950 O O . HIS A 1 769 ? 10.821 5.125 44.287 1.00 46.62 769 HIS A O 1
ATOM 5956 N N . GLY A 1 770 ? 10.894 7.351 44.515 1.00 47.53 770 GLY A N 1
ATOM 5957 C CA . GLY A 1 770 ? 9.781 7.451 45.478 1.00 47.53 770 GLY A CA 1
ATOM 5958 C C . GLY A 1 770 ? 8.491 8.098 44.946 1.00 47.53 770 GLY A C 1
ATOM 5959 O O . GLY A 1 770 ? 8.483 8.728 43.890 1.00 47.53 770 GLY A O 1
ATOM 5960 N N . GLU A 1 771 ? 7.397 7.999 45.718 1.00 43.09 771 GLU A N 1
ATOM 5961 C CA . GLU A 1 771 ? 6.103 8.672 45.445 1.00 43.09 771 GLU A CA 1
ATOM 5962 C C . GLU A 1 771 ? 6.230 10.201 45.266 1.00 43.09 771 GLU A C 1
ATOM 5964 O O . GLU A 1 771 ? 5.395 10.814 44.597 1.00 43.09 771 GLU A O 1
ATOM 5969 N N . ASP A 1 772 ? 7.309 10.805 45.774 1.00 42.69 772 ASP A N 1
ATOM 5970 C CA . ASP A 1 772 ? 7.611 12.233 45.635 1.00 42.69 772 ASP A CA 1
ATOM 5971 C C . ASP A 1 772 ? 8.113 12.642 44.230 1.00 42.69 772 ASP A C 1
ATOM 5973 O O . ASP A 1 772 ? 8.167 13.833 43.917 1.00 42.69 772 ASP A O 1
ATOM 5977 N N . ALA A 1 773 ? 8.378 11.693 43.319 1.00 44.31 773 ALA A N 1
ATOM 5978 C CA . ALA A 1 773 ? 8.752 11.982 41.925 1.00 44.31 773 ALA A CA 1
ATOM 5979 C C . ALA A 1 773 ? 7.650 12.715 41.123 1.00 44.31 773 ALA A C 1
ATOM 5981 O O . ALA A 1 773 ? 7.896 13.222 40.027 1.00 44.31 773 ALA A O 1
ATOM 5982 N N . ARG A 1 774 ? 6.432 12.825 41.675 1.00 42.81 774 ARG A N 1
ATOM 5983 C CA . ARG A 1 774 ? 5.310 13.571 41.079 1.00 42.81 774 ARG A CA 1
ATOM 5984 C C . ARG A 1 774 ? 5.411 15.101 41.230 1.00 42.81 774 ARG A C 1
ATOM 5986 O O . ARG A 1 774 ? 4.602 15.804 40.630 1.00 42.81 774 ARG A O 1
ATOM 5993 N N . PHE A 1 775 ? 6.384 15.645 41.969 1.00 39.28 775 PHE A N 1
ATOM 5994 C CA . PHE A 1 775 ? 6.398 17.071 42.354 1.00 39.28 775 PHE A CA 1
ATOM 5995 C C . PHE A 1 775 ? 7.153 18.058 41.436 1.00 39.28 775 PHE A C 1
ATOM 5997 O O . PHE A 1 775 ? 7.390 19.200 41.830 1.00 39.28 775 PHE A O 1
ATOM 6004 N N . HIS A 1 776 ? 7.489 17.708 40.188 1.00 43.62 776 HIS A N 1
ATOM 6005 C CA . HIS A 1 776 ? 8.231 18.625 39.298 1.00 43.62 776 HIS A CA 1
ATOM 6006 C C . HIS A 1 776 ? 7.614 18.832 37.910 1.00 43.62 776 HIS A C 1
ATOM 6008 O O . HIS A 1 776 ? 8.313 18.851 36.893 1.00 43.62 776 HIS A O 1
ATOM 6014 N N . ILE A 1 777 ? 6.308 19.086 37.851 1.00 44.91 777 ILE A N 1
ATOM 6015 C CA . ILE A 1 777 ? 5.652 19.555 36.622 1.00 44.91 777 ILE A CA 1
ATOM 6016 C C . ILE A 1 777 ? 6.150 20.978 36.288 1.00 44.91 777 ILE A C 1
ATOM 6018 O O . ILE A 1 777 ? 6.357 21.813 37.171 1.00 44.91 777 ILE A O 1
ATOM 6022 N N . PHE A 1 778 ? 6.376 21.255 35.000 1.00 42.16 778 PHE A N 1
ATOM 6023 C CA . PHE A 1 778 ? 6.870 22.536 34.465 1.00 42.16 778 PHE A CA 1
ATOM 6024 C C . PHE A 1 778 ? 6.076 23.761 34.967 1.00 42.16 778 PHE A C 1
ATOM 6026 O O . PHE A 1 778 ? 6.662 24.807 35.245 1.00 42.16 778 PHE A O 1
ATOM 6033 N N . GLN A 1 779 ? 4.765 23.609 35.182 1.00 44.38 779 GLN A N 1
ATOM 6034 C CA . GLN A 1 779 ? 3.893 24.673 35.690 1.00 44.38 779 GLN A CA 1
ATOM 6035 C C . GLN A 1 779 ? 4.241 25.133 37.119 1.00 44.38 779 GLN A C 1
ATOM 6037 O O . GLN A 1 779 ? 4.189 26.332 37.393 1.00 44.38 779 GLN A O 1
ATOM 6042 N N . ASP A 1 780 ? 4.680 24.237 38.010 1.00 44.34 780 ASP A N 1
ATOM 6043 C CA . ASP A 1 780 ? 5.100 24.618 39.370 1.00 44.34 780 ASP A CA 1
ATOM 6044 C C . ASP A 1 780 ? 6.528 25.185 39.400 1.00 44.34 780 ASP A C 1
ATOM 6046 O O . ASP A 1 780 ? 6.844 26.045 40.225 1.00 44.34 780 ASP A O 1
ATOM 6050 N N . ARG A 1 781 ? 7.391 24.786 38.453 1.00 48.94 781 ARG A N 1
ATOM 6051 C CA . ARG A 1 781 ? 8.714 25.411 38.267 1.00 48.94 781 ARG A CA 1
ATOM 6052 C C . ARG A 1 781 ? 8.583 26.859 37.788 1.00 48.94 781 ARG A C 1
ATOM 6054 O O . ARG A 1 781 ? 9.252 27.728 38.337 1.00 48.94 781 ARG A O 1
ATOM 6061 N N . MET A 1 782 ? 7.660 27.127 36.863 1.00 45.69 782 MET A N 1
ATOM 6062 C CA . MET A 1 782 ? 7.306 28.485 36.425 1.00 45.69 782 MET A CA 1
ATOM 6063 C C . MET A 1 782 ? 6.770 29.346 37.577 1.00 45.69 782 MET A C 1
ATOM 6065 O O . MET A 1 782 ? 7.136 30.511 37.704 1.00 45.69 782 MET A O 1
ATOM 6069 N N . ARG A 1 783 ? 5.960 28.764 38.469 1.00 47.31 783 ARG A N 1
ATOM 6070 C CA . ARG A 1 783 ? 5.394 29.474 39.626 1.00 47.31 783 ARG A CA 1
ATOM 6071 C C . ARG A 1 783 ? 6.433 29.833 40.696 1.00 47.31 783 ARG A C 1
ATOM 6073 O O . ARG A 1 783 ? 6.280 30.850 41.362 1.00 47.31 783 ARG A O 1
ATOM 6080 N N . ASN A 1 784 ? 7.483 29.024 40.841 1.00 47.72 784 ASN A N 1
ATOM 6081 C CA . ASN A 1 784 ? 8.579 29.249 41.793 1.00 47.72 784 ASN A CA 1
ATOM 6082 C C . ASN A 1 784 ? 9.716 30.127 41.241 1.00 47.72 784 ASN A C 1
ATOM 6084 O O . ASN A 1 784 ? 10.582 30.553 42.004 1.00 47.72 784 ASN A O 1
ATOM 6088 N N . LEU A 1 785 ? 9.732 30.378 39.929 1.00 49.31 785 LEU A N 1
ATOM 6089 C CA . LEU A 1 785 ? 10.671 31.292 39.274 1.00 49.31 785 LEU A CA 1
ATOM 6090 C C . LEU A 1 785 ? 10.200 32.752 39.316 1.00 49.31 785 LEU A C 1
ATOM 6092 O O . LEU A 1 785 ? 11.043 33.640 39.202 1.00 49.31 785 LEU A O 1
ATOM 6096 N N . ALA A 1 786 ? 8.903 32.989 39.531 1.00 47.28 786 ALA A N 1
ATOM 6097 C CA . ALA A 1 786 ? 8.328 34.323 39.653 1.00 47.28 786 ALA A CA 1
ATOM 6098 C C . ALA A 1 786 ? 8.973 35.127 40.803 1.00 47.28 786 ALA A C 1
ATOM 6100 O O . ALA A 1 786 ? 9.129 34.631 41.920 1.00 47.28 786 ALA A O 1
ATOM 6101 N N . ASP A 1 787 ? 9.344 36.370 40.507 1.00 49.06 787 ASP A N 1
ATOM 6102 C CA . ASP A 1 787 ? 10.031 37.350 41.354 1.00 49.06 787 ASP A CA 1
ATOM 6103 C C . ASP A 1 787 ? 11.464 36.972 41.775 1.00 49.06 787 ASP A C 1
ATOM 6105 O O . ASP A 1 787 ? 12.038 37.564 42.698 1.00 49.06 787 ASP A O 1
ATOM 6109 N N . THR A 1 788 ? 12.089 36.009 41.090 1.00 66.50 788 THR A N 1
ATOM 6110 C CA . THR A 1 788 ? 13.481 35.631 41.369 1.00 66.50 788 THR A CA 1
ATOM 6111 C C . THR A 1 788 ? 14.482 36.429 40.519 1.00 66.50 788 THR A C 1
ATOM 6113 O O . THR A 1 788 ? 14.196 36.810 39.384 1.00 66.50 788 THR A O 1
ATOM 6116 N N . PRO A 1 789 ? 15.723 36.643 41.001 1.00 46.97 789 PRO A N 1
ATOM 6117 C CA . PRO A 1 789 ? 16.779 37.280 40.205 1.00 46.97 789 PRO A CA 1
ATOM 6118 C C . PRO A 1 789 ? 17.118 36.517 38.913 1.00 46.97 789 PRO A C 1
ATOM 6120 O O . PRO A 1 789 ? 17.629 37.103 37.962 1.00 46.97 789 PRO A O 1
ATOM 6123 N N . ILE A 1 790 ? 16.829 35.210 38.884 1.00 50.69 790 ILE A N 1
ATOM 6124 C CA . ILE A 1 790 ? 17.006 34.338 37.718 1.00 50.69 790 ILE A CA 1
ATOM 6125 C C . ILE A 1 790 ? 15.949 34.644 36.655 1.00 50.69 790 ILE A C 1
ATOM 6127 O O . ILE A 1 790 ? 16.302 34.729 35.484 1.00 50.69 790 ILE A O 1
ATOM 6131 N N . GLU A 1 791 ? 14.690 34.881 37.042 1.00 53.12 791 GLU A N 1
ATOM 6132 C CA . GLU A 1 791 ? 13.665 35.395 36.124 1.00 53.12 791 GLU A CA 1
ATOM 6133 C C . GLU A 1 791 ? 14.081 36.757 35.561 1.00 53.12 791 GLU A C 1
ATOM 6135 O O . GLU A 1 791 ? 14.038 36.940 34.351 1.00 53.12 791 GLU A O 1
ATOM 6140 N N . GLN A 1 792 ? 14.579 37.683 36.388 1.00 50.38 792 GLN A N 1
ATOM 6141 C CA . GLN A 1 792 ? 15.058 38.985 35.898 1.00 50.38 792 GLN A CA 1
ATOM 6142 C C . GLN A 1 792 ? 16.210 38.859 34.889 1.00 50.38 792 GLN A C 1
ATOM 6144 O O . GLN A 1 792 ? 16.203 39.553 33.875 1.00 50.38 792 GLN A O 1
ATOM 6149 N N . GLN A 1 793 ? 17.156 37.939 35.106 1.00 47.50 793 GLN A N 1
ATOM 6150 C CA . GLN A 1 793 ? 18.242 37.676 34.154 1.00 47.50 793 GLN A CA 1
ATOM 6151 C C . GLN A 1 793 ? 17.770 36.974 32.875 1.00 47.50 793 GLN A C 1
ATOM 6153 O O . GLN A 1 793 ? 18.264 37.292 31.791 1.00 47.50 793 GLN A O 1
ATOM 6158 N N . LEU A 1 794 ? 16.798 36.059 32.970 1.00 46.03 794 LEU A N 1
ATOM 6159 C CA . LEU A 1 794 ? 16.182 35.446 31.791 1.00 46.03 794 LEU A CA 1
ATOM 6160 C C . LEU A 1 794 ? 15.437 36.508 30.969 1.00 46.03 794 LEU A C 1
ATOM 6162 O O . LEU A 1 794 ? 15.623 36.590 29.756 1.00 46.03 794 LEU A O 1
ATOM 6166 N N . MET A 1 795 ? 14.679 37.379 31.641 1.00 47.16 795 MET A N 1
ATOM 6167 C CA . MET A 1 795 ? 13.890 38.460 31.044 1.00 47.16 795 MET A CA 1
ATOM 6168 C C . MET A 1 795 ? 14.756 39.553 30.402 1.00 47.16 795 MET A C 1
ATOM 6170 O O . MET A 1 795 ? 14.376 40.109 29.371 1.00 47.16 795 MET A O 1
ATOM 6174 N N . GLU A 1 796 ? 15.938 39.843 30.955 1.00 45.19 796 GLU A N 1
ATOM 6175 C CA . GLU A 1 796 ? 16.908 40.760 30.340 1.00 45.19 796 GLU A CA 1
ATOM 6176 C C . GLU A 1 796 ? 17.559 40.175 29.075 1.00 45.19 796 GLU A C 1
ATOM 6178 O O . GLU A 1 796 ? 17.881 40.931 28.155 1.00 45.19 796 GLU A O 1
ATOM 6183 N N . SER A 1 797 ? 17.704 38.847 28.981 1.00 41.31 797 SER A N 1
ATOM 6184 C CA . SER A 1 797 ? 18.321 38.192 27.817 1.00 41.31 797 SER A CA 1
ATOM 6185 C C . SER A 1 797 ? 17.387 38.038 26.608 1.00 41.31 797 SER A C 1
ATOM 6187 O O . SER A 1 797 ? 17.866 37.911 25.484 1.00 41.31 797 SER A O 1
ATOM 6189 N N . MET A 1 798 ? 16.064 38.126 26.802 1.00 40.56 798 MET A N 1
ATOM 6190 C CA . MET A 1 798 ? 15.067 37.908 25.740 1.00 40.56 798 MET A CA 1
ATOM 6191 C C . MET A 1 798 ? 14.691 39.144 24.902 1.00 40.56 798 MET A C 1
ATOM 6193 O O . MET A 1 798 ? 13.920 39.017 23.955 1.00 40.56 798 MET A O 1
ATOM 6197 N N . GLY A 1 799 ? 15.258 40.325 25.174 1.00 40.78 799 GLY A N 1
ATOM 6198 C CA . GLY A 1 799 ? 15.140 41.498 24.298 1.00 40.78 799 GLY A CA 1
ATOM 6199 C C . GLY A 1 799 ? 13.728 42.108 24.182 1.00 40.78 799 GLY A C 1
ATOM 6200 O O . GLY A 1 799 ? 12.691 41.453 24.133 1.00 40.78 799 GLY A O 1
ATOM 6201 N N . ARG A 1 800 ? 13.660 43.440 24.082 1.00 38.69 800 ARG A N 1
ATOM 6202 C CA . ARG A 1 800 ? 12.407 44.223 24.164 1.00 38.69 800 ARG A CA 1
ATOM 6203 C C . ARG A 1 800 ? 11.387 43.977 23.027 1.00 38.69 800 ARG A C 1
ATOM 6205 O O . ARG A 1 800 ? 10.315 44.573 23.054 1.00 38.69 800 ARG A O 1
ATOM 6212 N N . GLN A 1 801 ? 11.702 43.139 22.036 1.00 42.09 801 GLN A N 1
ATOM 6213 C CA . GLN A 1 801 ? 10.793 42.749 20.947 1.00 42.09 801 GLN A CA 1
ATOM 6214 C C . GLN A 1 801 ? 9.940 41.512 21.287 1.00 42.09 801 GLN A C 1
ATOM 6216 O O . GLN A 1 801 ? 8.776 41.484 20.895 1.00 42.09 801 GLN A O 1
ATOM 6221 N N . ALA A 1 802 ? 10.444 40.562 22.087 1.00 39.78 802 ALA A N 1
ATOM 6222 C CA . ALA A 1 802 ? 9.682 39.377 22.506 1.00 39.78 802 ALA A CA 1
ATOM 6223 C C . ALA A 1 802 ? 8.539 39.721 23.487 1.00 39.78 802 ALA A C 1
ATOM 6225 O O . ALA A 1 802 ? 7.475 39.104 23.467 1.00 39.78 802 ALA A O 1
ATOM 6226 N N . LEU A 1 803 ? 8.713 40.779 24.289 1.00 41.66 803 LEU A N 1
ATOM 6227 C CA . LEU A 1 803 ? 7.705 41.260 25.245 1.00 41.66 803 LEU A CA 1
ATOM 6228 C C . LEU A 1 803 ? 6.426 41.806 24.581 1.00 41.66 803 LEU A C 1
ATOM 6230 O O . LEU A 1 803 ? 5.342 41.650 25.139 1.00 41.66 803 LEU A O 1
ATOM 6234 N N . ASN A 1 804 ? 6.518 42.398 23.384 1.00 40.53 804 ASN A N 1
ATOM 6235 C CA . ASN A 1 804 ? 5.337 42.915 22.677 1.00 40.53 804 ASN A CA 1
ATOM 6236 C C . ASN A 1 804 ? 4.521 41.810 21.985 1.00 40.53 804 ASN A C 1
ATOM 6238 O O . ASN A 1 804 ? 3.331 42.006 21.763 1.00 40.53 804 ASN A O 1
ATOM 6242 N N . ALA A 1 805 ? 5.135 40.665 21.668 1.00 41.31 805 ALA A N 1
ATOM 6243 C CA . ALA A 1 805 ? 4.453 39.536 21.035 1.00 41.31 805 ALA A CA 1
ATOM 6244 C C . ALA A 1 805 ? 3.724 38.633 22.047 1.00 41.31 805 ALA A C 1
ATOM 6246 O O . ALA A 1 805 ? 2.716 38.029 21.696 1.00 41.31 805 ALA A O 1
ATOM 6247 N N . HIS A 1 806 ? 4.190 38.570 23.302 1.00 40.00 806 HIS A N 1
ATOM 6248 C CA . HIS A 1 806 ? 3.653 37.622 24.288 1.00 40.00 806 HIS A CA 1
ATOM 6249 C C . HIS A 1 806 ? 2.747 38.206 25.383 1.00 40.00 806 HIS A C 1
ATOM 6251 O O . HIS A 1 806 ? 1.988 37.442 25.970 1.00 40.00 806 HIS A O 1
ATOM 6257 N N . PHE A 1 807 ? 2.745 39.522 25.644 1.00 39.16 807 PHE A N 1
ATOM 6258 C CA . PHE A 1 807 ? 1.921 40.100 26.728 1.00 39.16 807 PHE A CA 1
ATOM 6259 C C . PHE A 1 807 ? 0.966 41.230 26.318 1.00 39.16 807 PHE A C 1
ATOM 6261 O O . PHE A 1 807 ? 0.255 41.777 27.164 1.00 39.16 807 PHE A O 1
ATOM 6268 N N . ALA A 1 808 ? 0.859 41.564 25.031 1.00 36.88 808 ALA A N 1
ATOM 6269 C CA . ALA A 1 808 ? -0.137 42.525 24.557 1.00 36.88 808 ALA A CA 1
ATOM 6270 C C . ALA A 1 808 ? -1.510 41.860 24.349 1.00 36.88 808 ALA A C 1
ATOM 6272 O O . ALA A 1 808 ? -1.983 41.776 23.222 1.00 36.88 808 ALA A O 1
ATOM 6273 N N . ASN A 1 809 ? -2.139 41.374 25.427 1.00 38.12 809 ASN A N 1
ATOM 6274 C CA . ASN A 1 809 ? -3.606 41.268 25.517 1.00 38.12 809 ASN A CA 1
ATOM 6275 C C . ASN A 1 809 ? -4.129 40.995 26.934 1.00 38.12 809 ASN A C 1
ATOM 6277 O O . ASN A 1 809 ? -5.079 40.243 27.135 1.00 38.12 809 ASN A O 1
ATOM 6281 N N . THR A 1 810 ? -3.578 41.678 27.936 1.00 38.66 810 THR A N 1
ATOM 6282 C CA . THR A 1 810 ? -4.297 41.834 29.206 1.00 38.66 810 THR A CA 1
ATOM 6283 C C . THR A 1 810 ? -4.220 43.274 29.693 1.00 38.66 810 THR A C 1
ATOM 6285 O O . THR A 1 810 ? -3.171 43.735 30.135 1.00 38.66 810 THR A O 1
ATOM 6288 N N . ASN A 1 811 ? -5.391 43.920 29.647 1.00 30.41 811 ASN A N 1
ATOM 6289 C CA . ASN A 1 811 ? -5.825 45.149 30.322 1.00 30.41 811 ASN A CA 1
ATOM 6290 C C . ASN A 1 811 ? -5.740 46.471 29.545 1.00 30.41 811 ASN A C 1
ATOM 6292 O O . ASN A 1 811 ? -4.823 47.260 29.758 1.00 30.41 811 ASN A O 1
ATOM 6296 N N . GLN A 1 812 ? -6.826 46.798 28.830 1.00 28.97 812 GLN A N 1
ATOM 6297 C CA . GLN A 1 812 ? -7.536 48.072 29.028 1.00 28.97 812 GLN A CA 1
ATOM 6298 C C . GLN A 1 812 ? -9.064 47.859 28.963 1.00 28.97 812 GLN A C 1
ATOM 6300 O O . GLN A 1 812 ? -9.582 47.505 27.911 1.00 28.97 812 GLN A O 1
ATOM 6305 N N . THR A 1 813 ? -9.715 48.134 30.106 1.00 34.00 813 THR A N 1
ATOM 6306 C CA . THR A 1 813 ? -11.163 48.329 30.392 1.00 34.00 813 THR A CA 1
ATOM 6307 C C . THR A 1 813 ? -12.161 47.216 30.113 1.00 34.00 813 THR A C 1
ATOM 6309 O O . THR A 1 813 ? -12.371 46.881 28.933 1.00 34.00 813 THR A O 1
#

Foldseek 3Di:
DDDDDDDDVVVVVVVVVVVVVPPPDPPPAFAEPEDPQKDFPVLQDAKKWKWKFFQAFALLQCDQDDPDRWLNHHLRIWAQQCPPPNCPAFATAMFHWDDDAFKIWTFGQADLAALPDPCRPPNPDGHDTPFMWTWPAQWAFDFDADPVPRHGDSYTYTDRPDDDSVPGGITHTQLQWTQDPSTHISRCCQVPVVQKDKDWDGHDDDVPPDPPDQPVQDKDFDFLLNCVPFQCSVLADPVRRRRGFKIKHKTKMKIARGNVCVDPRHGDRDITITIMMMMMGGDRPNDDDQWDWDDVVNCVVPNDQFHDDFYDVVSDDDLLLQFDFAQWLVRRDDDDPDDDDDDDDPDDDDDDDPDDPPDDDDPPDDDDPPPPPRWGQPNVSRGTHDDDDPVPDDDDPGTGTGQDARFFPPFFDPAAGSWFCLAQCPDVVHDYHHQWGQRNLVRTITDRLLPTATRAAEAEAAWLRQLLCQVVVQFVLLVVQLVVLVVNCVSNVHDDKDQQVFKDFADCQDPPDPRHQPPVQCVVNPRIGRGDDGQAAAPVNSVVRPIPPDQRKHKDQPQDDDDSDDPDSPNSAPLSSQRIWIGGSSGNYTYHYWQLSNQDHDSPDTLSCGADPVRHRTDTDRNPHLSHEYAYEGAHPSNPDQWDKNFHAHNSRSYGRYIYTYGYPVVVVVVVVVCVLVVQLVVCPDPVHNPPDPDPCVNVCSVLVVVVVVVVVVPPPPDDDPPDPDDDDPNQPPPPDDDGDDDDDDDPVVVVVVVVVVVVCVVVVVVCPDPCVPPDDPVVVVVVCPPDVVVVVVVVVPDPVVCCVPPPPDDDD

pLDDT: mean 71.57, std 20.6, range [28.97, 96.94]

Secondary structure (DSSP, 8-state):
------SSHHHHHHHHHHHHTT--------EE---S--EEGGGG-SEEEEEEEES---HHHHT-STT-----STT-B-BS-HHHHSS-S-BPEEEEEEE-SSEEEEEESS-SEET-STTTT-TT----EEEEEEEEEEEEEEEEE-TTT-PEEEEEEEE-SSS-GGG-SEEEEETT-------B-TTTHHHHSSSSEEEEE-----TTS-TT--GGGS-EEEEGGG-SSSTTGGGS-GGGTTSEEEEEEEEEEEEE-TTGGGSTT----SPEEEEEEEEEEEPPTT------EEPHHHHHHH----BSPEE-TTSS--GGGSPPB-SSGGGG----------SSS--SS-----PPTT-PPPTTSPP---TT-PPEEETTTTEEESPPPTTS-SS----EEPPEE--EES-EEEEE-SSGGGTS--STTS---TT--EETTTTEEEPPGGGPEE-PEEEEE-TT--HHHHHHHHHHHHHHHHHHHHHHHHHTTPPPP-GGGSEEEPBSS-TTSSSBTTSSSSTTSSSEEE----TTS-HHHHHHHT-SS--S-EEEESS----SS-SSGGGS-TTGGG-EEEE-TT-SEEEE--TTTTT--STT--GGG-B-TTSPBPP---TT-TTSEEEEEE--TT---S-EEEEEE-TTT-EEEEEEEEEEHHHHHHHHHHHHHHHHHHHHHSTT-STT---THHHHHHHHTHHHHHHHHHSTTS-----------GGGG-TTSS-PPPPPPPSTHHHHHHHHHHHHHHHHHHTTSSGGGGS--HHHHHHHHTT-HHHHHHHHHTHHHHHHHHSTTS---

Sequence (813 aa):
MKVPTMGIRASIFAGLAALLALGCGDPIGDVNRVQENLVDKAIFEGEWWTLQSVVEADGDATLVGSGASLYMFNGGSAFTDLALDSGQSASIGRIRWVIDEDFLYAYRSYELIDGGNDDGRDEDFRGQPLAAFAIDNHVDIRREYNPVTGEIQNVISENTTDRRWYERQFMRVDWSMNVAQSFAYFTDWVDLEATWRRESTAFISEPGSQPNFPAEWAPQFVRVSEDPDYRFANEWPADMVDTVHYMSFTTMTMFSPGGSCLFAGGGPCQTVSVPVRTAFLRVPPDHTFASAQQSHGQFDLFGTFRTYQRTYVRGGQDASTLGEYCDVDAHCGDLVAGAFCAGDGDCPGGAVCACPPGQDCEAGQLRCFDMNRGRTCETASHVCEGGLTGDYGETDLLTFYRPQHNFFQRSLTDTACSSDWQCDGRYASTPGTEGSICDRAARRCTIPVADRAIRQVAYHLNDGYPAYLVKPAFEVIGNWNEVFMRGWRATRNEELPNFGAVTIPAQTDDPTAYCFAGSADDADGDGTCPAEYNPFVSPEEWQALGVSNPYRCHIRNAEFTEPTRPQSYDEYTLPGAYRYEFVGEECMFILKTNSCDWWRTDANQACGSVTDDQGALVRYEQQGDIRYQYFNYIDQIGTAFGGVSELRVDPTNGELLTADANYASIVSENLTMVATQWFQVLRCIGDGGCGSTDDPDVVDGWVAGDSMRDYFGRVAGRTELPVGIAPSGSDGFSNVVGGGRPALPIGSVRRELMMDRLADLMPKAEDLHGEDARFHIFQDRMRNLADTPIEQQLMESMGRQALNAHFANTNQT

Radius of gyration: 36.87 Å; chains: 1; bounding box: 144×114×83 Å